Protein AF-0000000076156312 (afdb_homodimer)

Nearest PDB structures (foldseek):
  5fey-assembly1_B  TM=8.841E-01  e=2.469E-04  Homo sapiens
  5fey-assembly1_A  TM=8.646E-01  e=4.472E-04  Homo sapiens
  6rpt-assembly3_C  TM=6.508E-01  e=6.018E-04  Homo sapiens
  4d94-assembly1_A  TM=6.963E-01  e=6.478E-03  Anopheles gambiae
  5fey-assembly1_B  TM=8.844E-01  e=5.678E-04  Homo sapiens

Organism: Mytilus galloprovincialis (NCBI:txid29158)

Sequence (1230 aa):
MTQQTPALSIEKLKRHFLECTICKEQYDDEEKHPRVLPCLHSFCYSCLKRLIEQTKYTCPLCNSDFRTENITPDLFPKDNTRRDLLDFVHAADENTFLACDECNENEKSVARCKDCFKFLGENCLKAHKSMKTFAKHRVFTLRDVTFDVNSISDFRSAGLCSNHEEVLKLYCTGKECQTPICHSCCLTSHMDDQNHVRRNIDEVYSEKKDNLLEKEMKLTDMANELDELSSKVVQTVKYLDENSKEVENEITAIFQIAIEMLQRRRNDLLEEVKGIKKDKEIVLQKQVEEICLLRQSIIDAREFLNQSLASKNQAAFLILSNTIAERFDYLLKTDFNKVPHDDNLIYFRKCNLGAYFQLIVNMLGCIASTTAYGPNTVVNIPRTVKQDEAFDLEITFNDFTNSQISEKIIATFTLFDNKDEVITDCEEKLMIEDGGGKYKTSCSITDGTTSISRIGIKLNGKDFHCIIIDTTVKDGEEDCNNETGTKVADQDMETRFSDQRKQYAVTELKNEDTYPKYEIEENLTGIAQNNSAYKNGKGDISTGHVKGESDSESRKTDTSSDEQATLDSKNEDELSGSGEEKIEKMQNNNQELSMYCKEIHIVFTIPGLIIDRVQMTQQTPALSIEKLKRHFLECTICKEQYDDEEKHPRVLPCLHSFCYSCLKRLIEQTKYTCPLCNSDFRTENITPDLFPKDNTRRDLLDFVHAADENTFLACDECNENEKSVARCKDCFKFLGENCLKAHKSMKTFAKHRVFTLRDVTFDVNSISDFRSAGLCSNHEEVLKLYCTGKECQTPICHSCCLTSHMDDQNHVRRNIDEVYSEKKDNLLEKEMKLTDMANELDELSSKVVQTVKYLDENSKEVENEITAIFQIAIEMLQRRRNDLLEEVKGIKKDKEIVLQKQVEEICLLRQSIIDAREFLNQSLASKNQAAFLILSNTIAERFDYLLKTDFNKVPHDDNLIYFRKCNLGAYFQLIVNMLGCIASTTAYGPNTVVNIPRTVKQDEAFDLEITFNDFTNSQISEKIIATFTLFDNKDEVITDCEEKLMIEDGGGKYKTSCSITDGTTSISRIGIKLNGKDFHCIIIDTTVKDGEEDCNNETGTKVADQDMETRFSDQRKQYAVTELKNEDTYPKYEIEENLTGIAQNNSAYKNGKGDISTGHVKGESDSESRKTDTSSDEQATLDSKNEDELSGSGEEKIEKMQNNNQELSMYCKEIHIVFTIPGLIIDRVQ

Foldseek 3Di:
DPPPQPPPPLVVCCQPQQAFPPPRDGADPPQQFWFAAPVRDTGGQPVVQVCVVVVNQADPPPRDGRDDPPDHSPVTDTDLLSVLVVQLSQLVDPVHFDAWPPDPPRAGFFKAWQPQLTGHHPVRVVCLVPPPVNVVIDMDTSVPDDSDPVCSNSNHDQCADPVPRDRFFKFWPFPPGGGTDHPVCCVPVQVDPPRTDIDGPVVVCVVVVVVVVVVVVVVVVVVVVVVVVVVVVVVVVVVVVVVVVVVVVVVVVVVVVVVVVVVVVVVVVVVVVVVVQVVLCVQQVVLVVVVVVLVVLVVVLVVVLVVLCVVVPPVSSVVCVVVSVVSVVVSVPDDDDPDGPDDDDDDDDQFCDDPNVVVVVVPPDDDDDWQFDAQLKDKWFWQEAEAPDKGKIKIFTAHPVSFGTQDDWWKFKWWAAPVRHTQPQRHRHTWDDDDRRMTMDITHHNDPGFWTFKMWMDINRHTDYMWGWTHTYDYPPDDDDRPTHIDGDPDPPPPPRPPVVPPPPPPPPPPPVPPVPPCPDDDVPPPVPDPPDDDDDDDDPDDDDDDDDDDDDDDDDDDDDPPPDCPDPDDPDDPDDDPPPPVVPVCCPVVVVVVPDPDPPDDGDPPPDDDDPDD/DPPPQPPPPLVVCCQPQAAFPPVRDGADPPQQFWFQAPVRDTGGQPVVQVCVVVVNQADPPPRDGRDDPPDHSPVTDTDLLSVLVVQLSQLVDPVHFDAWPPDPPRAGFFKAWQPQLTGHHPVRVVCLVPPPVNVVIDMDTSVPDDSDPVCSNSNHDQCADPVPRDRFFKFWPFPPGGGTDHPVCCVPVQVDPVRTDIDGPVVVCVVVVVVVVVVVVVVVVVVVVVVVVVVVVVVVVVVVVVVVVVVVVVVVVVVVVVVVVVVVVVVVVVVVVVVVQVVLCVQQVVLVVVVVVLVVLVVVLVVVLVVLCVVVPPVSSVVCVVVSVVSVVVSVPDDDDPDGPDDDDDDDDQFCDDPNVVVVVVPPDDDDDWQFDAVLKDKWFWQEAEAPDKGKIKIFTAHPVSFGTQDDWWKFKWWAAPVRHTQPQRHRHTWDDDDRRMTMDITHHNDPGFWTFKMWMDINRHGDYMWTWTHTYDYPPDDDDRPTDTDGDPDPCPPPRPPVVPPPPPPPPPPPVPPPPPCPDDDVPPPVPDPPDDPDDDDDPDDDDDDDDDDDDDDDDDDDDDDDDCPDDDDPDDPDDDPPPVVVPVCPPVVVVVVPDPDPPDDGDPPPDDDDPDD

pLDDT: mean 74.91, std 28.4, range [14.05, 97.69]

Radius of gyration: 59.77 Å; Cα contacts (8 Å, |Δi|>4): 1826; chains: 2; bounding box: 104×193×133 Å

Secondary structure (DSSP, 8-state):
---------HHHHHHHHSB-TTT-PBP-SSTT-EEE-TTS-EEEHHHHHHHHHTT--B-TTT--B---TT--GGGSPB-THHHHHHHHHHHH-TTS--B-SS-SS-PBP-EEETTT--EE-HHHHHHHHH-GGGTT--EEEGGG---SGGGGGGG----B-TTT--B--EEE--TTT-EEE-HHHHHTTT--TTT--EEEHHHHHHHHHHHHHHHHHHHHHHHHHHHHHHHHHHHHHHHHHHHHHHHHHHHHHHHHHHHHHHHHHHHHHHHHHHHHHHHHHHHHHHHHHHHHHHHHHHHHHHHHHHHHHHT--HHHHHHHHHHHHHHHHHHHH----SS-SS---EEEE-TT-THHHHHHHHTS-EEEE----GGG-EEE--SEEETTS-EEEEEE-B-TTSPBP-S---EEEEEE-TTS-B-GGGSSEE-EE-STTEEEEEE---SS--EEEEEEEEETTEEEEEEEEEEEEE-TTS----------B----------TTTT-S----------------SGGGGTTT-----------------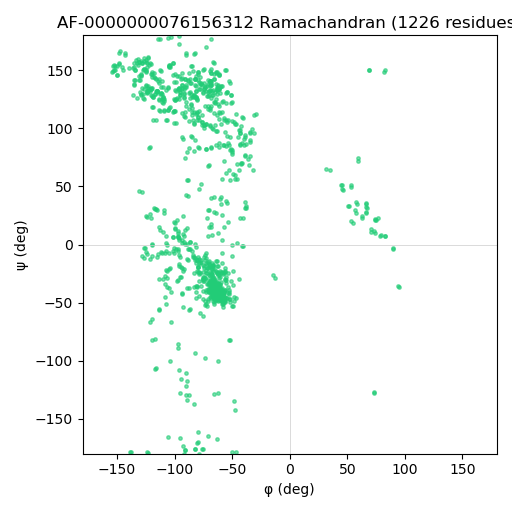--------------------------TTTT---SSHHHHHHHHHHHSGGGS-EEEEEEE-TT-------/---------HHHHHHHHSB-TTT-PBP-SSTT-EEE-TTS-EEEHHHHHHHHHTT--B-TTT--B---TT--GGGSPB-HHHHHHHHHHHHH-TTS--B-SS-SS-PBP-EEETTT--EE-HHHHHHHHH-GGGTT--EEEGGG---SGGGGGGG----B-TTT--B--EEE--TTT-EEE-HHHHHTTT--TTT--EEEHHHHHHHHHHHHHHHHHHHHHHHHHHHHHHHHHHHHHHHHHHHHHHHHHHHHHHHHHHHHHHHHHHHHHHHHHHHHHHHHHHHHHHHHHHHHHHHHHHHHHHHHHHHHHHT--HHHHHHHHHHHHHHHHHHHH----SS-SS---EEEE-TT-THHHHHHHHTS-EEEE----GGG-EEE--SEEETTS-EEEEEE-B-TTSPBP-S---EEEEEE-TTS-B-GGGSSEE-EE-STTEEEEEE---SS--EEEEEEEEETTEEEEEEEEEEEEE-TTS---------------------TTTT-S----------------SGGGGGTT---------------------------------------------TT---SSHHHHHHHHHHHSGGGS-EEEEEEE-TT-------

Solvent-accessible surface area (backbone atoms only — not comparable to full-atom values): 70676 Å² total; per-residue (Å²): 132,77,77,70,70,75,76,64,50,64,65,55,49,40,64,70,64,41,34,20,82,83,82,66,42,66,57,42,93,61,65,29,25,38,24,38,44,69,86,67,51,59,34,21,42,52,59,47,41,52,35,54,74,68,70,45,49,46,42,88,88,77,62,49,74,67,74,54,86,86,70,51,63,80,76,30,45,63,47,52,46,50,53,19,49,48,48,38,50,44,65,67,36,82,88,47,87,47,58,19,70,77,56,89,76,71,39,62,42,50,27,38,30,66,70,80,47,36,38,19,16,71,68,52,45,50,43,43,71,67,37,75,91,29,61,86,52,54,68,48,48,56,88,77,58,71,84,43,70,82,47,28,38,71,36,30,63,74,48,58,29,91,87,72,72,33,57,43,58,27,26,28,67,14,92,87,64,57,41,70,29,21,74,67,41,46,69,54,88,45,50,53,71,86,62,34,39,80,39,57,30,68,59,54,39,54,52,53,49,52,53,47,51,51,53,45,54,54,48,50,52,50,40,51,52,43,50,51,41,41,52,51,38,54,48,40,51,53,46,26,52,54,38,52,52,50,43,47,51,48,51,53,52,54,48,48,52,52,43,48,50,50,51,51,46,49,50,52,53,47,50,50,51,53,51,53,51,51,55,44,47,53,54,40,51,52,49,44,51,52,43,50,53,54,40,47,53,50,50,53,51,50,49,48,52,52,56,42,55,40,28,67,34,56,57,38,36,54,56,42,44,62,50,52,48,52,36,53,51,51,60,72,65,56,83,74,81,84,60,64,58,48,74,41,64,63,41,76,42,73,38,64,41,68,72,58,35,49,58,55,48,71,33,45,40,41,80,46,59,70,60,58,19,59,93,48,46,46,63,44,39,50,36,55,41,47,48,72,34,78,44,65,39,36,39,36,36,7,18,73,85,64,42,60,33,83,65,70,75,50,42,27,34,28,37,20,26,82,82,68,40,75,37,78,71,37,55,67,38,72,48,39,78,63,60,73,31,26,28,37,38,75,48,45,44,76,63,92,62,54,38,38,33,31,40,39,33,26,47,72,86,35,86,67,40,72,45,51,42,79,25,40,40,40,68,76,80,67,87,71,71,83,55,52,84,54,73,78,56,81,73,83,71,78,69,83,64,75,70,70,70,65,68,72,53,78,70,74,72,72,76,71,75,71,64,77,74,73,72,80,57,60,84,71,50,67,73,70,58,71,85,67,68,91,71,77,87,72,84,69,87,67,88,77,85,82,74,82,81,88,81,85,84,76,85,77,83,79,83,81,77,78,74,74,76,72,78,77,82,71,82,78,66,80,80,67,74,82,69,76,62,52,69,61,50,67,56,37,64,71,42,60,70,54,62,19,21,51,57,46,66,45,62,38,42,45,63,80,46,76,35,78,76,77,130,132,77,77,70,70,75,78,62,50,65,66,54,50,41,62,70,64,39,34,20,83,85,82,65,43,66,55,42,93,63,64,30,24,38,26,38,43,68,84,67,50,58,35,21,43,54,58,46,40,49,34,54,73,68,69,44,47,46,40,88,88,76,63,48,74,67,73,54,88,87,72,51,63,80,78,30,45,65,48,51,46,50,55,18,48,46,49,38,50,44,65,68,34,84,87,48,87,46,56,19,70,77,54,90,77,70,38,60,42,49,28,38,29,68,70,81,50,37,38,19,18,72,68,52,44,50,44,42,73,67,36,74,93,28,62,86,50,53,69,46,47,58,89,75,57,71,86,41,70,81,46,29,38,73,38,30,64,75,47,60,31,91,86,71,71,34,58,43,58,28,25,28,66,15,93,86,64,56,41,70,31,20,75,67,41,45,69,56,85,47,50,51,69,86,63,33,39,82,39,57,31,69,60,52,38,54,52,52,48,53,54,48,51,53,52,45,52,54,49,51,51,49,41,50,52,44,50,52,42,44,51,51,40,55,49,40,53,53,47,26,54,52,38,52,51,51,41,46,49,49,51,52,52,55,50,50,53,53,43,50,52,50,51,50,44,48,50,52,54,47,51,51,53,54,51,53,50,52,55,44,47,53,54,39,51,51,50,44,51,52,44,50,53,53,41,48,51,50,52,52,51,50,48,49,50,51,56,42,55,39,27,68,34,55,57,39,35,54,56,43,44,60,51,52,48,51,37,52,51,50,58,72,65,57,82,75,83,85,59,65,56,50,72,42,65,66,40,74,43,75,38,66,41,69,71,58,35,48,58,54,47,72,32,44,39,40,80,44,56,73,60,59,19,59,91,48,46,44,64,44,40,51,37,53,41,45,49,73,35,76,44,64,38,36,38,37,35,8,18,71,85,64,42,59,32,84,67,71,75,52,40,28,35,28,38,20,26,81,82,70,40,76,36,78,69,37,54,69,38,73,47,41,79,64,59,74,32,25,29,37,38,76,47,45,43,76,63,94,63,54,38,38,32,31,40,39,34,26,49,73,85,35,86,65,41,70,46,51,40,79,26,40,39,38,68,76,82,66,86,72,69,82,53,54,83,55,72,76,58,86,69,84,69,76,68,86,65,75,71,69,71,66,68,72,54,80,70,74,72,73,77,72,74,74,64,78,73,74,74,79,56,64,82,71,52,68,70,71,59,68,87,64,72,86,66,74,87,83,84,70,89,72,81,87,81,78,84,86,80,84,79,81,82,80,77,79,72,84,77,85,82,86,83,70,87,70,80,74,77,78,82,77,69,75,85,64,77,83,68,74,61,52,68,58,50,67,53,39,66,70,42,61,70,54,64,23,23,51,56,46,66,45,63,38,42,44,62,79,47,74,36,78,74,75,131

InterPro domains:
  IPR000315 B-box-type zinc finger [SM00336] (95-142)
  IPR000315 B-box-type zinc finger [SM00336] (156-201)
  IPR001841 Zinc finger, RING-type [PF13639] (19-63)
  IPR001841 Zinc finger, RING-type [PS50089] (20-63)
  IPR001841 Zinc finger, RING-type [SM00184] (20-62)
  IPR003649 B-box, C-terminal [SM00502] (208-334)
  IPR013083 Zinc finger, RING/FYVE/PHD-type [G3DSA:3.30.40.10] (8-80)
  IPR017907 Zinc finger, RING-type, conserved site [PS00518] (39-48)
  IPR047153 TRIM45/56/19-like [PTHR25462] (14-510)

Structure (mmCIF, N/CA/C/O backbone):
data_AF-0000000076156312-model_v1
#
loop_
_entity.id
_entity.type
_entity.pdbx_description
1 polymer 'RING-type domain-containing protein'
#
loop_
_atom_site.group_PDB
_atom_site.id
_atom_site.type_symbol
_atom_site.label_atom_id
_atom_site.label_alt_id
_atom_site.label_comp_id
_atom_site.label_asym_id
_atom_site.label_entity_id
_atom_site.label_seq_id
_atom_site.pdbx_PDB_ins_code
_atom_site.Cartn_x
_atom_site.Cartn_y
_atom_site.Cartn_z
_atom_site.occupancy
_atom_site.B_iso_or_equiv
_atom_site.auth_seq_id
_atom_site.auth_comp_id
_atom_site.auth_asym_id
_atom_site.auth_atom_id
_atom_site.pdbx_PDB_model_num
ATOM 1 N N . MET A 1 1 ? 27.734 -66.25 -8.742 1 22.86 1 MET A N 1
ATOM 2 C CA . MET A 1 1 ? 26.625 -65.75 -7.945 1 22.86 1 MET A CA 1
ATOM 3 C C . MET A 1 1 ? 25.281 -66.062 -8.617 1 22.86 1 MET A C 1
ATOM 5 O O . MET A 1 1 ? 25.016 -65.562 -9.711 1 22.86 1 MET A O 1
ATOM 9 N N . THR A 1 2 ? 24.766 -67.312 -8.5 1 25.8 2 THR A N 1
ATOM 10 C CA . THR A 1 2 ? 23.688 -67.938 -9.234 1 25.8 2 THR A CA 1
ATOM 11 C C . THR A 1 2 ? 22.391 -67.125 -9.125 1 25.8 2 THR A C 1
ATOM 13 O O . THR A 1 2 ? 21.969 -66.812 -8.023 1 25.8 2 THR A O 1
ATOM 16 N N . GLN A 1 3 ? 22.25 -66.188 -9.961 1 29.39 3 GLN A N 1
ATOM 17 C CA . GLN A 1 3 ? 21 -65.438 -10.008 1 29.39 3 GLN A CA 1
ATOM 18 C C . GLN A 1 3 ? 19.797 -66.312 -9.688 1 29.39 3 GLN A C 1
ATOM 20 O O . GLN A 1 3 ? 19.516 -67.25 -10.422 1 29.39 3 GLN A O 1
ATOM 25 N N . GLN A 1 4 ? 19.625 -66.625 -8.383 1 33.44 4 GLN A N 1
ATOM 26 C CA . GLN A 1 4 ? 18.516 -67.438 -7.852 1 33.44 4 GLN A CA 1
ATOM 27 C C . GLN A 1 4 ? 17.203 -67 -8.516 1 33.44 4 GLN A C 1
ATOM 29 O O . GLN A 1 4 ? 16.859 -65.812 -8.586 1 33.44 4 GLN A O 1
ATOM 34 N N . THR A 1 5 ? 16.828 -67.688 -9.523 1 39.31 5 THR A N 1
ATOM 35 C CA . THR A 1 5 ? 15.516 -67.562 -10.148 1 39.31 5 THR A CA 1
ATOM 36 C C . THR A 1 5 ? 14.438 -67.25 -9.102 1 39.31 5 THR A C 1
ATOM 38 O O . THR A 1 5 ? 14.359 -67.938 -8.078 1 39.31 5 THR A O 1
ATOM 41 N N . PRO A 1 6 ? 14.031 -66.125 -8.859 1 42.97 6 PRO A N 1
ATOM 42 C CA . PRO A 1 6 ? 13.039 -65.812 -7.828 1 42.97 6 PRO A CA 1
ATOM 43 C C . PRO A 1 6 ? 12.055 -66.938 -7.609 1 42.97 6 PRO A C 1
ATOM 45 O O . PRO A 1 6 ? 11.719 -67.688 -8.555 1 42.97 6 PRO A O 1
ATOM 48 N N . ALA A 1 7 ? 12.07 -67.625 -6.469 1 47.03 7 ALA A N 1
ATOM 49 C CA . ALA A 1 7 ? 11.133 -68.625 -5.949 1 47.03 7 ALA A CA 1
ATOM 50 C C . ALA A 1 7 ? 9.695 -68.312 -6.367 1 47.03 7 ALA A C 1
ATOM 52 O O . ALA A 1 7 ? 9.219 -67.188 -6.148 1 47.03 7 ALA A O 1
ATOM 53 N N . LEU A 1 8 ? 9.297 -68.812 -7.527 1 57.47 8 LEU A N 1
ATOM 54 C CA . LEU A 1 8 ? 7.914 -68.688 -7.977 1 57.47 8 LEU A CA 1
ATOM 55 C C . LEU A 1 8 ? 6.949 -68.938 -6.812 1 57.47 8 LEU A C 1
ATOM 57 O O . LEU A 1 8 ? 6.988 -69.938 -6.145 1 57.47 8 LEU A O 1
ATOM 61 N N . SER A 1 9 ? 6.711 -67.875 -6.164 1 67.06 9 SER A N 1
ATOM 62 C CA . SER A 1 9 ? 5.703 -68.062 -5.117 1 67.06 9 SER A CA 1
ATOM 63 C C . SER A 1 9 ? 4.461 -68.75 -5.656 1 67.06 9 SER A C 1
ATOM 65 O O . SER A 1 9 ? 3.754 -68.188 -6.504 1 67.06 9 SER A O 1
ATOM 67 N N . ILE A 1 10 ? 4.289 -70 -5.328 1 72.81 10 ILE A N 1
ATOM 68 C CA . ILE A 1 10 ? 3.17 -70.875 -5.715 1 72.81 10 ILE A CA 1
ATOM 69 C C . ILE A 1 10 ? 1.852 -70.125 -5.438 1 72.81 10 ILE A C 1
ATOM 71 O O . ILE A 1 10 ? 0.913 -70.25 -6.234 1 72.81 10 ILE A O 1
ATOM 75 N N . GLU A 1 11 ? 1.891 -69.375 -4.395 1 73.56 11 GLU A N 1
ATOM 76 C CA . GLU A 1 11 ? 0.671 -68.625 -4.027 1 73.56 11 GLU A CA 1
ATOM 77 C C . GLU A 1 11 ? 0.36 -67.562 -5.031 1 73.56 11 GLU A C 1
ATOM 79 O O . GLU A 1 11 ? -0.8 -67.312 -5.395 1 73.56 11 GLU A O 1
ATOM 84 N N . LYS A 1 12 ? 1.405 -66.938 -5.457 1 74.62 12 LYS A N 1
ATOM 85 C CA . LYS A 1 12 ? 1.216 -65.875 -6.426 1 74.62 12 LYS A CA 1
ATOM 86 C C . LYS A 1 12 ? 0.738 -66.375 -7.77 1 74.62 12 LYS A C 1
ATOM 88 O O . LYS A 1 12 ? -0.14 -65.812 -8.406 1 74.62 12 LYS A O 1
ATOM 93 N N . LEU A 1 13 ? 1.289 -67.5 -8.125 1 76.88 13 LEU A N 1
ATOM 94 C CA . LEU A 1 13 ? 0.886 -68.125 -9.375 1 76.88 13 LEU A CA 1
ATOM 95 C C . LEU A 1 13 ? -0.579 -68.562 -9.32 1 76.88 13 LEU A C 1
ATOM 97 O O . LEU A 1 13 ? -1.314 -68.375 -10.297 1 76.88 13 LEU A O 1
ATOM 101 N N . LYS A 1 14 ? -0.977 -69.125 -8.164 1 74.12 14 LYS A N 1
ATOM 102 C CA . LYS A 1 14 ? -2.359 -69.5 -7.977 1 74.12 14 LYS A CA 1
ATOM 103 C C . LYS A 1 14 ? -3.326 -68.375 -8.133 1 74.12 14 LYS A C 1
ATOM 105 O O . LYS A 1 14 ? -4.281 -68.438 -8.906 1 74.12 14 LYS A O 1
ATOM 110 N N . ARG A 1 15 ? -2.924 -67.312 -7.492 1 76.5 15 ARG A N 1
ATOM 111 C CA . ARG A 1 15 ? -3.832 -66.188 -7.434 1 76.5 15 ARG A CA 1
ATOM 112 C C . ARG A 1 15 ? -3.875 -65.438 -8.766 1 76.5 15 ARG A C 1
ATOM 114 O O . ARG A 1 15 ? -4.934 -64.938 -9.195 1 76.5 15 ARG A O 1
ATOM 121 N N . HIS A 1 16 ? -2.826 -65.5 -9.484 1 77.69 16 HIS A N 1
ATOM 122 C CA . HIS A 1 16 ? -2.713 -64.625 -10.672 1 77.69 16 HIS A CA 1
ATOM 123 C C . HIS A 1 16 ? -3.158 -65.375 -11.922 1 77.69 16 HIS A C 1
ATOM 125 O O . HIS A 1 16 ? -3.74 -64.75 -12.836 1 77.69 16 HIS A O 1
ATOM 131 N N . PHE A 1 17 ? -2.99 -66.625 -11.836 1 83.56 17 PHE A N 1
ATOM 132 C CA . PHE A 1 17 ? -3.166 -67.312 -13.117 1 83.56 17 PHE A CA 1
ATOM 133 C C . PHE A 1 17 ? -4.164 -68.438 -13 1 83.56 17 PHE A C 1
ATOM 135 O O . PHE A 1 17 ? -4.668 -68.938 -14.008 1 83.56 17 PHE A O 1
ATOM 142 N N . LEU A 1 18 ? -4.551 -68.812 -11.805 1 89.12 18 LEU A N 1
ATOM 143 C CA . LEU A 1 18 ? -5.27 -70.125 -11.727 1 89.12 18 LEU A CA 1
ATOM 144 C C . LEU A 1 18 ? -6.676 -69.875 -11.164 1 89.12 18 LEU A C 1
ATOM 146 O O . LEU A 1 18 ? -7.43 -70.875 -11 1 89.12 18 LEU A O 1
ATOM 150 N N . GLU A 1 19 ? -6.992 -68.75 -10.867 1 90.25 19 GLU A N 1
ATOM 151 C CA . GLU A 1 19 ? -8.328 -68.438 -10.367 1 90.25 19 GLU A CA 1
ATOM 152 C C . GLU A 1 19 ? -9.008 -67.375 -11.242 1 90.25 19 GLU A C 1
ATOM 154 O O . GLU A 1 19 ? -8.352 -66.438 -11.719 1 90.25 19 GLU A O 1
ATOM 159 N N . CYS A 1 20 ? -10.219 -67.562 -11.539 1 92.56 20 CYS A N 1
ATOM 160 C CA . CYS A 1 20 ? -11.016 -66.562 -12.25 1 92.56 20 CYS A CA 1
ATOM 161 C C . CYS A 1 20 ? -11.266 -65.375 -11.375 1 92.56 20 CYS A C 1
ATOM 163 O O . CYS A 1 20 ? -11.727 -65.5 -10.242 1 92.56 20 CYS A O 1
ATOM 165 N N . THR A 1 21 ? -11.062 -64.188 -11.828 1 89.56 21 THR A N 1
ATOM 166 C CA . THR A 1 21 ? -11.133 -62.969 -11.039 1 89.56 21 THR A CA 1
ATOM 167 C C . THR A 1 21 ? -12.578 -62.562 -10.789 1 89.56 21 THR A C 1
ATOM 169 O O . THR A 1 21 ? -12.867 -61.781 -9.898 1 89.56 21 THR A O 1
ATOM 172 N N . ILE A 1 22 ? -13.5 -63.156 -11.562 1 91.75 22 ILE A N 1
ATOM 173 C CA . ILE A 1 22 ? -14.906 -62.812 -11.422 1 91.75 22 ILE A CA 1
ATOM 174 C C . ILE A 1 22 ? -15.555 -63.688 -10.344 1 91.75 22 ILE A C 1
ATOM 176 O O . ILE A 1 22 ? -16.109 -63.156 -9.375 1 91.75 22 ILE A O 1
ATOM 180 N N . CYS A 1 23 ? -15.484 -65 -10.484 1 92.62 23 CYS A N 1
ATOM 181 C CA . CYS A 1 23 ? -16.141 -65.875 -9.539 1 92.62 23 CYS A CA 1
ATOM 182 C C . CYS A 1 23 ? -15.18 -66.312 -8.43 1 92.62 23 CYS A C 1
ATOM 184 O O . CYS A 1 23 ? -15.602 -66.875 -7.406 1 92.62 23 CYS A O 1
ATOM 186 N N . LYS A 1 24 ? -13.945 -66.25 -8.555 1 91.06 24 LYS A N 1
ATOM 187 C CA . LYS A 1 24 ? -12.891 -66.5 -7.59 1 91.06 24 LYS A CA 1
ATOM 188 C C . LYS A 1 24 ? -12.727 -68.062 -7.402 1 91.06 24 LYS A C 1
ATOM 190 O O . LYS A 1 24 ? -12.211 -68.5 -6.375 1 91.06 24 LYS A O 1
ATOM 195 N N . GLU A 1 25 ? -13.141 -68.688 -8.336 1 90.75 25 GLU A N 1
ATOM 196 C CA . GLU A 1 25 ? -12.977 -70.125 -8.297 1 90.75 25 GLU A CA 1
ATOM 197 C C . GLU A 1 25 ? -11.805 -70.562 -9.156 1 90.75 25 GLU A C 1
ATOM 199 O O . GLU A 1 25 ? -11.391 -69.875 -10.078 1 90.75 25 GLU A O 1
ATOM 204 N N . GLN A 1 26 ? -11.305 -71.688 -8.812 1 89.25 26 GLN A N 1
ATOM 205 C CA . GLN A 1 26 ? -10.195 -72.312 -9.578 1 89.25 26 GLN A CA 1
ATOM 206 C C . GLN A 1 26 ? -10.664 -72.75 -10.945 1 89.25 26 GLN A C 1
ATOM 208 O O . GLN A 1 26 ? -11.758 -73.312 -11.07 1 89.25 26 GLN A O 1
ATOM 213 N N . TYR A 1 27 ? -9.836 -72.562 -11.945 1 90.75 27 TYR A N 1
ATOM 214 C CA . TYR A 1 27 ? -10.164 -73 -13.297 1 90.75 27 TYR A CA 1
ATOM 215 C C . TYR A 1 27 ? -10.242 -74.562 -13.344 1 90.75 27 TYR A C 1
ATOM 217 O O . TYR A 1 27 ? -9.594 -75.25 -12.555 1 90.75 27 TYR A O 1
ATOM 225 N N . ASP A 1 28 ? -11.094 -75.062 -14.164 1 86 28 ASP A N 1
ATOM 226 C CA . ASP A 1 28 ? -11.195 -76.5 -14.398 1 86 28 ASP A CA 1
ATOM 227 C C . ASP A 1 28 ? -11.367 -76.812 -15.883 1 86 28 ASP A C 1
ATOM 229 O O . ASP A 1 28 ? -11.234 -75.875 -16.719 1 86 28 ASP A O 1
ATOM 233 N N . ASP A 1 29 ? -11.5 -78.062 -16.234 1 81.81 29 ASP A N 1
ATOM 234 C CA . ASP A 1 29 ? -11.57 -78.438 -17.641 1 81.81 29 ASP A CA 1
ATOM 235 C C . ASP A 1 29 ? -13.023 -78.5 -18.125 1 81.81 29 ASP A C 1
ATOM 237 O O . ASP A 1 29 ? -13.289 -78.875 -19.266 1 81.81 29 ASP A O 1
ATOM 241 N N . GLU A 1 30 ? -13.906 -78.062 -17.344 1 85.75 30 GLU A N 1
ATOM 242 C CA . GLU A 1 30 ? -15.32 -78.188 -17.688 1 85.75 30 GLU A CA 1
ATOM 243 C C . GLU A 1 30 ? -15.945 -76.75 -17.844 1 85.75 30 GLU A C 1
ATOM 245 O O . GLU A 1 30 ? -15.508 -76 -18.656 1 85.75 30 GLU A O 1
ATOM 250 N N . GLU A 1 31 ? -16.734 -76.375 -16.906 1 89.38 31 GLU A N 1
ATOM 251 C CA . GLU A 1 31 ? -17.469 -75.125 -16.984 1 89.38 31 GLU A CA 1
ATOM 252 C C . GLU A 1 31 ? -16.609 -73.938 -16.562 1 89.38 31 GLU A C 1
ATOM 254 O O . GLU A 1 31 ? -16.922 -72.812 -16.875 1 89.38 31 GLU A O 1
ATOM 259 N N . LYS A 1 32 ? -15.539 -74.312 -16.016 1 93.25 32 LYS A N 1
ATOM 260 C CA . LYS A 1 32 ? -14.672 -73.188 -15.555 1 93.25 32 LYS A CA 1
ATOM 261 C C . LYS A 1 32 ? -13.352 -73.188 -16.328 1 93.25 32 LYS A C 1
ATOM 263 O O . LYS A 1 32 ? -12.312 -72.812 -15.773 1 93.25 32 LYS A O 1
ATOM 268 N N . HIS A 1 33 ? -13.391 -73.625 -17.531 1 91.25 33 HIS A N 1
ATOM 269 C CA . HIS A 1 33 ? -12.188 -73.562 -18.359 1 91.25 33 HIS A CA 1
ATOM 270 C C . HIS A 1 33 ? -11.844 -72.125 -18.734 1 91.25 33 HIS A C 1
ATOM 272 O O . HIS A 1 33 ? -12.727 -71.375 -19.156 1 91.25 33 HIS A O 1
ATOM 278 N N . PRO A 1 34 ? -10.641 -71.75 -18.578 1 93.19 34 PRO A N 1
ATOM 279 C CA . PRO A 1 34 ? -10.25 -70.375 -18.844 1 93.19 34 PRO A CA 1
ATOM 280 C C . PRO A 1 34 ? -10.344 -70 -20.328 1 93.19 34 PRO A C 1
ATOM 282 O O . PRO A 1 34 ? -9.883 -70.812 -21.172 1 93.19 34 PRO A O 1
ATOM 285 N N . ARG A 1 35 ? -11 -68.938 -20.625 1 94.06 35 ARG A N 1
ATOM 286 C CA . ARG A 1 35 ? -11.094 -68.375 -21.969 1 94.06 35 ARG A CA 1
ATOM 287 C C . ARG A 1 35 ? -10.352 -67.062 -22.031 1 94.06 35 ARG A C 1
ATOM 289 O O . ARG A 1 35 ? -10.461 -66.25 -21.125 1 94.06 35 ARG A O 1
ATOM 296 N N . VAL A 1 36 ? -9.578 -66.875 -23.094 1 95.19 36 VAL A N 1
ATOM 297 C CA . VAL A 1 36 ? -8.703 -65.688 -23.188 1 95.19 36 VAL A CA 1
ATOM 298 C C . VAL A 1 36 ? -9.344 -64.625 -24.062 1 95.19 36 VAL A C 1
ATOM 300 O O . VAL A 1 36 ? -9.688 -64.875 -25.219 1 95.19 36 VAL A O 1
ATOM 303 N N . LEU A 1 37 ? -9.5 -63.438 -23.531 1 94.06 37 LEU A N 1
ATOM 304 C CA . LEU A 1 37 ? -10.023 -62.312 -24.281 1 94.06 37 LEU A CA 1
ATOM 305 C C . LEU A 1 37 ? -8.93 -61.656 -25.109 1 94.06 37 LEU A C 1
ATOM 307 O O . LEU A 1 37 ? -7.746 -61.938 -24.922 1 94.06 37 LEU A O 1
ATOM 311 N N . PRO A 1 38 ? -9.344 -60.781 -26.125 1 93.31 38 PRO A N 1
ATOM 312 C CA . PRO A 1 38 ? -8.344 -60.094 -26.953 1 93.31 38 PRO A CA 1
ATOM 313 C C . PRO A 1 38 ? -7.367 -59.281 -26.125 1 93.31 38 PRO A C 1
ATOM 315 O O . PRO A 1 38 ? -6.238 -59.031 -26.562 1 93.31 38 PRO A O 1
ATOM 318 N N . CYS A 1 39 ? -7.738 -58.906 -24.938 1 93.5 39 CYS A N 1
ATOM 319 C CA . CYS A 1 39 ? -6.883 -58.125 -24.047 1 93.5 39 CYS A CA 1
ATOM 320 C C . CYS A 1 39 ? -5.945 -59 -23.266 1 93.5 39 CYS A C 1
ATOM 322 O O . CYS A 1 39 ? -5.148 -58.531 -22.453 1 93.5 39 CYS A O 1
ATOM 324 N N . LEU A 1 40 ? -6.074 -60.344 -23.391 1 93.94 40 LEU A N 1
ATOM 325 C CA . LEU A 1 40 ? -5.25 -61.406 -22.828 1 93.94 40 LEU A CA 1
ATOM 326 C C . LEU A 1 40 ? -5.605 -61.656 -21.359 1 93.94 40 LEU A C 1
ATOM 328 O O . LEU A 1 40 ? -4.863 -62.312 -20.641 1 93.94 40 LEU A O 1
ATOM 332 N N . HIS A 1 41 ? -6.68 -61 -20.969 1 91.31 41 HIS A N 1
ATOM 333 C CA . HIS A 1 41 ? -7.219 -61.406 -19.672 1 91.31 41 HIS A CA 1
ATOM 334 C C . HIS A 1 41 ? -8.117 -62.656 -19.812 1 91.31 41 HIS A C 1
ATOM 336 O O . HIS A 1 41 ? -8.812 -62.812 -20.812 1 91.31 41 HIS A O 1
ATOM 342 N N . SER A 1 42 ? -8.008 -63.469 -18.844 1 92.88 42 SER A N 1
ATOM 343 C CA . SER A 1 42 ? -8.711 -64.75 -18.906 1 92.88 42 SER A CA 1
ATOM 344 C C . SER A 1 42 ? -9.805 -64.812 -17.844 1 92.88 42 SER A C 1
ATOM 346 O O . SER A 1 42 ? -9.617 -64.375 -16.719 1 92.88 42 SER A O 1
ATOM 348 N N . PHE A 1 43 ? -10.922 -65.438 -18.266 1 93.38 43 PHE A N 1
ATOM 349 C CA . PHE A 1 43 ? -12.047 -65.688 -17.375 1 93.38 43 PHE A CA 1
ATOM 350 C C . PHE A 1 43 ? -12.617 -67.062 -17.641 1 93.38 43 PHE A C 1
ATOM 352 O O . PHE A 1 43 ? -12.414 -67.625 -18.719 1 93.38 43 PHE A O 1
ATOM 359 N N . CYS A 1 44 ? -13.219 -67.688 -16.609 1 94.44 44 CYS A N 1
ATOM 360 C CA . CYS A 1 44 ? -13.797 -69 -16.828 1 94.44 44 CYS A CA 1
ATOM 361 C C . CYS A 1 44 ? -14.969 -68.938 -17.797 1 94.44 44 CYS A C 1
ATOM 363 O O . CYS A 1 44 ? -15.586 -67.875 -17.953 1 94.44 44 CYS A O 1
ATOM 365 N N . TYR A 1 45 ? -15.266 -70 -18.422 1 94.81 45 TYR A N 1
ATOM 366 C CA . TYR A 1 45 ? -16.297 -70.125 -19.438 1 94.81 45 TYR A CA 1
ATOM 367 C C . TYR A 1 45 ? -17.656 -69.688 -18.906 1 94.81 45 TYR A C 1
ATOM 369 O O . TYR A 1 45 ? -18.359 -68.875 -19.547 1 94.81 45 TYR A O 1
ATOM 377 N N . SER A 1 46 ? -17.969 -70 -17.719 1 95.12 46 SER A N 1
ATOM 378 C CA . SER A 1 46 ? -19.266 -69.688 -17.125 1 95.12 46 SER A CA 1
ATOM 379 C C . SER A 1 46 ? -19.406 -68.188 -16.859 1 95.12 46 SER A C 1
ATOM 381 O O . SER A 1 46 ? -20.453 -67.625 -17.141 1 95.12 46 SER A O 1
ATOM 383 N N . CYS A 1 47 ? -18.406 -67.688 -16.297 1 95 47 CYS A N 1
ATOM 384 C CA . CYS A 1 47 ? -18.422 -66.25 -16 1 95 47 CYS A CA 1
ATOM 385 C C . CYS A 1 47 ? -18.469 -65.375 -17.266 1 95 47 CYS A C 1
ATOM 387 O O . CYS A 1 47 ? -19.172 -64.375 -17.344 1 95 47 CYS A O 1
ATOM 389 N N . LEU A 1 48 ? -17.688 -65.75 -18.281 1 94.31 48 LEU A N 1
ATOM 390 C CA . LEU A 1 48 ? -17.688 -65.062 -19.562 1 94.31 48 LEU A CA 1
ATOM 391 C C . LEU A 1 48 ? -19.047 -65.125 -20.219 1 94.31 48 LEU A C 1
ATOM 393 O O . LEU A 1 48 ? -19.516 -64.188 -20.812 1 94.31 48 LEU A O 1
ATOM 397 N N . LYS A 1 49 ? -19.625 -66.312 -20.094 1 94.25 49 LYS A N 1
ATOM 398 C CA . LYS A 1 49 ? -20.969 -66.438 -20.625 1 94.25 49 LYS A CA 1
ATOM 399 C C . LYS A 1 49 ? -21.969 -65.5 -19.953 1 94.25 49 LYS A C 1
ATOM 401 O O . LYS A 1 49 ? -22.797 -64.938 -20.625 1 94.25 49 LYS A O 1
ATOM 406 N N . ARG A 1 50 ? -21.828 -65.438 -18.719 1 93.88 50 ARG A N 1
ATOM 407 C CA . ARG A 1 50 ? -22.703 -64.562 -17.953 1 93.88 50 ARG A CA 1
ATOM 408 C C . ARG A 1 50 ? -22.5 -63.094 -18.359 1 93.88 50 ARG A C 1
ATOM 410 O O . ARG A 1 50 ? -23.469 -62.344 -18.516 1 93.88 50 ARG A O 1
ATOM 417 N N . LEU A 1 51 ? -21.266 -62.688 -18.516 1 92.56 51 LEU A N 1
ATOM 418 C CA . LEU A 1 51 ? -20.938 -61.312 -18.938 1 92.56 51 LEU A CA 1
ATOM 419 C C . LEU A 1 51 ? -21.578 -61 -20.281 1 92.56 51 LEU A C 1
ATOM 421 O O . LEU A 1 51 ? -22.172 -59.938 -20.453 1 92.56 51 LEU A O 1
ATOM 425 N N . ILE A 1 52 ? -21.469 -61.875 -21.25 1 91.94 52 ILE A N 1
ATOM 426 C CA . ILE A 1 52 ? -21.984 -61.688 -22.609 1 91.94 52 ILE A CA 1
ATOM 427 C C . ILE A 1 52 ? -23.5 -61.656 -22.594 1 91.94 52 ILE A C 1
ATOM 429 O O . ILE A 1 52 ? -24.125 -60.844 -23.266 1 91.94 52 ILE A O 1
ATOM 433 N N . GLU A 1 53 ? -24.062 -62.5 -21.781 1 91.69 53 GLU A N 1
ATOM 434 C CA . GLU A 1 53 ? -25.531 -62.531 -21.672 1 91.69 53 GLU A CA 1
ATOM 435 C C . GLU A 1 53 ? -26.062 -61.25 -21.062 1 91.69 53 GLU A C 1
ATOM 437 O O . GLU A 1 53 ? -27.172 -60.812 -21.391 1 91.69 53 GLU A O 1
ATOM 442 N N . GLN A 1 54 ? -25.312 -60.656 -20.234 1 92.31 54 GLN A N 1
ATOM 443 C CA . GLN A 1 54 ? -25.719 -59.406 -19.609 1 92.31 54 GLN A CA 1
ATOM 444 C C . GLN A 1 54 ? -25.359 -58.188 -20.469 1 92.31 54 GLN A C 1
ATOM 446 O O . GLN A 1 54 ? -25.469 -57.062 -20.031 1 92.31 54 GLN A O 1
ATOM 451 N N . THR A 1 55 ? -24.797 -58.375 -21.641 1 86.56 55 THR A N 1
ATOM 452 C CA . THR A 1 55 ? -24.438 -57.375 -22.625 1 86.56 55 THR A CA 1
ATOM 453 C C . THR A 1 55 ? -23.297 -56.469 -22.125 1 86.56 55 THR A C 1
ATOM 455 O O . THR A 1 55 ? -23.328 -55.25 -22.312 1 86.56 55 THR A O 1
ATOM 458 N N . LYS A 1 56 ? -22.547 -57.125 -21.359 1 85.56 56 LYS A N 1
ATOM 459 C CA . LYS A 1 56 ? -21.328 -56.438 -20.906 1 85.56 56 LYS A CA 1
ATOM 460 C C . LYS A 1 56 ? -20.109 -56.906 -21.719 1 85.56 56 LYS A C 1
ATOM 462 O O . LYS A 1 56 ? -19.516 -57.938 -21.438 1 85.56 56 LYS A O 1
ATOM 467 N N . TYR A 1 57 ? -19.719 -56.031 -22.594 1 90.25 57 TYR A N 1
ATOM 468 C CA . TYR A 1 57 ? -18.672 -56.438 -23.531 1 90.25 57 TYR A CA 1
ATOM 469 C C . TYR A 1 57 ? -17.359 -55.719 -23.203 1 90.25 57 TYR A C 1
ATOM 471 O O . TYR A 1 57 ? -16.562 -55.469 -24.094 1 90.25 57 TYR A O 1
ATOM 479 N N . THR A 1 58 ? -17.219 -55.438 -22.016 1 91.75 58 THR A N 1
ATOM 480 C CA . THR A 1 58 ? -15.977 -54.812 -21.578 1 91.75 58 THR A CA 1
ATOM 481 C C . THR A 1 58 ? -15.289 -55.656 -20.516 1 91.75 58 THR A C 1
ATOM 483 O O . THR A 1 58 ? -15.945 -56.219 -19.625 1 91.75 58 THR A O 1
ATOM 486 N N . CYS A 1 59 ? -13.992 -55.844 -20.734 1 92.38 59 CYS A N 1
ATOM 487 C CA . CYS A 1 59 ? -13.227 -56.625 -19.781 1 92.38 59 CYS A CA 1
ATOM 488 C C . CYS A 1 59 ? -13.242 -55.969 -18.406 1 92.38 59 CYS A C 1
ATOM 490 O O . CYS A 1 59 ? -12.883 -54.812 -18.266 1 92.38 59 CYS A O 1
ATOM 492 N N . PRO A 1 60 ? -13.703 -56.562 -17.469 1 90.5 60 PRO A N 1
ATOM 493 C CA . PRO A 1 60 ? -13.812 -56 -16.125 1 90.5 60 PRO A CA 1
ATOM 494 C C . PRO A 1 60 ? -12.461 -55.562 -15.562 1 90.5 60 PRO A C 1
ATOM 496 O O . PRO A 1 60 ? -12.414 -54.75 -14.633 1 90.5 60 PRO A O 1
ATOM 499 N N . LEU A 1 61 ? -11.336 -56.125 -15.984 1 86.88 61 LEU A N 1
ATOM 500 C CA . LEU A 1 61 ? -10.016 -55.844 -15.422 1 86.88 61 LEU A CA 1
ATOM 501 C C . LEU A 1 61 ? -9.375 -54.656 -16.109 1 86.88 61 LEU A C 1
ATOM 503 O O . LEU A 1 61 ? -8.695 -53.844 -15.461 1 86.88 61 LEU A O 1
ATOM 507 N N . CYS A 1 62 ? -9.578 -54.531 -17.406 1 87.88 62 CYS A N 1
ATOM 508 C CA . CYS A 1 62 ? -8.867 -53.469 -18.125 1 87.88 62 CYS A CA 1
ATOM 509 C C . CYS A 1 62 ? -9.844 -52.562 -18.859 1 87.88 62 CYS A C 1
ATOM 511 O O . CYS A 1 62 ? -9.43 -51.531 -19.453 1 87.88 62 CYS A O 1
ATOM 513 N N . ASN A 1 63 ? -11.109 -52.844 -18.953 1 87.5 63 ASN A N 1
ATOM 514 C CA . ASN A 1 63 ? -12.172 -52.062 -19.562 1 87.5 63 ASN A CA 1
ATOM 515 C C . ASN A 1 63 ? -12.055 -52.031 -21.078 1 87.5 63 ASN A C 1
ATOM 517 O O . ASN A 1 63 ? -12.656 -51.188 -21.734 1 87.5 63 ASN A O 1
ATOM 521 N N . SER A 1 64 ? -11.203 -52.906 -21.656 1 88.31 64 SER A N 1
ATOM 522 C CA . SER A 1 64 ? -11.117 -53.031 -23.109 1 88.31 64 SER A CA 1
ATOM 523 C C . SER A 1 64 ? -12.375 -53.656 -23.688 1 88.31 64 SER A C 1
ATOM 525 O O . SER A 1 64 ? -12.953 -54.562 -23.094 1 88.31 64 SER A O 1
ATOM 527 N N . ASP A 1 65 ? -12.742 -53.156 -24.75 1 90.5 65 ASP A N 1
ATOM 528 C CA . ASP A 1 65 ? -13.93 -53.656 -25.422 1 90.5 65 ASP A CA 1
ATOM 529 C C . ASP A 1 65 ? -13.609 -54.906 -26.234 1 90.5 65 ASP A C 1
ATOM 531 O O . ASP A 1 65 ? -12.594 -54.969 -26.922 1 90.5 65 ASP A O 1
ATOM 535 N N . PHE A 1 66 ? -14.406 -55.969 -26.109 1 87.94 66 PHE A N 1
ATOM 536 C CA . PHE A 1 66 ? -14.219 -57.188 -26.891 1 87.94 66 PHE A CA 1
ATOM 537 C C . PHE A 1 66 ? -15.492 -57.531 -27.641 1 87.94 66 PHE A C 1
ATOM 539 O O . PHE A 1 66 ? -15.68 -58.688 -28.047 1 87.94 66 PHE A O 1
ATOM 546 N N . ARG A 1 67 ? -16.266 -56.562 -27.875 1 83.88 67 ARG A N 1
ATOM 547 C CA . ARG A 1 67 ? -17.531 -56.781 -28.562 1 83.88 67 ARG A CA 1
ATOM 548 C C . ARG A 1 67 ? -17.312 -57.156 -30.016 1 83.88 67 ARG A C 1
ATOM 550 O O . ARG A 1 67 ? -16.531 -56.531 -30.719 1 83.88 67 ARG A O 1
ATOM 557 N N . THR A 1 68 ? -17.719 -58.281 -30.359 1 79.06 68 THR A N 1
ATOM 558 C CA . THR A 1 68 ? -17.719 -58.719 -31.766 1 79.06 68 THR A CA 1
ATOM 559 C C . THR A 1 68 ? -19.125 -59.156 -32.188 1 79.06 68 THR A C 1
ATOM 561 O O . THR A 1 68 ? -20.016 -59.281 -31.344 1 79.06 68 THR A O 1
ATOM 564 N N . GLU A 1 69 ? -19.375 -59.156 -33.438 1 75 69 GLU A N 1
ATOM 565 C CA . GLU A 1 69 ? -20.641 -59.688 -33.938 1 75 69 GLU A CA 1
ATOM 566 C C . GLU A 1 69 ? -20.828 -61.156 -33.531 1 75 69 GLU A C 1
ATOM 568 O O . GLU A 1 69 ? -19.891 -61.938 -33.594 1 75 69 GLU A O 1
ATOM 573 N N . ASN A 1 70 ? -21.969 -61.562 -33.094 1 77.38 70 ASN A N 1
ATOM 574 C CA . ASN A 1 70 ? -22.328 -62.938 -32.688 1 77.38 70 ASN A CA 1
ATOM 575 C C . ASN A 1 70 ? -21.359 -63.5 -31.672 1 77.38 70 ASN A C 1
ATOM 577 O O . ASN A 1 70 ? -20.875 -64.625 -31.828 1 77.38 70 ASN A O 1
ATOM 581 N N . ILE A 1 71 ? -21.188 -62.688 -30.734 1 82.5 71 ILE A N 1
ATOM 582 C CA . ILE A 1 71 ? -20.188 -63.031 -29.719 1 82.5 71 ILE A CA 1
ATOM 583 C C . ILE A 1 71 ? -20.672 -64.188 -28.844 1 82.5 71 ILE A C 1
ATOM 585 O O . ILE A 1 71 ? -21.797 -64.125 -28.344 1 82.5 71 ILE A O 1
ATOM 589 N N . THR A 1 72 ? -19.906 -65.312 -28.875 1 87.62 72 THR A N 1
ATOM 590 C CA . THR A 1 72 ? -20.078 -66.438 -27.953 1 87.62 72 THR A CA 1
ATOM 591 C C . THR A 1 72 ? -18.781 -66.75 -27.203 1 87.62 72 THR A C 1
ATOM 593 O O . THR A 1 72 ? -17.688 -66.438 -27.672 1 87.62 72 THR A O 1
ATOM 596 N N . PRO A 1 73 ? -18.922 -67.312 -26.016 1 90.06 73 PRO A N 1
ATOM 597 C CA . PRO A 1 73 ? -17.719 -67.625 -25.25 1 90.06 73 PRO A CA 1
ATOM 598 C C . PRO A 1 73 ? -16.766 -68.562 -26 1 90.06 73 PRO A C 1
ATOM 600 O O . PRO A 1 73 ? -15.562 -68.562 -25.766 1 90.06 73 PRO A O 1
ATOM 603 N N . ASP A 1 74 ? -17.281 -69.312 -26.922 1 88.81 74 ASP A N 1
ATOM 604 C CA . ASP A 1 74 ? -16.5 -70.312 -27.656 1 88.81 74 ASP A CA 1
ATOM 605 C C . ASP A 1 74 ? -15.586 -69.625 -28.672 1 88.81 74 ASP A C 1
ATOM 607 O O . ASP A 1 74 ? -14.656 -70.312 -29.188 1 88.81 74 ASP A O 1
ATOM 611 N N . LEU A 1 75 ? -15.922 -68.438 -28.953 1 89.06 75 LEU A N 1
ATOM 612 C CA . LEU A 1 75 ? -15.086 -67.688 -29.906 1 89.06 75 LEU A CA 1
ATOM 613 C C . LEU A 1 75 ? -13.719 -67.375 -29.297 1 89.06 75 LEU A C 1
ATOM 615 O O . LEU A 1 75 ? -12.766 -67.125 -30.031 1 89.06 75 LEU A O 1
ATOM 619 N N . PHE A 1 76 ? -13.641 -67.438 -28 1 92.94 76 PHE A N 1
ATOM 620 C CA . PHE A 1 76 ? -12.391 -67.125 -27.297 1 92.94 76 PHE A CA 1
ATOM 621 C C . PHE A 1 76 ? -11.617 -68.438 -27.016 1 92.94 76 PHE A C 1
ATOM 623 O O . PHE A 1 76 ? -12.188 -69.438 -26.531 1 92.94 76 PHE A O 1
ATOM 630 N N . PRO A 1 77 ? -10.375 -68.375 -27.359 1 92.44 77 PRO A N 1
ATOM 631 C CA . PRO A 1 77 ? -9.586 -69.562 -27.266 1 92.44 77 PRO A CA 1
ATOM 632 C C . PRO A 1 77 ? -9.461 -70.125 -25.828 1 92.44 77 PRO A C 1
ATOM 634 O O . PRO A 1 77 ? -9.367 -69.312 -24.891 1 92.44 77 PRO A O 1
ATOM 637 N N . LYS A 1 78 ? -9.406 -71.5 -25.766 1 91 78 LYS A N 1
ATOM 638 C CA . LYS A 1 78 ? -9.172 -72.125 -24.5 1 91 78 LYS A CA 1
ATOM 639 C C . LYS A 1 78 ? -7.703 -72.062 -24.094 1 91 78 LYS A C 1
ATOM 641 O O . LYS A 1 78 ? -6.824 -72.375 -24.922 1 91 78 LYS A O 1
ATOM 646 N N . ASP A 1 79 ? -7.535 -71.688 -22.875 1 91.69 79 ASP A N 1
ATOM 647 C CA . ASP A 1 79 ? -6.16 -71.625 -22.375 1 91.69 79 ASP A CA 1
ATOM 648 C C . ASP A 1 79 ? -5.77 -72.938 -21.703 1 91.69 79 ASP A C 1
ATOM 650 O O . ASP A 1 79 ? -5.883 -73.062 -20.484 1 91.69 79 ASP A O 1
ATOM 654 N N . ASN A 1 80 ? -5.234 -73.812 -22.422 1 88.81 80 ASN A N 1
ATOM 655 C CA . ASN A 1 80 ? -4.84 -75.125 -21.891 1 88.81 80 ASN A CA 1
ATOM 656 C C . ASN A 1 80 ? -3.51 -75.062 -21.156 1 88.81 80 ASN A C 1
ATOM 658 O O . ASN A 1 80 ? -3.141 -76 -20.438 1 88.81 80 ASN A O 1
ATOM 662 N N . THR A 1 81 ? -2.865 -73.938 -21.375 1 89.19 81 THR A N 1
ATOM 663 C CA . THR A 1 81 ? -1.611 -73.812 -20.641 1 89.19 81 THR A CA 1
ATOM 664 C C . THR A 1 81 ? -1.871 -73.625 -19.156 1 89.19 81 THR A C 1
ATOM 666 O O . THR A 1 81 ? -1.04 -74.062 -18.328 1 89.19 81 THR A O 1
ATOM 669 N N . ARG A 1 82 ? -2.939 -73.125 -18.812 1 87.5 82 ARG A N 1
ATOM 670 C CA . ARG A 1 82 ? -3.287 -73 -17.391 1 87.5 82 ARG A CA 1
ATOM 671 C C . ARG A 1 82 ? -3.553 -74.375 -16.75 1 87.5 82 ARG A C 1
ATOM 673 O O . ARG A 1 82 ? -3.322 -74.562 -15.547 1 87.5 82 ARG A O 1
ATOM 680 N N . ARG A 1 83 ? -4.043 -75.25 -17.547 1 84 83 ARG A N 1
ATOM 681 C CA . ARG A 1 83 ? -4.215 -76.562 -17.031 1 84 83 ARG A CA 1
ATOM 682 C C . ARG A 1 83 ? -2.871 -77.188 -16.656 1 84 83 ARG A C 1
ATOM 684 O O . ARG A 1 83 ? -2.76 -77.875 -15.641 1 84 83 ARG A O 1
ATOM 691 N N . ASP A 1 84 ? -1.961 -77 -17.547 1 86.62 84 ASP A N 1
ATOM 692 C CA . ASP A 1 84 ? -0.611 -77.5 -17.266 1 86.62 84 ASP A CA 1
ATOM 693 C C . ASP A 1 84 ? -0.071 -76.875 -15.969 1 86.62 84 ASP A C 1
ATOM 695 O O . ASP A 1 84 ? 0.529 -77.562 -15.148 1 86.62 84 ASP A O 1
ATOM 699 N N . LEU A 1 85 ? -0.334 -75.625 -15.867 1 86.88 85 LEU A N 1
ATOM 700 C CA . LEU A 1 85 ? 0.101 -74.938 -14.672 1 86.88 85 LEU A CA 1
ATOM 701 C C . LEU A 1 85 ? -0.618 -75.438 -13.438 1 86.88 85 LEU A C 1
ATOM 703 O O . LEU A 1 85 ? -0.02 -75.562 -12.359 1 86.88 85 LEU A O 1
ATOM 707 N N . LEU A 1 86 ? -1.821 -75.688 -13.547 1 85.12 86 LEU A N 1
ATOM 708 C CA . LEU A 1 86 ? -2.604 -76.25 -12.453 1 85.12 86 LEU A CA 1
ATOM 709 C C . LEU A 1 86 ? -2.012 -77.562 -11.984 1 85.12 86 LEU A C 1
ATOM 711 O O . LEU A 1 86 ? -1.894 -77.812 -10.781 1 85.12 86 LEU A O 1
ATOM 715 N N . ASP A 1 87 ? -1.653 -78.438 -12.93 1 85.81 87 ASP A N 1
ATOM 716 C CA . ASP A 1 87 ? -1.018 -79.688 -12.602 1 85.81 87 ASP A CA 1
ATOM 717 C C . ASP A 1 87 ? 0.29 -79.5 -11.844 1 85.81 87 ASP A C 1
ATOM 719 O O . ASP A 1 87 ? 0.569 -80.188 -10.867 1 85.81 87 ASP A O 1
ATOM 723 N N . PHE A 1 88 ? 1.023 -78.562 -12.297 1 87.06 88 PHE A N 1
ATOM 724 C CA . PHE A 1 88 ? 2.283 -78.188 -11.656 1 87.06 88 PHE A CA 1
ATOM 725 C C . PHE A 1 88 ? 2.055 -77.75 -10.219 1 87.06 88 PHE A C 1
ATOM 727 O O . PHE A 1 88 ? 2.725 -78.188 -9.305 1 87.06 88 PHE A O 1
ATOM 734 N N . VAL A 1 89 ? 1.075 -76.875 -10.023 1 85.88 89 VAL A N 1
ATOM 735 C CA . VAL A 1 89 ? 0.801 -76.312 -8.719 1 85.88 89 VAL A CA 1
ATOM 736 C C . VAL A 1 89 ? 0.241 -77.375 -7.785 1 85.88 89 VAL A C 1
ATOM 738 O O . VAL A 1 89 ? 0.604 -77.438 -6.605 1 85.88 89 VAL A O 1
ATOM 741 N N . HIS A 1 90 ? -0.603 -78.188 -8.344 1 83.44 90 HIS A N 1
ATOM 742 C CA . HIS A 1 90 ? -1.173 -79.25 -7.543 1 83.44 90 HIS A CA 1
ATOM 743 C C . HIS A 1 90 ? -0.096 -80.25 -7.102 1 83.44 90 HIS A C 1
ATOM 745 O O . HIS A 1 90 ? -0.15 -80.75 -5.988 1 83.44 90 HIS A O 1
ATOM 751 N N . ALA A 1 91 ? 0.781 -80.5 -7.945 1 86.38 91 ALA A N 1
ATOM 752 C CA . ALA A 1 91 ? 1.886 -81.375 -7.625 1 86.38 91 ALA A CA 1
ATOM 753 C C . ALA A 1 91 ? 2.801 -80.75 -6.566 1 86.38 91 ALA A C 1
ATOM 755 O O . ALA A 1 91 ? 3.363 -81.5 -5.734 1 86.38 91 ALA A O 1
ATOM 756 N N . ALA A 1 92 ? 2.934 -79.5 -6.652 1 83.19 92 ALA A N 1
ATOM 757 C CA . ALA A 1 9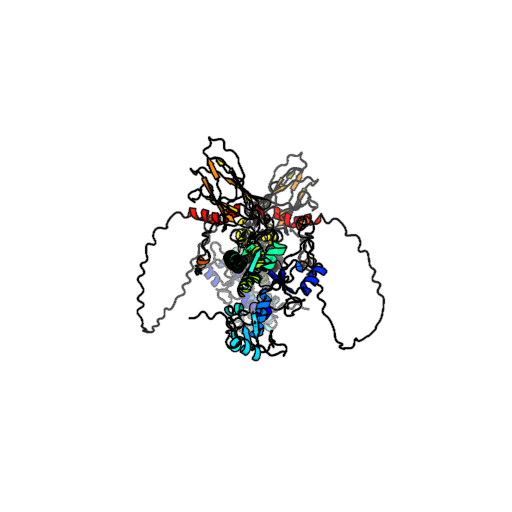2 ? 3.832 -78.75 -5.742 1 83.19 92 ALA A CA 1
ATOM 758 C C . ALA A 1 92 ? 3.193 -78.625 -4.367 1 83.19 92 ALA A C 1
ATOM 760 O O . ALA A 1 92 ? 3.895 -78.5 -3.357 1 83.19 92 ALA A O 1
ATOM 761 N N . ASP A 1 93 ? 1.884 -78.562 -4.352 1 80.19 93 ASP A N 1
ATOM 762 C CA . ASP A 1 93 ? 1.169 -78.375 -3.094 1 80.19 93 ASP A CA 1
ATOM 763 C C . ASP A 1 93 ? 0.981 -79.75 -2.373 1 80.19 93 ASP A C 1
ATOM 765 O O . ASP A 1 93 ? 0.138 -80.562 -2.766 1 80.19 93 ASP A O 1
ATOM 769 N N . GLU A 1 94 ? 1.579 -79.875 -1.301 1 74.69 94 GLU A N 1
ATOM 770 C CA . GLU A 1 94 ? 1.569 -81.125 -0.552 1 74.69 94 GLU A CA 1
ATOM 771 C C . GLU A 1 94 ? 0.196 -81.375 0.059 1 74.69 94 GLU A C 1
ATOM 773 O O . GLU A 1 94 ? -0.156 -82.562 0.327 1 74.69 94 GLU A O 1
ATOM 778 N N . ASN A 1 95 ? -0.522 -80.375 0.17 1 78.62 95 ASN A N 1
ATOM 779 C CA . ASN A 1 95 ? -1.815 -80.5 0.833 1 78.62 95 ASN A CA 1
ATOM 780 C C . ASN A 1 95 ? -2.91 -80.875 -0.149 1 78.62 95 ASN A C 1
ATOM 782 O O . ASN A 1 95 ? -4.02 -81.25 0.26 1 78.62 95 ASN A O 1
ATOM 786 N N . THR A 1 96 ? -2.525 -80.938 -1.438 1 80.56 96 THR A N 1
ATOM 787 C CA . THR A 1 96 ? -3.52 -81.25 -2.451 1 80.56 96 THR A CA 1
ATOM 788 C C . THR A 1 96 ? -3.432 -82.75 -2.822 1 80.56 96 THR A C 1
ATOM 790 O O . THR A 1 96 ? -2.336 -83.312 -2.977 1 80.56 96 THR A O 1
ATOM 793 N N . PHE A 1 97 ? -4.613 -83.375 -2.842 1 83.38 97 PHE A N 1
ATOM 794 C CA . PHE A 1 97 ? -4.68 -84.75 -3.229 1 83.38 97 PHE A CA 1
ATOM 795 C C . PHE A 1 97 ? -4.734 -84.938 -4.746 1 83.38 97 PHE A C 1
ATOM 797 O O . PHE A 1 97 ? -5.703 -84.5 -5.379 1 83.38 97 PHE A O 1
ATOM 804 N N . LEU A 1 98 ? -3.709 -85.375 -5.348 1 85.69 98 LEU A N 1
ATOM 805 C CA . LEU A 1 98 ? -3.662 -85.688 -6.77 1 85.69 98 LEU A CA 1
ATOM 806 C C . LEU A 1 98 ? -3.824 -87.188 -7 1 85.69 98 LEU A C 1
ATOM 808 O O . LEU A 1 98 ? -2.973 -88 -6.59 1 85.69 98 LEU A O 1
ATOM 812 N N . ALA A 1 99 ? -4.914 -87.562 -7.645 1 87.31 99 ALA A N 1
ATOM 813 C CA . ALA A 1 99 ? -5.234 -89 -7.84 1 87.31 99 ALA A CA 1
ATOM 814 C C . ALA A 1 99 ? -4.43 -89.562 -8.992 1 87.31 99 ALA A C 1
ATOM 816 O O . ALA A 1 99 ? -4.145 -88.875 -9.977 1 87.31 99 ALA A O 1
ATOM 817 N N . CYS A 1 100 ? -4.086 -90.812 -8.852 1 90.5 100 CYS A N 1
ATOM 818 C CA . CYS A 1 100 ? -3.424 -91.562 -9.93 1 90.5 100 CYS A CA 1
ATOM 819 C C . CYS A 1 100 ? -4.32 -91.625 -11.156 1 90.5 100 CYS A C 1
ATOM 821 O O . CYS A 1 100 ? -5.52 -91.875 -11.039 1 90.5 100 CYS A O 1
ATOM 823 N N . ASP A 1 101 ? -3.857 -91.312 -12.336 1 86.25 101 ASP A N 1
ATOM 824 C CA . ASP A 1 101 ? -4.629 -91.312 -13.578 1 86.25 101 ASP A CA 1
ATOM 825 C C . ASP A 1 101 ? -4.824 -92.75 -14.109 1 86.25 101 ASP A C 1
ATOM 827 O O . ASP A 1 101 ? -5.691 -93 -14.953 1 86.25 101 ASP A O 1
ATOM 831 N N . GLU A 1 102 ? -4.094 -93.625 -13.578 1 83.94 102 GLU A N 1
ATOM 832 C CA . GLU A 1 102 ? -4.07 -94.938 -14.188 1 83.94 102 GLU A CA 1
ATOM 833 C C . GLU A 1 102 ? -4.82 -96 -13.328 1 83.94 102 GLU A C 1
ATOM 835 O O . GLU A 1 102 ? -5.43 -96.938 -13.852 1 83.94 102 GLU A O 1
ATOM 840 N N . CYS A 1 103 ? -4.723 -95.812 -12.055 1 82.19 103 CYS A N 1
ATOM 841 C CA . CYS A 1 103 ? -5.328 -96.875 -11.227 1 82.19 103 CYS A CA 1
ATOM 842 C C . CYS A 1 103 ? -6.688 -96.438 -10.703 1 82.19 103 CYS A C 1
ATOM 844 O O . CYS A 1 103 ? -6.961 -95.25 -10.602 1 82.19 103 CYS A O 1
ATOM 846 N N . ASN A 1 104 ? -7.742 -97.312 -10.531 1 77.88 104 ASN A N 1
ATOM 847 C CA . ASN A 1 104 ? -9.094 -97.062 -10.055 1 77.88 104 ASN A CA 1
ATOM 848 C C . ASN A 1 104 ? -9.148 -97 -8.531 1 77.88 104 ASN A C 1
ATOM 850 O O . ASN A 1 104 ? -10.211 -96.75 -7.949 1 77.88 104 ASN A O 1
ATOM 854 N N . GLU A 1 105 ? -8.156 -97.188 -7.828 1 75.19 105 GLU A N 1
ATOM 855 C CA . GLU A 1 105 ? -8.172 -97.312 -6.371 1 75.19 105 GLU A CA 1
ATOM 856 C C . GLU A 1 105 ? -8.008 -95.938 -5.734 1 75.19 105 GLU A C 1
ATOM 858 O O . GLU A 1 105 ? -7.969 -95.812 -4.508 1 75.19 105 GLU A O 1
ATOM 863 N N . ASN A 1 106 ? -8.148 -94.812 -6.391 1 79.56 106 ASN A N 1
ATOM 864 C CA . ASN A 1 106 ? -8.047 -93.438 -5.895 1 79.56 106 ASN A CA 1
ATOM 865 C C . ASN A 1 106 ? -6.824 -93.25 -4.996 1 79.56 106 ASN A C 1
ATOM 867 O O . ASN A 1 106 ? -6.941 -92.75 -3.885 1 79.56 106 ASN A O 1
ATOM 871 N N . GLU A 1 107 ? -5.703 -93.688 -5.402 1 85.44 107 GLU A N 1
ATOM 872 C CA . GLU A 1 107 ? -4.445 -93.562 -4.676 1 85.44 107 GLU A CA 1
ATOM 873 C C . GLU A 1 107 ? -3.77 -92.25 -5.004 1 85.44 107 GLU A C 1
ATOM 875 O O . GLU A 1 107 ? -3.916 -91.688 -6.113 1 85.44 107 GLU A O 1
ATOM 880 N N . LYS A 1 108 ? -3.072 -91.75 -3.965 1 88.31 108 LYS A N 1
ATOM 881 C CA . LYS A 1 108 ? -2.34 -90.5 -4.137 1 88.31 108 LYS A CA 1
ATOM 882 C C . LYS A 1 108 ? -1.167 -90.688 -5.098 1 88.31 108 LYS A C 1
ATOM 884 O O . LYS A 1 108 ? -0.456 -91.688 -5.039 1 88.31 108 LYS A O 1
ATOM 889 N N . SER A 1 109 ? -1.009 -89.688 -5.996 1 91.69 109 SER A N 1
ATOM 890 C CA . SER A 1 109 ? 0.066 -89.812 -6.98 1 91.69 109 SER A CA 1
ATOM 891 C C . SER A 1 109 ? 1.418 -89.5 -6.348 1 91.69 109 SER A C 1
ATOM 893 O O . SER A 1 109 ? 1.521 -88.562 -5.496 1 91.69 109 SER A O 1
ATOM 895 N N . VAL A 1 110 ? 2.449 -90.25 -6.66 1 90.38 110 VAL A N 1
ATOM 896 C CA . VAL A 1 110 ? 3.781 -90.062 -6.109 1 90.38 110 VAL A CA 1
ATOM 897 C C . VAL A 1 110 ? 4.773 -89.812 -7.238 1 90.38 110 VAL A C 1
ATOM 899 O O . VAL A 1 110 ? 5.891 -89.312 -6.996 1 90.38 110 VAL A O 1
ATOM 902 N N . ALA A 1 111 ? 4.324 -90.062 -8.461 1 92.31 111 ALA A N 1
ATOM 903 C CA . ALA A 1 111 ? 5.227 -89.875 -9.594 1 92.31 111 ALA A CA 1
ATOM 904 C C . ALA A 1 111 ? 4.465 -89.438 -10.836 1 92.31 111 ALA A C 1
ATOM 906 O O . ALA A 1 111 ? 3.234 -89.375 -10.828 1 92.31 111 ALA A O 1
ATOM 907 N N . ARG A 1 112 ? 5.133 -88.938 -11.867 1 92.12 112 ARG A N 1
ATOM 908 C CA . ARG A 1 112 ? 4.559 -88.562 -13.148 1 92.12 112 ARG A CA 1
ATOM 909 C C . ARG A 1 112 ? 5.395 -89.062 -14.312 1 92.12 112 ARG A C 1
ATOM 911 O O . ARG A 1 112 ? 6.621 -89.125 -14.219 1 92.12 112 ARG A O 1
ATOM 918 N N . CYS A 1 113 ? 4.742 -89.562 -15.289 1 91.62 113 CYS A N 1
ATOM 919 C CA . CYS A 1 113 ? 5.438 -90.062 -16.469 1 91.62 113 CYS A CA 1
ATOM 920 C C . CYS A 1 113 ? 5.547 -89 -17.547 1 91.62 113 CYS A C 1
ATOM 922 O O . CYS A 1 113 ? 4.547 -88.375 -17.922 1 91.62 113 CYS A O 1
ATOM 924 N N . LYS A 1 114 ? 6.664 -88.812 -18.156 1 84.56 114 LYS A N 1
ATOM 925 C CA . LYS A 1 114 ? 6.922 -87.75 -19.156 1 84.56 114 LYS A CA 1
ATOM 926 C C . LYS A 1 114 ? 6.379 -88.125 -20.516 1 84.56 114 LYS A C 1
ATOM 928 O O . LYS A 1 114 ? 6.102 -87.312 -21.359 1 84.56 114 LYS A O 1
ATOM 933 N N . ASP A 1 115 ? 6.254 -89.375 -20.703 1 82.69 115 ASP A N 1
ATOM 934 C CA . ASP A 1 115 ? 5.875 -89.875 -22.031 1 82.69 115 ASP A CA 1
ATOM 935 C C . ASP A 1 115 ? 4.363 -90.062 -22.141 1 82.69 115 ASP A C 1
ATOM 937 O O . ASP A 1 115 ? 3.76 -89.75 -23.156 1 82.69 115 ASP A O 1
ATOM 941 N N . CYS A 1 116 ? 3.721 -90.625 -21.094 1 84.06 116 CYS A N 1
ATOM 942 C CA . CYS A 1 116 ? 2.275 -90.812 -21.172 1 84.06 116 CYS A CA 1
ATOM 943 C C . CYS A 1 116 ? 1.547 -89.625 -20.469 1 84.06 116 CYS A C 1
ATOM 945 O O . CYS A 1 116 ? 0.323 -89.5 -20.562 1 84.06 116 CYS A O 1
ATOM 947 N N . PHE A 1 117 ? 2.23 -88.812 -19.812 1 86.38 117 PHE A N 1
ATOM 948 C CA . PHE A 1 117 ? 1.727 -87.562 -19.203 1 86.38 117 PHE A CA 1
ATOM 949 C C . PHE A 1 117 ? 0.726 -87.875 -18.094 1 86.38 117 PHE A C 1
ATOM 951 O O . PHE A 1 117 ? -0.256 -87.188 -17.922 1 86.38 117 PHE A O 1
ATOM 958 N N . LYS A 1 118 ? 0.929 -88.938 -17.375 1 88 118 LYS A N 1
ATOM 959 C CA . LYS A 1 118 ? -0.015 -89.375 -16.344 1 88 118 LYS A CA 1
ATOM 960 C C . LYS A 1 118 ? 0.63 -89.375 -14.961 1 88 118 LYS A C 1
ATOM 962 O O . LYS A 1 118 ? 1.836 -89.562 -14.828 1 88 118 LYS A O 1
ATOM 967 N N . PHE A 1 119 ? -0.226 -89 -13.984 1 91.69 119 PHE A N 1
ATOM 968 C CA . PHE A 1 119 ? 0.182 -89.125 -12.594 1 91.69 119 PHE A CA 1
ATOM 969 C C . PHE A 1 119 ? 0.062 -90.625 -12.133 1 91.69 119 PHE A C 1
ATOM 971 O O . PHE A 1 119 ? -0.895 -91.312 -12.492 1 91.69 119 PHE A O 1
ATOM 978 N N . LEU A 1 120 ? 1.111 -90.938 -11.398 1 92.44 120 LEU A N 1
ATOM 979 C CA . LEU A 1 120 ? 1.186 -92.312 -11.039 1 92.44 120 LEU A CA 1
ATOM 980 C C . LEU A 1 120 ? 1.256 -92.5 -9.523 1 92.44 120 LEU A C 1
ATOM 982 O O . LEU A 1 120 ? 1.981 -91.75 -8.844 1 92.44 120 LEU A O 1
ATOM 986 N N . GLY A 1 121 ? 0.405 -93.438 -9.078 1 90.94 121 GLY A N 1
ATOM 987 C CA . GLY A 1 121 ? 0.542 -93.812 -7.684 1 90.94 121 GLY A CA 1
ATOM 988 C C . GLY A 1 121 ? 1.699 -94.812 -7.453 1 90.94 121 GLY A C 1
ATOM 989 O O . GLY A 1 121 ? 2.465 -95.062 -8.375 1 90.94 121 GLY A O 1
ATOM 990 N N . GLU A 1 122 ? 1.827 -95.375 -6.262 1 90.5 122 GLU A N 1
ATOM 991 C CA . GLU A 1 122 ? 2.957 -96.25 -5.891 1 90.5 122 GLU A CA 1
ATOM 992 C C . GLU A 1 122 ? 2.984 -97.5 -6.715 1 90.5 122 GLU A C 1
ATOM 994 O O . GLU A 1 122 ? 4.031 -97.875 -7.23 1 90.5 122 GLU A O 1
ATOM 999 N N . ASN A 1 123 ? 1.799 -98.125 -6.887 1 89.88 123 ASN A N 1
ATOM 1000 C CA . ASN A 1 123 ? 1.72 -99.375 -7.637 1 89.88 123 ASN A CA 1
ATOM 1001 C C . ASN A 1 123 ? 1.958 -99.125 -9.125 1 89.88 123 ASN A C 1
ATOM 1003 O O . ASN A 1 123 ? 2.637 -99.938 -9.781 1 89.88 123 ASN A O 1
ATOM 1007 N N . CYS A 1 124 ? 1.393 -98.062 -9.539 1 91.81 124 CYS A N 1
ATOM 1008 C CA . CYS A 1 124 ? 1.521 -97.75 -10.961 1 91.81 124 CYS A CA 1
ATOM 1009 C C . CYS A 1 124 ? 2.941 -97.375 -11.305 1 91.81 124 CYS A C 1
ATOM 1011 O O . CYS A 1 124 ? 3.436 -97.625 -12.398 1 91.81 124 CYS A O 1
ATOM 1013 N N . LEU A 1 125 ? 3.635 -96.75 -10.32 1 92.62 125 LEU A N 1
ATOM 1014 C CA . LEU A 1 125 ? 5.039 -96.438 -10.5 1 92.62 125 LEU A CA 1
ATOM 1015 C C . LEU A 1 125 ? 5.898 -97.688 -10.648 1 92.62 125 LEU A C 1
ATOM 1017 O O . LEU A 1 125 ? 6.746 -97.75 -11.547 1 92.62 125 LEU A O 1
ATOM 1021 N N . LYS A 1 126 ? 5.582 -98.562 -9.906 1 91.19 126 LYS A N 1
ATOM 1022 C CA . LYS A 1 126 ? 6.297 -99.875 -9.977 1 91.19 126 LYS A CA 1
ATOM 1023 C C . LYS A 1 126 ? 6.055 -100.562 -11.32 1 91.19 126 LYS A C 1
ATOM 1025 O O . LYS A 1 126 ? 6.98 -101.125 -11.906 1 91.19 126 LYS A O 1
ATOM 1030 N N . ALA A 1 127 ? 4.855 -100.438 -11.719 1 91.19 127 ALA A N 1
ATOM 1031 C CA . ALA A 1 127 ? 4.496 -101 -13 1 91.19 127 ALA A CA 1
ATOM 1032 C C . ALA A 1 127 ? 5.25 -100.375 -14.148 1 91.19 127 ALA A C 1
ATOM 1034 O O . ALA A 1 127 ? 5.762 -101.062 -15.039 1 91.19 127 ALA A O 1
ATOM 1035 N N . HIS A 1 128 ? 5.367 -99.062 -14.102 1 90.75 128 HIS A N 1
ATOM 1036 C CA . HIS A 1 128 ? 6.031 -98.312 -15.164 1 90.75 128 HIS A CA 1
ATOM 1037 C C . HIS A 1 128 ? 7.531 -98.562 -15.18 1 90.75 128 HIS A C 1
ATOM 1039 O O . HIS A 1 128 ? 8.172 -98.5 -16.234 1 90.75 128 HIS A O 1
ATOM 1045 N N . LYS A 1 129 ? 8.078 -99.062 -14.07 1 89.62 129 LYS A N 1
ATOM 1046 C CA . LYS A 1 129 ? 9.508 -99.312 -13.969 1 89.62 129 LYS A CA 1
ATOM 1047 C C . LYS A 1 129 ? 9.82 -100.75 -14.367 1 89.62 129 LYS A C 1
ATOM 1049 O O . LYS A 1 129 ? 10.906 -101.062 -14.867 1 89.62 129 LYS A O 1
ATOM 1054 N N . SER A 1 130 ? 8.766 -101.625 -14.258 1 89.94 130 SER A N 1
ATOM 1055 C CA . SER A 1 130 ? 9.07 -103.062 -14.367 1 89.94 130 SER A CA 1
ATOM 1056 C C . SER A 1 130 ? 8.523 -103.625 -15.664 1 89.94 130 SER A C 1
ATOM 1058 O O . SER A 1 130 ? 9.094 -104.562 -16.219 1 89.94 130 SER A O 1
ATOM 1060 N N . MET A 1 131 ? 7.5 -103.062 -16.109 1 90.06 131 MET A N 1
ATOM 1061 C CA . MET A 1 131 ? 6.828 -103.688 -17.25 1 90.06 131 MET A CA 1
ATOM 1062 C C . MET A 1 131 ? 7.52 -103.312 -18.562 1 90.06 131 MET A C 1
ATOM 1064 O O . MET A 1 131 ? 7.914 -102.125 -18.734 1 90.06 131 MET A O 1
ATOM 1068 N N . LYS A 1 132 ? 7.605 -104.125 -19.516 1 87.31 132 LYS A N 1
ATOM 1069 C CA . LYS A 1 132 ? 8.273 -103.938 -20.812 1 87.31 132 LYS A CA 1
ATOM 1070 C C . LYS A 1 132 ? 7.527 -102.938 -21.656 1 87.31 132 LYS A C 1
ATOM 1072 O O . LYS A 1 132 ? 8.141 -102.188 -22.406 1 87.31 132 LYS A O 1
ATOM 1077 N N . THR A 1 133 ? 6.289 -102.812 -21.453 1 87.5 133 THR A N 1
ATOM 1078 C CA . THR A 1 133 ? 5.453 -101.938 -22.234 1 87.5 133 THR A CA 1
ATOM 1079 C C . THR A 1 133 ? 5.832 -100.438 -21.953 1 87.5 133 THR A C 1
ATOM 1081 O O . THR A 1 133 ? 5.699 -99.625 -22.812 1 87.5 133 THR A O 1
ATOM 1084 N N . PHE A 1 134 ? 6.387 -100.312 -20.703 1 86.69 134 PHE A N 1
ATOM 1085 C CA . PHE A 1 134 ? 6.684 -98.938 -20.281 1 86.69 134 PHE A CA 1
ATOM 1086 C C . PHE A 1 134 ? 8.188 -98.688 -20.219 1 86.69 134 PHE A C 1
ATOM 1088 O O . PHE A 1 134 ? 8.648 -97.75 -19.641 1 86.69 134 PHE A O 1
ATOM 1095 N N . ALA A 1 135 ? 8.922 -99.562 -20.719 1 86.81 135 ALA A N 1
ATOM 1096 C CA . ALA A 1 135 ? 10.383 -99.562 -20.625 1 86.81 135 ALA A CA 1
ATOM 1097 C C . ALA A 1 135 ? 10.953 -98.25 -21.188 1 86.81 135 ALA A C 1
ATOM 1099 O O . ALA A 1 135 ? 11.977 -97.812 -20.719 1 86.81 135 ALA A O 1
ATOM 1100 N N . LYS A 1 136 ? 10.281 -97.688 -22.109 1 88.31 136 LYS A N 1
ATOM 1101 C CA . LYS A 1 136 ? 10.805 -96.438 -22.734 1 88.31 136 LYS A CA 1
ATOM 1102 C C . LYS A 1 136 ? 10.258 -95.188 -22.062 1 88.31 136 LYS A C 1
ATOM 1104 O O . LYS A 1 136 ? 10.625 -94.062 -22.438 1 88.31 136 LYS A O 1
ATOM 1109 N N . HIS A 1 137 ? 9.422 -95.375 -21.016 1 89.31 137 HIS A N 1
ATOM 1110 C CA . HIS A 1 137 ? 8.812 -94.25 -20.359 1 89.31 137 HIS A CA 1
ATOM 1111 C C . HIS A 1 137 ? 9.734 -93.625 -19.281 1 89.31 137 HIS A C 1
ATOM 1113 O O . HIS A 1 137 ? 10.422 -94.375 -18.594 1 89.31 137 HIS A O 1
ATOM 1119 N N . ARG A 1 138 ? 9.961 -92.312 -19.328 1 82.44 138 ARG A N 1
ATOM 1120 C CA . ARG A 1 138 ? 10.742 -91.625 -18.312 1 82.44 138 ARG A CA 1
ATOM 1121 C C . ARG A 1 138 ? 9.836 -91.125 -17.203 1 82.44 138 ARG A C 1
ATOM 1123 O O . ARG A 1 138 ? 9.023 -90.188 -17.438 1 82.44 138 ARG A O 1
ATOM 1130 N N . VAL A 1 139 ? 10.055 -91.75 -15.984 1 90.94 139 VAL A N 1
ATOM 1131 C CA . VAL A 1 139 ? 9.211 -91.375 -14.852 1 90.94 139 VAL A CA 1
ATOM 1132 C C . VAL A 1 139 ? 10.039 -90.688 -13.797 1 90.94 139 VAL A C 1
ATOM 1134 O O . VAL A 1 139 ? 11.234 -90.938 -13.641 1 90.94 139 VAL A O 1
ATOM 1137 N N . PHE A 1 140 ? 9.453 -89.625 -13.219 1 89.81 140 PHE A N 1
ATOM 1138 C CA . PHE A 1 140 ? 10.117 -88.938 -12.109 1 89.81 140 PHE A CA 1
ATOM 1139 C C . PHE A 1 140 ? 9.195 -88.875 -10.906 1 89.81 140 PHE A C 1
ATOM 1141 O O . PHE A 1 140 ? 7.973 -88.812 -11.055 1 89.81 140 PHE A O 1
ATOM 1148 N N . THR A 1 141 ? 9.789 -88.875 -9.75 1 90.31 141 THR A N 1
ATOM 1149 C CA . THR A 1 141 ? 9.016 -88.75 -8.516 1 90.31 141 THR A CA 1
ATOM 1150 C C . THR A 1 141 ? 8.773 -87.312 -8.141 1 90.31 141 THR A C 1
ATOM 1152 O O . THR A 1 141 ? 9.633 -86.438 -8.367 1 90.31 141 THR A O 1
ATOM 1155 N N . LEU A 1 142 ? 7.637 -87 -7.629 1 88.88 142 LEU A N 1
ATOM 1156 C CA . LEU A 1 142 ? 7.227 -85.688 -7.293 1 88.88 142 LEU A CA 1
ATOM 1157 C C . LEU A 1 142 ? 8.062 -85.125 -6.141 1 88.88 142 LEU A C 1
ATOM 1159 O O . LEU A 1 142 ? 8.258 -83.875 -6.039 1 88.88 142 LEU A O 1
ATOM 1163 N N . ARG A 1 143 ? 8.602 -85.938 -5.246 1 84.69 143 ARG A N 1
ATOM 1164 C CA . ARG A 1 143 ? 9.406 -85.5 -4.105 1 84.69 143 ARG A CA 1
ATOM 1165 C C . ARG A 1 143 ? 10.773 -85 -4.562 1 84.69 143 ARG A C 1
ATOM 1167 O O . ARG A 1 143 ? 11.391 -84.188 -3.883 1 84.69 143 ARG A O 1
ATOM 1174 N N . ASP A 1 144 ? 11.219 -85.312 -5.789 1 83.25 144 ASP A N 1
ATOM 1175 C CA . ASP A 1 144 ? 12.555 -85 -6.266 1 83.25 144 ASP A CA 1
ATOM 1176 C C . ASP A 1 144 ? 12.523 -83.75 -7.176 1 83.25 144 ASP A C 1
ATOM 1178 O O . ASP A 1 144 ? 13.562 -83.312 -7.656 1 83.25 144 ASP A O 1
ATOM 1182 N N . VAL A 1 145 ? 11.398 -83.25 -7.477 1 83.69 145 VAL A N 1
ATOM 1183 C CA . VAL A 1 145 ? 11.273 -82.125 -8.406 1 83.69 145 VAL A CA 1
ATOM 1184 C C . VAL A 1 145 ? 11.43 -80.812 -7.664 1 83.69 145 VAL A C 1
ATOM 1186 O O . VAL A 1 145 ? 10.883 -80.625 -6.57 1 83.69 145 VAL A O 1
ATOM 1189 N N . THR A 1 146 ? 12.414 -80 -8.234 1 82.25 146 THR A N 1
ATOM 1190 C CA . THR A 1 146 ? 12.445 -78.625 -7.777 1 82.25 146 THR A CA 1
ATOM 1191 C C . THR A 1 146 ? 11.391 -77.812 -8.5 1 82.25 146 THR A C 1
ATOM 1193 O O . THR A 1 146 ? 11.477 -77.562 -9.703 1 82.25 146 THR A O 1
ATOM 1196 N N . PHE A 1 147 ? 10.414 -77.375 -7.777 1 80.94 147 PHE A N 1
ATOM 1197 C CA . PHE A 1 147 ? 9.266 -76.688 -8.359 1 80.94 147 PHE A CA 1
ATOM 1198 C C . PHE A 1 147 ? 9.602 -75.25 -8.656 1 80.94 147 PHE A C 1
ATOM 1200 O O . PHE A 1 147 ? 9.312 -74.375 -7.852 1 80.94 147 PHE A O 1
ATOM 1207 N N . ASP A 1 148 ? 10.25 -75.125 -9.898 1 78.38 148 ASP A N 1
ATOM 1208 C CA . ASP A 1 148 ? 10.547 -73.75 -10.43 1 78.38 148 ASP A CA 1
ATOM 1209 C C . ASP A 1 148 ? 9.938 -73.562 -11.82 1 78.38 148 ASP A C 1
ATOM 1211 O O . ASP A 1 148 ? 9.219 -74.438 -12.305 1 78.38 148 ASP A O 1
ATOM 1215 N N . VAL A 1 149 ? 10.117 -72.438 -12.438 1 76.88 149 VAL A N 1
ATOM 1216 C CA . VAL A 1 149 ? 9.492 -72.062 -13.711 1 76.88 149 VAL A CA 1
ATOM 1217 C C . VAL A 1 149 ? 9.938 -73.062 -14.789 1 76.88 149 VAL A C 1
ATOM 1219 O O . VAL A 1 149 ? 9.156 -73.375 -15.688 1 76.88 149 VAL A O 1
ATOM 1222 N N . ASN A 1 150 ? 11.062 -73.625 -14.68 1 78.06 150 ASN A N 1
ATOM 1223 C CA . ASN A 1 150 ? 11.602 -74.5 -15.695 1 78.06 150 ASN A CA 1
ATOM 1224 C C . ASN A 1 150 ? 10.992 -75.875 -15.594 1 78.06 150 ASN A C 1
ATOM 1226 O O . ASN A 1 150 ? 11.039 -76.688 -16.547 1 78.06 150 ASN A O 1
ATOM 1230 N N . SER A 1 151 ? 10.414 -76.188 -14.422 1 84.44 151 SER A N 1
ATOM 1231 C CA . SER A 1 151 ? 9.867 -77.5 -14.211 1 84.44 151 SER A CA 1
ATOM 1232 C C . SER A 1 151 ? 8.406 -77.562 -14.641 1 84.44 151 SER A C 1
ATOM 1234 O O . SER A 1 151 ? 7.805 -78.688 -14.633 1 84.44 151 SER A O 1
ATOM 1236 N N . ILE A 1 152 ? 7.891 -76.5 -15.117 1 83.94 152 ILE A N 1
ATOM 1237 C CA . ILE A 1 152 ? 6.488 -76.438 -15.508 1 83.94 152 ILE A CA 1
ATOM 1238 C C . ILE A 1 152 ? 6.27 -77.375 -16.734 1 83.94 152 ILE A C 1
ATOM 1240 O O . ILE A 1 152 ? 5.246 -78 -16.828 1 83.94 152 ILE A O 1
ATOM 1244 N N . SER A 1 153 ? 7.223 -77.375 -17.562 1 85.06 153 SER A N 1
ATOM 1245 C CA . SER A 1 153 ? 7.125 -78.188 -18.797 1 85.06 153 SER A CA 1
ATOM 1246 C C . SER A 1 153 ? 6.941 -79.688 -18.516 1 85.06 153 SER A C 1
ATOM 1248 O O . SER A 1 153 ? 6.383 -80.375 -19.328 1 85.06 153 SER A O 1
ATOM 1250 N N . ASP A 1 154 ? 7.406 -80.062 -17.328 1 86.06 154 ASP A N 1
ATOM 1251 C CA . ASP A 1 154 ? 7.32 -81.438 -16.953 1 86.06 154 ASP A CA 1
ATOM 1252 C C . ASP A 1 154 ? 5.883 -81.875 -16.625 1 86.06 154 ASP A C 1
ATOM 1254 O O . ASP A 1 154 ? 5.559 -83.062 -16.562 1 86.06 154 ASP A O 1
ATOM 1258 N N . PHE A 1 155 ? 5.113 -81 -16.516 1 86.56 155 PHE A N 1
ATOM 1259 C CA . PHE A 1 155 ? 3.736 -81.25 -16.141 1 86.56 155 PHE A CA 1
ATOM 1260 C C . PHE A 1 155 ? 2.777 -80.938 -17.281 1 86.56 155 PHE A C 1
ATOM 1262 O O . PHE A 1 155 ? 1.571 -80.812 -17.062 1 86.56 155 PHE A O 1
ATOM 1269 N N . ARG A 1 156 ? 3.25 -80.75 -18.469 1 85.88 156 ARG A N 1
ATOM 1270 C CA . ARG A 1 156 ? 2.414 -80.438 -19.609 1 85.88 156 ARG A CA 1
ATOM 1271 C C . ARG A 1 156 ? 1.526 -81.625 -20.016 1 85.88 156 ARG A C 1
ATOM 1273 O O . ARG A 1 156 ? 1.911 -82.75 -19.844 1 85.88 156 ARG A O 1
ATOM 1280 N N . SER A 1 157 ? 0.371 -81.375 -20.516 1 83.5 157 SER A N 1
ATOM 1281 C CA . SER A 1 157 ? -0.55 -82.375 -21 1 83.5 157 SER A CA 1
ATOM 1282 C C . SER A 1 157 ? -0.225 -82.75 -22.438 1 83.5 157 SER A C 1
ATOM 1284 O O . SER A 1 157 ? 0.483 -82.062 -23.141 1 83.5 157 SER A O 1
ATOM 1286 N N . ALA A 1 158 ? -0.556 -83.938 -22.891 1 77.56 158 ALA A N 1
ATOM 1287 C CA . ALA A 1 158 ? -0.222 -84.5 -24.219 1 77.56 158 ALA A CA 1
ATOM 1288 C C . ALA A 1 158 ? -0.89 -83.688 -25.312 1 77.56 158 ALA A C 1
ATOM 1290 O O . ALA A 1 158 ? -0.383 -83.625 -26.438 1 77.56 158 ALA A O 1
ATOM 1291 N N . GLY A 1 159 ? -1.807 -82.875 -25.031 1 80.44 159 GLY A N 1
ATOM 1292 C CA . GLY A 1 159 ? -2.545 -82.188 -26.094 1 80.44 159 GLY A CA 1
ATOM 1293 C C . GLY A 1 159 ? -3.252 -83.125 -27.031 1 80.44 159 GLY A C 1
ATOM 1294 O O . GLY A 1 159 ? -2.84 -83.312 -28.188 1 80.44 159 GLY A O 1
ATOM 1295 N N . LEU A 1 160 ? -4.266 -83.75 -26.656 1 85.56 160 LEU A N 1
ATOM 1296 C CA . LEU A 1 160 ? -4.984 -84.75 -27.438 1 85.56 160 LEU A CA 1
ATOM 1297 C C . LEU A 1 160 ? -6.062 -84.062 -28.297 1 85.56 160 LEU A C 1
ATOM 1299 O O . LEU A 1 160 ? -6.668 -83.062 -27.891 1 85.56 160 LEU A O 1
ATOM 1303 N N . CYS A 1 161 ? -6.109 -84.625 -29.484 1 89.25 161 CYS A N 1
ATOM 1304 C CA . CYS A 1 161 ? -7.152 -84.188 -30.391 1 89.25 161 CYS A CA 1
ATOM 1305 C C . CYS A 1 161 ? -8.539 -84.5 -29.844 1 89.25 161 CYS A C 1
ATOM 1307 O O . CYS A 1 161 ? -8.773 -85.625 -29.391 1 89.25 161 CYS A O 1
ATOM 1309 N N . SER A 1 162 ? -9.453 -83.625 -29.781 1 81.81 162 SER A N 1
ATOM 1310 C CA . SER A 1 162 ? -10.805 -83.812 -29.25 1 81.81 162 SER A CA 1
ATOM 1311 C C . SER A 1 162 ? -11.594 -84.812 -30.078 1 81.81 162 SER A C 1
ATOM 1313 O O . SER A 1 162 ? -12.477 -85.5 -29.562 1 81.81 162 SER A O 1
ATOM 1315 N N . ASN A 1 163 ? -11.203 -85 -31.312 1 86.69 163 ASN A N 1
ATOM 1316 C CA . ASN A 1 163 ? -11.961 -85.875 -32.219 1 86.69 163 ASN A CA 1
ATOM 1317 C C . ASN A 1 163 ? -11.391 -87.25 -32.281 1 86.69 163 ASN A C 1
ATOM 1319 O O . ASN A 1 163 ? -12.125 -88.25 -32.469 1 86.69 163 ASN A O 1
ATOM 1323 N N . HIS A 1 164 ? -10.086 -87.375 -32.094 1 87.75 164 HIS A N 1
ATOM 1324 C CA . HIS A 1 164 ? -9.477 -88.688 -32.375 1 87.75 164 HIS A CA 1
ATOM 1325 C C . HIS A 1 164 ? -8.68 -89.188 -31.203 1 87.75 164 HIS A C 1
ATOM 1327 O O . HIS A 1 164 ? -8.141 -90.312 -31.25 1 87.75 164 HIS A O 1
ATOM 1333 N N . GLU A 1 165 ? -8.578 -88.438 -30.172 1 84.38 165 GLU A N 1
ATOM 1334 C CA . GLU A 1 165 ? -7.844 -88.812 -28.969 1 84.38 165 GLU A CA 1
ATOM 1335 C C . GLU A 1 165 ? -6.391 -89.125 -29.297 1 84.38 165 GLU A C 1
ATOM 1337 O O . GLU A 1 165 ? -5.812 -90.062 -28.719 1 84.38 165 GLU A O 1
ATOM 1342 N N . GLU A 1 166 ? -5.855 -88.562 -30.328 1 87.88 166 GLU A N 1
ATOM 1343 C CA . GLU A 1 166 ? -4.449 -88.688 -30.703 1 87.88 166 GLU A CA 1
ATOM 1344 C C . GLU A 1 166 ? -3.691 -87.375 -30.359 1 87.88 166 GLU A C 1
ATOM 1346 O O . GLU A 1 166 ? -4.293 -86.312 -30.203 1 87.88 166 GLU A O 1
ATOM 1351 N N . VAL A 1 167 ? -2.418 -87.625 -30.172 1 88.19 167 VAL A N 1
ATOM 1352 C CA . VAL A 1 167 ? -1.576 -86.5 -29.828 1 88.19 167 VAL A CA 1
ATOM 1353 C C . VAL A 1 167 ? -1.543 -85.5 -31 1 88.19 167 VAL A C 1
ATOM 1355 O O . VAL A 1 167 ? -1.461 -85.938 -32.156 1 88.19 167 VAL A O 1
ATOM 1358 N N . LEU A 1 168 ? -1.623 -84.188 -30.703 1 92.19 168 LEU A N 1
ATOM 1359 C CA . LEU A 1 168 ? -1.565 -83.188 -31.719 1 92.19 168 LEU A CA 1
ATOM 1360 C C . LEU A 1 168 ? -0.131 -82.938 -32.188 1 92.19 168 LEU A C 1
ATOM 1362 O O . LEU A 1 168 ? 0.65 -82.312 -31.5 1 92.19 168 LEU A O 1
ATOM 1366 N N . LYS A 1 169 ? 0.257 -83.375 -33.375 1 92.12 169 LYS A N 1
ATOM 1367 C CA . LYS A 1 169 ? 1.632 -83.312 -33.844 1 92.12 169 LYS A CA 1
ATOM 1368 C C . LYS A 1 169 ? 1.728 -82.375 -35.062 1 92.12 169 LYS A C 1
ATOM 1370 O O . LYS A 1 169 ? 2.826 -82.062 -35.531 1 92.12 169 LYS A O 1
ATOM 1375 N N . LEU A 1 170 ? 0.609 -82 -35.562 1 95 170 LEU A N 1
ATOM 1376 C CA . LEU A 1 170 ? 0.58 -81.188 -36.719 1 95 170 LEU A CA 1
ATOM 1377 C C . LEU A 1 170 ? -0.203 -79.875 -36.469 1 95 170 LEU A C 1
ATOM 1379 O O . LEU A 1 170 ? -0.883 -79.75 -35.438 1 95 170 LEU A O 1
ATOM 1383 N N . TYR A 1 171 ? 0.029 -78.938 -37.312 1 94.94 171 TYR A N 1
ATOM 1384 C CA . TYR A 1 171 ? -0.683 -77.688 -37.25 1 94.94 171 TYR A CA 1
ATOM 1385 C C . TYR A 1 171 ? -1.131 -77.25 -38.656 1 94.94 171 TYR A C 1
ATOM 1387 O O . TYR A 1 171 ? -0.353 -77.312 -39.625 1 94.94 171 TYR A O 1
ATOM 1395 N N . CYS A 1 172 ? -2.355 -76.938 -38.812 1 94.81 172 CYS A N 1
ATOM 1396 C CA . CYS A 1 172 ? -2.865 -76.438 -40.062 1 94.81 172 CYS A CA 1
ATOM 1397 C C . CYS A 1 172 ? -2.717 -74.938 -40.125 1 94.81 172 CYS A C 1
ATOM 1399 O O . CYS A 1 172 ? -3.361 -74.188 -39.375 1 94.81 172 CYS A O 1
ATOM 1401 N N . THR A 1 173 ? -1.924 -74.438 -41.062 1 92.12 173 THR A N 1
ATOM 1402 C CA . THR A 1 173 ? -1.622 -73 -41.188 1 92.12 173 THR A CA 1
ATOM 1403 C C . THR A 1 173 ? -2.51 -72.312 -42.219 1 92.12 173 THR A C 1
ATOM 1405 O O . THR A 1 173 ? -2.221 -71.188 -42.688 1 92.12 173 THR A O 1
ATOM 1408 N N . GLY A 1 174 ? -3.465 -73.062 -42.625 1 89.38 174 GLY A N 1
ATOM 1409 C CA . GLY A 1 174 ? -4.395 -72.438 -43.562 1 89.38 174 GLY A CA 1
ATOM 1410 C C . GLY A 1 174 ? -4.988 -71.188 -43.031 1 89.38 174 GLY A C 1
ATOM 1411 O O . GLY A 1 174 ? -5.215 -71 -41.844 1 89.38 174 GLY A O 1
ATOM 1412 N N . LYS A 1 175 ? -5.336 -70.25 -43.875 1 85.38 175 LYS A N 1
ATOM 1413 C CA . LYS A 1 175 ? -5.75 -68.875 -43.531 1 85.38 175 LYS A CA 1
ATOM 1414 C C . LYS A 1 175 ? -7 -68.875 -42.656 1 85.38 175 LYS A C 1
ATOM 1416 O O . LYS A 1 175 ? -7.105 -68.062 -41.719 1 85.38 175 LYS A O 1
ATOM 1421 N N . GLU A 1 176 ? -7.875 -69.812 -42.875 1 84.88 176 GLU A N 1
ATOM 1422 C CA . GLU A 1 176 ? -9.141 -69.812 -42.156 1 84.88 176 GLU A CA 1
ATOM 1423 C C . GLU A 1 176 ? -9.172 -70.938 -41.094 1 84.88 176 GLU A C 1
ATOM 1425 O O . GLU A 1 176 ? -10.133 -71 -40.344 1 84.88 176 GLU A O 1
ATOM 1430 N N . CYS A 1 177 ? -8.219 -71.75 -40.844 1 88.75 177 CYS A N 1
ATOM 1431 C CA . CYS A 1 177 ? -8.234 -72.875 -39.906 1 88.75 177 CYS A CA 1
ATOM 1432 C C . CYS A 1 177 ? -7.285 -72.625 -38.75 1 88.75 177 CYS A C 1
ATOM 1434 O O . CYS A 1 177 ? -7.73 -72.375 -37.625 1 88.75 177 CYS A O 1
ATOM 1436 N N . GLN A 1 178 ? -6.012 -72.375 -38.875 1 88.94 178 GLN A N 1
ATOM 1437 C CA . GLN A 1 178 ? -4.965 -72.062 -37.906 1 88.94 178 GLN A CA 1
ATOM 1438 C C . GLN A 1 178 ? -5.203 -72.812 -36.594 1 88.94 178 GLN A C 1
ATOM 1440 O O . GLN A 1 178 ? -5.359 -72.188 -35.531 1 88.94 178 GLN A O 1
ATOM 1445 N N . THR A 1 179 ? -5.148 -74.188 -36.594 1 91.31 179 THR A N 1
ATOM 1446 C CA . THR A 1 179 ? -5.414 -74.938 -35.406 1 91.31 179 THR A CA 1
ATOM 1447 C C . THR A 1 179 ? -4.531 -76.188 -35.375 1 91.31 179 THR A C 1
ATOM 1449 O O . THR A 1 179 ? -4.152 -76.75 -36.438 1 91.31 179 THR A O 1
ATOM 1452 N N . PRO A 1 180 ? -4.215 -76.688 -34.219 1 93.69 180 PRO A N 1
ATOM 1453 C CA . PRO A 1 180 ? -3.5 -77.938 -34.125 1 93.69 180 PRO A CA 1
ATOM 1454 C C . PRO A 1 180 ? -4.359 -79.125 -34.562 1 93.69 180 PRO A C 1
ATOM 1456 O O . PRO A 1 180 ? -5.559 -79.188 -34.281 1 93.69 180 PRO A O 1
ATOM 1459 N N . ILE A 1 181 ? -3.715 -80.062 -35.281 1 93.5 181 ILE A N 1
ATOM 1460 C CA . ILE A 1 181 ? -4.449 -81.188 -35.781 1 93.5 181 ILE A CA 1
ATOM 1461 C C . ILE A 1 181 ? -3.627 -82.5 -35.531 1 93.5 181 ILE A C 1
ATOM 1463 O O . ILE A 1 181 ? -2.41 -82.438 -35.344 1 93.5 181 ILE A O 1
ATOM 1467 N N . CYS A 1 182 ? -4.344 -83.562 -35.406 1 93.12 182 CYS A N 1
ATOM 1468 C CA . CYS A 1 182 ? -3.68 -84.875 -35.281 1 93.12 182 CYS A CA 1
ATOM 1469 C C . CYS A 1 182 ? -3.51 -85.5 -36.625 1 93.12 182 CYS A C 1
ATOM 1471 O O . CYS A 1 182 ? -3.881 -84.938 -37.656 1 93.12 182 CYS A O 1
ATOM 1473 N N . HIS A 1 183 ? -2.93 -86.688 -36.688 1 92.19 183 HIS A N 1
ATOM 1474 C CA . HIS A 1 183 ? -2.678 -87.375 -37.938 1 92.19 183 HIS A CA 1
ATOM 1475 C C . HIS A 1 183 ? -3.982 -87.875 -38.562 1 92.19 183 HIS A C 1
ATOM 1477 O O . HIS A 1 183 ? -4.129 -87.812 -39.812 1 92.19 183 HIS A O 1
ATOM 1483 N N . SER A 1 184 ? -4.91 -88.188 -37.719 1 93.38 184 SER A N 1
ATOM 1484 C CA . SER A 1 184 ? -6.207 -88.625 -38.25 1 93.38 184 SER A CA 1
ATOM 1485 C C . SER A 1 184 ? -6.984 -87.5 -38.844 1 93.38 184 SER A C 1
ATOM 1487 O O . SER A 1 184 ? -7.637 -87.625 -39.875 1 93.38 184 SER A O 1
ATOM 1489 N N . CYS A 1 185 ? -6.918 -86.375 -38.219 1 92.44 185 CYS A N 1
ATOM 1490 C CA . CYS A 1 185 ? -7.559 -85.188 -38.75 1 92.44 185 CYS A CA 1
ATOM 1491 C C . CYS A 1 185 ? -6.996 -84.812 -40.094 1 92.44 185 CYS A C 1
ATOM 1493 O O . CYS A 1 185 ? -7.727 -84.312 -40.969 1 92.44 185 CYS A O 1
ATOM 1495 N N . CYS A 1 186 ? -5.695 -84.938 -40.281 1 90.31 186 CYS A N 1
ATOM 1496 C CA . CYS A 1 186 ? -4.996 -84.625 -41.531 1 90.31 186 CYS A CA 1
ATOM 1497 C C . CYS A 1 186 ? -5.578 -85.375 -42.688 1 90.31 186 CYS A C 1
ATOM 1499 O O . CYS A 1 186 ? -5.676 -84.875 -43.812 1 90.31 186 CYS A O 1
ATOM 1501 N N . LEU A 1 187 ? -6.059 -86.5 -42.312 1 89.19 187 LEU A N 1
ATOM 1502 C CA . LEU A 1 187 ? -6.523 -87.375 -43.375 1 89.19 187 LEU A CA 1
ATOM 1503 C C . LEU A 1 187 ? -8.039 -87.312 -43.531 1 89.19 187 LEU A C 1
ATOM 1505 O O . LEU A 1 187 ? -8.602 -87.875 -44.469 1 89.19 187 LEU A O 1
ATOM 1509 N N . THR A 1 188 ? -8.648 -86.562 -42.688 1 90.69 188 THR A N 1
ATOM 1510 C CA . THR A 1 188 ? -10.102 -86.5 -42.75 1 90.69 188 THR A CA 1
ATOM 1511 C C . THR A 1 188 ? -10.562 -85.062 -43.031 1 90.69 188 THR A C 1
ATOM 1513 O O . THR A 1 188 ? -10.68 -84.688 -44.188 1 90.69 188 THR A O 1
ATOM 1516 N N . SER A 1 189 ? -10.617 -84.312 -42.062 1 88.94 189 SER A N 1
ATOM 1517 C CA . SER A 1 189 ? -11.234 -83 -42.156 1 88.94 189 SER A CA 1
ATOM 1518 C C . SER A 1 189 ? -10.281 -81.938 -42.75 1 88.94 189 SER A C 1
ATOM 1520 O O . SER A 1 189 ? -10.719 -80.875 -43.219 1 88.94 189 SER A O 1
ATOM 1522 N N . HIS A 1 190 ? -9.016 -82.312 -42.812 1 90.56 190 HIS A N 1
ATOM 1523 C CA . HIS A 1 190 ? -8.047 -81.375 -43.281 1 90.56 190 HIS A CA 1
ATOM 1524 C C . HIS A 1 190 ? -7.312 -81.875 -44.531 1 90.56 190 HIS A C 1
ATOM 1526 O O . HIS A 1 190 ? -6.18 -81.438 -44.781 1 90.56 190 HIS A O 1
ATOM 1532 N N . MET A 1 191 ? -7.941 -82.75 -45.188 1 87.31 191 MET A N 1
ATOM 1533 C CA . MET A 1 191 ? -7.309 -83.375 -46.344 1 87.31 191 MET A CA 1
ATOM 1534 C C . MET A 1 191 ? -7.234 -82.438 -47.531 1 87.31 191 MET A C 1
ATOM 1536 O O . MET A 1 191 ? -6.332 -82.562 -48.375 1 87.31 191 MET A O 1
ATOM 1540 N N . ASP A 1 192 ? -8.156 -81.562 -47.594 1 85.81 192 ASP A N 1
ATOM 1541 C CA . ASP A 1 192 ? -8.219 -80.688 -48.75 1 85.81 192 ASP A CA 1
ATOM 1542 C C . ASP A 1 192 ? -7.059 -79.688 -48.719 1 85.81 192 ASP A C 1
ATOM 1544 O O . ASP A 1 192 ? -6.84 -79 -47.75 1 85.81 192 ASP A O 1
ATOM 1548 N N . ASP A 1 193 ? -6.324 -79.625 -49.812 1 81.62 193 ASP A N 1
ATOM 1549 C CA . ASP A 1 193 ? -5.125 -78.812 -49.906 1 81.62 193 ASP A CA 1
ATOM 1550 C C . ASP A 1 193 ? -5.484 -77.312 -50.281 1 81.62 193 ASP A C 1
ATOM 1552 O O . ASP A 1 193 ? -4.625 -76.438 -50.25 1 81.62 193 ASP A O 1
ATOM 1556 N N . GLN A 1 194 ? -6.684 -77.125 -50.594 1 82.69 194 GLN A N 1
ATOM 1557 C CA . GLN A 1 194 ? -7.062 -75.812 -51 1 82.69 194 GLN A CA 1
ATOM 1558 C C . GLN A 1 194 ? -7.16 -74.875 -49.781 1 82.69 194 GLN A C 1
ATOM 1560 O O . GLN A 1 194 ? -6.676 -73.75 -49.812 1 82.69 194 GLN A O 1
ATOM 1565 N N . ASN A 1 195 ? -7.676 -75.375 -48.719 1 87.94 195 ASN A N 1
ATOM 1566 C CA . ASN A 1 195 ? -7.957 -74.5 -47.562 1 87.94 195 ASN A CA 1
ATOM 1567 C C . ASN A 1 195 ? -7.047 -74.812 -46.375 1 87.94 195 ASN A C 1
ATOM 1569 O O . ASN A 1 195 ? -6.977 -74.062 -45.438 1 87.94 195 ASN A O 1
ATOM 1573 N N . HIS A 1 196 ? -6.285 -75.875 -46.531 1 91.94 196 HIS A N 1
ATOM 1574 C CA . HIS A 1 196 ? -5.52 -76.375 -45.375 1 91.94 196 HIS A CA 1
ATOM 1575 C C . HIS A 1 196 ? -4.059 -76.562 -45.75 1 91.94 196 HIS A C 1
ATOM 1577 O O . HIS A 1 196 ? -3.754 -77.125 -46.844 1 91.94 196 HIS A O 1
ATOM 1583 N N . VAL A 1 197 ? -3.209 -76.062 -45 1 93.81 197 VAL A N 1
ATOM 1584 C CA . VAL A 1 197 ? -1.773 -76.25 -45.125 1 93.81 197 VAL A CA 1
ATOM 1585 C C . VAL A 1 197 ? -1.25 -76.938 -43.844 1 93.81 197 VAL A C 1
ATOM 1587 O O . VAL A 1 197 ? -1.16 -76.312 -42.781 1 93.81 197 VAL A O 1
ATOM 1590 N N . ARG A 1 198 ? -0.916 -78.188 -43.969 1 93.88 198 ARG A N 1
ATOM 1591 C CA . ARG A 1 198 ? -0.498 -79 -42.844 1 93.88 198 ARG A CA 1
ATOM 1592 C C . ARG A 1 198 ? 1.011 -78.938 -42.625 1 93.88 198 ARG A C 1
ATOM 1594 O O . ARG A 1 198 ? 1.784 -79.188 -43.562 1 93.88 198 ARG A O 1
ATOM 1601 N N . ARG A 1 199 ? 1.426 -78.5 -41.531 1 94.38 199 ARG A N 1
ATOM 1602 C CA . ARG A 1 199 ? 2.834 -78.375 -41.156 1 94.38 199 ARG A CA 1
ATOM 1603 C C . ARG A 1 199 ? 3.131 -79.062 -39.844 1 94.38 199 ARG A C 1
ATOM 1605 O O . ARG A 1 199 ? 2.215 -79.375 -39.062 1 94.38 199 ARG A O 1
ATOM 1612 N N . ASN A 1 200 ? 4.426 -79.375 -39.688 1 95.06 200 ASN A N 1
ATOM 1613 C CA . ASN A 1 200 ? 4.852 -79.938 -38.375 1 95.06 200 ASN A CA 1
ATOM 1614 C C . ASN A 1 200 ? 4.645 -78.938 -37.25 1 95.06 200 ASN A C 1
ATOM 1616 O O . ASN A 1 200 ? 4.98 -77.75 -37.406 1 95.06 200 ASN A O 1
ATOM 1620 N N . ILE A 1 201 ? 4.109 -79.312 -36.219 1 94.56 201 ILE A N 1
ATOM 1621 C CA . ILE A 1 201 ? 3.734 -78.438 -35.125 1 94.56 201 ILE A CA 1
ATOM 1622 C C . ILE A 1 201 ? 4.988 -77.812 -34.5 1 94.56 201 ILE A C 1
ATOM 1624 O O . ILE A 1 201 ? 4.953 -76.688 -34.031 1 94.56 201 ILE A O 1
ATOM 1628 N N . ASP A 1 202 ? 6.141 -78.5 -34.406 1 94 202 ASP A N 1
ATOM 1629 C CA . ASP A 1 202 ? 7.383 -77.938 -33.844 1 94 202 ASP A CA 1
ATOM 1630 C C . ASP A 1 202 ? 7.906 -76.75 -34.656 1 94 202 ASP A C 1
ATOM 1632 O O . ASP A 1 202 ? 8.422 -75.812 -34.094 1 94 202 ASP A O 1
ATOM 1636 N N . GLU A 1 203 ? 7.77 -76.938 -35.906 1 95.56 203 GLU A N 1
ATOM 1637 C CA . GLU A 1 203 ? 8.234 -75.812 -36.781 1 95.56 203 GLU A CA 1
ATOM 1638 C C . GLU A 1 203 ? 7.387 -74.562 -36.594 1 95.56 203 GLU A C 1
ATOM 1640 O O . GLU A 1 203 ? 7.922 -73.5 -36.469 1 95.56 203 GLU A O 1
ATOM 1645 N N . VAL A 1 204 ? 6.102 -74.812 -36.656 1 95.94 204 VAL A N 1
ATOM 1646 C CA . VAL A 1 204 ? 5.191 -73.688 -36.5 1 95.94 204 VAL A CA 1
ATOM 1647 C C . VAL A 1 204 ? 5.355 -73.062 -35.125 1 95.94 204 VAL A C 1
ATOM 1649 O O . VAL A 1 204 ? 5.34 -71.812 -34.969 1 95.94 204 VAL A O 1
ATOM 1652 N N . TYR A 1 205 ? 5.512 -73.812 -34.156 1 95.75 205 TYR A N 1
ATOM 1653 C CA . TYR A 1 205 ? 5.734 -73.375 -32.781 1 95.75 205 TYR A CA 1
ATOM 1654 C C . TYR A 1 205 ? 6.969 -72.5 -32.688 1 95.75 205 TYR A C 1
ATOM 1656 O O . TYR A 1 205 ? 6.918 -71.375 -32.125 1 95.75 205 TYR A O 1
ATOM 1664 N N . SER A 1 206 ? 8.094 -72.938 -33.219 1 96.12 206 SER A N 1
ATOM 1665 C CA . SER A 1 206 ? 9.336 -72.188 -33.156 1 96.12 206 SER A CA 1
ATOM 1666 C C . SER A 1 206 ? 9.203 -70.812 -33.875 1 96.12 206 SER A C 1
ATOM 1668 O O . SER A 1 206 ? 9.688 -69.812 -33.406 1 96.12 206 SER A O 1
ATOM 1670 N N . GLU A 1 207 ? 8.523 -70.875 -34.969 1 96.19 207 GLU A N 1
ATOM 1671 C CA . GLU A 1 207 ? 8.328 -69.625 -35.75 1 96.19 207 GLU A CA 1
ATOM 1672 C C . GLU A 1 207 ? 7.477 -68.625 -35 1 96.19 207 GLU A C 1
ATOM 1674 O O . GLU A 1 207 ? 7.844 -67.438 -34.875 1 96.19 207 GLU A O 1
ATOM 1679 N N . LYS A 1 208 ? 6.348 -69.062 -34.531 1 96.44 208 LYS A N 1
ATOM 1680 C CA . LYS A 1 208 ? 5.438 -68.188 -33.812 1 96.44 208 LYS A CA 1
ATOM 1681 C C . LYS A 1 208 ? 6.062 -67.688 -32.5 1 96.44 208 LYS A C 1
ATOM 1683 O O . LYS A 1 208 ? 5.898 -66.562 -32.125 1 96.44 208 LYS A O 1
ATOM 1688 N N . LYS A 1 209 ? 6.723 -68.562 -31.875 1 96.19 209 LYS A N 1
ATOM 1689 C CA . LYS A 1 209 ? 7.418 -68.25 -30.656 1 96.19 209 LYS A CA 1
ATOM 1690 C C . LYS A 1 209 ? 8.453 -67.125 -30.906 1 96.19 209 LYS A C 1
ATOM 1692 O O . LYS A 1 209 ? 8.484 -66.125 -30.188 1 96.19 209 LYS A O 1
ATOM 1697 N N . ASP A 1 210 ? 9.32 -67.25 -31.906 1 96.75 210 ASP A N 1
ATOM 1698 C CA . ASP A 1 210 ? 10.367 -66.25 -32.219 1 96.75 210 ASP A CA 1
ATOM 1699 C C . ASP A 1 210 ? 9.758 -64.938 -32.594 1 96.75 210 ASP A C 1
ATOM 1701 O O . ASP A 1 210 ? 10.266 -63.875 -32.156 1 96.75 210 ASP A O 1
ATOM 1705 N N . ASN A 1 211 ? 8.695 -65 -33.344 1 96.94 211 ASN A N 1
ATOM 1706 C CA . ASN A 1 211 ? 8.016 -63.75 -33.75 1 96.94 211 ASN A CA 1
ATOM 1707 C C . ASN A 1 211 ? 7.469 -63.031 -32.531 1 96.94 211 ASN A C 1
ATOM 1709 O O . ASN A 1 211 ? 7.617 -61.812 -32.406 1 96.94 211 ASN A O 1
ATOM 1713 N N . LEU A 1 212 ? 6.883 -63.75 -31.641 1 97.56 212 LEU A N 1
ATOM 1714 C CA . LEU A 1 212 ? 6.285 -63.156 -30.453 1 97.56 212 LEU A CA 1
ATOM 1715 C C . LEU A 1 212 ? 7.367 -62.656 -29.516 1 97.56 212 LEU A C 1
ATOM 1717 O O . LEU A 1 212 ? 7.188 -61.625 -28.859 1 97.56 212 LEU A O 1
ATOM 1721 N N . LEU A 1 213 ? 8.516 -63.344 -29.453 1 96.69 213 LEU A N 1
ATOM 1722 C CA . LEU A 1 213 ? 9.617 -62.906 -28.609 1 96.69 213 LEU A CA 1
ATOM 1723 C C . LEU A 1 213 ? 10.211 -61.594 -29.141 1 96.69 213 LEU A C 1
ATOM 1725 O O . LEU A 1 213 ? 10.641 -60.75 -28.359 1 96.69 213 LEU A O 1
ATOM 1729 N N . GLU A 1 214 ? 10.234 -61.438 -30.453 1 96.94 214 GLU A N 1
ATOM 1730 C CA . GLU A 1 214 ? 10.68 -60.188 -31.047 1 96.94 214 GLU A CA 1
ATOM 1731 C C . GLU A 1 214 ? 9.75 -59.031 -30.672 1 96.94 214 GLU A C 1
ATOM 1733 O O . GLU A 1 214 ? 10.211 -57.969 -30.328 1 96.94 214 GLU A O 1
ATOM 1738 N N . LYS A 1 215 ? 8.461 -59.312 -30.781 1 97.5 215 LYS A N 1
ATOM 1739 C CA . LYS A 1 215 ? 7.477 -58.281 -30.391 1 97.5 215 LYS A CA 1
ATOM 1740 C C . LYS A 1 215 ? 7.578 -57.969 -28.906 1 97.5 215 LYS A C 1
ATOM 1742 O O . LYS A 1 215 ? 7.395 -56.812 -28.516 1 97.5 215 LYS A O 1
ATOM 1747 N N . GLU A 1 216 ? 7.867 -58.969 -28.141 1 96.94 216 GLU A N 1
ATOM 1748 C CA . GLU A 1 216 ? 8.023 -58.781 -26.703 1 96.94 216 GLU A CA 1
ATOM 1749 C C . GLU A 1 216 ? 9.188 -57.844 -26.406 1 96.94 216 GLU A C 1
ATOM 1751 O O . GLU A 1 216 ? 9.109 -57.031 -25.484 1 96.94 216 GLU A O 1
ATOM 1756 N N . MET A 1 217 ? 10.305 -57.969 -27.141 1 96.56 217 MET A N 1
ATOM 1757 C CA . MET A 1 217 ? 11.461 -57.094 -26.969 1 96.56 217 MET A CA 1
ATOM 1758 C C . MET A 1 217 ? 11.109 -55.625 -27.266 1 96.56 217 MET A C 1
ATOM 1760 O O . MET A 1 217 ? 11.508 -54.719 -26.531 1 96.56 217 MET A O 1
ATOM 1764 N N . LYS A 1 218 ? 10.32 -55.438 -28.312 1 96.88 218 LYS A N 1
ATOM 1765 C CA . LYS A 1 218 ? 9.883 -54.094 -28.672 1 96.88 218 LYS A CA 1
ATOM 1766 C C . LYS A 1 218 ? 8.969 -53.5 -27.594 1 96.88 218 LYS A C 1
ATOM 1768 O O . LYS A 1 218 ? 9.062 -52.312 -27.281 1 96.88 218 LYS A O 1
ATOM 1773 N N . LEU A 1 219 ? 8.156 -54.312 -27.062 1 97.5 219 LEU A N 1
ATOM 1774 C CA . LEU A 1 219 ? 7.262 -53.875 -25.984 1 97.5 219 LEU A CA 1
ATOM 1775 C C . LEU A 1 219 ? 8.047 -53.531 -24.719 1 97.5 219 LEU A C 1
ATOM 1777 O O . LEU A 1 219 ? 7.676 -52.625 -23.984 1 97.5 219 LEU A O 1
ATOM 1781 N N . THR A 1 220 ? 9.133 -54.344 -24.484 1 96.25 220 THR A N 1
ATOM 1782 C CA . THR A 1 220 ? 9.992 -54.031 -23.344 1 96.25 220 THR A CA 1
ATOM 1783 C C . THR A 1 220 ? 10.641 -52.656 -23.5 1 96.25 220 THR A C 1
ATOM 1785 O O . THR A 1 220 ? 10.719 -51.906 -22.547 1 96.25 220 THR A O 1
ATOM 1788 N N . ASP A 1 221 ? 11.039 -52.375 -24.703 1 96.38 221 ASP A N 1
ATOM 1789 C CA . ASP A 1 221 ? 11.617 -51.062 -24.984 1 96.38 221 ASP A CA 1
ATOM 1790 C C . ASP A 1 221 ? 10.594 -49.969 -24.797 1 96.38 221 ASP A C 1
ATOM 1792 O O . ASP A 1 221 ? 10.906 -48.906 -24.234 1 96.38 221 ASP A O 1
ATOM 1796 N N . MET A 1 222 ? 9.414 -50.188 -25.25 1 96.25 222 MET A N 1
ATOM 1797 C CA . MET A 1 222 ? 8.336 -49.219 -25.094 1 96.25 222 MET A CA 1
ATOM 1798 C C . MET A 1 222 ? 8.031 -48.969 -23.625 1 96.25 222 MET A C 1
ATOM 1800 O O . MET A 1 222 ? 7.816 -47.844 -23.203 1 96.25 222 MET A O 1
ATOM 1804 N N . ALA A 1 223 ? 8.047 -50.031 -22.844 1 95.56 223 ALA A N 1
ATOM 1805 C CA . ALA A 1 223 ? 7.82 -49.906 -21.406 1 95.56 223 ALA A CA 1
ATOM 1806 C C . ALA A 1 223 ? 8.898 -49.062 -20.75 1 95.56 223 ALA A C 1
ATOM 1808 O O . ALA A 1 223 ? 8.602 -48.25 -19.859 1 95.56 223 ALA A O 1
ATOM 1809 N N . ASN A 1 224 ? 10.109 -49.25 -21.172 1 95.69 224 ASN A N 1
ATOM 1810 C CA . ASN A 1 224 ? 11.211 -48.438 -20.656 1 95.69 224 ASN A CA 1
ATOM 1811 C C . ASN A 1 224 ? 11.047 -46.969 -21.031 1 95.69 224 ASN A C 1
ATOM 1813 O O . ASN A 1 224 ? 11.32 -46.094 -20.219 1 95.69 224 ASN A O 1
ATOM 1817 N N . GLU A 1 225 ? 10.641 -46.719 -22.266 1 95.5 225 GLU A N 1
ATOM 1818 C CA . GLU A 1 225 ? 10.383 -45.344 -22.703 1 95.5 225 GLU A CA 1
ATOM 1819 C C . GLU A 1 225 ? 9.281 -44.688 -21.859 1 95.5 225 GLU A C 1
ATOM 1821 O O . GLU A 1 225 ? 9.375 -43.531 -21.5 1 95.5 225 GLU A O 1
ATOM 1826 N N . LEU A 1 226 ? 8.258 -45.438 -21.609 1 96.62 226 LEU A N 1
ATOM 1827 C CA . LEU A 1 226 ? 7.148 -44.969 -20.797 1 96.62 226 LEU A CA 1
ATOM 1828 C C . LEU A 1 226 ? 7.609 -44.656 -19.375 1 96.62 226 LEU A C 1
ATOM 1830 O O . LEU A 1 226 ? 7.172 -43.656 -18.781 1 96.62 226 LEU A O 1
ATOM 1834 N N . ASP A 1 227 ? 8.531 -45.5 -18.844 1 95.69 227 ASP A N 1
ATOM 1835 C CA . ASP A 1 227 ? 9.086 -45.25 -17.516 1 95.69 227 ASP A CA 1
ATOM 1836 C C . ASP A 1 227 ? 9.883 -43.938 -17.484 1 95.69 227 ASP A C 1
ATOM 1838 O O . ASP A 1 227 ? 9.789 -43.188 -16.531 1 95.69 227 ASP A O 1
ATOM 1842 N N . GLU A 1 228 ? 10.672 -43.781 -18.484 1 95.81 228 GLU A N 1
ATOM 1843 C CA . GLU A 1 228 ? 11.438 -42.531 -18.578 1 95.81 228 GLU A CA 1
ATOM 1844 C C . GLU A 1 228 ? 10.523 -41.312 -18.672 1 95.81 228 GLU A C 1
ATOM 1846 O O . GLU A 1 228 ? 10.766 -40.312 -18.031 1 95.81 228 GLU A O 1
ATOM 1851 N N . LEU A 1 229 ? 9.492 -41.438 -19.516 1 95.88 229 LEU A N 1
ATOM 1852 C CA . LEU A 1 229 ? 8.531 -40.344 -19.656 1 95.88 229 LEU A CA 1
ATOM 1853 C C . LEU A 1 229 ? 7.828 -40.062 -18.328 1 95.88 229 LEU A C 1
ATOM 1855 O O . LEU A 1 229 ? 7.66 -38.906 -17.953 1 95.88 229 LEU A O 1
ATOM 1859 N N . SER A 1 230 ? 7.391 -41.125 -17.641 1 96.5 230 SER A N 1
ATOM 1860 C CA . SER A 1 230 ? 6.754 -40.969 -16.328 1 96.5 230 SER A CA 1
ATOM 1861 C C . SER A 1 230 ? 7.652 -40.188 -15.367 1 96.5 230 SER A C 1
ATOM 1863 O O . SER A 1 230 ? 7.195 -39.312 -14.656 1 96.5 230 SER A O 1
ATOM 1865 N N . SER A 1 231 ? 8.953 -40.562 -15.336 1 96.19 231 SER A N 1
ATOM 1866 C CA . SER A 1 231 ? 9.922 -39.875 -14.477 1 96.19 231 SER A CA 1
ATOM 1867 C C . SER A 1 231 ? 10.047 -38.406 -14.836 1 96.19 231 SER A C 1
ATOM 1869 O O . SER A 1 231 ? 10.125 -37.562 -13.953 1 96.19 231 SER A O 1
ATOM 1871 N N . LYS A 1 232 ? 10.07 -38.125 -16.125 1 96.06 232 LYS A N 1
ATOM 1872 C CA . LYS A 1 232 ? 10.156 -36.75 -16.594 1 96.06 232 LYS A CA 1
ATOM 1873 C C . LYS A 1 232 ? 8.938 -35.938 -16.156 1 96.06 232 LYS A C 1
ATOM 1875 O O . LYS A 1 232 ? 9.055 -34.781 -15.734 1 96.06 232 LYS A O 1
ATOM 1880 N N . VAL A 1 233 ? 7.734 -36.5 -16.281 1 97.06 233 VAL A N 1
ATOM 1881 C CA . VAL A 1 233 ? 6.496 -35.844 -15.914 1 97.06 233 VAL A CA 1
ATOM 1882 C C . VAL A 1 233 ? 6.461 -35.594 -14.406 1 97.06 233 VAL A C 1
ATOM 1884 O O . VAL A 1 233 ? 6.109 -34.5 -13.961 1 97.06 233 VAL A O 1
ATOM 1887 N N . VAL A 1 234 ? 6.883 -36.594 -13.586 1 96.5 234 VAL A N 1
ATOM 1888 C CA . VAL A 1 234 ? 6.91 -36.438 -12.133 1 96.5 234 VAL A CA 1
ATOM 1889 C C . VAL A 1 234 ? 7.898 -35.344 -11.734 1 96.5 234 VAL A C 1
ATOM 1891 O O . VAL A 1 234 ? 7.621 -34.562 -10.836 1 96.5 234 VAL A O 1
ATOM 1894 N N . GLN A 1 235 ? 9.008 -35.344 -12.406 1 95.94 235 GLN A N 1
ATOM 1895 C CA . GLN A 1 235 ? 9.992 -34.281 -12.148 1 95.94 235 GLN A CA 1
ATOM 1896 C C . GLN A 1 235 ? 9.438 -32.906 -12.5 1 95.94 235 GLN A C 1
ATOM 1898 O O . GLN A 1 235 ? 9.688 -31.938 -11.781 1 95.94 235 GLN A O 1
ATOM 1903 N N . THR A 1 236 ? 8.711 -32.781 -13.617 1 96.12 236 THR A N 1
ATOM 1904 C CA . THR A 1 236 ? 8.094 -31.516 -14.016 1 96.12 236 THR A CA 1
ATOM 1905 C C . THR A 1 236 ? 7.113 -31.031 -12.953 1 96.12 236 THR A C 1
ATOM 1907 O O . THR A 1 236 ? 7.035 -29.828 -12.68 1 96.12 236 THR A O 1
ATOM 1910 N N . VAL A 1 237 ? 6.375 -31.953 -12.352 1 96.75 237 VAL A N 1
ATOM 1911 C CA . VAL A 1 237 ? 5.441 -31.609 -11.281 1 96.75 237 VAL A CA 1
ATOM 1912 C C . VAL A 1 237 ? 6.207 -31.062 -10.086 1 96.75 237 VAL A C 1
ATOM 1914 O O . VAL A 1 237 ? 5.785 -30.078 -9.477 1 96.75 237 VAL A O 1
ATOM 1917 N N . LYS A 1 238 ? 7.355 -31.641 -9.75 1 96.19 238 LYS A N 1
ATOM 1918 C CA . LYS A 1 238 ? 8.188 -31.156 -8.656 1 96.19 238 LYS A CA 1
ATOM 1919 C C . LYS A 1 238 ? 8.727 -29.766 -8.945 1 96.19 238 LYS A C 1
ATOM 1921 O O . LYS A 1 238 ? 8.695 -28.891 -8.078 1 96.19 238 LYS A O 1
ATOM 1926 N N . TYR A 1 239 ? 9.18 -29.562 -10.156 1 95.81 239 TYR A N 1
ATOM 1927 C CA . TYR A 1 239 ? 9.688 -28.25 -10.555 1 95.81 239 TYR A CA 1
ATOM 1928 C C . TYR A 1 239 ? 8.578 -27.203 -10.547 1 95.81 239 TYR A C 1
ATOM 1930 O O . TYR A 1 239 ? 8.812 -26.031 -10.242 1 95.81 239 TYR A O 1
ATOM 1938 N N . LEU A 1 240 ? 7.383 -27.625 -10.969 1 96.75 240 LEU A N 1
ATOM 1939 C CA . LEU A 1 240 ? 6.227 -26.734 -10.938 1 96.75 240 LEU A CA 1
ATOM 1940 C C . LEU A 1 240 ? 5.945 -26.25 -9.523 1 96.75 240 LEU A C 1
ATOM 1942 O O . LEU A 1 240 ? 5.676 -25.062 -9.312 1 96.75 240 LEU A O 1
ATOM 1946 N N . ASP A 1 241 ? 6.059 -27.109 -8.531 1 96.88 241 ASP A N 1
ATOM 1947 C CA . ASP A 1 241 ? 5.867 -26.75 -7.133 1 96.88 241 ASP A CA 1
ATOM 1948 C C . ASP A 1 241 ? 6.914 -25.75 -6.672 1 96.88 241 ASP A C 1
ATOM 1950 O O . ASP A 1 241 ? 6.586 -24.75 -6.016 1 96.88 241 ASP A O 1
ATOM 1954 N N . GLU A 1 242 ? 8.133 -25.953 -7.008 1 96.44 242 GLU A N 1
ATOM 1955 C CA . GLU A 1 242 ? 9.219 -25.047 -6.645 1 96.44 242 GLU A CA 1
ATOM 1956 C C . GLU A 1 242 ? 9.055 -23.688 -7.312 1 96.44 242 GLU A C 1
ATOM 1958 O O . GLU A 1 242 ? 9.227 -22.656 -6.672 1 96.44 242 GLU A O 1
ATOM 1963 N N . ASN A 1 243 ? 8.758 -23.75 -8.594 1 96.19 243 ASN A N 1
ATOM 1964 C CA . ASN A 1 243 ? 8.539 -22.516 -9.336 1 96.19 243 ASN A CA 1
ATOM 1965 C C . ASN A 1 243 ? 7.398 -21.688 -8.75 1 96.19 243 ASN A C 1
ATOM 1967 O O . ASN A 1 243 ? 7.52 -20.484 -8.578 1 96.19 243 ASN A O 1
ATOM 1971 N N . SER A 1 244 ? 6.27 -22.359 -8.469 1 97.06 244 SER A N 1
ATOM 1972 C CA . SER A 1 244 ? 5.109 -21.688 -7.898 1 97.06 244 SER A CA 1
ATOM 1973 C C . SER A 1 244 ? 5.461 -21 -6.578 1 97.06 244 SER A C 1
ATOM 1975 O O . SER A 1 244 ? 5.066 -19.859 -6.34 1 97.06 244 SER A O 1
ATOM 1977 N N . LYS A 1 245 ? 6.23 -21.641 -5.707 1 97 245 LYS A N 1
ATOM 1978 C CA . LYS A 1 245 ? 6.645 -21.078 -4.426 1 97 245 LYS A CA 1
ATOM 1979 C C . LYS A 1 245 ? 7.547 -19.859 -4.625 1 97 245 LYS A C 1
ATOM 1981 O O . LYS A 1 245 ? 7.43 -18.859 -3.908 1 97 245 LYS A O 1
ATOM 1986 N N . GLU A 1 246 ? 8.422 -19.984 -5.551 1 96.5 246 GLU A N 1
ATOM 1987 C CA . GLU A 1 246 ? 9.312 -18.875 -5.859 1 96.5 246 GLU A CA 1
ATOM 1988 C C . GLU A 1 246 ? 8.523 -17.656 -6.332 1 96.5 246 GLU A C 1
ATOM 1990 O O . GLU A 1 246 ? 8.805 -16.531 -5.91 1 96.5 246 GLU A O 1
ATOM 1995 N N . VAL A 1 247 ? 7.598 -17.906 -7.23 1 96.69 247 VAL A N 1
ATOM 1996 C CA . VAL A 1 247 ? 6.777 -16.828 -7.766 1 96.69 247 VAL A CA 1
ATOM 1997 C C . VAL A 1 247 ? 5.941 -16.203 -6.648 1 96.69 247 VAL A C 1
ATOM 1999 O O . VAL A 1 247 ? 5.824 -14.984 -6.559 1 96.69 247 VAL A O 1
ATOM 2002 N N . GLU A 1 248 ? 5.34 -17.016 -5.766 1 97.62 248 GLU A N 1
ATOM 2003 C CA . GLU A 1 248 ? 4.57 -16.531 -4.625 1 97.62 248 GLU A CA 1
ATOM 2004 C C . GLU A 1 248 ? 5.43 -15.648 -3.717 1 97.62 248 GLU A C 1
ATOM 2006 O O . GLU A 1 248 ? 4.984 -14.594 -3.26 1 97.62 248 GLU A O 1
ATOM 2011 N N . ASN A 1 249 ? 6.621 -16.109 -3.455 1 97.5 249 ASN A N 1
ATOM 2012 C CA . ASN A 1 249 ? 7.551 -15.328 -2.639 1 97.5 249 ASN A CA 1
ATOM 2013 C C . ASN A 1 249 ? 7.906 -14 -3.297 1 97.5 249 ASN A C 1
ATOM 2015 O O . ASN A 1 249 ? 8.008 -12.977 -2.621 1 97.5 249 ASN A O 1
ATOM 2019 N N . GLU A 1 250 ? 8.117 -14.07 -4.574 1 96.31 250 GLU A N 1
ATOM 2020 C CA . GLU A 1 250 ? 8.438 -12.859 -5.324 1 96.31 250 GLU A CA 1
ATOM 2021 C C . GLU A 1 250 ? 7.297 -11.852 -5.254 1 96.31 250 GLU A C 1
ATOM 2023 O O . GLU A 1 250 ? 7.527 -10.664 -5.004 1 96.31 250 GLU A O 1
ATOM 2028 N N . ILE A 1 251 ? 6.07 -12.32 -5.48 1 96.81 251 ILE A N 1
ATOM 2029 C CA . ILE A 1 251 ? 4.887 -11.469 -5.426 1 96.81 251 ILE A CA 1
ATOM 2030 C C . ILE A 1 251 ? 4.785 -10.82 -4.047 1 96.81 251 ILE A C 1
ATOM 2032 O O . ILE A 1 251 ? 4.617 -9.602 -3.939 1 96.81 251 ILE A O 1
ATOM 2036 N N . THR A 1 252 ? 4.945 -11.594 -2.986 1 97.38 252 THR A N 1
ATOM 2037 C CA . THR A 1 252 ? 4.82 -11.109 -1.615 1 97.38 252 THR A CA 1
ATOM 2038 C C . THR A 1 252 ? 5.883 -10.062 -1.313 1 97.38 252 THR A C 1
ATOM 2040 O O . THR A 1 252 ? 5.586 -9.016 -0.721 1 97.38 252 THR A O 1
ATOM 2043 N N . ALA A 1 253 ? 7.105 -10.312 -1.727 1 96.25 253 ALA A N 1
ATOM 2044 C CA . ALA A 1 253 ? 8.211 -9.398 -1.471 1 96.25 253 ALA A CA 1
ATOM 2045 C C . ALA A 1 253 ? 7.992 -8.07 -2.189 1 96.25 253 ALA A C 1
ATOM 2047 O O . ALA A 1 253 ? 8.18 -7 -1.601 1 96.25 253 ALA A O 1
ATOM 2048 N N . ILE A 1 254 ? 7.641 -8.125 -3.449 1 96.25 254 ILE A N 1
ATOM 2049 C CA . ILE A 1 254 ? 7.492 -6.922 -4.258 1 96.25 254 ILE A CA 1
ATOM 2050 C C . ILE A 1 254 ? 6.332 -6.082 -3.729 1 96.25 254 ILE A C 1
ATOM 2052 O O . ILE A 1 254 ? 6.43 -4.855 -3.652 1 96.25 254 ILE A O 1
ATOM 2056 N N . PHE A 1 255 ? 5.215 -6.723 -3.314 1 96.69 255 PHE A N 1
ATOM 2057 C CA . PHE A 1 255 ? 4.066 -5.98 -2.811 1 96.69 255 PHE A CA 1
ATOM 2058 C C . PHE A 1 255 ? 4.344 -5.438 -1.413 1 96.69 255 PHE A C 1
ATOM 2060 O O . PHE A 1 255 ? 3.787 -4.41 -1.019 1 96.69 255 PHE A O 1
ATOM 2067 N N . GLN A 1 256 ? 5.219 -6.133 -0.665 1 96.69 256 GLN A N 1
ATOM 2068 C CA . GLN A 1 256 ? 5.652 -5.566 0.609 1 96.69 256 GLN A CA 1
ATOM 2069 C C . GLN A 1 256 ? 6.422 -4.266 0.401 1 96.69 256 GLN A C 1
ATOM 2071 O O . GLN A 1 256 ? 6.25 -3.309 1.159 1 96.69 256 GLN A O 1
ATOM 2076 N N . ILE A 1 257 ? 7.277 -4.242 -0.58 1 96.06 257 ILE A N 1
ATOM 2077 C CA . ILE A 1 257 ? 8.008 -3.025 -0.922 1 96.06 257 ILE A CA 1
ATOM 2078 C C . ILE A 1 257 ? 7.02 -1.926 -1.309 1 96.06 257 ILE A C 1
ATOM 2080 O O . ILE A 1 257 ? 7.184 -0.771 -0.91 1 96.06 257 ILE A O 1
ATOM 2084 N N . ALA A 1 258 ? 5.996 -2.279 -2.117 1 95.19 258 ALA A N 1
ATOM 2085 C CA . ALA A 1 258 ? 4.969 -1.32 -2.514 1 95.19 258 ALA A CA 1
ATOM 2086 C C . ALA A 1 258 ? 4.238 -0.764 -1.295 1 95.19 258 ALA A C 1
ATOM 2088 O O . ALA A 1 258 ? 3.955 0.434 -1.228 1 95.19 258 ALA A O 1
ATOM 2089 N N . ILE A 1 259 ? 3.957 -1.609 -0.298 1 96.94 259 ILE A N 1
ATOM 2090 C CA . ILE A 1 259 ? 3.289 -1.194 0.93 1 96.94 259 ILE A CA 1
ATOM 2091 C C . ILE A 1 259 ? 4.184 -0.227 1.702 1 96.94 259 ILE A C 1
ATOM 2093 O O . ILE A 1 259 ? 3.709 0.789 2.219 1 96.94 259 ILE A O 1
ATOM 2097 N N . GLU A 1 260 ? 5.414 -0.451 1.732 1 96.25 260 GLU A N 1
ATOM 2098 C CA . GLU A 1 260 ? 6.363 0.426 2.412 1 96.25 260 GLU A CA 1
ATOM 2099 C C . GLU A 1 260 ? 6.438 1.792 1.734 1 96.25 260 GLU A C 1
ATOM 2101 O O . GLU A 1 260 ? 6.629 2.811 2.4 1 96.25 260 GLU A O 1
ATOM 2106 N N . MET A 1 261 ? 6.398 1.774 0.393 1 95.75 261 MET A N 1
ATOM 2107 C CA . MET A 1 261 ? 6.367 3.039 -0.335 1 95.75 261 MET A CA 1
ATOM 2108 C C . MET A 1 261 ? 5.172 3.885 0.095 1 95.75 261 MET A C 1
ATOM 2110 O O . MET A 1 261 ? 5.305 5.094 0.296 1 95.75 261 MET A O 1
ATOM 2114 N N . LEU A 1 262 ? 4.012 3.234 0.286 1 96.69 262 LEU A N 1
ATOM 2115 C CA . LEU A 1 262 ? 2.805 3.93 0.724 1 96.69 262 LEU A CA 1
ATOM 2116 C C . LEU A 1 262 ? 2.965 4.449 2.148 1 96.69 262 LEU A C 1
ATOM 2118 O O . LEU A 1 262 ? 2.551 5.57 2.457 1 96.69 262 LEU A O 1
ATOM 2122 N N . GLN A 1 263 ? 3.572 3.664 2.951 1 97.12 263 GLN A N 1
ATOM 2123 C CA . GLN A 1 263 ? 3.799 4.066 4.336 1 97.12 263 GLN A CA 1
ATOM 2124 C C . GLN A 1 263 ? 4.75 5.258 4.414 1 97.12 263 GLN A C 1
ATOM 2126 O O . GLN A 1 263 ? 4.547 6.168 5.215 1 97.12 263 GLN A O 1
ATOM 2131 N N . ARG A 1 264 ? 5.773 5.254 3.641 1 97.06 264 ARG A N 1
ATOM 2132 C CA . ARG A 1 264 ? 6.699 6.383 3.598 1 97.06 264 ARG A CA 1
ATOM 2133 C C . ARG A 1 264 ? 5.992 7.652 3.143 1 97.06 264 ARG A C 1
ATOM 2135 O O . ARG A 1 264 ? 6.199 8.727 3.713 1 97.06 264 ARG A O 1
ATOM 2142 N N . ARG A 1 265 ? 5.172 7.508 2.109 1 96.44 265 ARG A N 1
ATOM 2143 C CA . ARG A 1 265 ? 4.406 8.648 1.624 1 96.44 265 ARG A CA 1
ATOM 2144 C C . ARG A 1 265 ? 3.482 9.188 2.711 1 96.44 265 ARG A C 1
ATOM 2146 O O . ARG A 1 265 ? 3.402 10.406 2.918 1 96.44 265 ARG A O 1
ATOM 2153 N N . ARG A 1 266 ? 2.77 8.289 3.373 1 97.25 266 ARG A N 1
ATOM 2154 C CA . ARG A 1 266 ? 1.919 8.664 4.5 1 97.25 266 ARG A CA 1
ATOM 2155 C C . ARG A 1 266 ? 2.701 9.461 5.535 1 97.25 266 ARG A C 1
ATOM 2157 O O . ARG A 1 266 ? 2.248 10.516 5.98 1 97.25 266 ARG A O 1
ATOM 2164 N N . ASN A 1 267 ? 3.895 8.992 5.898 1 97.5 267 ASN A N 1
ATOM 2165 C CA . ASN A 1 267 ? 4.727 9.641 6.906 1 97.5 267 ASN A CA 1
ATOM 2166 C C . ASN A 1 267 ? 5.203 11.016 6.438 1 97.5 267 ASN A C 1
ATOM 2168 O O . ASN A 1 267 ? 5.305 11.945 7.238 1 97.5 267 ASN A O 1
ATOM 2172 N N . ASP A 1 268 ? 5.559 11.094 5.164 1 97.06 268 ASP A N 1
ATOM 2173 C CA . ASP A 1 268 ? 5.957 12.375 4.598 1 97.06 268 ASP A CA 1
ATOM 2174 C C . ASP A 1 268 ? 4.844 13.414 4.758 1 97.06 268 ASP A C 1
ATOM 2176 O O . ASP A 1 268 ? 5.105 14.555 5.145 1 97.06 268 ASP A O 1
ATOM 2180 N N . LEU A 1 269 ? 3.619 13.016 4.426 1 96.69 269 LEU A N 1
ATOM 2181 C CA . LEU A 1 269 ? 2.477 13.914 4.531 1 96.69 269 LEU A CA 1
ATOM 2182 C C . LEU A 1 269 ? 2.223 14.305 5.984 1 96.69 269 LEU A C 1
ATOM 2184 O O . LEU A 1 269 ? 1.933 15.469 6.281 1 96.69 269 LEU A O 1
ATOM 2188 N N . LEU A 1 270 ? 2.363 13.32 6.895 1 97.5 270 LEU A N 1
ATOM 2189 C CA . LEU A 1 270 ? 2.18 13.594 8.312 1 97.5 270 LEU A CA 1
ATOM 2190 C C . LEU A 1 270 ? 3.223 14.594 8.812 1 97.5 270 LEU A C 1
ATOM 2192 O O . LEU A 1 270 ? 2.902 15.492 9.594 1 97.5 270 LEU A O 1
ATOM 2196 N N . GLU A 1 271 ? 4.441 14.445 8.344 1 97.44 271 GLU A N 1
ATOM 2197 C CA . GLU A 1 271 ? 5.504 15.367 8.719 1 97.44 271 GLU A CA 1
ATOM 2198 C C . GLU A 1 271 ? 5.238 16.766 8.172 1 97.44 271 GLU A C 1
ATOM 2200 O O . GLU A 1 271 ? 5.543 17.766 8.828 1 97.44 271 GLU A O 1
ATOM 2205 N N . GLU A 1 272 ? 4.734 16.812 6.973 1 95.94 272 GLU A N 1
ATOM 2206 C CA . GLU A 1 272 ? 4.375 18.109 6.383 1 95.94 272 GLU A CA 1
ATOM 2207 C C . GLU A 1 272 ? 3.297 18.812 7.203 1 95.94 272 GLU A C 1
ATOM 2209 O O . GLU A 1 272 ? 3.371 20.016 7.426 1 95.94 272 GLU A O 1
ATOM 2214 N N . VAL A 1 273 ? 2.277 18.062 7.691 1 97.19 273 VAL A N 1
ATOM 2215 C CA . VAL A 1 273 ? 1.214 18.625 8.523 1 97.19 273 VAL A CA 1
ATOM 2216 C C . VAL A 1 273 ? 1.807 19.172 9.82 1 97.19 273 VAL A C 1
ATOM 2218 O O . VAL A 1 273 ? 1.482 20.297 10.219 1 97.19 273 VAL A O 1
ATOM 2221 N N . LYS A 1 274 ? 2.699 18.438 10.469 1 97.12 274 LYS A N 1
ATOM 2222 C CA . LYS A 1 274 ? 3.344 18.875 11.703 1 97.12 274 LYS A CA 1
ATOM 2223 C C . LYS A 1 274 ? 4.164 20.141 11.477 1 97.12 274 LYS A C 1
ATOM 2225 O O . LYS A 1 274 ? 4.176 21.031 12.312 1 97.12 274 LYS A O 1
ATOM 2230 N N . GLY A 1 275 ? 4.875 20.172 10.336 1 96.56 275 GLY A N 1
ATOM 2231 C CA . GLY A 1 275 ? 5.672 21.344 10 1 96.56 275 GLY A CA 1
ATOM 2232 C C . GLY A 1 275 ? 4.836 22.594 9.805 1 96.56 275 GLY A C 1
ATOM 2233 O O . GLY A 1 275 ? 5.16 23.656 10.344 1 96.56 275 GLY A O 1
ATOM 2234 N N . ILE A 1 276 ? 3.744 22.5 9.07 1 96.38 276 ILE A N 1
ATOM 2235 C CA . ILE A 1 276 ? 2.852 23.625 8.82 1 96.38 276 ILE A CA 1
ATOM 2236 C C . ILE A 1 276 ? 2.225 24.094 10.133 1 96.38 276 ILE A C 1
ATOM 2238 O O . ILE A 1 276 ? 2.135 25.297 10.391 1 96.38 276 ILE A O 1
ATOM 2242 N N . LYS A 1 277 ? 1.772 23.125 10.953 1 97.38 277 LYS A N 1
ATOM 2243 C CA . LYS A 1 277 ? 1.206 23.453 12.258 1 97.38 277 LYS A CA 1
ATOM 2244 C C . LYS A 1 277 ? 2.191 24.25 13.094 1 97.38 277 LYS A C 1
ATOM 2246 O O . LYS A 1 277 ? 1.827 25.281 13.68 1 97.38 277 LYS A O 1
ATOM 2251 N N . LYS A 1 278 ? 3.416 23.781 13.172 1 97.69 278 LYS A N 1
ATOM 2252 C CA . LYS A 1 278 ? 4.453 24.438 13.953 1 97.69 278 LYS A CA 1
ATOM 2253 C C . LYS A 1 278 ? 4.676 25.875 13.461 1 97.69 278 LYS A C 1
ATOM 2255 O O . LYS A 1 278 ? 4.789 26.797 14.273 1 97.69 278 LYS A O 1
ATOM 2260 N N . ASP A 1 279 ? 4.773 26.078 12.188 1 96.38 279 ASP A N 1
ATOM 2261 C CA . ASP A 1 279 ? 4.98 27.406 11.609 1 96.38 279 ASP A CA 1
ATOM 2262 C C . ASP A 1 279 ? 3.84 28.344 11.977 1 96.38 279 ASP A C 1
ATOM 2264 O O . ASP A 1 279 ? 4.078 29.484 12.383 1 96.38 279 ASP A O 1
ATOM 2268 N N . LYS A 1 280 ? 2.611 27.906 11.859 1 96.81 280 LYS A N 1
ATOM 2269 C CA . LYS A 1 280 ? 1.448 28.719 12.195 1 96.81 280 LYS A CA 1
ATOM 2270 C C . LYS A 1 280 ? 1.415 29.047 13.688 1 96.81 280 LYS A C 1
ATOM 2272 O O . LYS A 1 280 ? 1.077 30.172 14.078 1 96.81 280 LYS A O 1
ATOM 2277 N N . GLU A 1 281 ? 1.78 28.047 14.5 1 96.94 281 GLU A N 1
ATOM 2278 C CA . GLU A 1 281 ? 1.814 28.234 15.945 1 96.94 281 GLU A CA 1
ATOM 2279 C C . GLU A 1 281 ? 2.82 29.312 16.328 1 96.94 281 GLU A C 1
ATOM 2281 O O . GLU A 1 281 ? 2.557 30.125 17.219 1 96.94 281 GLU A O 1
ATOM 2286 N N . ILE A 1 282 ? 3.963 29.297 15.672 1 97.44 282 ILE A N 1
ATOM 2287 C CA . ILE A 1 282 ? 5.008 30.266 15.961 1 97.44 282 ILE A CA 1
ATOM 2288 C C . ILE A 1 282 ? 4.492 31.672 15.664 1 97.44 282 ILE A C 1
ATOM 2290 O O . ILE A 1 282 ? 4.676 32.594 16.469 1 97.44 282 ILE A O 1
ATOM 2294 N N . VAL A 1 283 ? 3.814 31.859 14.555 1 97.25 283 VAL A N 1
ATOM 2295 C CA . VAL A 1 283 ? 3.289 33.156 14.141 1 97.25 283 VAL A CA 1
ATOM 2296 C C . VAL A 1 283 ? 2.23 33.625 15.141 1 97.25 283 VAL A C 1
ATOM 2298 O O . VAL A 1 283 ? 2.26 34.781 15.594 1 97.25 283 VAL A O 1
ATOM 2301 N N . LEU A 1 284 ? 1.318 32.781 15.523 1 97.44 284 LEU A N 1
ATOM 2302 C CA . LEU A 1 284 ? 0.224 33.094 16.422 1 97.44 284 LEU A CA 1
ATOM 2303 C C . LEU A 1 284 ? 0.743 33.375 17.828 1 97.44 284 LEU A C 1
ATOM 2305 O O . LEU A 1 284 ? 0.3 34.312 18.5 1 97.44 284 LEU A O 1
ATOM 2309 N N . GLN A 1 285 ? 1.738 32.562 18.266 1 96.69 285 GLN A N 1
ATOM 2310 C CA . GLN A 1 285 ? 2.322 32.781 19.578 1 96.69 285 GLN A CA 1
ATOM 2311 C C . GLN A 1 285 ? 3.062 34.094 19.672 1 96.69 285 GLN A C 1
ATOM 2313 O O . GLN A 1 285 ? 3.018 34.781 20.688 1 96.69 285 GLN A O 1
ATOM 2318 N N . LYS A 1 286 ? 3.748 34.438 18.625 1 97.19 286 LYS A N 1
ATOM 2319 C CA . LYS A 1 286 ? 4.418 35.719 18.578 1 97.19 286 LYS A CA 1
ATOM 2320 C C . LYS A 1 286 ? 3.416 36.875 18.688 1 97.19 286 LYS A C 1
ATOM 2322 O O . LYS A 1 286 ? 3.691 37.875 19.328 1 97.19 286 LYS A O 1
ATOM 2327 N N . GLN A 1 287 ? 2.266 36.75 18.047 1 96.81 287 GLN A N 1
ATOM 2328 C CA . GLN A 1 287 ? 1.224 37.75 18.125 1 96.81 287 GLN A CA 1
ATOM 2329 C C . GLN A 1 287 ? 0.719 37.906 19.562 1 96.81 287 GLN A C 1
ATOM 2331 O O . GLN A 1 287 ? 0.5 39.031 20.031 1 96.81 287 GLN A O 1
ATOM 2336 N N . VAL A 1 288 ? 0.518 36.75 20.297 1 97 288 VAL A N 1
ATOM 2337 C CA . VAL A 1 288 ? 0.065 36.781 21.672 1 97 288 VAL A CA 1
ATOM 2338 C C . VAL A 1 288 ? 1.082 37.531 22.531 1 97 288 VAL A C 1
ATOM 2340 O O . VAL A 1 288 ? 0.708 38.344 23.375 1 97 288 VAL A O 1
ATOM 2343 N N . GLU A 1 289 ? 2.361 37.312 22.281 1 95.69 289 GLU A N 1
ATOM 2344 C CA . GLU A 1 289 ? 3.416 37.969 23.031 1 95.69 289 GLU A CA 1
ATOM 2345 C C . GLU A 1 289 ? 3.389 39.469 22.781 1 95.69 289 GLU A C 1
ATOM 2347 O O . GLU A 1 289 ? 3.533 40.281 23.719 1 95.69 289 GLU A O 1
ATOM 2352 N N . GLU A 1 290 ? 3.215 39.844 21.562 1 94.94 290 GLU A N 1
ATOM 2353 C CA . GLU A 1 290 ? 3.137 41.25 21.203 1 94.94 290 GLU A CA 1
ATOM 2354 C C . GLU A 1 290 ? 1.943 41.938 21.875 1 94.94 290 GLU A C 1
ATOM 2356 O O . GLU A 1 290 ? 2.055 43.062 22.375 1 94.94 290 GLU A O 1
ATOM 2361 N N . ILE A 1 291 ? 0.814 41.25 21.891 1 96.5 291 ILE A N 1
ATOM 2362 C CA . ILE A 1 291 ? -0.403 41.75 22.516 1 96.5 291 ILE A CA 1
ATOM 2363 C C . ILE A 1 291 ? -0.178 41.938 24.016 1 96.5 291 ILE A C 1
ATOM 2365 O O . ILE A 1 291 ? -0.545 42.969 24.578 1 96.5 291 ILE A O 1
ATOM 2369 N N . CYS A 1 292 ? 0.473 40.938 24.625 1 95.12 292 CYS A N 1
ATOM 2370 C CA . CYS A 1 292 ? 0.719 41 26.062 1 95.12 292 CYS A CA 1
ATOM 2371 C C . CYS A 1 292 ? 1.647 42.125 26.422 1 95.12 292 CYS A C 1
ATOM 2373 O O . CYS A 1 292 ? 1.429 42.844 27.422 1 95.12 292 CYS A O 1
ATOM 2375 N N . LEU A 1 293 ? 2.672 42.375 25.609 1 93.56 293 LEU A N 1
ATOM 2376 C CA . LEU A 1 293 ? 3.609 43.469 25.859 1 93.56 293 LEU A CA 1
ATOM 2377 C C . LEU A 1 293 ? 2.91 44.812 25.766 1 93.56 293 LEU A C 1
ATOM 2379 O O . LEU A 1 293 ? 3.1 45.688 26.625 1 93.56 293 LEU A O 1
ATOM 2383 N N . LEU A 1 294 ? 2.082 45 24.719 1 95.31 294 LEU A N 1
ATOM 2384 C CA . LEU A 1 294 ? 1.361 46.25 24.547 1 95.31 294 LEU A CA 1
ATOM 2385 C C . LEU A 1 294 ? 0.356 46.469 25.672 1 95.31 294 LEU A C 1
ATOM 2387 O O . LEU A 1 294 ? 0.242 47.562 26.219 1 95.31 294 LEU A O 1
ATOM 2391 N N . ARG A 1 295 ? -0.346 45.438 26.031 1 95 295 ARG A N 1
ATOM 2392 C CA . ARG A 1 295 ? -1.32 45.5 27.109 1 95 295 ARG A CA 1
ATOM 2393 C C . ARG A 1 295 ? -0.649 45.875 28.422 1 95 295 ARG A C 1
ATOM 2395 O O . ARG A 1 295 ? -1.173 46.719 29.172 1 95 295 ARG A O 1
ATOM 2402 N N . GLN A 1 296 ? 0.492 45.281 28.656 1 92.69 296 GLN A N 1
ATOM 2403 C CA . GLN A 1 296 ? 1.219 45.562 29.891 1 92.69 296 GLN A CA 1
ATOM 2404 C C . GLN A 1 296 ? 1.694 47 29.906 1 92.69 296 GLN A C 1
ATOM 2406 O O . GLN A 1 296 ? 1.659 47.656 30.953 1 92.69 296 GLN A O 1
ATOM 2411 N N . SER A 1 297 ? 2.135 47.5 28.781 1 94.38 297 SER A N 1
ATOM 2412 C CA . SER A 1 297 ? 2.551 48.875 28.688 1 94.38 297 SER A CA 1
ATOM 2413 C C . SER A 1 297 ? 1.403 49.812 29.031 1 94.38 297 SER A C 1
ATOM 2415 O O . SER A 1 297 ? 1.604 50.844 29.703 1 94.38 297 SER A O 1
ATOM 2417 N N . ILE A 1 298 ? 0.252 49.531 28.578 1 95.94 298 ILE A N 1
ATOM 2418 C CA . ILE A 1 298 ? -0.933 50.344 28.844 1 95.94 298 ILE A CA 1
ATOM 2419 C C . ILE A 1 298 ? -1.27 50.281 30.328 1 95.94 298 ILE A C 1
ATOM 2421 O O . ILE A 1 298 ? -1.524 51.312 30.953 1 95.94 298 ILE A O 1
ATOM 2425 N N . ILE A 1 299 ? -1.245 49.094 30.938 1 93.81 299 ILE A N 1
ATOM 2426 C CA . ILE A 1 299 ? -1.569 48.938 32.344 1 93.81 299 ILE A CA 1
ATOM 2427 C C . ILE A 1 299 ? -0.583 49.719 33.188 1 93.81 299 ILE A C 1
ATOM 2429 O O . ILE A 1 299 ? -0.984 50.406 34.125 1 93.81 299 ILE A O 1
ATOM 2433 N N . ASP A 1 300 ? 0.695 49.594 32.812 1 92.12 300 ASP A N 1
ATOM 2434 C CA . ASP A 1 300 ? 1.728 50.281 33.562 1 92.12 300 ASP A CA 1
ATOM 2435 C C . ASP A 1 300 ? 1.495 51.812 33.5 1 92.12 300 ASP A C 1
ATOM 2437 O O . ASP A 1 300 ? 1.634 52.5 34.5 1 92.12 300 ASP A O 1
ATOM 2441 N N . ALA A 1 301 ? 1.178 52.312 32.344 1 95.5 301 ALA A N 1
ATOM 2442 C CA . ALA A 1 301 ? 0.941 53.719 32.156 1 95.5 301 ALA A CA 1
ATOM 2443 C C . ALA A 1 301 ? -0.259 54.188 33 1 95.5 301 ALA A C 1
ATOM 2445 O O . ALA A 1 301 ? -0.212 55.219 33.656 1 95.5 301 ALA A O 1
ATOM 2446 N N . ARG A 1 302 ? -1.296 53.469 32.969 1 95.19 302 AR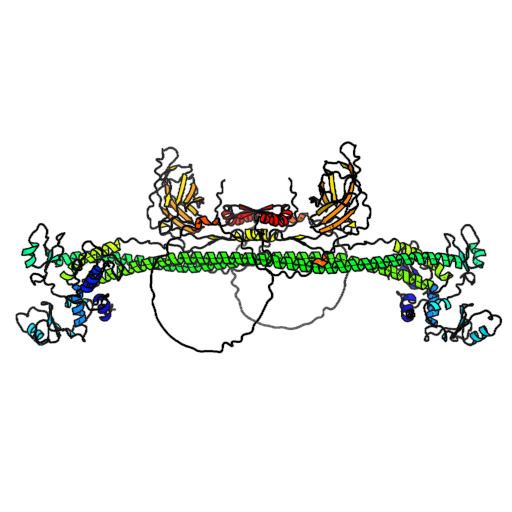G A N 1
ATOM 2447 C CA . ARG A 1 302 ? -2.494 53.781 33.719 1 95.19 302 ARG A CA 1
ATOM 2448 C C . ARG A 1 302 ? -2.199 53.781 35.219 1 95.19 302 ARG A C 1
ATOM 2450 O O . ARG A 1 302 ? -2.658 54.656 35.969 1 95.19 302 ARG A O 1
ATOM 2457 N N . GLU A 1 303 ? -1.47 52.781 35.656 1 90.94 303 GLU A N 1
ATOM 2458 C CA . GLU A 1 303 ? -1.097 52.688 37.062 1 90.94 303 GLU A CA 1
ATOM 2459 C C . GLU A 1 303 ? -0.253 53.906 37.5 1 90.94 303 GLU A C 1
ATOM 2461 O O . GLU A 1 303 ? -0.387 54.406 38.625 1 90.94 303 GLU A O 1
ATOM 2466 N N . PHE A 1 304 ? 0.628 54.25 36.625 1 92.94 304 PHE A N 1
ATOM 2467 C CA . PHE A 1 304 ? 1.455 55.406 36.906 1 92.94 304 PHE A CA 1
ATOM 2468 C C . PHE A 1 304 ? 0.591 56.625 37.125 1 92.94 304 PHE A C 1
ATOM 2470 O O . PHE A 1 304 ? 0.8 57.406 38.062 1 92.94 304 PHE A O 1
ATOM 2477 N N . LEU A 1 305 ? -0.327 56.906 36.25 1 95.12 305 LEU A N 1
ATOM 2478 C CA . LEU A 1 305 ? -1.23 58.031 36.375 1 95.12 305 LEU A CA 1
ATOM 2479 C C . LEU A 1 305 ? -2.006 57.969 37.688 1 95.12 305 LEU A C 1
ATOM 2481 O O . LEU A 1 305 ? -2.088 58.969 38.438 1 95.12 305 LEU A O 1
ATOM 2485 N N . ASN A 1 306 ? -2.557 56.812 37.969 1 90.5 306 ASN A N 1
ATOM 2486 C CA . ASN A 1 306 ? -3.354 56.656 39.188 1 90.5 306 ASN A CA 1
ATOM 2487 C C . ASN A 1 306 ? -2.531 56.906 40.438 1 90.5 306 ASN A C 1
ATOM 2489 O O . ASN A 1 306 ? -3.018 57.562 41.406 1 90.5 306 ASN A O 1
ATOM 2493 N N . GLN A 1 307 ? -1.359 56.438 40.375 1 86.81 307 GLN A N 1
ATOM 2494 C CA . GLN A 1 307 ? -0.474 56.656 41.5 1 86.81 307 GLN A CA 1
ATOM 2495 C C . GLN A 1 307 ? -0.16 58.156 41.656 1 86.81 307 GLN A C 1
ATOM 2497 O O . GLN A 1 307 ? -0.108 58.688 42.75 1 86.81 307 GLN A O 1
ATOM 2502 N N . SER A 1 308 ? 0.095 58.844 40.531 1 90.62 308 SER A N 1
ATOM 2503 C CA . SER A 1 308 ? 0.424 60.25 40.562 1 90.62 308 SER A CA 1
ATOM 2504 C C . SER A 1 308 ? -0.751 61.094 41.062 1 90.62 308 SER A C 1
ATOM 2506 O O . SER A 1 308 ? -0.557 62.125 41.688 1 90.62 308 SER A O 1
ATOM 2508 N N . LEU A 1 309 ? -1.905 60.656 40.781 1 91.38 309 LEU A N 1
ATOM 2509 C CA . LEU A 1 309 ? -3.1 61.375 41.188 1 91.38 309 LEU A CA 1
ATOM 2510 C C . LEU A 1 309 ? -3.459 61.094 42.656 1 91.38 309 LEU A C 1
ATOM 2512 O O . LEU A 1 309 ? -4.168 61.875 43.281 1 91.38 309 LEU A O 1
ATOM 2516 N N . ALA A 1 310 ? -2.998 60 43.156 1 86.06 310 ALA A N 1
ATOM 2517 C CA . ALA A 1 310 ? -3.344 59.562 44.531 1 86.06 310 ALA A CA 1
ATOM 2518 C C . ALA A 1 310 ? -2.859 60.594 45.562 1 86.06 310 ALA A C 1
ATOM 2520 O O . ALA A 1 310 ? -3.523 60.812 46.562 1 86.06 310 ALA A O 1
ATOM 2521 N N . SER A 1 311 ? -1.682 61.219 45.344 1 84.06 311 SER A N 1
ATOM 2522 C CA . SER A 1 311 ? -1.106 62.156 46.281 1 84.06 311 SER A CA 1
ATOM 2523 C C . SER A 1 311 ? -1.861 63.469 46.281 1 84.06 311 SER A C 1
ATOM 2525 O O . SER A 1 311 ? -1.773 64.25 47.25 1 84.06 311 SER A O 1
ATOM 2527 N N . LYS A 1 312 ? -2.613 63.875 45.281 1 87.38 312 LYS A N 1
ATOM 2528 C CA . LYS A 1 312 ? -3.326 65.125 45.094 1 87.38 312 LYS A CA 1
ATOM 2529 C C . LYS A 1 312 ? -2.381 66.312 45.219 1 87.38 312 LYS A C 1
ATOM 2531 O O . LYS A 1 312 ? -2.785 67.375 45.656 1 87.38 312 LYS A O 1
ATOM 2536 N N . ASN A 1 313 ? -1.151 66.062 45.094 1 89.81 313 ASN A N 1
ATOM 2537 C CA . ASN A 1 313 ? -0.147 67.062 45 1 89.81 313 ASN A CA 1
ATOM 2538 C C . ASN A 1 313 ? -0.143 67.75 43.625 1 89.81 313 ASN A C 1
ATOM 2540 O O . ASN A 1 313 ? 0.473 67.25 42.688 1 89.81 313 ASN A O 1
ATOM 2544 N N . GLN A 1 314 ? -0.734 68.938 43.562 1 92.19 314 GLN A N 1
ATOM 2545 C CA . GLN A 1 314 ? -0.989 69.562 42.281 1 92.19 314 GLN A CA 1
ATOM 2546 C C . GLN A 1 314 ? 0.316 69.938 41.594 1 92.19 314 GLN A C 1
ATOM 2548 O O . GLN A 1 314 ? 0.479 69.688 40.375 1 92.19 314 GLN A O 1
ATOM 2553 N N . ALA A 1 315 ? 1.224 70.5 42.375 1 91.5 315 ALA A N 1
ATOM 2554 C CA . ALA A 1 315 ? 2.49 70.938 41.812 1 91.5 315 ALA A CA 1
ATOM 2555 C C . ALA A 1 315 ? 3.293 69.75 41.281 1 91.5 315 ALA A C 1
ATOM 2557 O O . ALA A 1 315 ? 3.814 69.812 40.188 1 91.5 315 ALA A O 1
ATOM 2558 N N . ALA A 1 316 ? 3.322 68.688 42.031 1 91.62 316 ALA A N 1
ATOM 2559 C CA . ALA A 1 316 ? 4.074 67.5 41.688 1 91.62 316 ALA A CA 1
ATOM 2560 C C . ALA A 1 316 ? 3.475 66.812 40.438 1 91.62 316 ALA A C 1
ATOM 2562 O O . ALA A 1 316 ? 4.203 66.375 39.562 1 91.62 316 ALA A O 1
ATOM 2563 N N . PHE A 1 317 ? 2.191 66.688 40.406 1 94.44 317 PHE A N 1
ATOM 2564 C CA . PHE A 1 317 ? 1.482 66.062 39.281 1 94.44 317 PHE A CA 1
ATOM 2565 C C . PHE A 1 317 ? 1.709 66.875 38 1 94.44 317 PHE A C 1
ATOM 2567 O O . PHE A 1 317 ? 1.945 66.25 36.938 1 94.44 317 PHE A O 1
ATOM 2574 N N . LEU A 1 318 ? 1.633 68.188 38.125 1 94.81 318 LEU A N 1
ATOM 2575 C CA . LEU A 1 318 ? 1.701 69.062 36.938 1 94.81 318 LEU A CA 1
ATOM 2576 C C . LEU A 1 318 ? 3.086 69 36.312 1 94.81 318 LEU A C 1
ATOM 2578 O O . LEU A 1 318 ? 3.225 69.125 35.094 1 94.81 318 LEU A O 1
ATOM 2582 N N . ILE A 1 319 ? 4.082 68.688 37.062 1 92.44 319 ILE A N 1
ATOM 2583 C CA . ILE A 1 319 ? 5.434 68.5 36.562 1 92.44 319 ILE A CA 1
ATOM 2584 C C . ILE A 1 319 ? 5.488 67.25 35.688 1 92.44 319 ILE A C 1
ATOM 2586 O O . ILE A 1 319 ? 6.207 67.25 34.656 1 92.44 319 ILE A O 1
ATOM 2590 N N . LEU A 1 320 ? 4.672 66.25 36 1 94.94 320 LEU A N 1
ATOM 2591 C CA . LEU A 1 320 ? 4.688 65 35.312 1 94.94 320 LEU A CA 1
ATOM 2592 C C . LEU A 1 320 ? 3.629 64.938 34.219 1 94.94 320 LEU A C 1
ATOM 2594 O O . LEU A 1 320 ? 3.656 64.062 33.344 1 94.94 320 LEU A O 1
ATOM 2598 N N . SER A 1 321 ? 2.648 65.812 34.25 1 95.19 321 SER A N 1
ATOM 2599 C CA . SER A 1 321 ? 1.435 65.75 33.438 1 95.19 321 SER A CA 1
ATOM 2600 C C . SER A 1 321 ? 1.761 65.688 31.969 1 95.19 321 SER A C 1
ATOM 2602 O O . SER A 1 321 ? 1.14 64.875 31.234 1 95.19 321 SER A O 1
ATOM 2604 N N . ASN A 1 322 ? 2.77 66.438 31.516 1 94.12 322 ASN A N 1
ATOM 2605 C CA . ASN A 1 322 ? 3.113 66.438 30.109 1 94.12 322 ASN A CA 1
ATOM 2606 C C . ASN A 1 322 ? 3.727 65.125 29.672 1 94.12 322 ASN A C 1
ATOM 2608 O O . ASN A 1 322 ? 3.434 64.625 28.594 1 94.12 322 ASN A O 1
ATOM 2612 N N . THR A 1 323 ? 4.57 64.562 30.484 1 94.81 323 THR A N 1
ATOM 2613 C CA . THR A 1 323 ? 5.195 63.312 30.188 1 94.81 323 THR A CA 1
ATOM 2614 C C . THR A 1 323 ? 4.148 62.188 30.125 1 94.81 323 THR A C 1
ATOM 2616 O O . THR A 1 323 ? 4.195 61.344 29.219 1 94.81 323 THR A O 1
ATOM 2619 N N . ILE A 1 324 ? 3.207 62.219 31.047 1 97.12 324 ILE A N 1
ATOM 2620 C CA . ILE A 1 324 ? 2.131 61.219 31.062 1 97.12 324 ILE A CA 1
ATOM 2621 C C . ILE A 1 324 ? 1.279 61.375 29.812 1 97.12 324 ILE A C 1
ATOM 2623 O O . ILE A 1 324 ? 0.971 60.375 29.141 1 97.12 324 ILE A O 1
ATOM 2627 N N . ALA A 1 325 ? 0.929 62.594 29.5 1 96.62 325 ALA A N 1
ATOM 2628 C CA . ALA A 1 325 ? 0.103 62.844 28.328 1 96.62 325 ALA A CA 1
ATOM 2629 C C . ALA A 1 325 ? 0.783 62.344 27.062 1 96.62 325 ALA A C 1
ATOM 2631 O O . ALA A 1 325 ? 0.135 61.75 26.188 1 96.62 325 ALA A O 1
ATOM 2632 N N . GLU A 1 326 ? 2.08 62.562 26.906 1 95.62 326 GLU A N 1
ATOM 2633 C CA . GLU A 1 326 ? 2.828 62.156 25.734 1 95.62 326 GLU A CA 1
ATOM 2634 C C . GLU A 1 326 ? 2.848 60.625 25.609 1 95.62 326 GLU A C 1
ATOM 2636 O O . GLU A 1 326 ? 2.699 60.094 24.516 1 95.62 326 GLU A O 1
ATOM 2641 N N . ARG A 1 327 ? 3.043 60 26.688 1 96.69 327 ARG A N 1
ATOM 2642 C CA . ARG A 1 327 ? 3.045 58.531 26.672 1 96.69 327 ARG A CA 1
ATOM 2643 C C . ARG A 1 327 ? 1.675 58 26.297 1 96.69 327 ARG A C 1
ATOM 2645 O O . ARG A 1 327 ? 1.574 57.031 25.516 1 96.69 327 ARG A O 1
ATOM 2652 N N . PHE A 1 328 ? 0.611 58.562 26.906 1 97.69 328 PHE A N 1
ATOM 2653 C CA . PHE A 1 328 ? -0.75 58.125 26.609 1 97.69 328 PHE A CA 1
ATOM 2654 C C . PHE A 1 328 ? -1.051 58.312 25.125 1 97.69 328 PHE A C 1
ATOM 2656 O O . PHE A 1 328 ? -1.629 57.438 24.484 1 97.69 328 PHE A O 1
ATOM 2663 N N . ASP A 1 329 ? -0.588 59.438 24.562 1 96.94 329 ASP A N 1
ATOM 2664 C CA . ASP A 1 329 ? -0.795 59.688 23.141 1 96.94 329 ASP A CA 1
ATOM 2665 C C . ASP A 1 329 ? -0.052 58.688 22.281 1 96.94 329 ASP A C 1
ATOM 2667 O O . ASP A 1 329 ? -0.581 58.219 21.281 1 96.94 329 ASP A O 1
ATOM 2671 N N . TYR A 1 330 ? 1.131 58.406 22.703 1 95.94 330 TYR A N 1
ATOM 2672 C CA . TYR A 1 330 ? 1.93 57.406 21.984 1 95.94 330 TYR A CA 1
ATOM 2673 C C . TYR A 1 330 ? 1.233 56.062 21.953 1 95.94 330 TYR A C 1
ATOM 2675 O O . TYR A 1 330 ? 1.13 55.438 20.891 1 95.94 330 TYR A O 1
ATOM 2683 N N . LEU A 1 331 ? 0.764 55.625 23.094 1 96.44 331 LEU A N 1
ATOM 2684 C CA . LEU A 1 331 ? 0.109 54.344 23.219 1 96.44 331 LEU A CA 1
ATOM 2685 C C . LEU A 1 331 ? -1.184 54.312 22.406 1 96.44 331 LEU A C 1
ATOM 2687 O O . LEU A 1 331 ? -1.486 53.312 21.75 1 96.44 331 LEU A O 1
ATOM 2691 N N . LEU A 1 332 ? -1.947 55.406 22.422 1 96.19 332 LEU A N 1
ATOM 2692 C CA . LEU A 1 332 ? -3.219 55.5 21.703 1 96.19 332 LEU A CA 1
ATOM 2693 C C . LEU A 1 332 ? -3 55.5 20.203 1 96.19 332 LEU A C 1
ATOM 2695 O O . LEU A 1 332 ? -3.867 55.031 19.453 1 96.19 332 LEU A O 1
ATOM 2699 N N . LYS A 1 333 ? -1.754 55.938 19.734 1 94.69 333 LYS A N 1
ATOM 2700 C CA . LYS A 1 333 ? -1.445 56 18.312 1 94.69 333 LYS A CA 1
ATOM 2701 C C . LYS A 1 333 ? -0.861 54.688 17.812 1 94.69 333 LYS A C 1
ATOM 2703 O O . LYS A 1 333 ? -0.82 54.438 16.609 1 94.69 333 LYS A O 1
ATOM 2708 N N . THR A 1 334 ? -0.52 53.875 18.719 1 93 334 THR A N 1
ATOM 2709 C CA . THR A 1 334 ? 0.06 52.594 18.344 1 93 334 THR A CA 1
ATOM 2710 C C . THR A 1 334 ? -0.997 51.688 17.719 1 93 334 THR A C 1
ATOM 2712 O O . THR A 1 334 ? -1.998 51.375 18.359 1 93 334 THR A O 1
ATOM 2715 N N . ASP A 1 335 ? -0.774 51.344 16.406 1 88.94 335 ASP A N 1
ATOM 2716 C CA . ASP A 1 335 ? -1.698 50.469 15.695 1 88.94 335 ASP A CA 1
ATOM 2717 C C . ASP A 1 335 ? -1.354 49 15.938 1 88.94 335 ASP A C 1
ATOM 2719 O O . ASP A 1 335 ? -0.195 48.656 16.172 1 88.94 335 ASP A O 1
ATOM 2723 N N . PHE A 1 336 ? -2.393 48.219 16.125 1 90 336 PHE A N 1
ATOM 2724 C CA . PHE A 1 336 ? -2.225 46.781 16.219 1 90 336 PHE A CA 1
ATOM 2725 C C . PHE A 1 336 ? -3.266 46.062 15.367 1 90 336 PHE A C 1
ATOM 2727 O O . PHE A 1 336 ? -4.328 46.625 15.078 1 90 336 PHE A O 1
ATOM 2734 N N . ASN A 1 337 ? -2.861 44.844 14.867 1 91.06 337 ASN A N 1
ATOM 2735 C CA . ASN A 1 337 ? -3.783 44.031 14.07 1 91.06 337 ASN A CA 1
ATOM 2736 C C . ASN A 1 337 ? -4.938 43.5 14.914 1 91.06 337 ASN A C 1
ATOM 2738 O O . ASN A 1 337 ? -4.727 43.031 16.031 1 91.06 337 ASN A O 1
ATOM 2742 N N . LYS A 1 338 ? -6.152 43.562 14.359 1 91.5 338 LYS A N 1
ATOM 2743 C CA . LYS A 1 338 ? -7.344 43.188 15.125 1 91.5 338 LYS A CA 1
ATOM 2744 C C . LYS A 1 338 ? -7.754 41.75 14.836 1 91.5 338 LYS A C 1
ATOM 2746 O O . LYS A 1 338 ? -8.742 41.25 15.391 1 91.5 338 LYS A O 1
ATOM 2751 N N . VAL A 1 339 ? -7.059 41.125 13.93 1 93.31 339 VAL A N 1
ATOM 2752 C CA . VAL A 1 339 ? -7.359 39.719 13.562 1 93.31 339 VAL A CA 1
ATOM 2753 C C . VAL A 1 339 ? -6.102 38.875 13.719 1 93.31 339 VAL A C 1
ATOM 2755 O O . VAL A 1 339 ? -4.984 39.375 13.609 1 93.31 339 VAL A O 1
ATOM 2758 N N . PRO A 1 340 ? -6.34 37.594 14.07 1 95.75 340 PRO A N 1
ATOM 2759 C CA . PRO A 1 340 ? -5.172 36.719 14.164 1 95.75 340 PRO A CA 1
ATOM 2760 C C . PRO A 1 340 ? -4.305 36.75 12.914 1 95.75 340 PRO A C 1
ATOM 2762 O O . PRO A 1 340 ? -4.828 36.812 11.797 1 95.75 340 PRO A O 1
ATOM 2765 N N . HIS A 1 341 ? -2.984 36.75 13.094 1 96.12 341 HIS A N 1
ATOM 2766 C CA . HIS A 1 341 ? -2.02 36.875 12.008 1 96.12 341 HIS A CA 1
ATOM 2767 C C . HIS A 1 341 ? -2.057 35.656 11.086 1 96.12 341 HIS A C 1
ATOM 2769 O O . HIS A 1 341 ? -1.553 35.719 9.961 1 96.12 341 HIS A O 1
ATOM 2775 N N . ASP A 1 342 ? -2.539 34.531 11.594 1 94.56 342 ASP A N 1
ATOM 2776 C CA . ASP A 1 342 ? -2.686 33.312 10.805 1 94.56 342 ASP A CA 1
ATOM 2777 C C . ASP A 1 342 ? -3.957 32.562 11.195 1 94.56 342 ASP A C 1
ATOM 2779 O O . ASP A 1 342 ? -4.621 32.906 12.172 1 94.56 342 ASP A O 1
ATOM 2783 N N . ASP A 1 343 ? -4.418 31.609 10.336 1 90.75 343 ASP A N 1
ATOM 2784 C CA . ASP A 1 343 ? -5.637 30.844 10.602 1 90.75 343 ASP A CA 1
ATOM 2785 C C . ASP A 1 343 ? -5.316 29.438 11.086 1 90.75 343 ASP A C 1
ATOM 2787 O O . ASP A 1 343 ? -4.152 29.109 11.328 1 90.75 343 ASP A O 1
ATOM 2791 N N . ASN A 1 344 ? -6.422 28.625 11.406 1 90.31 344 ASN A N 1
ATOM 2792 C CA . ASN A 1 344 ? -6.273 27.281 11.938 1 90.31 344 ASN A CA 1
ATOM 2793 C C . ASN A 1 344 ? -6.469 26.234 10.859 1 90.31 344 ASN A C 1
ATOM 2795 O O . ASN A 1 344 ? -6.641 25.047 11.156 1 90.31 344 ASN A O 1
ATOM 2799 N N . LEU A 1 345 ? -6.359 26.594 9.609 1 90.62 345 LEU A N 1
ATOM 2800 C CA . LEU A 1 345 ? -6.859 25.672 8.586 1 90.62 345 LEU A CA 1
ATOM 2801 C C . LEU A 1 345 ? -5.711 24.969 7.883 1 90.62 345 LEU A C 1
ATOM 2803 O O . LEU A 1 345 ? -4.855 25.609 7.273 1 90.62 345 LEU A O 1
ATOM 2807 N N . ILE A 1 346 ? -5.617 23.719 7.965 1 94.06 346 ILE A N 1
ATOM 2808 C CA . ILE A 1 346 ? -4.812 22.75 7.219 1 94.06 346 ILE A CA 1
ATOM 2809 C C . ILE A 1 346 ? -5.719 21.75 6.527 1 94.06 346 ILE A C 1
ATOM 2811 O O . ILE A 1 346 ? -6.672 21.25 7.129 1 94.06 346 ILE A O 1
ATOM 2815 N N . TYR A 1 347 ? -5.441 21.453 5.188 1 90.25 347 TYR A N 1
ATOM 2816 C CA . TYR A 1 347 ? -6.305 20.578 4.406 1 90.25 347 TYR A CA 1
ATOM 2817 C C . TYR A 1 347 ? -5.512 19.422 3.807 1 90.25 347 TYR A C 1
ATOM 2819 O O . TYR A 1 347 ? -4.363 19.594 3.4 1 90.25 347 TYR A O 1
ATOM 2827 N N . PHE A 1 348 ? -6.227 18.344 3.975 1 93.62 348 PHE A N 1
ATOM 2828 C CA . PHE A 1 348 ? -5.727 17.203 3.225 1 93.62 348 PHE A CA 1
ATOM 2829 C C . PHE A 1 348 ? -6.531 17 1.947 1 93.62 348 PHE A C 1
ATOM 2831 O O . PHE A 1 348 ? -7.734 16.734 2.002 1 93.62 348 PHE A O 1
ATOM 2838 N N . ARG A 1 349 ? -5.848 17.172 0.795 1 86.25 349 ARG A N 1
ATOM 2839 C CA . ARG A 1 349 ? -6.48 16.891 -0.49 1 86.25 349 ARG A CA 1
ATOM 2840 C C . ARG A 1 349 ? -6.227 15.445 -0.923 1 86.25 349 ARG A C 1
ATOM 2842 O O . ARG A 1 349 ? -5.078 15.031 -1.066 1 86.25 349 ARG A O 1
ATOM 2849 N N . LYS A 1 350 ? -7.289 14.75 -1.202 1 87.62 350 LYS A N 1
ATOM 2850 C CA . LYS A 1 350 ? -7.227 13.328 -1.51 1 87.62 350 LYS A CA 1
ATOM 2851 C C . LYS A 1 350 ? -7 13.094 -3 1 87.62 350 LYS A C 1
ATOM 2853 O O . LYS A 1 350 ? -7.707 12.305 -3.627 1 87.62 350 LYS A O 1
ATOM 2858 N N . CYS A 1 351 ? -5.922 13.703 -3.486 1 79.56 351 CYS A N 1
ATOM 2859 C CA . CYS A 1 351 ? -5.617 13.562 -4.906 1 79.56 351 CYS A CA 1
ATOM 2860 C C . CYS A 1 351 ? -5.082 12.164 -5.207 1 79.56 351 CYS A C 1
ATOM 2862 O O . CYS A 1 351 ? -4.246 11.641 -4.469 1 79.56 351 CYS A O 1
ATOM 2864 N N . ASN A 1 352 ? -5.586 11.5 -6.348 1 81.44 352 ASN A N 1
ATOM 2865 C CA . ASN A 1 352 ? -5.105 10.227 -6.887 1 81.44 352 ASN A CA 1
ATOM 2866 C C . ASN A 1 352 ? -5.305 9.086 -5.895 1 81.44 352 ASN A C 1
ATOM 2868 O O . ASN A 1 352 ? -4.504 8.148 -5.852 1 81.44 352 ASN A O 1
ATOM 2872 N N . LEU A 1 353 ? -6.219 9.242 -4.992 1 88.88 353 LEU A N 1
ATOM 2873 C CA . LEU A 1 353 ? -6.555 8.227 -4.004 1 88.88 353 LEU A CA 1
ATOM 2874 C C . LEU A 1 353 ? -7.957 7.684 -4.234 1 88.88 353 LEU A C 1
ATOM 2876 O O . LEU A 1 353 ? -8.602 8.008 -5.238 1 88.88 353 LEU A O 1
ATOM 2880 N N . GLY A 1 354 ? -8.414 6.715 -3.469 1 85.88 354 GLY A N 1
ATOM 2881 C CA . GLY A 1 354 ? -9.75 6.16 -3.59 1 85.88 354 GLY A CA 1
ATOM 2882 C C . GLY A 1 354 ? -9.93 5.289 -4.82 1 85.88 354 GLY A C 1
ATOM 2883 O O . GLY A 1 354 ? -9.141 4.371 -5.055 1 85.88 354 GLY A O 1
ATOM 2884 N N . ALA A 1 355 ? -11.016 5.645 -5.613 1 79.44 355 ALA A N 1
ATOM 2885 C CA . ALA A 1 355 ? -11.367 4.84 -6.781 1 79.44 355 ALA A CA 1
ATOM 2886 C C . ALA A 1 355 ? -10.258 4.887 -7.832 1 79.44 355 ALA A C 1
ATOM 2888 O O . ALA A 1 355 ? -9.977 3.883 -8.492 1 79.44 355 ALA A O 1
ATOM 2889 N N . TYR A 1 356 ? -9.695 6.035 -7.91 1 79.75 356 TYR A N 1
ATOM 2890 C CA . TYR A 1 356 ? -8.602 6.199 -8.859 1 79.75 356 TYR A CA 1
ATOM 2891 C C . TYR A 1 356 ? -7.43 5.293 -8.508 1 79.75 356 TYR A C 1
ATOM 2893 O O . TYR A 1 356 ? -6.875 4.613 -9.375 1 79.75 356 TYR A O 1
ATOM 2901 N N . PHE A 1 357 ? -7.148 5.281 -7.34 1 90.38 357 PHE A N 1
ATOM 2902 C CA . PHE A 1 357 ? -6.043 4.445 -6.891 1 90.38 357 PHE A CA 1
ATOM 2903 C C . PHE A 1 357 ? -6.375 2.969 -7.062 1 90.38 357 PHE A C 1
ATOM 2905 O O . PHE A 1 357 ? -5.5 2.16 -7.379 1 90.38 357 PHE A O 1
ATOM 2912 N N . GLN A 1 358 ? -7.586 2.592 -6.898 1 89.12 358 GLN A N 1
ATOM 2913 C CA . GLN A 1 358 ? -8.016 1.213 -7.109 1 89.12 358 GLN A CA 1
ATOM 2914 C C . GLN A 1 358 ? -7.758 0.771 -8.547 1 89.12 358 GLN A C 1
ATOM 2916 O O . GLN A 1 358 ? -7.34 -0.364 -8.789 1 89.12 358 GLN A O 1
ATOM 2921 N N . LEU A 1 359 ? -8.055 1.675 -9.445 1 83 359 LEU A N 1
ATOM 2922 C CA . LEU A 1 359 ? -7.82 1.359 -10.852 1 83 359 LEU A CA 1
ATOM 2923 C C . LEU A 1 359 ? -6.344 1.07 -11.102 1 83 359 LEU A C 1
ATOM 2925 O O . LEU A 1 359 ? -6.008 0.14 -11.836 1 83 359 LEU A O 1
ATOM 2929 N N . ILE A 1 360 ? -5.508 1.807 -10.523 1 84.12 360 ILE A N 1
ATOM 2930 C CA . ILE A 1 360 ? -4.066 1.632 -10.68 1 84.12 360 ILE A CA 1
ATOM 2931 C C . ILE A 1 360 ? -3.639 0.305 -10.055 1 84.12 360 ILE A C 1
ATOM 2933 O O . ILE A 1 360 ? -2.877 -0.453 -10.656 1 84.12 360 ILE A O 1
ATOM 2937 N N . VAL A 1 361 ? -4.219 0.033 -8.852 1 91.56 361 VAL A N 1
ATOM 2938 C CA . VAL A 1 361 ? -3.855 -1.165 -8.102 1 91.56 361 VAL A CA 1
ATOM 2939 C C . VAL A 1 361 ? -4.242 -2.41 -8.898 1 91.56 361 VAL A C 1
ATOM 2941 O O . VAL A 1 361 ? -3.516 -3.406 -8.898 1 91.56 361 VAL A O 1
ATOM 2944 N N . ASN A 1 362 ? -5.336 -2.326 -9.641 1 87.69 362 ASN A N 1
ATOM 2945 C CA . ASN A 1 362 ? -5.809 -3.455 -10.438 1 87.69 362 ASN A CA 1
ATOM 2946 C C . ASN A 1 362 ? -4.844 -3.785 -11.57 1 87.69 362 ASN A C 1
ATOM 2948 O O . ASN A 1 362 ? -4.879 -4.887 -12.125 1 87.69 362 ASN A O 1
ATOM 2952 N N . MET A 1 363 ? -4.039 -2.857 -11.867 1 86.25 363 MET A N 1
ATOM 2953 C CA . MET A 1 363 ? -3.143 -3.033 -13.008 1 86.25 363 MET A CA 1
ATOM 2954 C C . MET A 1 363 ? -1.737 -3.402 -12.547 1 86.25 363 MET A C 1
ATOM 2956 O O . MET A 1 363 ? -0.821 -3.521 -13.359 1 86.25 363 MET A O 1
ATOM 2960 N N . LEU A 1 364 ? -1.624 -3.627 -11.25 1 90.69 364 LEU A N 1
ATOM 2961 C CA . LEU A 1 364 ? -0.296 -3.93 -10.727 1 90.69 364 LEU A CA 1
ATOM 2962 C C . LEU A 1 364 ? 0.009 -5.418 -10.844 1 90.69 364 LEU A C 1
ATOM 2964 O O . LEU A 1 364 ? -0.675 -6.246 -10.234 1 90.69 364 LEU A O 1
ATOM 2968 N N . GLY A 1 365 ? 1.053 -5.672 -11.562 1 88.75 365 GLY A N 1
ATOM 2969 C CA . GLY A 1 365 ? 1.522 -7.047 -11.664 1 88.75 365 GLY A CA 1
ATOM 2970 C C . GLY A 1 365 ? 0.579 -7.941 -12.445 1 88.75 365 GLY A C 1
ATOM 2971 O O . GLY A 1 365 ? -0.628 -7.695 -12.484 1 88.75 365 GLY A O 1
ATOM 2972 N N . CYS A 1 366 ? 1.073 -8.984 -13.133 1 88.25 366 CYS A N 1
ATOM 2973 C CA . CYS A 1 366 ? 0.268 -9.984 -13.82 1 88.25 366 CYS A CA 1
ATOM 2974 C C . CYS A 1 366 ? 0.978 -11.328 -13.852 1 88.25 366 CYS A C 1
ATOM 2976 O O . CYS A 1 366 ? 2.203 -11.398 -13.734 1 88.25 366 CYS A O 1
ATOM 2978 N N . ILE A 1 367 ? 0.187 -12.359 -13.773 1 92.75 367 ILE A N 1
ATOM 2979 C CA . ILE A 1 367 ? 0.721 -13.719 -13.836 1 92.75 367 ILE A CA 1
ATOM 2980 C C . ILE A 1 367 ? 0.639 -14.234 -15.266 1 92.75 367 ILE A C 1
ATOM 2982 O O . ILE A 1 367 ? -0.383 -14.07 -15.938 1 92.75 367 ILE A O 1
ATOM 2986 N N . ALA A 1 368 ? 1.791 -14.758 -15.812 1 87.88 368 ALA A N 1
ATOM 2987 C CA . ALA A 1 368 ? 1.84 -15.312 -17.172 1 87.88 368 ALA A CA 1
ATOM 2988 C C . ALA A 1 368 ? 2.178 -16.797 -17.125 1 87.88 368 ALA A C 1
ATOM 2990 O O . ALA A 1 368 ? 2.992 -17.234 -16.312 1 87.88 368 ALA A O 1
ATOM 2991 N N . SER A 1 369 ? 1.433 -17.562 -17.766 1 91.81 369 SER A N 1
ATOM 2992 C CA . SER A 1 369 ? 1.669 -18.984 -17.984 1 91.81 369 SER A CA 1
ATOM 2993 C C . SER A 1 369 ? 1.116 -19.438 -19.328 1 91.81 369 SER A C 1
ATOM 2995 O O . SER A 1 369 ? 0.343 -18.719 -19.969 1 91.81 369 SER A O 1
ATOM 2997 N N . THR A 1 370 ? 1.648 -20.516 -19.906 1 91.06 370 THR A N 1
ATOM 2998 C CA . THR A 1 370 ? 1.16 -20.984 -21.203 1 91.06 370 THR A CA 1
ATOM 2999 C C . THR A 1 370 ? 0.862 -22.484 -21.156 1 91.06 370 THR A C 1
ATOM 3001 O O . THR A 1 370 ? 1.512 -23.219 -20.406 1 91.06 370 THR A O 1
ATOM 3004 N N . THR A 1 371 ? -0.224 -22.891 -21.828 1 92.75 371 THR A N 1
ATOM 3005 C CA . THR A 1 371 ? -0.573 -24.297 -21.984 1 92.75 371 THR A CA 1
ATOM 3006 C C . THR A 1 371 ? -0.144 -24.812 -23.359 1 92.75 371 THR A C 1
ATOM 3008 O O . THR A 1 371 ? -0.521 -25.922 -23.75 1 92.75 371 THR A O 1
ATOM 3011 N N . ALA A 1 372 ? 0.696 -24 -24 1 93.19 372 ALA A N 1
ATOM 3012 C CA . ALA A 1 372 ? 1.152 -24.375 -25.344 1 93.19 372 ALA A CA 1
ATOM 3013 C C . ALA A 1 372 ? 1.961 -25.672 -25.297 1 93.19 372 ALA A C 1
ATOM 3015 O O . ALA A 1 372 ? 2.762 -25.875 -24.391 1 93.19 372 ALA A O 1
ATOM 3016 N N . TYR A 1 373 ? 1.672 -26.562 -26.219 1 94.56 373 TYR A N 1
ATOM 3017 C CA . TYR A 1 373 ? 2.34 -27.844 -26.359 1 94.56 373 TYR A CA 1
ATOM 3018 C C . TYR A 1 373 ? 3.219 -27.875 -27.609 1 94.56 373 TYR A C 1
ATOM 3020 O O . TYR A 1 373 ? 2.729 -27.703 -28.719 1 94.56 373 TYR A O 1
ATOM 3028 N N . GLY A 1 374 ? 4.512 -28 -27.469 1 91.88 374 GLY A N 1
ATOM 3029 C CA . GLY A 1 374 ? 5.512 -27.906 -28.531 1 91.88 374 GLY A CA 1
ATOM 3030 C C . GLY A 1 374 ? 5.188 -28.75 -29.734 1 91.88 374 GLY A C 1
ATOM 3031 O O . GLY A 1 374 ? 5.043 -28.234 -30.844 1 91.88 374 GLY A O 1
ATOM 3032 N N . PRO A 1 375 ? 4.93 -30.016 -29.547 1 92.62 375 PRO A N 1
ATOM 3033 C CA . PRO A 1 375 ? 4.691 -30.938 -30.656 1 92.62 375 PRO A CA 1
ATOM 3034 C C . PRO A 1 375 ? 3.447 -30.562 -31.469 1 92.62 375 PRO A C 1
ATOM 3036 O O . PRO A 1 375 ? 3.336 -30.922 -32.656 1 92.62 375 PRO A O 1
ATOM 3039 N N . ASN A 1 376 ? 2.494 -29.844 -30.844 1 93.38 376 ASN A N 1
ATOM 3040 C CA . ASN A 1 376 ? 1.267 -29.453 -31.531 1 93.38 376 ASN A CA 1
ATOM 3041 C C . ASN A 1 376 ? 1.355 -28.047 -32.094 1 93.38 376 ASN A C 1
ATOM 3043 O O . ASN A 1 376 ? 0.348 -27.469 -32.5 1 93.38 376 ASN A O 1
ATOM 3047 N N . THR A 1 377 ? 2.525 -27.422 -32 1 93.25 377 THR A N 1
ATOM 3048 C CA . THR A 1 377 ? 2.734 -26.078 -32.531 1 93.25 377 THR A CA 1
ATOM 3049 C C . THR A 1 377 ? 2.859 -26.125 -34.062 1 93.25 377 THR A C 1
ATOM 3051 O O . THR A 1 377 ? 3.594 -26.953 -34.594 1 93.25 377 THR A O 1
ATOM 3054 N N . VAL A 1 378 ? 2.094 -25.234 -34.719 1 93.5 378 VAL A N 1
ATOM 3055 C CA . VAL A 1 378 ? 2.072 -25.219 -36.188 1 93.5 378 VAL A CA 1
ATOM 3056 C C . VAL A 1 378 ? 2.688 -23.922 -36.688 1 93.5 378 VAL A C 1
ATOM 3058 O O . VAL A 1 378 ? 2.295 -22.828 -36.281 1 93.5 378 VAL A O 1
ATOM 3061 N N . VAL A 1 379 ? 3.682 -24.062 -37.531 1 93.25 379 VAL A N 1
ATOM 3062 C CA . VAL A 1 379 ? 4.336 -22.906 -38.125 1 93.25 379 VAL A CA 1
ATOM 3063 C C . VAL A 1 379 ? 4.004 -22.844 -39.625 1 93.25 379 VAL A C 1
ATOM 3065 O O . VAL A 1 379 ? 4.145 -23.828 -40.344 1 93.25 379 VAL A O 1
ATOM 3068 N N . ASN A 1 380 ? 3.479 -21.703 -40 1 91.19 380 ASN A N 1
ATOM 3069 C CA . ASN A 1 380 ? 3.205 -21.438 -41.406 1 91.19 380 ASN A CA 1
ATOM 3070 C C . ASN A 1 380 ? 4.195 -20.438 -42 1 91.19 380 ASN A C 1
ATOM 3072 O O . ASN A 1 380 ? 4.191 -19.266 -41.625 1 91.19 380 ASN A O 1
ATOM 3076 N N . ILE A 1 381 ? 5.094 -20.891 -42.812 1 90.5 381 ILE A N 1
ATOM 3077 C CA . ILE A 1 381 ? 6.102 -20.078 -43.5 1 90.5 381 ILE A CA 1
ATOM 3078 C C . ILE A 1 381 ? 6.184 -20.5 -44.969 1 90.5 381 ILE A C 1
ATOM 3080 O O . ILE A 1 381 ? 6.012 -21.672 -45.281 1 90.5 381 ILE A O 1
ATOM 3084 N N . PRO A 1 382 ? 6.359 -19.5 -45.844 1 86.5 382 PRO A N 1
ATOM 3085 C CA . PRO A 1 382 ? 6.473 -19.844 -47.25 1 86.5 382 PRO A CA 1
ATOM 3086 C C . PRO A 1 382 ? 7.684 -20.734 -47.531 1 86.5 382 PRO A C 1
ATOM 3088 O O . PRO A 1 382 ? 8.727 -20.578 -46.906 1 86.5 382 PRO A O 1
ATOM 3091 N N . ARG A 1 383 ? 7.562 -21.656 -48.531 1 88.31 383 ARG A N 1
ATOM 3092 C CA . ARG A 1 383 ? 8.641 -22.562 -48.906 1 88.31 383 ARG A CA 1
ATOM 3093 C C . ARG A 1 383 ? 9.781 -21.797 -49.594 1 88.31 383 ARG A C 1
ATOM 3095 O O . ARG A 1 383 ? 10.945 -22.203 -49.5 1 88.31 383 ARG A O 1
ATOM 3102 N N . THR A 1 384 ? 9.328 -20.812 -50.281 1 89.44 384 THR A N 1
ATOM 3103 C CA . THR A 1 384 ? 10.312 -19.969 -50.938 1 89.44 384 THR A CA 1
ATOM 3104 C C . THR A 1 384 ? 10.102 -18.5 -50.562 1 89.44 384 THR A C 1
ATOM 3106 O O . THR A 1 384 ? 8.984 -18 -50.625 1 89.44 384 THR A O 1
ATOM 3109 N N . VAL A 1 385 ? 11.18 -17.938 -50.062 1 89.12 385 VAL A N 1
ATOM 3110 C CA . VAL A 1 385 ? 11.117 -16.516 -49.719 1 89.12 385 VAL A CA 1
ATOM 3111 C C . VAL A 1 385 ? 12.117 -15.734 -50.562 1 89.12 385 VAL A C 1
ATOM 3113 O O . VAL A 1 385 ? 13.156 -16.266 -50.969 1 89.12 385 VAL A O 1
ATOM 3116 N N . LYS A 1 386 ? 11.734 -14.484 -50.875 1 88.62 386 LYS A N 1
ATOM 3117 C CA . LYS A 1 386 ? 12.602 -13.625 -51.688 1 88.62 386 LYS A CA 1
ATOM 3118 C C . LYS A 1 386 ? 13.484 -12.75 -50.812 1 88.62 386 LYS A C 1
ATOM 3120 O O . LYS A 1 386 ? 13.023 -12.219 -49.781 1 88.62 386 LYS A O 1
ATOM 3125 N N . GLN A 1 387 ? 14.719 -12.727 -51.312 1 87.69 387 GLN A N 1
ATOM 3126 C CA . GLN A 1 387 ? 15.641 -11.859 -50.594 1 87.69 387 GLN A CA 1
ATOM 3127 C C . GLN A 1 387 ? 15.188 -10.398 -50.656 1 87.69 387 GLN A C 1
ATOM 3129 O O . GLN A 1 387 ? 14.703 -9.945 -51.719 1 87.69 387 GLN A O 1
ATOM 3134 N N . ASP A 1 388 ? 15.242 -9.688 -49.562 1 85.94 388 ASP A N 1
ATOM 3135 C CA . ASP A 1 388 ? 14.969 -8.258 -49.438 1 85.94 388 ASP A CA 1
ATOM 3136 C C . ASP A 1 388 ? 13.469 -7.977 -49.531 1 85.94 388 ASP A C 1
ATOM 3138 O O . ASP A 1 388 ? 13.062 -6.832 -49.75 1 85.94 388 ASP A O 1
ATOM 3142 N N . GLU A 1 389 ? 12.719 -9.016 -49.5 1 87.44 389 GLU A N 1
ATOM 3143 C CA . GLU A 1 389 ? 11.266 -8.844 -49.469 1 87.44 389 GLU A CA 1
ATOM 3144 C C . GLU A 1 389 ? 10.672 -9.383 -48.188 1 87.44 389 GLU A C 1
ATOM 3146 O O . GLU A 1 389 ? 11.117 -10.406 -47.656 1 87.44 389 GLU A O 1
ATOM 3151 N N . ALA A 1 390 ? 9.695 -8.609 -47.781 1 89.81 390 ALA A N 1
ATOM 3152 C CA . ALA A 1 390 ? 9.039 -9.031 -46.562 1 89.81 390 ALA A CA 1
ATOM 3153 C C . ALA A 1 390 ? 8.156 -10.258 -46.781 1 89.81 390 ALA A C 1
ATOM 3155 O O . ALA A 1 390 ? 7.488 -10.352 -47.812 1 89.81 390 ALA A O 1
ATOM 3156 N N . PHE A 1 391 ? 8.273 -11.234 -45.938 1 89.5 391 PHE A N 1
ATOM 3157 C CA . PHE A 1 391 ? 7.395 -12.391 -45.969 1 89.5 391 PHE A CA 1
ATOM 3158 C C . PHE A 1 391 ? 6.707 -12.578 -44.625 1 89.5 391 PHE A C 1
ATOM 3160 O O . PHE A 1 391 ? 7.215 -12.125 -43.594 1 89.5 391 PHE A O 1
ATOM 3167 N N . ASP A 1 392 ? 5.531 -13.273 -44.688 1 90.25 392 ASP A N 1
ATOM 3168 C CA . ASP A 1 392 ? 4.738 -13.445 -43.469 1 90.25 392 ASP A CA 1
ATOM 3169 C C . ASP A 1 392 ? 5.039 -14.789 -42.812 1 90.25 392 ASP A C 1
ATOM 3171 O O . ASP A 1 392 ? 5.246 -15.789 -43.5 1 90.25 392 ASP A O 1
ATOM 3175 N N . LEU A 1 393 ? 5.207 -14.711 -41.562 1 92.06 393 LEU A N 1
ATOM 3176 C CA . LEU A 1 393 ? 5.355 -15.891 -40.719 1 92.06 393 LEU A CA 1
ATOM 3177 C C . LEU A 1 393 ? 4.238 -15.961 -39.688 1 92.06 393 LEU A C 1
ATOM 3179 O O . LEU A 1 393 ? 3.947 -14.977 -39 1 92.06 393 LEU A O 1
ATOM 3183 N N . GLU A 1 394 ? 3.533 -17.156 -39.656 1 93.31 394 GLU A N 1
ATOM 3184 C CA . GLU A 1 394 ? 2.441 -17.359 -38.719 1 93.31 394 GLU A CA 1
ATOM 3185 C C . GLU A 1 394 ? 2.682 -18.594 -37.875 1 93.31 394 GLU A C 1
ATOM 3187 O O . GLU A 1 394 ? 3.039 -19.656 -38.375 1 93.31 394 GLU A O 1
ATOM 3192 N N . ILE A 1 395 ? 2.547 -18.422 -36.594 1 94.38 395 ILE A N 1
ATOM 3193 C CA . ILE A 1 395 ? 2.67 -19.547 -35.656 1 94.38 395 ILE A CA 1
ATOM 3194 C C . ILE A 1 395 ? 1.367 -19.719 -34.875 1 94.38 395 ILE A C 1
ATOM 3196 O O . ILE A 1 395 ? 0.815 -18.75 -34.375 1 94.38 395 ILE A O 1
ATOM 3200 N N . THR A 1 396 ? 0.857 -20.906 -34.875 1 94.12 396 THR A N 1
ATOM 3201 C CA . THR A 1 396 ? -0.328 -21.234 -34.094 1 94.12 396 THR A CA 1
ATOM 3202 C C . THR A 1 396 ? 0.033 -22.156 -32.938 1 94.12 396 THR A C 1
ATOM 3204 O O . THR A 1 396 ? 0.579 -23.25 -33.125 1 94.12 396 THR A O 1
ATOM 3207 N N . PHE A 1 397 ? -0.278 -21.672 -31.766 1 94.06 397 PHE A N 1
ATOM 3208 C CA . PHE A 1 397 ? 0.005 -22.453 -30.562 1 94.06 397 PHE A CA 1
ATOM 3209 C C . PHE A 1 397 ? -1.229 -23.234 -30.125 1 94.06 397 PHE A C 1
ATOM 3211 O O . PHE A 1 397 ? -2.305 -22.656 -29.953 1 94.06 397 PHE A O 1
ATOM 3218 N N . ASN A 1 398 ? -1.021 -24.562 -29.984 1 94.12 398 ASN A N 1
ATOM 3219 C CA . ASN A 1 398 ? -2.068 -25.453 -29.5 1 94.12 398 ASN A CA 1
ATOM 3220 C C . ASN A 1 398 ? -1.649 -26.188 -28.234 1 94.12 398 ASN A C 1
ATOM 3222 O O . ASN A 1 398 ? -0.457 -26.312 -27.953 1 94.12 398 ASN A O 1
ATOM 3226 N N . ASP A 1 399 ? -2.678 -26.609 -27.469 1 93.38 399 ASP A N 1
ATOM 3227 C CA . ASP A 1 399 ? -2.387 -27.422 -26.297 1 93.38 399 ASP A CA 1
ATOM 3228 C C . ASP A 1 399 ? -2.188 -28.891 -26.688 1 93.38 399 ASP A C 1
ATOM 3230 O O . ASP A 1 399 ? -2.109 -29.219 -27.875 1 93.38 399 ASP A O 1
ATOM 3234 N N . PHE A 1 400 ? -1.995 -29.766 -25.625 1 94.12 400 PHE A N 1
ATOM 3235 C CA . PHE A 1 400 ? -1.677 -31.172 -25.922 1 94.12 400 PHE A CA 1
ATOM 3236 C C . PHE A 1 400 ? -2.859 -31.875 -26.578 1 94.12 400 PHE A C 1
ATOM 3238 O O . PHE A 1 400 ? -2.695 -32.906 -27.203 1 94.12 400 PHE A O 1
ATOM 3245 N N . THR A 1 401 ? -4.137 -31.297 -26.516 1 93.56 401 THR A N 1
ATOM 3246 C CA . THR A 1 401 ? -5.32 -31.859 -27.156 1 93.56 401 THR A CA 1
ATOM 3247 C C . THR A 1 401 ? -5.52 -31.25 -28.531 1 93.56 401 THR A C 1
ATOM 3249 O O . THR A 1 401 ? -6.551 -31.469 -29.172 1 93.56 401 THR A O 1
ATOM 3252 N N . ASN A 1 402 ? -4.629 -30.391 -29.016 1 92.75 402 ASN A N 1
ATOM 3253 C CA . ASN A 1 402 ? -4.648 -29.719 -30.312 1 92.75 402 ASN A CA 1
ATOM 3254 C C . ASN A 1 402 ? -5.695 -28.609 -30.359 1 92.75 402 ASN A C 1
ATOM 3256 O O . ASN A 1 402 ? -6.188 -28.25 -31.422 1 92.75 402 ASN A O 1
ATOM 3260 N N . SER A 1 403 ? -6.016 -28.188 -29.188 1 93.31 403 SER A N 1
ATOM 3261 C CA . SER A 1 403 ? -6.871 -27.016 -29.094 1 93.31 403 SER A CA 1
ATOM 3262 C C . SER A 1 403 ? -6.043 -25.734 -29.016 1 93.31 403 SER A C 1
ATOM 3264 O O . SER A 1 403 ? -5.012 -25.688 -28.344 1 93.31 403 SER A O 1
ATOM 3266 N N . GLN A 1 404 ? -6.543 -24.719 -29.656 1 91.94 404 GLN A N 1
ATOM 3267 C CA . GLN A 1 404 ? -5.824 -23.453 -29.625 1 91.94 404 GLN A CA 1
ATOM 3268 C C . GLN A 1 404 ? -5.801 -22.859 -28.219 1 91.94 404 GLN A C 1
ATOM 3270 O O . GLN A 1 404 ? -6.797 -22.922 -27.5 1 91.94 404 GLN A O 1
ATOM 3275 N N . ILE A 1 405 ? -4.688 -22.281 -27.922 1 91.12 405 ILE A N 1
ATOM 3276 C CA . ILE A 1 405 ? -4.555 -21.734 -26.578 1 91.12 405 ILE A CA 1
ATOM 3277 C C . ILE A 1 405 ? -5.359 -20.438 -26.484 1 91.12 405 ILE A C 1
ATOM 3279 O O . ILE A 1 405 ? -5.551 -19.734 -27.469 1 91.12 405 ILE A O 1
ATOM 3283 N N . SER A 1 406 ? -5.867 -20.141 -25.25 1 84.88 406 SER A N 1
ATOM 3284 C CA . SER A 1 406 ? -6.691 -18.953 -25.047 1 84.88 406 SER A CA 1
ATOM 3285 C C . SER A 1 406 ? -5.902 -17.844 -24.344 1 84.88 406 SER A C 1
ATOM 3287 O O . SER A 1 406 ? -6.262 -16.672 -24.438 1 84.88 406 SER A O 1
ATOM 3289 N N . GLU A 1 407 ? -4.859 -18.266 -23.703 1 84.12 407 GLU A N 1
ATOM 3290 C CA . GLU A 1 407 ? -4.102 -17.266 -22.953 1 84.12 407 GLU A CA 1
ATOM 3291 C C . GLU A 1 407 ? -3.191 -16.453 -23.859 1 84.12 407 GLU A C 1
ATOM 3293 O O . GLU A 1 407 ? -2.764 -16.953 -24.922 1 84.12 407 GLU A O 1
ATOM 3298 N N . LYS A 1 408 ? -2.986 -15.25 -23.516 1 80.62 408 LYS A N 1
ATOM 3299 C CA . LYS A 1 408 ? -2.084 -14.383 -24.266 1 80.62 408 LYS A CA 1
ATOM 3300 C C . LYS A 1 408 ? -0.644 -14.539 -23.781 1 80.62 408 LYS A C 1
ATOM 3302 O O . LYS A 1 408 ? -0.387 -14.562 -22.578 1 80.62 408 LYS A O 1
ATOM 3307 N N . ILE A 1 409 ? 0.207 -14.727 -24.797 1 84.19 409 ILE A N 1
ATOM 3308 C CA . ILE A 1 409 ? 1.605 -14.969 -24.453 1 84.19 409 ILE A CA 1
ATOM 3309 C C . ILE A 1 409 ? 2.504 -14.055 -25.281 1 84.19 409 ILE A C 1
ATOM 3311 O O . ILE A 1 409 ? 2.068 -13.5 -26.297 1 84.19 409 ILE A O 1
ATOM 3315 N N . ILE A 1 410 ? 3.693 -13.844 -24.75 1 85.38 410 ILE A N 1
ATOM 3316 C CA . ILE A 1 410 ? 4.734 -13.148 -25.5 1 85.38 410 ILE A CA 1
ATOM 3317 C C . ILE A 1 410 ? 5.582 -14.164 -26.266 1 85.38 410 ILE A C 1
ATOM 3319 O O . ILE A 1 410 ? 6.316 -14.953 -25.656 1 85.38 410 ILE A O 1
ATOM 3323 N N . ALA A 1 411 ? 5.398 -14.109 -27.547 1 91 411 ALA A N 1
ATOM 3324 C CA . ALA A 1 411 ? 6.105 -15.078 -28.375 1 91 411 ALA A CA 1
ATOM 3325 C C . ALA A 1 411 ? 7.172 -14.398 -29.234 1 91 411 ALA A C 1
ATOM 3327 O O . ALA A 1 411 ? 6.922 -13.344 -29.828 1 91 411 ALA A O 1
ATOM 3328 N N . THR A 1 412 ? 8.398 -14.961 -29.203 1 91.38 412 THR A N 1
ATOM 3329 C CA . THR A 1 412 ? 9.484 -14.531 -30.078 1 91.38 412 THR A CA 1
ATOM 3330 C C . THR A 1 412 ? 10.07 -15.711 -30.844 1 91.38 412 THR A C 1
ATOM 3332 O O . THR A 1 412 ? 9.93 -16.859 -30.406 1 91.38 412 THR A O 1
ATOM 3335 N N . PHE A 1 413 ? 10.594 -15.438 -32.031 1 92.88 413 PHE A N 1
ATOM 3336 C CA . PHE A 1 413 ? 11.203 -16.516 -32.781 1 92.88 413 PHE A CA 1
ATOM 3337 C C . PHE A 1 413 ? 12.562 -16.094 -33.312 1 92.88 413 PHE A C 1
ATOM 3339 O O . PHE A 1 413 ? 12.867 -14.906 -33.406 1 92.88 413 PHE A O 1
ATOM 3346 N N . THR A 1 414 ? 13.398 -17.062 -33.562 1 93.81 414 THR A N 1
ATOM 3347 C CA . THR A 1 414 ? 14.703 -16.922 -34.188 1 93.81 414 THR A CA 1
ATOM 3348 C C . THR A 1 414 ? 14.852 -17.906 -35.344 1 93.81 414 THR A C 1
ATOM 3350 O O . THR A 1 414 ? 14.516 -19.094 -35.219 1 93.81 414 THR A O 1
ATOM 3353 N N . LEU A 1 415 ? 15.25 -17.422 -36.5 1 93.5 415 LEU A N 1
ATOM 3354 C CA . LEU A 1 415 ? 15.492 -18.297 -37.656 1 93.5 415 LEU A CA 1
ATOM 3355 C C . LEU A 1 415 ? 16.969 -18.688 -37.719 1 93.5 415 LEU A C 1
ATOM 3357 O O . LEU A 1 415 ? 17.844 -17.859 -37.438 1 93.5 415 LEU A O 1
ATOM 3361 N N . PHE A 1 416 ? 17.125 -19.938 -38.125 1 92.5 416 PHE A N 1
ATOM 3362 C CA . PHE A 1 416 ? 18.469 -20.484 -38.281 1 92.5 416 PHE A CA 1
ATOM 3363 C C . PHE A 1 416 ? 18.703 -20.938 -39.719 1 92.5 416 PHE A C 1
ATOM 3365 O O . PHE A 1 416 ? 17.797 -21.422 -40.375 1 92.5 416 PHE A O 1
ATOM 3372 N N . ASP A 1 417 ? 19.953 -20.797 -40.156 1 90.19 417 ASP A N 1
ATOM 3373 C CA . ASP A 1 417 ? 20.297 -21.219 -41.531 1 90.19 417 ASP A CA 1
ATOM 3374 C C . ASP A 1 417 ? 20.766 -22.672 -41.531 1 90.19 417 ASP A C 1
ATOM 3376 O O . ASP A 1 417 ? 20.594 -23.406 -40.562 1 90.19 417 ASP A O 1
ATOM 3380 N N . ASN A 1 418 ? 21.188 -23.203 -42.75 1 87.06 418 ASN A N 1
ATOM 3381 C CA . ASN A 1 418 ? 21.578 -24.594 -42.938 1 87.06 418 ASN A CA 1
ATOM 3382 C C . ASN A 1 418 ? 22.797 -24.969 -42.094 1 87.06 418 ASN A C 1
ATOM 3384 O O . ASN A 1 418 ? 23.031 -26.141 -41.812 1 87.06 418 ASN A O 1
ATOM 3388 N N . LYS A 1 419 ? 23.5 -23.938 -41.656 1 87.12 419 LYS A N 1
ATOM 3389 C CA . LYS A 1 419 ? 24.656 -24.156 -40.812 1 87.12 419 LYS A CA 1
ATOM 3390 C C . LYS A 1 419 ? 24.297 -24 -39.344 1 87.12 419 LYS A C 1
ATOM 3392 O O . LYS A 1 419 ? 25.172 -23.969 -38.469 1 87.12 419 LYS A O 1
ATOM 3397 N N . ASP A 1 420 ? 23.078 -23.844 -39.062 1 87.44 420 ASP A N 1
ATOM 3398 C CA . ASP A 1 420 ? 22.547 -23.672 -37.719 1 87.44 420 ASP A CA 1
ATOM 3399 C C . ASP A 1 420 ? 23.031 -22.344 -37.094 1 87.44 420 ASP A C 1
ATOM 3401 O O . ASP A 1 420 ? 23.25 -22.266 -35.906 1 87.44 420 ASP A O 1
ATOM 3405 N N . GLU A 1 421 ? 23.281 -21.453 -37.969 1 89.94 421 GLU A N 1
ATOM 3406 C CA . GLU A 1 421 ? 23.625 -20.109 -37.5 1 89.94 421 GLU A CA 1
ATOM 3407 C C . GLU A 1 421 ? 22.406 -19.203 -37.531 1 89.94 421 GLU A C 1
ATOM 3409 O O . GLU A 1 421 ? 21.5 -19.359 -38.344 1 89.94 421 GLU A O 1
ATOM 3414 N N . VAL A 1 422 ? 22.406 -18.328 -36.531 1 92.19 422 VAL A N 1
ATOM 3415 C CA . VAL A 1 422 ? 21.297 -17.406 -36.406 1 92.19 422 VAL A CA 1
ATOM 3416 C C . VAL A 1 422 ? 21.266 -16.422 -37.562 1 92.19 422 VAL A C 1
ATOM 3418 O O . VAL A 1 422 ? 22.297 -15.875 -37.938 1 92.19 422 VAL A O 1
ATOM 3421 N N . ILE A 1 423 ? 20.094 -16.266 -38.125 1 91.12 423 ILE A N 1
ATOM 3422 C CA . ILE A 1 423 ? 19.906 -15.227 -39.156 1 91.12 423 ILE A CA 1
ATOM 3423 C C . ILE A 1 423 ? 19.703 -13.875 -38.469 1 91.12 423 ILE A C 1
ATOM 3425 O O . ILE A 1 423 ? 18.703 -13.648 -37.781 1 91.12 423 ILE A O 1
ATOM 3429 N N . THR A 1 424 ? 20.547 -13.031 -38.625 1 86.62 424 THR A N 1
ATOM 3430 C CA . THR A 1 424 ? 20.656 -11.789 -37.875 1 86.62 424 THR A CA 1
ATOM 3431 C C . THR A 1 424 ? 19.391 -10.953 -38.031 1 86.62 424 THR A C 1
ATOM 3433 O O . THR A 1 424 ? 18.938 -10.305 -37.094 1 86.62 424 THR A O 1
ATOM 3436 N N . ASP A 1 425 ? 18.797 -10.961 -39.219 1 85.31 425 ASP A N 1
ATOM 3437 C CA . ASP A 1 425 ? 17.609 -10.133 -39.469 1 85.31 425 ASP A CA 1
ATOM 3438 C C . ASP A 1 425 ? 16.375 -10.695 -38.781 1 85.31 425 ASP A C 1
ATOM 3440 O O . ASP A 1 425 ? 15.375 -9.992 -38.625 1 85.31 425 ASP A O 1
ATOM 3444 N N . CYS A 1 426 ? 16.531 -11.898 -38.344 1 88.94 426 CYS A N 1
ATOM 3445 C CA . CYS A 1 426 ? 15.383 -12.57 -37.75 1 88.94 426 CYS A CA 1
ATOM 3446 C C . CYS A 1 426 ? 15.742 -13.188 -36.406 1 88.94 426 CYS A C 1
ATOM 3448 O O . CYS A 1 426 ? 15.438 -14.359 -36.156 1 88.94 426 CYS A O 1
ATOM 3450 N N . GLU A 1 427 ? 16.406 -12.406 -35.625 1 89 427 GLU A N 1
ATOM 3451 C CA . GLU A 1 427 ? 16.781 -12.867 -34.281 1 89 427 GLU A CA 1
ATOM 3452 C C . GLU A 1 427 ? 15.82 -12.328 -33.25 1 89 427 GLU A C 1
ATOM 3454 O O . GLU A 1 427 ? 15.664 -11.117 -33.094 1 89 427 GLU A O 1
ATOM 3459 N N . GLU A 1 428 ? 15.266 -13.281 -32.5 1 89.94 428 GLU A N 1
ATOM 3460 C CA . GLU A 1 428 ? 14.375 -12.969 -31.375 1 89.94 428 GLU A CA 1
ATOM 3461 C C . GLU A 1 428 ? 13.367 -11.898 -31.766 1 89.94 428 GLU A C 1
ATOM 3463 O O . GLU A 1 428 ? 13.234 -10.883 -31.078 1 89.94 428 GLU A O 1
ATOM 3468 N N . LYS A 1 429 ? 12.742 -12.141 -32.844 1 90.88 429 LYS A N 1
ATOM 3469 C CA . LYS A 1 429 ? 11.734 -11.203 -33.312 1 90.88 429 LYS A CA 1
ATOM 3470 C C . LYS A 1 429 ? 10.406 -11.414 -32.625 1 90.88 429 LYS A C 1
ATOM 3472 O O . LYS A 1 429 ? 9.969 -12.555 -32.438 1 90.88 429 LYS A O 1
ATOM 3477 N N . LEU A 1 430 ? 9.836 -10.336 -32.281 1 89.75 430 LEU A N 1
ATOM 3478 C CA . LEU A 1 430 ? 8.562 -10.391 -31.547 1 89.75 430 LEU A CA 1
ATOM 3479 C C . LEU A 1 430 ? 7.41 -10.656 -32.531 1 89.75 430 LEU A C 1
ATOM 3481 O O . LEU A 1 430 ? 7.363 -10.086 -33.594 1 89.75 430 LEU A O 1
ATOM 3485 N N . MET A 1 431 ? 6.531 -11.469 -32 1 91.5 431 MET A N 1
ATOM 3486 C CA . MET A 1 431 ? 5.359 -11.789 -32.812 1 91.5 431 MET A CA 1
ATOM 3487 C C . MET A 1 431 ? 4.125 -11.062 -32.312 1 91.5 431 MET A C 1
ATOM 3489 O O . MET A 1 431 ? 4.031 -10.766 -31.109 1 91.5 431 MET A O 1
ATOM 3493 N N . ILE A 1 432 ? 3.199 -10.844 -33.219 1 88.06 432 ILE A N 1
ATOM 3494 C CA . ILE A 1 432 ? 1.979 -10.125 -32.875 1 88.06 432 ILE A CA 1
ATOM 3495 C C . ILE A 1 432 ? 0.81 -11.102 -32.781 1 88.06 432 ILE A C 1
ATOM 3497 O O . ILE A 1 432 ? 0.615 -11.922 -33.688 1 88.06 432 ILE A O 1
ATOM 3501 N N . GLU A 1 433 ? 0.084 -10.93 -31.766 1 86.44 433 GLU A N 1
ATOM 3502 C CA . GLU A 1 433 ? -1.064 -11.805 -31.562 1 86.44 433 GLU A CA 1
ATOM 3503 C C . GLU A 1 433 ? -2.166 -11.516 -32.594 1 86.44 433 GLU A C 1
ATOM 3505 O O . GLU A 1 433 ? -2.516 -10.359 -32.812 1 86.44 433 GLU A O 1
ATOM 3510 N N . ASP A 1 434 ? -2.594 -12.508 -33.219 1 83 434 ASP A N 1
ATOM 3511 C CA . ASP A 1 434 ? -3.666 -12.391 -34.219 1 83 434 ASP A CA 1
ATOM 3512 C C . ASP A 1 434 ? -4.887 -13.211 -33.781 1 83 434 ASP A C 1
ATOM 3514 O O . ASP A 1 434 ? -5.5 -13.883 -34.625 1 83 434 ASP A O 1
ATOM 3518 N N . GLY A 1 435 ? -5.227 -13.406 -32.594 1 79.62 435 GLY A N 1
ATOM 3519 C CA . GLY A 1 435 ? -6.395 -14.078 -32.062 1 79.62 435 GLY A CA 1
ATOM 3520 C C . GLY A 1 435 ? -6.254 -15.586 -32.031 1 79.62 435 GLY A C 1
ATOM 3521 O O . GLY A 1 435 ? -5.621 -16.172 -32.906 1 79.62 435 GLY A O 1
ATOM 3522 N N . GLY A 1 436 ? -6.883 -16.219 -31.062 1 79.69 436 GLY A N 1
ATOM 3523 C CA . GLY A 1 436 ? -7.047 -17.672 -30.969 1 79.69 436 GLY A CA 1
ATOM 3524 C C . GLY A 1 436 ? -5.73 -18.422 -30.938 1 79.69 436 GLY A C 1
ATOM 3525 O O . GLY A 1 436 ? -5.578 -19.438 -31.609 1 79.69 436 GLY A O 1
ATOM 3526 N N . GLY A 1 437 ? -4.715 -17.859 -30.312 1 87.19 437 GLY A N 1
ATOM 3527 C CA . GLY A 1 437 ? -3.445 -18.562 -30.203 1 87.19 437 GLY A CA 1
ATOM 3528 C C . GLY A 1 437 ? -2.57 -18.406 -31.438 1 87.19 437 GLY A C 1
ATOM 3529 O O . GLY A 1 437 ? -1.543 -19.078 -31.562 1 87.19 437 GLY A O 1
ATOM 3530 N N . LYS A 1 438 ? -3.035 -17.547 -32.312 1 91.88 438 LYS A N 1
ATOM 3531 C CA . LYS A 1 438 ? -2.279 -17.297 -33.531 1 91.88 438 LYS A CA 1
ATOM 3532 C C . LYS A 1 438 ? -1.41 -16.047 -33.406 1 91.88 438 LYS A C 1
ATOM 3534 O O . LYS A 1 438 ? -1.841 -15.039 -32.812 1 91.88 438 LYS A O 1
ATOM 3539 N N . TYR A 1 439 ? -0.233 -16.219 -33.812 1 92.19 439 TYR A N 1
ATOM 3540 C CA . TYR A 1 439 ? 0.723 -15.109 -33.812 1 92.19 439 TYR A CA 1
ATOM 3541 C C . TYR A 1 439 ? 1.364 -14.906 -35.156 1 92.19 439 TYR A C 1
ATOM 3543 O O . TYR A 1 439 ? 1.707 -15.875 -35.844 1 92.19 439 TYR A O 1
ATOM 3551 N N . LYS A 1 440 ? 1.408 -13.602 -35.562 1 92.44 440 LYS A N 1
ATOM 3552 C CA . LYS A 1 440 ? 1.9 -13.289 -36.906 1 92.44 440 LYS A CA 1
ATOM 3553 C C . LYS A 1 440 ? 2.971 -12.203 -36.844 1 92.44 440 LYS A C 1
ATOM 3555 O O . LYS A 1 440 ? 3.014 -11.406 -35.906 1 92.44 440 LYS A O 1
ATOM 3560 N N . THR A 1 441 ? 3.912 -12.367 -37.75 1 90.56 441 THR A N 1
ATOM 3561 C CA . THR A 1 441 ? 4.906 -11.32 -37.906 1 90.56 441 THR A CA 1
ATOM 3562 C C . THR A 1 441 ? 5.43 -11.297 -39.344 1 90.56 441 THR A C 1
ATOM 3564 O O . THR A 1 441 ? 5.203 -12.234 -40.125 1 90.56 441 THR A O 1
ATOM 3567 N N . SER A 1 442 ? 5.879 -10.094 -39.719 1 89.31 442 SER A N 1
ATOM 3568 C CA . SER A 1 442 ? 6.508 -9.938 -41.031 1 89.31 442 SER A CA 1
ATOM 3569 C C . SER A 1 442 ? 8.008 -9.68 -40.875 1 89.31 442 SER A C 1
ATOM 3571 O O . SER A 1 442 ? 8.43 -8.875 -40.062 1 89.31 442 SER A O 1
ATOM 3573 N N . CYS A 1 443 ? 8.797 -10.562 -41.625 1 87.19 443 CYS A N 1
ATOM 3574 C CA . CYS A 1 443 ? 10.242 -10.367 -41.531 1 87.19 443 CYS A CA 1
ATOM 3575 C C . CYS A 1 443 ? 10.859 -10.398 -42.938 1 87.19 443 CYS A C 1
ATOM 3577 O O . CYS A 1 443 ? 10.195 -10.742 -43.906 1 87.19 443 CYS A O 1
ATOM 3579 N N . SER A 1 444 ? 12.008 -9.828 -43 1 89.06 444 SER A N 1
ATOM 3580 C CA . SER A 1 444 ? 12.781 -9.812 -44.219 1 89.06 444 SER A CA 1
ATOM 3581 C C . SER A 1 444 ? 14.211 -10.289 -44 1 89.06 444 SER A C 1
ATOM 3583 O O . SER A 1 444 ? 14.742 -10.156 -42.875 1 89.06 444 SER A O 1
ATOM 3585 N N . ILE A 1 445 ? 14.734 -10.961 -45.031 1 88.94 445 ILE A N 1
ATOM 3586 C CA . ILE A 1 445 ? 16.109 -11.438 -44.938 1 88.94 445 ILE A CA 1
ATOM 3587 C C . ILE A 1 445 ? 16.969 -10.688 -45.969 1 88.94 445 ILE A C 1
ATOM 3589 O O . ILE A 1 445 ? 16.703 -10.742 -47.188 1 88.94 445 ILE A O 1
ATOM 3593 N N . THR A 1 446 ? 17.891 -9.938 -45.406 1 82.44 446 THR A N 1
ATOM 3594 C CA . THR A 1 446 ? 18.734 -9.141 -46.281 1 82.44 446 THR A CA 1
ATOM 3595 C C . THR A 1 446 ? 20.141 -9.742 -46.344 1 82.44 446 THR A C 1
ATOM 3597 O O . THR A 1 446 ? 20.969 -9.32 -47.156 1 82.44 446 THR A O 1
ATOM 3600 N N . ASP A 1 447 ? 20.328 -10.719 -45.562 1 76.62 447 ASP A N 1
ATOM 3601 C CA . ASP A 1 447 ? 21.688 -11.25 -45.562 1 76.62 447 ASP A CA 1
ATOM 3602 C C . ASP A 1 447 ? 21.859 -12.336 -46.594 1 76.62 447 ASP A C 1
ATOM 3604 O O . ASP A 1 447 ? 20.922 -12.664 -47.344 1 76.62 447 ASP A O 1
ATOM 3608 N N . GLY A 1 448 ? 22.984 -12.766 -47 1 77.31 448 GLY A N 1
ATOM 3609 C CA . GLY A 1 448 ? 23.328 -13.758 -48 1 77.31 448 GLY A CA 1
ATOM 3610 C C . GLY A 1 448 ? 22.891 -15.164 -47.625 1 77.31 448 GLY A C 1
ATOM 3611 O O . GLY A 1 448 ? 23.406 -16.141 -48.156 1 77.31 448 GLY A O 1
ATOM 3612 N N . THR A 1 449 ? 21.844 -15.219 -46.844 1 85.19 449 THR A N 1
ATOM 3613 C CA . THR A 1 449 ? 21.344 -16.531 -46.438 1 85.19 449 THR A CA 1
ATOM 3614 C C . THR A 1 449 ? 20.578 -17.188 -47.594 1 85.19 449 THR A C 1
ATOM 3616 O O . THR A 1 449 ? 19.766 -16.547 -48.25 1 85.19 449 THR A O 1
ATOM 3619 N N . THR A 1 450 ? 20.844 -18.531 -47.781 1 87.12 450 THR A N 1
ATOM 3620 C CA . THR A 1 450 ? 20.266 -19.219 -48.938 1 87.12 450 THR A CA 1
ATOM 3621 C C . THR A 1 450 ? 19.141 -20.125 -48.5 1 87.12 450 THR A C 1
ATOM 3623 O O . THR A 1 450 ? 18.328 -20.547 -49.344 1 87.12 450 THR A O 1
ATOM 3626 N N . SER A 1 451 ? 19.156 -20.516 -47.25 1 90.31 451 SER A N 1
ATOM 3627 C CA . SER A 1 451 ? 18.078 -21.406 -46.812 1 90.31 451 SER A CA 1
ATOM 3628 C C . SER A 1 451 ? 17.812 -21.234 -45.312 1 90.31 451 SER A C 1
ATOM 3630 O O . SER A 1 451 ? 18.688 -20.781 -44.562 1 90.31 451 SER A O 1
ATOM 3632 N N . ILE A 1 452 ? 16.594 -21.547 -44.906 1 90.44 452 ILE A N 1
ATOM 3633 C CA . ILE A 1 452 ? 16.188 -21.594 -43.5 1 90.44 452 ILE A CA 1
ATOM 3634 C C . ILE A 1 452 ? 15.953 -23.031 -43.062 1 90.44 452 ILE A C 1
ATOM 3636 O O . ILE A 1 452 ? 15.117 -23.734 -43.656 1 90.44 452 ILE A O 1
ATOM 3640 N N . SER A 1 453 ? 16.672 -23.422 -42 1 89.81 453 SER A N 1
ATOM 3641 C CA . SER A 1 453 ? 16.625 -24.828 -41.656 1 89.81 453 SER A CA 1
ATOM 3642 C C . SER A 1 453 ? 15.789 -25.047 -40.406 1 89.81 453 SER A C 1
ATOM 3644 O O . SER A 1 453 ? 15.266 -26.156 -40.188 1 89.81 453 SER A O 1
ATOM 3646 N N . ARG A 1 454 ? 15.789 -23.984 -39.562 1 92.94 454 ARG A N 1
ATOM 3647 C CA . ARG A 1 454 ? 15.102 -24.188 -38.312 1 92.94 454 ARG A CA 1
ATOM 3648 C C . ARG A 1 454 ? 14.555 -22.859 -37.75 1 92.94 454 ARG A C 1
ATOM 3650 O O . ARG A 1 454 ? 15.078 -21.797 -38.094 1 92.94 454 ARG A O 1
ATOM 3657 N N . ILE A 1 455 ? 13.461 -22.984 -37.031 1 93.25 455 ILE A N 1
ATOM 3658 C CA . ILE A 1 455 ? 12.875 -21.859 -36.312 1 93.25 455 ILE A CA 1
ATOM 3659 C C . ILE A 1 455 ? 12.867 -22.156 -34.812 1 93.25 455 ILE A C 1
ATOM 3661 O O . ILE A 1 455 ? 12.359 -23.203 -34.375 1 93.25 455 ILE A O 1
ATOM 3665 N N . GLY A 1 456 ? 13.578 -21.312 -34.062 1 93.31 456 GLY A N 1
ATOM 3666 C CA . GLY A 1 456 ? 13.523 -21.375 -32.594 1 93.31 456 GLY A CA 1
ATOM 3667 C C . GLY A 1 456 ? 12.469 -20.469 -32 1 93.31 456 GLY A C 1
ATOM 3668 O O . GLY A 1 456 ? 12.406 -19.281 -32.344 1 93.31 456 GLY A O 1
ATOM 3669 N N . ILE A 1 457 ? 11.633 -21.016 -31.109 1 93.94 457 ILE A N 1
ATOM 3670 C CA . ILE A 1 457 ? 10.531 -20.25 -30.531 1 93.94 457 ILE A CA 1
ATOM 3671 C C . ILE A 1 457 ? 10.758 -20.078 -29.031 1 93.94 457 ILE A C 1
ATOM 3673 O O . ILE A 1 457 ? 11.141 -21.031 -28.344 1 93.94 457 ILE A O 1
ATOM 3677 N N . LYS A 1 458 ? 10.609 -18.859 -28.578 1 91.69 458 LYS A N 1
ATOM 3678 C CA . LYS A 1 458 ? 10.625 -18.531 -27.156 1 91.69 458 LYS A CA 1
ATOM 3679 C C . LYS A 1 458 ? 9.273 -18 -26.703 1 91.69 458 LYS A C 1
ATOM 3681 O O . LYS A 1 458 ? 8.641 -17.219 -27.406 1 91.69 458 LYS A O 1
ATOM 3686 N N . LEU A 1 459 ? 8.789 -18.547 -25.578 1 89.69 459 LEU A N 1
ATOM 3687 C CA . LEU A 1 459 ? 7.559 -18.031 -24.969 1 89.69 459 LEU A CA 1
ATOM 3688 C C . LEU A 1 459 ? 7.852 -17.375 -23.625 1 89.69 459 LEU A C 1
ATOM 3690 O O . LEU A 1 459 ? 8.5 -17.969 -22.766 1 89.69 459 LEU A O 1
ATOM 3694 N N . ASN A 1 460 ? 7.344 -16.188 -23.516 1 82.88 460 ASN A N 1
ATOM 3695 C CA . ASN A 1 460 ? 7.535 -15.406 -22.297 1 82.88 460 ASN A CA 1
ATOM 3696 C C . ASN A 1 460 ? 9.008 -15.336 -21.906 1 82.88 460 ASN A C 1
ATOM 3698 O O . ASN A 1 460 ? 9.352 -15.516 -20.734 1 82.88 460 ASN A O 1
ATOM 3702 N N . GLY A 1 461 ? 9.867 -15.32 -22.922 1 81.44 461 GLY A N 1
ATOM 3703 C CA . GLY A 1 461 ? 11.297 -15.109 -22.719 1 81.44 461 GLY A CA 1
ATOM 3704 C C . GLY A 1 461 ? 12.055 -16.406 -22.5 1 81.44 461 GLY A C 1
ATOM 3705 O O . GLY A 1 461 ? 13.281 -16.391 -22.328 1 81.44 461 GLY A O 1
ATOM 3706 N N . LYS A 1 462 ? 11.422 -17.516 -22.453 1 86.31 462 LYS A N 1
ATOM 3707 C CA . LYS A 1 462 ? 12.078 -18.797 -22.234 1 86.31 462 LYS A CA 1
ATOM 3708 C C . LYS A 1 462 ? 11.992 -19.672 -23.469 1 86.31 462 LYS A C 1
ATOM 3710 O O . LYS A 1 462 ? 11.023 -19.594 -24.234 1 86.31 462 LYS A O 1
ATOM 3715 N N . ASP A 1 463 ? 13.016 -20.5 -23.594 1 89.75 463 ASP A N 1
ATOM 3716 C CA . ASP A 1 463 ? 13.031 -21.422 -24.734 1 89.75 463 ASP A CA 1
ATOM 3717 C C . ASP A 1 463 ? 11.836 -22.375 -24.672 1 89.75 463 ASP A C 1
ATOM 3719 O O . ASP A 1 463 ? 11.516 -22.906 -23.609 1 89.75 463 ASP A O 1
ATOM 3723 N N . PHE A 1 464 ? 11.141 -22.562 -25.828 1 91.75 464 PHE A N 1
ATOM 3724 C CA . PHE A 1 464 ? 9.914 -23.359 -25.859 1 91.75 464 PHE A CA 1
ATOM 3725 C C . PHE A 1 464 ? 10.062 -24.547 -26.797 1 91.75 464 PHE A C 1
ATOM 3727 O O . PHE A 1 464 ? 9.961 -25.703 -26.359 1 91.75 464 PHE A O 1
ATOM 3734 N N . HIS A 1 465 ? 10.227 -24.25 -28.031 1 91.75 465 HIS A N 1
ATOM 3735 C CA . HIS A 1 465 ? 10.227 -25.328 -29.016 1 91.75 465 HIS A CA 1
ATOM 3736 C C . HIS A 1 465 ? 11.016 -24.938 -30.266 1 91.75 465 HIS A C 1
ATOM 3738 O O . HIS A 1 465 ? 11.164 -23.75 -30.562 1 91.75 465 HIS A O 1
ATOM 3744 N N . CYS A 1 466 ? 11.602 -25.891 -30.875 1 92.81 466 CYS A N 1
ATOM 3745 C CA . CYS A 1 466 ? 12.312 -25.719 -32.156 1 92.81 466 CYS A CA 1
ATOM 3746 C C . CYS A 1 466 ? 11.703 -26.578 -33.25 1 92.81 466 CYS A C 1
ATOM 3748 O O . CYS A 1 466 ? 11.375 -27.75 -33 1 92.81 466 CYS A O 1
ATOM 3750 N N . ILE A 1 467 ? 11.516 -26.016 -34.375 1 91.19 467 ILE A N 1
ATOM 3751 C CA . ILE A 1 467 ? 10.898 -26.734 -35.5 1 91.19 467 ILE A CA 1
ATOM 3752 C C . ILE A 1 467 ? 11.82 -26.688 -36.719 1 91.19 467 ILE A C 1
ATOM 3754 O O . ILE A 1 467 ? 12.367 -25.625 -37.062 1 91.19 467 ILE A O 1
ATOM 3758 N N . ILE A 1 468 ? 12.008 -27.812 -37.281 1 91.12 468 ILE A N 1
ATOM 3759 C CA . ILE A 1 468 ? 12.82 -27.906 -38.5 1 91.12 468 ILE A CA 1
ATOM 3760 C C . ILE A 1 468 ? 11.969 -27.531 -39.688 1 91.12 468 ILE A C 1
ATOM 3762 O O . ILE A 1 468 ? 10.859 -28.031 -39.875 1 91.12 468 ILE A O 1
ATOM 3766 N N . ILE A 1 469 ? 12.445 -26.625 -40.438 1 87.38 469 ILE A N 1
ATOM 3767 C CA . ILE A 1 469 ? 11.742 -26.188 -41.625 1 87.38 469 ILE A CA 1
ATOM 3768 C C . ILE A 1 469 ? 12.688 -26.234 -42.812 1 87.38 469 ILE A C 1
ATOM 3770 O O . ILE A 1 469 ? 13.906 -26.328 -42.656 1 87.38 469 ILE A O 1
ATOM 3774 N N . ASP A 1 470 ? 12.047 -26.344 -43.938 1 87 470 ASP A N 1
ATOM 3775 C CA . ASP A 1 470 ? 12.805 -26.359 -45.188 1 87 470 ASP A CA 1
ATOM 3776 C C . ASP A 1 470 ? 12.344 -25.234 -46.125 1 87 470 ASP A C 1
ATOM 3778 O O . ASP A 1 470 ? 11.492 -25.438 -47 1 87 470 ASP A O 1
ATOM 3782 N N . THR A 1 471 ? 12.867 -24.078 -45.906 1 89.25 471 THR A N 1
ATOM 3783 C CA . THR A 1 471 ? 12.531 -22.906 -46.688 1 89.25 471 THR A CA 1
ATOM 3784 C C . THR A 1 471 ? 13.75 -22.406 -47.469 1 89.25 471 THR A C 1
ATOM 3786 O O . THR A 1 471 ? 14.836 -22.266 -46.906 1 89.25 471 THR A O 1
ATOM 3789 N N . THR A 1 472 ? 13.562 -22.141 -48.75 1 90.94 472 THR A N 1
ATOM 3790 C CA . THR A 1 472 ? 14.641 -21.641 -49.594 1 90.94 472 THR A CA 1
ATOM 3791 C C . THR A 1 472 ? 14.523 -20.141 -49.781 1 90.94 472 THR A C 1
ATOM 3793 O O . THR A 1 472 ? 13.414 -19.609 -49.938 1 90.94 472 THR A O 1
ATOM 3796 N N . VAL A 1 473 ? 15.68 -19.5 -49.75 1 90.19 473 VAL A N 1
ATOM 3797 C CA . VAL A 1 473 ? 15.727 -18.047 -50 1 90.19 473 VAL A CA 1
ATOM 3798 C C . VAL A 1 473 ? 16.297 -17.766 -51.375 1 90.19 473 VAL A C 1
ATOM 3800 O O . VAL A 1 473 ? 17.438 -18.156 -51.688 1 90.19 473 VAL A O 1
ATOM 3803 N N . LYS A 1 474 ? 15.461 -17.188 -52.219 1 87.06 474 LYS A N 1
ATOM 3804 C CA . LYS A 1 474 ? 15.891 -16.922 -53.594 1 87.06 474 LYS A CA 1
ATOM 3805 C C . LYS A 1 474 ? 16.203 -15.438 -53.781 1 87.06 474 LYS A C 1
ATOM 3807 O O . LYS A 1 474 ? 15.609 -14.578 -53.125 1 87.06 474 LYS A O 1
ATOM 3812 N N . ASP A 1 475 ? 17.125 -15.227 -54.781 1 76.38 475 ASP A N 1
ATOM 3813 C CA . ASP A 1 475 ? 17.453 -13.859 -55.156 1 76.38 475 ASP A CA 1
ATOM 3814 C C . ASP A 1 475 ? 16.391 -13.289 -56.094 1 76.38 475 ASP A C 1
ATOM 3816 O O . ASP A 1 475 ? 15.703 -14.031 -56.812 1 76.38 475 ASP A O 1
ATOM 3820 N N . GLY A 1 476 ? 15.648 -12.164 -55.969 1 62.41 476 GLY A N 1
ATOM 3821 C CA . GLY A 1 476 ? 14.594 -11.422 -56.625 1 62.41 476 GLY A CA 1
ATOM 3822 C C . GLY A 1 476 ? 14.336 -11.875 -58.062 1 62.41 476 GLY A C 1
ATOM 3823 O O . GLY A 1 476 ? 13.383 -11.43 -58.719 1 62.41 476 GLY A O 1
ATOM 3824 N N . GLU A 1 477 ? 15.172 -12.445 -58.875 1 54.88 477 GLU A N 1
ATOM 3825 C CA . GLU A 1 477 ? 14.812 -12.547 -60.281 1 54.88 477 GLU A CA 1
ATOM 3826 C C . GLU A 1 477 ? 13.875 -13.719 -60.531 1 54.88 477 GLU A C 1
ATOM 3828 O O . GLU A 1 477 ? 13.266 -13.828 -61.594 1 54.88 477 GLU A O 1
ATOM 3833 N N . GLU A 1 478 ? 13.984 -14.883 -59.875 1 52.59 478 GLU A N 1
ATOM 3834 C CA . GLU A 1 478 ? 13.258 -16.047 -60.375 1 52.59 478 GLU A CA 1
ATOM 3835 C C . GLU A 1 478 ? 11.867 -16.141 -59.75 1 52.59 478 GLU A C 1
ATOM 3837 O O . GLU A 1 478 ? 11.656 -15.68 -58.625 1 52.59 478 GLU A O 1
ATOM 3842 N N . ASP A 1 479 ? 10.773 -16.422 -60.531 1 47.31 479 ASP A N 1
ATOM 3843 C CA . ASP A 1 479 ? 9.344 -16.547 -60.281 1 47.31 479 ASP A CA 1
ATOM 3844 C C . ASP A 1 479 ? 9.055 -17.531 -59.156 1 47.31 479 ASP A C 1
ATOM 3846 O O . ASP A 1 479 ? 9.484 -18.688 -59.219 1 47.31 479 ASP A O 1
ATOM 3850 N N . CYS A 1 480 ? 9.039 -17.172 -58 1 45.62 480 CYS A N 1
ATOM 3851 C CA . CYS A 1 480 ? 8.82 -17.969 -56.812 1 45.62 480 CYS A CA 1
ATOM 3852 C C . CYS A 1 480 ? 7.422 -18.578 -56.781 1 45.62 480 CYS A C 1
ATOM 3854 O O . CYS A 1 480 ? 6.434 -17.875 -57 1 45.62 480 CYS A O 1
ATOM 3856 N N . ASN A 1 481 ? 7.215 -19.781 -57.156 1 40.84 481 ASN A N 1
ATOM 3857 C CA . ASN A 1 481 ? 5.953 -20.484 -56.969 1 40.84 481 ASN A CA 1
ATOM 3858 C C . ASN A 1 481 ? 5.562 -20.516 -55.469 1 40.84 481 ASN A C 1
ATOM 3860 O O . ASN A 1 481 ? 6.406 -20.766 -54.625 1 40.84 481 ASN A O 1
ATOM 3864 N N . ASN A 1 482 ? 4.629 -19.812 -55.031 1 40.31 482 ASN A N 1
ATOM 3865 C CA . ASN A 1 482 ? 4.023 -19.594 -53.719 1 40.31 482 ASN A CA 1
ATOM 3866 C C . ASN A 1 482 ? 3.584 -20.906 -53.094 1 40.31 482 ASN A C 1
ATOM 3868 O O . ASN A 1 482 ? 2.408 -21.266 -53.156 1 40.31 482 ASN A O 1
ATOM 3872 N N . GLU A 1 483 ? 4.215 -22.031 -53.219 1 42.97 483 GLU A N 1
ATOM 3873 C CA . GLU A 1 483 ? 3.604 -23.172 -52.5 1 42.97 483 GLU A CA 1
ATOM 3874 C C . GLU A 1 483 ? 3.723 -23.016 -51 1 42.97 483 GLU A C 1
ATOM 3876 O O . GLU A 1 483 ? 4.816 -22.812 -50.469 1 42.97 483 GLU A O 1
ATOM 3881 N N . THR A 1 484 ? 2.781 -22.641 -50.25 1 41.91 484 THR A N 1
ATOM 3882 C CA . THR A 1 484 ? 2.643 -22.25 -48.844 1 41.91 484 THR A CA 1
ATOM 3883 C C . THR A 1 484 ? 2.977 -23.422 -47.938 1 41.91 484 THR A C 1
ATOM 3885 O O . THR A 1 484 ? 3.199 -23.234 -46.75 1 41.91 484 THR A O 1
ATOM 3888 N N . GLY A 1 485 ? 2.654 -24.828 -48.188 1 42.91 485 GLY A N 1
ATOM 3889 C CA . GLY A 1 485 ? 2.314 -25.719 -47.094 1 42.91 485 GLY A CA 1
ATOM 3890 C C . GLY A 1 485 ? 3.531 -26.328 -46.438 1 42.91 485 GLY A C 1
ATOM 3891 O O . GLY A 1 485 ? 4.348 -26.984 -47.094 1 42.91 485 GLY A O 1
ATOM 3892 N N . THR A 1 486 ? 4.121 -25.828 -45.406 1 43.16 486 THR A N 1
ATOM 3893 C CA . THR A 1 486 ? 5.316 -26.328 -44.75 1 43.16 486 THR A CA 1
ATOM 3894 C C . THR A 1 486 ? 4.988 -27.547 -43.906 1 43.16 486 THR A C 1
ATOM 3896 O O . THR A 1 486 ? 4.035 -27.531 -43.125 1 43.16 486 THR A O 1
ATOM 3899 N N . LYS A 1 487 ? 5.395 -28.75 -44.406 1 41.16 487 LYS A N 1
ATOM 3900 C CA . LYS A 1 487 ? 5.328 -30 -43.656 1 41.16 487 LYS A CA 1
ATOM 3901 C C . LYS A 1 487 ? 6.227 -29.938 -42.438 1 41.16 487 LYS A C 1
ATOM 3903 O O . LYS A 1 487 ? 7.391 -29.531 -42.531 1 41.16 487 LYS A O 1
ATOM 3908 N N . VAL A 1 488 ? 5.734 -29.906 -41.25 1 39.25 488 VAL A N 1
ATOM 3909 C CA . VAL A 1 488 ? 6.344 -30.016 -39.938 1 39.25 488 VAL A CA 1
ATOM 3910 C C . VAL A 1 488 ? 7.094 -31.344 -39.812 1 39.25 488 VAL A C 1
ATOM 3912 O O . VAL A 1 488 ? 6.504 -32.406 -39.969 1 39.25 488 VAL A O 1
ATOM 3915 N N . ALA A 1 489 ? 8.359 -31.5 -40.219 1 35.28 489 ALA A N 1
ATOM 3916 C CA . ALA A 1 489 ? 9.109 -32.719 -39.938 1 35.28 489 ALA A CA 1
ATOM 3917 C C . ALA A 1 489 ? 9.336 -32.906 -38.438 1 35.28 489 ALA A C 1
ATOM 3919 O O . ALA A 1 489 ? 9.609 -31.922 -37.719 1 35.28 489 ALA A O 1
ATOM 3920 N N . ASP A 1 490 ? 8.93 -34 -37.812 1 34.38 490 ASP A N 1
ATOM 3921 C CA . ASP A 1 490 ? 8.93 -34.5 -36.438 1 34.38 490 ASP A CA 1
ATOM 3922 C C . ASP A 1 490 ? 10.352 -34.594 -35.906 1 34.38 490 ASP A C 1
ATOM 3924 O O . ASP A 1 490 ? 10.562 -35.125 -34.812 1 34.38 490 ASP A O 1
ATOM 3928 N N . GLN A 1 491 ? 11.375 -33.812 -36.156 1 33 491 GLN A N 1
ATOM 3929 C CA . GLN A 1 491 ? 12.633 -34.281 -35.594 1 33 491 GLN A CA 1
ATOM 3930 C C . GLN A 1 491 ? 12.664 -34.125 -34.062 1 33 491 GLN A C 1
ATOM 3932 O O . GLN A 1 491 ? 12.031 -33.219 -33.531 1 33 491 GLN A O 1
ATOM 3937 N N . ASP A 1 492 ? 13.156 -35.156 -33.344 1 31.92 492 ASP A N 1
ATOM 3938 C CA . ASP A 1 492 ? 13.539 -35.281 -31.938 1 31.92 492 ASP A CA 1
ATOM 3939 C C . ASP A 1 492 ? 14.5 -34.156 -31.531 1 31.92 492 ASP A C 1
ATOM 3941 O O . ASP A 1 492 ? 15.656 -34.156 -31.953 1 31.92 492 ASP A O 1
ATOM 3945 N N . MET A 1 493 ? 14.266 -32.969 -31.656 1 32.47 493 MET A N 1
ATOM 3946 C CA . MET A 1 493 ? 15.258 -31.984 -31.234 1 32.47 493 MET A CA 1
ATOM 3947 C C . MET A 1 493 ? 15.656 -32.219 -29.781 1 32.47 49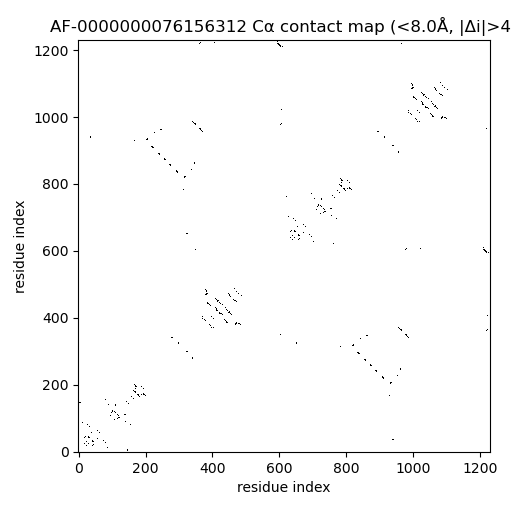3 MET A C 1
ATOM 3949 O O . MET A 1 493 ? 14.805 -32.188 -28.891 1 32.47 493 MET A O 1
ATOM 3953 N N . GLU A 1 494 ? 16.703 -32.969 -29.484 1 30.36 494 GLU A N 1
ATOM 3954 C CA . GLU A 1 494 ? 17.422 -32.812 -28.219 1 30.36 494 GLU A CA 1
ATOM 3955 C C . GLU A 1 494 ? 17.641 -31.344 -27.906 1 30.36 494 GLU A C 1
ATOM 3957 O O . GLU A 1 494 ? 18.453 -30.672 -28.562 1 30.36 494 GLU A O 1
ATOM 3962 N N . THR A 1 495 ? 16.75 -30.562 -27.688 1 30.12 495 THR A N 1
ATOM 3963 C CA . THR A 1 495 ? 17 -29.219 -27.156 1 30.12 495 THR A CA 1
ATOM 3964 C C . THR A 1 495 ? 18.125 -29.25 -26.125 1 30.12 495 THR A C 1
ATOM 3966 O O . THR A 1 495 ? 18.078 -30.031 -25.172 1 30.12 495 THR A O 1
ATOM 3969 N N . ARG A 1 496 ? 19.391 -29.156 -26.422 1 27.73 496 ARG A N 1
ATOM 3970 C CA . ARG A 1 496 ? 20.422 -28.766 -25.469 1 27.73 496 ARG A CA 1
ATOM 3971 C C . ARG A 1 496 ? 19.922 -27.656 -24.547 1 27.73 496 ARG A C 1
ATOM 3973 O O . ARG A 1 496 ? 20.156 -26.484 -24.797 1 27.73 496 ARG A O 1
ATOM 3980 N N . PHE A 1 497 ? 18.781 -27.641 -24.172 1 28.47 497 PHE A N 1
ATOM 3981 C CA . PHE A 1 497 ? 18.281 -26.734 -23.156 1 28.47 497 PHE A CA 1
ATOM 3982 C C . PHE A 1 497 ? 19.141 -26.781 -21.906 1 28.47 497 PHE A C 1
ATOM 3984 O O . PHE A 1 497 ? 19.406 -27.859 -21.359 1 28.47 497 PHE A O 1
ATOM 3991 N N . SER A 1 498 ? 20.156 -25.906 -21.766 1 26.94 498 SER A N 1
ATOM 3992 C CA . SER A 1 498 ? 20.922 -25.656 -20.562 1 26.94 498 SER A CA 1
ATOM 3993 C C . SER A 1 498 ? 20.078 -25.859 -19.312 1 26.94 498 SER A C 1
ATOM 3995 O O . SER A 1 498 ? 18.906 -25.453 -19.281 1 26.94 498 SER A O 1
ATOM 3997 N N . ASP A 1 499 ? 20.125 -26.938 -18.734 1 25.98 499 ASP A N 1
ATOM 3998 C CA . ASP A 1 499 ? 19.672 -27.172 -17.375 1 25.98 499 ASP A CA 1
ATOM 3999 C C . ASP A 1 499 ? 19.875 -25.938 -16.5 1 25.98 499 ASP A C 1
ATOM 4001 O O . ASP A 1 499 ? 21 -25.656 -16.062 1 25.98 499 ASP A O 1
ATOM 4005 N N . GLN A 1 500 ? 19.297 -24.922 -16.703 1 26.31 500 GLN A N 1
ATOM 4006 C CA . GLN A 1 500 ? 19.359 -23.75 -15.828 1 26.31 500 GLN A CA 1
ATOM 4007 C C . GLN A 1 500 ? 19.188 -24.141 -14.359 1 26.31 500 GLN A C 1
ATOM 4009 O O . GLN A 1 500 ? 19.109 -23.281 -13.484 1 26.31 500 GLN A O 1
ATOM 4014 N N . ARG A 1 501 ? 19.047 -25.344 -14 1 29.91 501 ARG A N 1
ATOM 4015 C CA . ARG A 1 501 ? 19.078 -25.656 -12.578 1 29.91 501 ARG A CA 1
ATOM 4016 C C . ARG A 1 501 ? 20.438 -25.297 -11.984 1 29.91 501 ARG A C 1
ATOM 4018 O O . ARG A 1 501 ? 20.594 -25.219 -10.758 1 29.91 501 ARG A O 1
ATOM 4025 N N . LYS A 1 502 ? 21.594 -25.391 -12.625 1 28.58 502 LYS A N 1
ATOM 4026 C CA . LYS A 1 502 ? 22.797 -25.281 -11.797 1 28.58 502 LYS A CA 1
ATOM 4027 C C . LYS A 1 502 ? 22.922 -23.875 -11.227 1 28.58 502 LYS A C 1
ATOM 4029 O O . LYS A 1 502 ? 23.641 -23.656 -10.25 1 28.58 502 LYS A O 1
ATOM 4034 N N . GLN A 1 503 ? 22.562 -22.891 -11.922 1 25.89 503 GLN A N 1
ATOM 4035 C CA . GLN A 1 503 ? 23 -21.594 -11.414 1 25.89 503 GLN A CA 1
ATOM 4036 C C . GLN A 1 503 ? 22.203 -21.203 -10.172 1 25.89 503 GLN A C 1
ATOM 4038 O O . GLN A 1 503 ? 22.422 -20.125 -9.625 1 25.89 503 GLN A O 1
ATOM 4043 N N . TYR A 1 504 ? 21.219 -21.938 -9.844 1 23.84 504 TYR A N 1
ATOM 4044 C CA . TYR A 1 504 ? 20.703 -21.422 -8.578 1 23.84 504 TYR A CA 1
ATOM 4045 C C . TYR A 1 504 ? 21.703 -21.656 -7.449 1 23.84 504 TYR A C 1
ATOM 4047 O O . TYR A 1 504 ? 21.469 -22.516 -6.582 1 23.84 504 TYR A O 1
ATOM 4055 N N . ALA A 1 505 ? 22.922 -21.969 -7.789 1 22.58 505 ALA A N 1
ATOM 4056 C CA . ALA A 1 505 ? 23.734 -21.797 -6.59 1 22.58 505 ALA A CA 1
ATOM 4057 C C . ALA A 1 505 ? 23.5 -20.422 -5.957 1 22.58 505 ALA A C 1
ATOM 4059 O O . ALA A 1 505 ? 23.344 -19.422 -6.664 1 22.58 505 ALA A O 1
ATOM 4060 N N . VAL A 1 506 ? 23.219 -20.422 -4.719 1 22.17 506 VAL A N 1
ATOM 4061 C CA . VAL A 1 506 ? 22.938 -19.375 -3.748 1 22.17 506 VAL A CA 1
ATOM 4062 C C . VAL A 1 506 ? 23.984 -18.266 -3.861 1 22.17 506 VAL A C 1
ATOM 4064 O O . VAL A 1 506 ? 25.172 -18.484 -3.566 1 22.17 506 VAL A O 1
ATOM 4067 N N . THR A 1 507 ? 24.234 -17.625 -4.969 1 22.3 507 THR A N 1
ATOM 4068 C CA . THR A 1 507 ? 25.047 -16.438 -4.688 1 22.3 507 THR A CA 1
ATOM 4069 C C . THR A 1 507 ? 24.484 -15.672 -3.496 1 22.3 507 THR A C 1
ATOM 4071 O O . THR A 1 507 ? 23.281 -15.398 -3.438 1 22.3 507 THR A O 1
ATOM 4074 N N . GLU A 1 508 ? 25.141 -15.82 -2.379 1 22.31 508 GLU A N 1
ATOM 4075 C CA . GLU A 1 508 ? 25.047 -14.953 -1.211 1 22.31 508 GLU A CA 1
ATOM 4076 C C . GLU A 1 508 ? 24.938 -13.484 -1.624 1 22.31 508 GLU A C 1
ATOM 4078 O O . GLU A 1 508 ? 25.844 -12.945 -2.266 1 22.31 508 GLU A O 1
ATOM 4083 N N . LEU A 1 509 ? 23.812 -13.172 -2.033 1 22.12 509 LEU A N 1
ATOM 4084 C CA . LEU A 1 509 ? 23.562 -11.742 -2.217 1 22.12 509 LEU A CA 1
ATOM 4085 C C . LEU A 1 509 ? 24.156 -10.938 -1.074 1 22.12 509 LEU A C 1
ATOM 4087 O O . LEU A 1 509 ? 23.75 -11.078 0.079 1 22.12 509 LEU A O 1
ATOM 4091 N N . LYS A 1 510 ? 25.531 -10.883 -1.058 1 22.56 510 LYS A N 1
ATOM 4092 C CA . LYS A 1 510 ? 26 -9.773 -0.245 1 22.56 510 LYS A CA 1
ATOM 4093 C C . LYS A 1 510 ? 25.188 -8.508 -0.508 1 22.56 510 LYS A C 1
ATOM 4095 O O . LYS A 1 510 ? 25.078 -8.062 -1.652 1 22.56 510 LYS A O 1
ATOM 4100 N N . ASN A 1 511 ? 24.172 -8.242 0.321 1 22.06 511 ASN A N 1
ATOM 4101 C CA . ASN A 1 511 ? 23.391 -7.031 0.561 1 22.06 511 ASN A CA 1
ATOM 4102 C C . ASN A 1 511 ? 24.266 -5.781 0.496 1 22.06 511 ASN A C 1
ATOM 4104 O O . ASN A 1 511 ? 24.828 -5.359 1.509 1 22.06 511 ASN A O 1
ATOM 4108 N N . GLU A 1 512 ? 25.297 -5.824 -0.377 1 22.55 512 GLU A N 1
ATOM 4109 C CA . GLU A 1 512 ? 25.875 -4.484 -0.288 1 22.55 512 GLU A CA 1
ATOM 4110 C C . GLU A 1 512 ? 24.812 -3.412 -0.516 1 22.55 512 GLU A C 1
ATOM 4112 O O . GLU A 1 512 ? 24.062 -3.469 -1.491 1 22.55 512 GLU A O 1
ATOM 4117 N N . ASP A 1 513 ? 24.391 -2.713 0.511 1 22.36 513 ASP A N 1
ATOM 4118 C CA . ASP A 1 513 ? 23.578 -1.562 0.89 1 22.36 513 ASP A CA 1
ATOM 4119 C C . ASP A 1 513 ? 23.797 -0.401 -0.081 1 22.36 513 ASP A C 1
ATOM 4121 O O . ASP A 1 513 ? 23.422 0.739 0.221 1 22.36 513 ASP A O 1
ATOM 4125 N N . THR A 1 514 ? 24.656 -0.648 -1.019 1 21.22 514 THR A N 1
ATOM 4126 C CA . THR A 1 514 ? 24.969 0.649 -1.608 1 21.22 514 THR A CA 1
ATOM 4127 C C . THR A 1 514 ? 23.781 1.173 -2.42 1 21.22 514 THR A C 1
ATOM 4129 O O . THR A 1 514 ? 23.469 0.637 -3.484 1 21.22 514 THR A O 1
ATOM 4132 N N . TYR A 1 515 ? 22.719 1.503 -1.747 1 20.56 515 TYR A N 1
ATOM 4133 C CA . TYR A 1 515 ? 21.641 2.258 -2.369 1 20.56 515 TYR A CA 1
ATOM 4134 C C . TYR A 1 515 ? 22.188 3.387 -3.232 1 20.56 515 TYR A C 1
ATOM 4136 O O . TYR A 1 515 ? 23.016 4.191 -2.771 1 20.56 515 TYR A O 1
ATOM 4144 N N . PRO A 1 516 ? 22.484 3.018 -4.453 1 21.33 516 PRO A N 1
ATOM 4145 C CA . PRO A 1 516 ? 23.016 4.184 -5.172 1 21.33 516 PRO A CA 1
ATOM 4146 C C . PRO A 1 516 ? 22.203 5.449 -4.91 1 21.33 516 PRO A C 1
ATOM 4148 O O . PRO A 1 516 ? 20.969 5.414 -4.945 1 21.33 516 PRO A O 1
ATOM 4151 N N . LYS A 1 517 ? 22.641 6.246 -4.062 1 22.31 517 LYS A N 1
ATOM 4152 C CA . LYS A 1 517 ? 22.219 7.605 -3.754 1 22.31 517 LYS A CA 1
ATOM 4153 C C . LYS A 1 517 ? 21.953 8.398 -5.031 1 22.31 517 LYS A C 1
ATOM 4155 O O . LYS A 1 517 ? 22.875 8.664 -5.805 1 22.31 517 LYS A O 1
ATOM 4160 N N . TYR A 1 518 ? 20.891 8.039 -5.742 1 20.06 518 TYR A N 1
ATOM 4161 C CA . TYR A 1 518 ? 20.484 8.922 -6.828 1 20.06 518 TYR A CA 1
ATOM 4162 C C . TYR A 1 518 ? 20.625 10.383 -6.426 1 20.06 518 TYR A C 1
ATOM 4164 O O . TYR A 1 518 ? 20.125 10.805 -5.379 1 20.06 518 TYR A O 1
ATOM 4172 N N . GLU A 1 519 ? 21.734 10.883 -6.703 1 21.47 519 GLU A N 1
ATOM 4173 C CA . GLU A 1 519 ? 21.984 12.32 -6.598 1 21.47 519 GLU A CA 1
ATOM 4174 C C . GLU A 1 519 ? 20.891 13.117 -7.297 1 21.47 519 GLU A C 1
ATOM 4176 O O . GLU A 1 519 ? 20.812 13.125 -8.523 1 21.47 519 GLU A O 1
ATOM 4181 N N . ILE A 1 520 ? 19.734 13.008 -6.906 1 22.12 520 ILE A N 1
ATOM 4182 C CA . ILE A 1 520 ? 18.734 14.023 -7.199 1 22.12 520 ILE A CA 1
ATOM 4183 C C . ILE A 1 520 ? 19.344 15.414 -7.055 1 22.12 520 ILE A C 1
ATOM 4185 O O . ILE A 1 520 ? 19.031 16.141 -6.109 1 22.12 520 ILE A O 1
ATOM 4189 N N . GLU A 1 521 ? 20.703 15.461 -7.176 1 21.25 521 GLU A N 1
ATOM 4190 C CA . GLU A 1 521 ? 21.25 16.781 -6.867 1 21.25 521 GLU A CA 1
ATOM 4191 C C . GLU A 1 521 ? 20.531 17.875 -7.66 1 21.25 521 GLU A C 1
ATOM 4193 O O . GLU A 1 521 ? 20.094 18.875 -7.098 1 21.25 521 GLU A O 1
ATOM 4198 N N . GLU A 1 522 ? 20.953 18.047 -8.898 1 22.14 522 GLU A N 1
ATOM 4199 C CA . GLU A 1 522 ? 21.328 19.406 -9.273 1 22.14 522 GLU A CA 1
ATOM 4200 C C . GLU A 1 522 ? 20.094 20.266 -9.547 1 22.14 522 GLU A C 1
ATOM 4202 O O . GLU A 1 522 ? 20.031 21.438 -9.172 1 22.14 522 GLU A O 1
ATOM 4207 N N . ASN A 1 523 ? 19.234 19.766 -10.594 1 22.95 523 ASN A N 1
ATOM 4208 C CA . ASN A 1 523 ? 18.641 20.906 -11.289 1 22.95 523 ASN A CA 1
ATOM 4209 C C . ASN A 1 523 ? 17.609 21.625 -10.406 1 22.95 523 ASN A C 1
ATOM 4211 O O . ASN A 1 523 ? 16.875 22.484 -10.891 1 22.95 523 ASN A O 1
ATOM 4215 N N . LEU A 1 524 ? 17.25 20.906 -9.352 1 20.59 524 LEU A N 1
ATOM 4216 C CA . LEU A 1 524 ? 16.406 21.75 -8.531 1 20.59 524 LEU A CA 1
ATOM 4217 C C . LEU A 1 524 ? 17.141 23 -8.094 1 20.59 524 LEU A C 1
ATOM 4219 O O . LEU A 1 524 ? 16.688 23.734 -7.203 1 20.59 524 LEU A O 1
ATOM 4223 N N . THR A 1 525 ? 18.375 23.125 -8.609 1 22.45 525 THR A N 1
ATOM 4224 C CA . THR A 1 525 ? 19.156 24.203 -8 1 22.45 525 THR A CA 1
ATOM 4225 C C . THR A 1 525 ? 18.375 25.516 -8.07 1 22.45 525 THR A C 1
ATOM 4227 O O . THR A 1 525 ? 18.672 26.453 -7.312 1 22.45 525 THR A O 1
ATOM 4230 N N . GLY A 1 526 ? 17.688 25.641 -9.18 1 20.98 526 GLY A N 1
ATOM 4231 C CA . GLY A 1 526 ? 17.594 27.078 -9.398 1 20.98 526 GLY A CA 1
ATOM 4232 C C . GLY A 1 526 ? 16.875 27.812 -8.273 1 20.98 526 GLY A C 1
ATOM 4233 O O . GLY A 1 526 ? 17.047 29.016 -8.109 1 20.98 526 GLY A O 1
ATOM 4234 N N . ILE A 1 527 ? 15.844 27.172 -7.805 1 18.98 527 ILE A N 1
ATOM 4235 C CA . ILE A 1 527 ? 15.055 28.219 -7.18 1 18.98 527 ILE A CA 1
ATOM 4236 C C . ILE A 1 527 ? 15.664 28.578 -5.824 1 18.98 527 ILE A C 1
ATOM 4238 O O . ILE A 1 527 ? 15.32 29.625 -5.242 1 18.98 527 ILE A O 1
ATOM 4242 N N . ALA A 1 528 ? 16.422 27.547 -5.238 1 21.06 528 ALA A N 1
ATOM 4243 C CA . ALA A 1 528 ? 16.594 27.953 -3.846 1 21.06 528 ALA A CA 1
ATOM 4244 C C . ALA A 1 528 ? 17.531 29.141 -3.732 1 21.06 528 ALA A C 1
ATOM 4246 O O . ALA A 1 528 ? 18.719 28.984 -3.408 1 21.06 528 ALA A O 1
ATOM 4247 N N . GLN A 1 529 ? 17.844 29.875 -4.812 1 18.77 529 GLN A N 1
ATOM 4248 C CA . GLN A 1 529 ? 18.922 30.828 -4.559 1 18.77 529 GLN A CA 1
ATOM 4249 C C . GLN A 1 529 ? 18.688 31.594 -3.258 1 18.77 529 GLN A C 1
ATOM 4251 O O . GLN A 1 529 ? 19.656 31.938 -2.562 1 18.77 529 GLN A O 1
ATOM 4256 N N . ASN A 1 530 ? 17.578 32.094 -2.98 1 16.86 530 ASN A N 1
ATOM 4257 C CA . ASN A 1 530 ? 17.797 33.438 -2.469 1 16.86 530 ASN A CA 1
ATOM 4258 C C . ASN A 1 530 ? 18.25 33.438 -1.013 1 16.86 530 ASN A C 1
ATOM 4260 O O . ASN A 1 530 ? 18.734 34.438 -0.493 1 16.86 530 ASN A O 1
ATOM 4264 N N . ASN A 1 531 ? 17.781 32.406 -0.165 1 16.56 531 ASN A N 1
ATOM 4265 C CA . ASN A 1 531 ? 17.766 33.031 1.146 1 16.56 531 ASN A CA 1
ATOM 4266 C C . ASN A 1 531 ? 19.172 33.094 1.76 1 16.56 531 ASN A C 1
ATOM 4268 O O . ASN A 1 531 ? 19.625 32.094 2.342 1 16.56 531 ASN A O 1
ATOM 4272 N N . SER A 1 532 ? 20.25 33.531 1.07 1 17.73 532 SER A N 1
ATOM 4273 C CA . SER A 1 532 ? 21.609 33.625 1.596 1 17.73 532 SER A CA 1
ATOM 4274 C C . SER A 1 532 ? 21.625 34.375 2.938 1 17.73 532 SER A C 1
ATOM 4276 O O . SER A 1 532 ? 22.672 34.469 3.576 1 17.73 532 SER A O 1
ATOM 4278 N N . ALA A 1 533 ? 20.625 35.031 3.488 1 16.75 533 ALA A N 1
ATOM 4279 C CA . ALA A 1 533 ? 21.203 36.188 4.188 1 16.75 533 ALA A CA 1
ATOM 4280 C C . ALA A 1 533 ? 21.922 35.75 5.465 1 16.75 533 ALA A C 1
ATOM 4282 O O . ALA A 1 533 ? 22.984 36.281 5.805 1 16.75 533 ALA A O 1
ATOM 4283 N N . TYR A 1 534 ? 21.312 34.969 6.414 1 15.65 534 TYR A N 1
ATOM 4284 C CA . TYR A 1 534 ? 21.609 35.5 7.738 1 15.65 534 TYR A CA 1
ATOM 4285 C C . TYR A 1 534 ? 22.953 35.031 8.25 1 15.65 534 TYR A C 1
ATOM 4287 O O . TYR A 1 534 ? 23.141 33.812 8.516 1 15.65 534 TYR A O 1
ATOM 4295 N N . LYS A 1 535 ? 24.109 35.625 7.859 1 15.87 535 LYS A N 1
ATOM 4296 C CA . LYS A 1 535 ? 25.516 35.469 8.227 1 15.87 535 LYS A CA 1
ATOM 4297 C C . LYS A 1 535 ? 25.688 35.469 9.742 1 15.87 535 LYS A C 1
ATOM 4299 O O . LYS A 1 535 ? 26.547 34.781 10.273 1 15.87 535 LYS A O 1
ATOM 4304 N N . ASN A 1 536 ? 25.141 36.375 10.555 1 15.07 536 ASN A N 1
ATOM 4305 C CA . ASN A 1 536 ? 26.172 37.062 11.328 1 15.07 536 ASN A CA 1
ATOM 4306 C C . ASN A 1 536 ? 26.734 36.156 12.422 1 15.07 536 ASN A C 1
ATOM 4308 O O . ASN A 1 536 ? 27.953 35.969 12.531 1 15.07 536 ASN A O 1
ATOM 4312 N N . GLY A 1 537 ? 26.266 36.25 13.703 1 15.3 537 GLY A N 1
ATOM 4313 C CA . GLY A 1 537 ? 27.047 36.719 14.82 1 15.3 537 GLY A CA 1
ATOM 4314 C C . GLY A 1 537 ? 27.766 35.625 15.57 1 15.3 537 GLY A C 1
ATOM 4315 O O . GLY A 1 537 ? 27.312 34.469 15.555 1 15.3 537 GLY A O 1
ATOM 4316 N N . LYS A 1 538 ? 29.031 35.75 15.906 1 16.23 538 LYS A N 1
ATOM 4317 C CA . LYS A 1 538 ? 30.266 35.219 16.438 1 16.23 538 LYS A CA 1
ATOM 4318 C C . LYS A 1 538 ? 30.078 34.719 17.859 1 16.23 538 LYS A C 1
ATOM 4320 O O . LYS A 1 538 ? 30.891 33.938 18.359 1 16.23 538 LYS A O 1
ATOM 4325 N N . GLY A 1 539 ? 29.047 35 18.688 1 15.59 539 GLY A N 1
ATOM 4326 C CA . GLY A 1 539 ? 29.672 35.25 19.984 1 15.59 539 GLY A CA 1
ATOM 4327 C C . GLY A 1 539 ? 30.375 34.031 20.562 1 15.59 539 GLY A C 1
ATOM 4328 O O . GLY A 1 539 ? 30.109 32.906 20.156 1 15.59 539 GLY A O 1
ATOM 4329 N N . ASP A 1 540 ? 31.438 34.219 21.312 1 15.97 540 ASP A N 1
ATOM 4330 C CA . ASP A 1 540 ? 32.688 33.781 21.938 1 15.97 540 ASP A CA 1
ATOM 4331 C C . ASP A 1 540 ? 32.438 32.75 23.047 1 15.97 540 ASP A C 1
ATOM 4333 O O . ASP A 1 540 ? 33.344 32.375 23.766 1 15.97 540 ASP A O 1
ATOM 4337 N N . ILE A 1 541 ? 31.344 31.922 22.938 1 16.28 541 ILE A N 1
ATOM 4338 C CA . ILE A 1 541 ? 31.281 31.438 24.312 1 16.28 541 ILE A CA 1
ATOM 4339 C C . ILE A 1 541 ? 32.5 30.594 24.625 1 16.28 541 ILE A C 1
ATOM 4341 O O . ILE A 1 541 ? 32.844 29.656 23.906 1 16.28 541 ILE A O 1
ATOM 4345 N N . SER A 1 542 ? 33.438 31.031 25.547 1 14.93 542 SER A N 1
ATOM 4346 C CA . SER A 1 542 ? 34.781 30.797 26.078 1 14.93 542 SER A CA 1
ATOM 4347 C C . SER A 1 542 ? 34.844 29.469 26.812 1 14.93 542 SER A C 1
ATOM 4349 O O . SER A 1 542 ? 35.938 28.922 27 1 14.93 542 SER A O 1
ATOM 4351 N N . THR A 1 543 ? 33.75 28.797 27.25 1 15.83 543 THR A N 1
ATOM 4352 C CA . THR A 1 543 ? 34.188 28.375 28.578 1 15.83 543 THR A CA 1
ATOM 4353 C C . THR A 1 543 ? 35.312 27.328 28.469 1 15.83 543 THR A C 1
ATOM 4355 O O . THR A 1 543 ? 35.406 26.625 27.469 1 15.83 543 THR A O 1
ATOM 4358 N N . GLY A 1 544 ? 36.219 27.203 29.391 1 14.37 544 GLY A N 1
ATOM 4359 C CA . GLY A 1 544 ? 37.594 26.953 29.797 1 14.37 544 GLY A CA 1
ATOM 4360 C C . GLY A 1 544 ? 37.938 25.469 29.859 1 14.37 544 GLY A C 1
ATOM 4361 O O . GLY A 1 544 ? 38.781 24.984 29.078 1 14.37 544 GLY A O 1
ATOM 4362 N N . HIS A 1 545 ? 37.812 24.812 31.016 1 14.68 545 HIS A N 1
ATOM 4363 C CA . HIS A 1 545 ? 39.062 24.359 31.656 1 14.68 545 HIS A CA 1
ATOM 4364 C C . HIS A 1 545 ? 39.438 22.969 31.188 1 14.68 545 HIS A C 1
ATOM 4366 O O . HIS A 1 545 ? 38.656 22.297 30.516 1 14.68 545 HIS A O 1
ATOM 4372 N N . VAL A 1 546 ? 39.562 22.031 32.156 1 14.91 546 VAL A N 1
ATOM 4373 C CA . VAL A 1 546 ? 40.781 21.484 32.719 1 14.91 546 VAL A CA 1
ATOM 4374 C C . VAL A 1 546 ? 40.969 20.047 32.219 1 14.91 546 VAL A C 1
ATOM 4376 O O . VAL A 1 546 ? 40 19.281 32.125 1 14.91 546 VAL A O 1
ATOM 4379 N N . LYS A 1 547 ? 42.094 19.688 31.781 1 15.4 547 LYS A N 1
ATOM 4380 C CA . LYS A 1 547 ? 42.938 18.719 31.062 1 15.4 547 LYS A CA 1
ATOM 4381 C C . LYS A 1 547 ? 43.125 17.453 31.875 1 15.4 547 LYS A C 1
ATOM 4383 O O . LYS A 1 547 ? 43.75 16.5 31.422 1 15.4 547 LYS A O 1
ATOM 4388 N N . GLY A 1 548 ? 42.531 17.172 32.969 1 14.26 548 GLY A N 1
ATOM 4389 C CA . GLY A 1 548 ? 43.625 16.453 33.625 1 14.26 548 GLY A CA 1
ATOM 4390 C C . GLY A 1 548 ? 44.031 15.18 32.906 1 14.26 548 GLY A C 1
ATOM 4391 O O . GLY A 1 548 ? 43.312 14.727 32 1 14.26 548 GLY A O 1
ATOM 4392 N N . GLU A 1 549 ? 44.844 14.25 33.469 1 14.83 549 GLU A N 1
ATOM 4393 C CA . GLU A 1 549 ? 46.156 13.57 33.406 1 14.83 549 GLU A CA 1
ATOM 4394 C C . GLU A 1 549 ? 46 12.125 32.938 1 14.83 549 GLU A C 1
ATOM 4396 O O . GLU A 1 549 ? 46.781 11.648 32.094 1 14.83 549 GLU A O 1
ATOM 4401 N N . SER A 1 550 ? 45 11.289 33.469 1 14.74 550 SER A N 1
ATOM 4402 C CA . SER A 1 550 ? 45.75 10.211 34.125 1 14.74 550 SER A CA 1
ATOM 4403 C C . SER A 1 550 ? 46.25 9.18 33.125 1 14.74 550 SER A C 1
ATOM 4405 O O . SER A 1 550 ? 45.719 9.102 32 1 14.74 550 SER A O 1
ATOM 4407 N N . ASP A 1 551 ? 47 8.047 33.531 1 14.8 551 ASP A N 1
ATOM 4408 C CA . ASP A 1 551 ? 48.219 7.266 33.469 1 14.8 551 ASP A CA 1
ATOM 4409 C C . ASP A 1 551 ? 48.031 5.984 32.688 1 14.8 551 ASP A C 1
ATOM 4411 O O . ASP A 1 551 ? 48.906 5.594 31.906 1 14.8 551 ASP A O 1
ATOM 4415 N N . SER A 1 552 ? 47 5.125 32.969 1 14.5 552 SER A N 1
ATOM 4416 C CA . SER A 1 552 ? 47.562 3.844 33.375 1 14.5 552 SER A CA 1
ATOM 4417 C C . SER A 1 552 ? 48 3.01 32.156 1 14.5 552 SER A C 1
ATOM 4419 O O . SER A 1 552 ? 47.562 3.289 31.031 1 14.5 552 SER A O 1
ATOM 4421 N N . GLU A 1 553 ? 48.156 1.644 32.406 1 14.96 553 GLU A N 1
ATOM 4422 C CA . GLU A 1 553 ? 49.125 0.562 32.344 1 14.96 553 GLU A CA 1
ATOM 4423 C C . GLU A 1 553 ? 49 -0.23 31.047 1 14.96 553 GLU A C 1
ATOM 4425 O O . GLU A 1 553 ? 48 -0.152 30.359 1 14.96 553 GLU A O 1
ATOM 4430 N N . SER A 1 554 ? 49.625 -1.383 30.984 1 14.91 554 SER A N 1
ATOM 4431 C CA . SER A 1 554 ? 50.719 -2.08 30.297 1 14.91 554 SER A CA 1
ATOM 4432 C C . SER A 1 554 ? 50.156 -3.123 29.328 1 14.91 554 SER A C 1
ATOM 4434 O O . SER A 1 554 ? 50.906 -3.715 28.547 1 14.91 554 SER A O 1
ATOM 4436 N N . ARG A 1 555 ? 48.844 -3.43 29.281 1 14.89 555 ARG A N 1
ATOM 4437 C CA . ARG A 1 555 ? 48.781 -4.883 29.156 1 14.89 555 ARG A CA 1
ATOM 4438 C C . ARG A 1 555 ? 49.281 -5.328 27.781 1 14.89 555 ARG A C 1
ATOM 4440 O O . ARG A 1 555 ? 49.031 -4.664 26.781 1 14.89 555 ARG A O 1
ATOM 4447 N N . LYS A 1 556 ? 49.875 -6.543 27.766 1 15.46 556 LYS A N 1
ATOM 4448 C CA . LYS A 1 556 ? 50.938 -7.312 27.109 1 15.46 556 LYS A CA 1
ATOM 4449 C C . LYS A 1 556 ? 50.469 -7.867 25.781 1 15.46 556 LYS A C 1
ATOM 4451 O O . LYS A 1 556 ? 51.188 -7.867 24.797 1 15.46 556 LYS A O 1
ATOM 4456 N N . THR A 1 557 ? 49.188 -8.367 25.75 1 15.7 557 THR A N 1
ATOM 4457 C CA . THR A 1 557 ? 49.406 -9.758 25.359 1 15.7 557 THR A CA 1
ATOM 4458 C C . THR A 1 557 ? 49.719 -9.859 23.875 1 15.7 557 THR A C 1
ATOM 4460 O O . THR A 1 557 ? 49.375 -8.953 23.109 1 15.7 557 THR A O 1
ATOM 4463 N N . ASP A 1 558 ? 49.844 -11.023 23.406 1 14.96 558 ASP A N 1
ATOM 4464 C CA . ASP A 1 558 ? 50.75 -11.883 22.688 1 14.96 558 ASP A CA 1
ATOM 4465 C C . ASP A 1 558 ? 50.438 -11.914 21.203 1 14.96 558 ASP A C 1
ATOM 4467 O O . ASP A 1 558 ? 51.344 -11.688 20.359 1 14.96 558 ASP A O 1
ATOM 4471 N N . THR A 1 559 ? 49.531 -12.773 20.828 1 16.45 559 THR A N 1
ATOM 4472 C CA . THR A 1 559 ? 50.062 -13.914 20.094 1 16.45 559 THR A CA 1
ATOM 4473 C C . THR A 1 559 ? 50.094 -13.609 18.594 1 16.45 559 THR A C 1
ATOM 4475 O O . THR A 1 559 ? 49.562 -12.602 18.141 1 16.45 559 THR A O 1
ATOM 4478 N N . SER A 1 560 ? 49.625 -14.539 17.812 1 16.78 560 SER A N 1
ATOM 4479 C CA . SER A 1 560 ? 50.25 -15.383 16.797 1 16.78 560 SER A CA 1
ATOM 4480 C C . SER A 1 560 ? 50.062 -14.812 15.398 1 16.78 560 SER A C 1
ATOM 4482 O O . SER A 1 560 ? 49.156 -13.969 15.188 1 16.78 560 SER A O 1
ATOM 4484 N N . SER A 1 561 ? 50.688 -15.391 14.477 1 17.05 561 SER A N 1
ATOM 4485 C CA . SER A 1 561 ? 51.5 -15.25 13.281 1 17.05 561 SER A CA 1
ATOM 4486 C C . SER A 1 561 ? 50.656 -15.195 12.023 1 17.05 561 SER A C 1
ATOM 4488 O O . SER A 1 561 ? 51.125 -15.508 10.93 1 17.05 561 SER A O 1
ATOM 4490 N N . ASP A 1 562 ? 49.531 -14.43 12.102 1 17 562 ASP A N 1
ATOM 4491 C CA . ASP A 1 562 ? 48.594 -14.688 11.016 1 17 562 ASP A CA 1
ATOM 4492 C C . ASP A 1 562 ? 49.188 -14.312 9.664 1 17 562 ASP A C 1
ATOM 4494 O O . ASP A 1 562 ? 49.562 -13.156 9.438 1 17 562 ASP A O 1
ATOM 4498 N N . GLU A 1 563 ? 49.938 -15.227 9.062 1 17.95 563 GLU A N 1
ATOM 4499 C CA . GLU A 1 563 ? 50.688 -15.031 7.836 1 17.95 563 GLU A CA 1
ATOM 4500 C C . GLU A 1 563 ? 49.781 -14.578 6.691 1 17.95 563 GLU A C 1
ATOM 4502 O O . GLU A 1 563 ? 48.906 -15.328 6.262 1 17.95 563 GLU A O 1
ATOM 4507 N N . GLN A 1 564 ? 49.375 -13.375 6.816 1 16.94 564 GLN A N 1
ATOM 4508 C CA . GLN A 1 564 ? 48.406 -12.797 5.875 1 16.94 564 GLN A CA 1
ATOM 4509 C C . GLN A 1 564 ? 48.969 -12.828 4.449 1 16.94 564 GLN A C 1
ATOM 4511 O O . GLN A 1 564 ? 50.062 -12.359 4.195 1 16.94 564 GLN A O 1
ATOM 4516 N N . ALA A 1 565 ? 48.406 -13.836 3.705 1 18.12 565 ALA A N 1
ATOM 4517 C CA . ALA A 1 565 ? 48.562 -14.211 2.305 1 18.12 565 ALA A CA 1
ATOM 4518 C C . ALA A 1 565 ? 48.469 -12.992 1.394 1 18.12 565 ALA A C 1
ATOM 4520 O O . ALA A 1 565 ? 47.625 -12.117 1.62 1 18.12 565 ALA A O 1
ATOM 4521 N N . THR A 1 566 ? 49.469 -12.617 0.789 1 17.2 566 THR A N 1
ATOM 4522 C CA . THR A 1 566 ? 49.938 -11.484 0.002 1 17.2 566 THR A CA 1
ATOM 4523 C C . THR A 1 566 ? 49.031 -11.266 -1.214 1 17.2 566 THR A C 1
ATOM 4525 O O . THR A 1 566 ? 49.344 -10.438 -2.076 1 17.2 566 THR A O 1
ATOM 4528 N N . LEU A 1 567 ? 47.688 -11.742 -1.062 1 17.08 567 LEU A N 1
ATOM 4529 C CA . LEU A 1 567 ? 47.125 -11.836 -2.412 1 17.08 567 LEU A CA 1
ATOM 4530 C C . LEU A 1 567 ? 47.156 -10.477 -3.102 1 17.08 567 LEU A C 1
ATOM 4532 O O . LEU A 1 567 ? 46.75 -9.477 -2.52 1 17.08 567 LEU A O 1
ATOM 4536 N N . ASP A 1 568 ? 47.906 -10.352 -4.105 1 16.8 568 ASP A N 1
ATOM 4537 C CA . ASP A 1 568 ? 48.344 -9.297 -5.016 1 16.8 568 ASP A CA 1
ATOM 4538 C C . ASP A 1 568 ? 47.156 -8.602 -5.672 1 16.8 568 ASP A C 1
ATOM 4540 O O . ASP A 1 568 ? 46.219 -9.258 -6.141 1 16.8 568 ASP A O 1
ATOM 4544 N N . SER A 1 569 ? 46.875 -7.309 -5.227 1 18.11 569 SER A N 1
ATOM 4545 C CA . SER A 1 569 ? 45.875 -6.285 -5.488 1 18.11 569 SER A CA 1
ATOM 4546 C C . SER A 1 569 ? 45.875 -5.883 -6.961 1 18.11 569 SER A C 1
ATOM 4548 O O . SER A 1 569 ? 46.75 -5.18 -7.426 1 18.11 569 SER A O 1
ATOM 4550 N N . LYS A 1 570 ? 45.688 -6.875 -7.898 1 17.36 570 LYS A N 1
ATOM 4551 C CA . LYS A 1 570 ? 45.812 -6.438 -9.289 1 17.36 570 LYS A CA 1
ATOM 4552 C C . LYS A 1 570 ? 45.031 -5.145 -9.523 1 17.36 570 LYS A C 1
ATOM 4554 O O . LYS A 1 570 ? 44.125 -4.812 -8.758 1 17.36 570 LYS A O 1
ATOM 4559 N N . ASN A 1 571 ? 45.062 -4.684 -10.758 1 17 571 ASN A N 1
ATOM 4560 C CA . ASN A 1 571 ? 45.125 -3.428 -11.492 1 17 571 ASN A CA 1
ATOM 4561 C C . ASN A 1 571 ? 43.719 -2.803 -11.617 1 17 571 ASN A C 1
ATOM 4563 O O . ASN A 1 571 ? 42.781 -3.439 -12.102 1 17 571 ASN A O 1
ATOM 4567 N N . GLU A 1 572 ? 43.344 -1.961 -10.609 1 18.78 572 GLU A N 1
ATOM 4568 C CA . GLU A 1 572 ? 42.125 -1.152 -10.453 1 18.78 572 GLU A CA 1
ATOM 4569 C C . GLU A 1 572 ? 41.906 -0.272 -11.68 1 18.78 572 GLU A C 1
ATOM 4571 O O . GLU A 1 572 ? 41.156 0.709 -11.617 1 18.78 572 GLU A O 1
ATOM 4576 N N . ASP A 1 573 ? 42.594 -0.732 -12.766 1 16.92 573 ASP A N 1
ATOM 4577 C CA . ASP A 1 573 ? 42.688 0.454 -13.609 1 16.92 573 ASP A CA 1
ATOM 4578 C C . ASP A 1 573 ? 41.344 1.166 -13.742 1 16.92 573 ASP A C 1
ATOM 4580 O O . ASP A 1 573 ? 40.312 0.631 -13.336 1 16.92 573 ASP A O 1
ATOM 4584 N N . GLU A 1 574 ? 41.125 1.686 -15 1 17.98 574 GLU A N 1
ATOM 4585 C CA . GLU A 1 574 ? 40.781 2.971 -15.609 1 17.98 574 GLU A CA 1
ATOM 4586 C C . GLU A 1 574 ? 39.281 3.131 -15.789 1 17.98 574 GLU A C 1
ATOM 4588 O O . GLU A 1 574 ? 38.781 3.014 -16.906 1 17.98 574 GLU A O 1
ATOM 4593 N N . LEU A 1 575 ? 38.469 2.457 -15.023 1 19.98 575 LEU A N 1
ATOM 4594 C CA . LEU A 1 575 ? 37.125 2.434 -15.531 1 19.98 575 LEU A CA 1
ATOM 4595 C C . LEU A 1 575 ? 36.5 3.828 -15.508 1 19.98 575 LEU A C 1
ATOM 4597 O O . LEU A 1 575 ? 35.719 4.152 -14.602 1 19.98 575 LEU A O 1
ATOM 4601 N N . SER A 1 576 ? 37.344 4.824 -15.891 1 18.11 576 SER A N 1
ATOM 4602 C CA . SER A 1 576 ? 36.875 6.191 -15.688 1 18.11 576 SER A CA 1
ATOM 4603 C C . SER A 1 576 ? 35.5 6.406 -16.297 1 18.11 576 SER A C 1
ATOM 4605 O O . SER A 1 576 ? 34.688 7.176 -15.781 1 18.11 576 SER A O 1
ATOM 4607 N N . GLY A 1 577 ? 35.438 5.941 -17.609 1 18.12 577 GLY A N 1
ATOM 4608 C CA . GLY A 1 577 ? 34.844 6.922 -18.5 1 18.12 577 GLY A CA 1
ATOM 4609 C C . GLY A 1 577 ? 33.375 7.188 -18.203 1 18.12 577 GLY A C 1
ATOM 4610 O O . GLY A 1 577 ? 32.875 6.793 -17.156 1 18.12 577 GLY A O 1
ATOM 4611 N N . SER A 1 578 ? 32.5 7.086 -19.375 1 20.34 578 SER A N 1
ATOM 4612 C CA . SER A 1 578 ? 31.438 7.832 -20.016 1 20.34 578 SER A CA 1
ATOM 4613 C C . SER A 1 578 ? 30.078 7.422 -19.453 1 20.34 578 SER A C 1
ATOM 4615 O O . SER A 1 578 ? 29.641 6.277 -19.625 1 20.34 578 SER A O 1
ATOM 4617 N N . GLY A 1 579 ? 29.766 7.941 -18.344 1 20.64 579 GLY A N 1
ATOM 4618 C CA . GLY A 1 579 ? 28.688 7.684 -17.391 1 20.64 579 GLY A CA 1
ATOM 4619 C C . GLY A 1 579 ? 27.312 7.762 -18 1 20.64 579 GLY A C 1
ATOM 4620 O O . GLY A 1 579 ? 26.312 7.504 -17.328 1 20.64 579 GLY A O 1
ATOM 4621 N N . GLU A 1 580 ? 27.312 8.68 -18.969 1 24.61 580 GLU A N 1
ATOM 4622 C CA . GLU A 1 580 ? 26.031 9.18 -19.438 1 24.61 580 GLU A CA 1
ATOM 4623 C C . GLU A 1 580 ? 25.188 8.062 -20.062 1 24.61 580 GLU A C 1
ATOM 4625 O O . GLU A 1 580 ? 23.969 8.164 -20.109 1 24.61 580 GLU A O 1
ATOM 4630 N N . GLU A 1 581 ? 25.938 7.113 -20.703 1 23.11 581 GLU A N 1
ATOM 4631 C CA . GLU A 1 581 ? 25.281 6.215 -21.656 1 23.11 581 GLU A CA 1
ATOM 4632 C C . GLU A 1 581 ? 24.469 5.141 -20.938 1 23.11 581 GLU A C 1
ATOM 4634 O O . GLU A 1 581 ? 23.516 4.594 -21.5 1 23.11 581 GLU A O 1
ATOM 4639 N N . LYS A 1 582 ? 24.844 4.875 -19.734 1 24.55 582 LYS A N 1
ATOM 4640 C CA . LYS A 1 582 ? 24.359 3.588 -19.25 1 24.55 582 LYS A CA 1
ATOM 4641 C C . LYS A 1 582 ? 22.922 3.701 -18.719 1 24.55 582 LYS A C 1
ATOM 4643 O O . LYS A 1 582 ? 22.266 2.689 -18.453 1 24.55 582 LYS A O 1
ATOM 4648 N N . ILE A 1 583 ? 22.734 4.902 -18.078 1 25.53 583 ILE A N 1
ATOM 4649 C CA . ILE A 1 583 ? 21.391 4.973 -17.5 1 25.53 583 ILE A CA 1
ATOM 4650 C C . ILE A 1 583 ? 20.344 4.746 -18.594 1 25.53 583 ILE A C 1
ATOM 4652 O O . ILE A 1 583 ? 19.188 4.441 -18.281 1 25.53 583 ILE A O 1
ATOM 4656 N N . GLU A 1 584 ? 20.719 5.02 -19.906 1 25.53 584 GLU A N 1
ATOM 4657 C CA . GLU A 1 584 ? 19.844 4.781 -21.047 1 25.53 584 GLU A CA 1
ATOM 4658 C C . GLU A 1 584 ? 19.547 3.295 -21.219 1 25.53 584 GLU A C 1
ATOM 4660 O O . GLU A 1 584 ? 18.438 2.916 -21.594 1 25.53 584 GLU A O 1
ATOM 4665 N N . LYS A 1 585 ? 20.531 2.453 -20.906 1 25.61 585 LYS A N 1
ATOM 4666 C CA . LYS A 1 585 ? 20.406 1.057 -21.312 1 25.61 585 LYS A CA 1
ATOM 4667 C C . LYS A 1 585 ? 19.531 0.276 -20.344 1 25.61 585 LYS A C 1
ATOM 4669 O O . LYS A 1 585 ? 18.891 -0.697 -20.719 1 25.61 585 LYS A O 1
ATOM 4674 N N . MET A 1 586 ? 19.781 0.472 -18.969 1 24.88 586 MET A N 1
ATOM 4675 C CA . MET A 1 586 ? 19.047 -0.408 -18.062 1 24.88 586 MET A CA 1
ATOM 4676 C C . MET A 1 586 ? 17.547 -0.096 -18.125 1 24.88 586 MET A C 1
ATOM 4678 O O . MET A 1 586 ? 16.734 -0.886 -17.656 1 24.88 586 MET A O 1
ATOM 4682 N N . GLN A 1 587 ? 17.078 1.251 -18.312 1 27.48 587 GLN A N 1
ATOM 4683 C CA . GLN A 1 587 ? 15.719 1.636 -18.672 1 27.48 587 GLN A CA 1
ATOM 4684 C C . GLN A 1 587 ? 15.219 0.832 -19.859 1 27.48 587 GLN A C 1
ATOM 4686 O O . GLN A 1 587 ? 14.023 0.813 -20.141 1 27.48 587 GLN A O 1
ATOM 4691 N N . ASN A 1 588 ? 16.109 0.288 -20.672 1 25.19 588 ASN A N 1
ATOM 4692 C CA . ASN A 1 588 ? 15.844 -0.406 -21.922 1 25.19 588 ASN A CA 1
ATOM 4693 C C . ASN A 1 588 ? 15.281 -1.803 -21.688 1 25.19 588 ASN A C 1
ATOM 4695 O O . ASN A 1 588 ? 14.477 -2.295 -22.484 1 25.19 588 ASN A O 1
ATOM 4699 N N . ASN A 1 589 ? 15.93 -2.557 -20.766 1 26.44 589 ASN A N 1
ATOM 4700 C CA . ASN A 1 589 ? 15.484 -3.945 -20.781 1 26.44 589 ASN A CA 1
ATOM 4701 C C . ASN A 1 589 ? 14.086 -4.09 -20.188 1 26.44 589 ASN A C 1
ATOM 4703 O O . ASN A 1 589 ? 13.305 -4.945 -20.625 1 26.44 589 ASN A O 1
ATOM 4707 N N . ASN A 1 590 ? 13.805 -3.533 -18.938 1 28.16 590 ASN A N 1
ATOM 4708 C CA . ASN A 1 590 ? 12.422 -3.555 -18.453 1 28.16 590 ASN A CA 1
ATOM 4709 C C . ASN A 1 590 ? 11.523 -2.662 -19.297 1 28.16 590 ASN A C 1
ATOM 4711 O O . ASN A 1 590 ? 10.305 -2.639 -19.109 1 28.16 590 ASN A O 1
ATOM 4715 N N . GLN A 1 591 ? 12.016 -1.56 -19.922 1 29 591 GLN A N 1
ATOM 4716 C CA . GLN A 1 591 ? 11.43 -0.656 -20.906 1 29 591 GLN A CA 1
ATOM 4717 C C . GLN A 1 591 ? 11.047 -1.402 -22.188 1 29 591 GLN A C 1
ATOM 4719 O O . GLN A 1 591 ? 10.195 -0.944 -22.953 1 29 591 GLN A O 1
ATOM 4724 N N . GLU A 1 592 ? 11.906 -2.309 -22.625 1 29.77 592 GLU A N 1
ATOM 4725 C CA . GLU A 1 592 ? 11.602 -2.945 -23.906 1 29.77 592 GLU A CA 1
ATOM 4726 C C . GLU A 1 592 ? 10.328 -3.773 -23.812 1 29.77 592 GLU A C 1
ATOM 4728 O O . GLU A 1 592 ? 9.594 -3.9 -24.797 1 29.77 592 GLU A O 1
ATOM 4733 N N . LEU A 1 593 ? 10.164 -4.5 -22.75 1 29.41 593 LEU A N 1
ATOM 4734 C CA . LEU A 1 593 ? 8.938 -5.277 -22.656 1 29.41 593 LEU A CA 1
ATOM 4735 C C . LEU A 1 593 ? 7.746 -4.379 -22.344 1 29.41 593 LEU A C 1
ATOM 4737 O O . LEU A 1 593 ? 6.598 -4.82 -22.406 1 29.41 593 LEU A O 1
ATOM 4741 N N . SER A 1 594 ? 7.941 -3.285 -21.609 1 31.89 594 SER A N 1
ATOM 4742 C CA . SER A 1 594 ? 6.914 -2.332 -21.203 1 31.89 594 SER A CA 1
ATOM 4743 C C . SER A 1 594 ? 6.258 -1.673 -22.422 1 31.89 594 SER A C 1
ATOM 4745 O O . SER A 1 594 ? 5.41 -0.794 -22.266 1 31.89 594 SER A O 1
ATOM 4747 N N . MET A 1 595 ? 6.863 -1.574 -23.484 1 30.48 595 MET A N 1
ATOM 4748 C CA . MET A 1 595 ? 6.406 -0.867 -24.672 1 30.48 595 MET A CA 1
ATOM 4749 C C . MET A 1 595 ? 5.012 -1.331 -25.078 1 30.48 595 MET A C 1
ATOM 4751 O O . MET A 1 595 ? 4.34 -0.676 -25.875 1 30.48 595 MET A O 1
ATOM 4755 N N . TYR A 1 596 ? 4.801 -2.695 -24.969 1 29.88 596 TYR A N 1
ATOM 4756 C CA . TYR A 1 596 ? 3.686 -3.219 -25.75 1 29.88 596 TYR A CA 1
ATOM 4757 C C . TYR A 1 596 ? 2.357 -2.947 -25.047 1 29.88 596 TYR A C 1
ATOM 4759 O O . TYR A 1 596 ? 1.317 -3.469 -25.453 1 29.88 596 TYR A O 1
ATOM 4767 N N . CYS A 1 597 ? 2.402 -2.543 -23.812 1 32.28 597 CYS A N 1
ATOM 4768 C CA . CYS A 1 597 ? 1.11 -2.521 -23.125 1 32.28 597 CYS A CA 1
ATOM 4769 C C . CYS A 1 597 ? 0.339 -1.252 -23.469 1 32.28 597 CYS A C 1
ATOM 4771 O O . CYS A 1 597 ? 0.934 -0.187 -23.641 1 32.28 597 CYS A O 1
ATOM 4773 N N . LYS A 1 598 ? -0.959 -1.448 -23.953 1 34.94 598 LYS A N 1
ATOM 4774 C CA . LYS A 1 598 ? -1.878 -0.328 -24.141 1 34.94 598 LYS A CA 1
ATOM 4775 C C . LYS A 1 598 ? -1.79 0.654 -22.969 1 34.94 598 LYS A C 1
ATOM 4777 O O . LYS A 1 598 ? -1.68 0.245 -21.812 1 34.94 598 LYS A O 1
ATOM 4782 N N . GLU A 1 599 ? -1.242 1.743 -23.328 1 36.94 599 GLU A N 1
ATOM 4783 C CA . GLU A 1 599 ? -1.03 2.832 -22.375 1 36.94 599 GLU A CA 1
ATOM 4784 C C . GLU A 1 599 ? -2.357 3.443 -21.938 1 36.94 599 GLU A C 1
ATOM 4786 O O . GLU A 1 599 ? -3.232 3.705 -22.766 1 36.94 599 GLU A O 1
ATOM 4791 N N . ILE A 1 600 ? -2.996 2.814 -20.969 1 38.88 600 ILE A N 1
ATOM 4792 C CA . ILE A 1 600 ? -4.051 3.637 -20.391 1 38.88 600 ILE A CA 1
ATOM 4793 C C . ILE A 1 600 ? -3.445 4.906 -19.797 1 38.88 600 ILE A C 1
ATOM 4795 O O . ILE A 1 600 ? -2.418 4.855 -19.109 1 38.88 600 ILE A O 1
ATOM 4799 N N . HIS A 1 601 ? -3.814 5.957 -20.438 1 41.22 601 HIS A N 1
ATOM 4800 C CA . HIS A 1 601 ? -3.404 7.266 -19.953 1 41.22 601 HIS A CA 1
ATOM 4801 C C . HIS A 1 601 ? -4.168 7.645 -18.688 1 41.22 601 HIS A C 1
ATOM 4803 O O . HIS A 1 601 ? -5.402 7.695 -18.688 1 41.22 601 HIS A O 1
ATOM 4809 N N . ILE A 1 602 ? -3.611 7.094 -17.672 1 43.06 602 ILE A N 1
ATOM 4810 C CA . ILE A 1 602 ? -4.242 7.594 -16.453 1 43.06 602 ILE A CA 1
ATOM 4811 C C . ILE A 1 602 ? -3.688 8.977 -16.109 1 43.06 602 ILE A C 1
ATOM 4813 O O . ILE A 1 602 ? -2.471 9.156 -16.047 1 43.06 602 ILE A O 1
ATOM 4817 N N . VAL A 1 603 ? -4.473 9.961 -16.25 1 43.44 603 VAL A N 1
ATOM 4818 C CA . VAL A 1 603 ? -4.129 11.352 -15.969 1 43.44 603 VAL A CA 1
ATOM 4819 C C . VAL A 1 603 ? -4.051 11.562 -14.461 1 43.44 603 VAL A C 1
ATOM 4821 O O . VAL A 1 603 ? -4.98 11.211 -13.727 1 43.44 603 VAL A O 1
ATOM 4824 N N . PHE A 1 604 ? -2.777 11.625 -14.023 1 44.81 604 PHE A N 1
ATOM 4825 C CA . PHE A 1 604 ? -2.578 11.93 -12.617 1 44.81 604 PHE A CA 1
ATOM 4826 C C . PHE A 1 604 ? -2.637 13.43 -12.375 1 44.81 604 PHE A C 1
ATOM 4828 O O . PHE A 1 604 ? -2.258 14.219 -13.242 1 44.81 604 PHE A O 1
ATOM 4835 N N . THR A 1 605 ? -3.439 13.844 -11.422 1 42.53 605 THR A N 1
ATOM 4836 C CA . THR A 1 605 ? -3.447 15.242 -10.992 1 42.53 605 THR A CA 1
ATOM 4837 C C . THR A 1 605 ? -2.213 15.547 -10.148 1 42.53 605 THR A C 1
ATOM 4839 O O . THR A 1 605 ? -1.897 14.82 -9.203 1 42.53 605 THR A O 1
ATOM 4842 N N . ILE A 1 606 ? -1.162 16.25 -10.766 1 39.75 606 ILE A N 1
ATOM 4843 C CA . ILE A 1 606 ? -0.02 16.688 -9.969 1 39.75 606 ILE A CA 1
ATOM 4844 C C . ILE A 1 606 ? -0.508 17.438 -8.734 1 39.75 606 ILE A C 1
ATOM 4846 O O . ILE A 1 606 ? -1.237 18.422 -8.859 1 39.75 606 ILE A O 1
ATOM 4850 N N . PRO A 1 607 ? -0.128 16.938 -7.586 1 39.41 607 PRO A N 1
ATOM 4851 C CA . PRO A 1 607 ? -0.494 17.703 -6.395 1 39.41 607 PRO A CA 1
ATOM 4852 C C . PRO A 1 607 ? -0.012 19.156 -6.453 1 39.41 607 PRO A C 1
ATOM 4854 O O . PRO A 1 607 ? 1.125 19.422 -6.855 1 39.41 607 PRO A O 1
ATOM 4857 N N . GLY A 1 608 ? -0.815 20.25 -6.172 1 40.06 608 GLY A N 1
ATOM 4858 C CA . GLY A 1 608 ? -0.521 21.672 -6.078 1 40.06 608 GLY A CA 1
ATOM 4859 C C . GLY A 1 608 ? -0.774 22.406 -7.375 1 40.06 608 GLY A C 1
ATOM 4860 O O . GLY A 1 608 ? -0.772 23.641 -7.395 1 40.06 608 GLY A O 1
ATOM 4861 N N . LEU A 1 609 ? -0.528 21.828 -8.516 1 36.16 609 LEU A N 1
ATOM 4862 C CA . LEU A 1 609 ? -0.643 22.625 -9.727 1 36.16 609 LEU A CA 1
ATOM 4863 C C . LEU A 1 609 ? -2.09 22.688 -10.203 1 36.16 609 LEU A C 1
ATOM 4865 O O . LEU A 1 609 ? -2.76 21.656 -10.305 1 36.16 609 LEU A O 1
ATOM 4869 N N . ILE A 1 610 ? -2.717 23.812 -9.969 1 33.34 610 ILE A N 1
ATOM 4870 C CA . ILE A 1 610 ? -4.051 24.188 -10.414 1 33.34 610 ILE A CA 1
ATOM 4871 C C . ILE A 1 610 ? -4.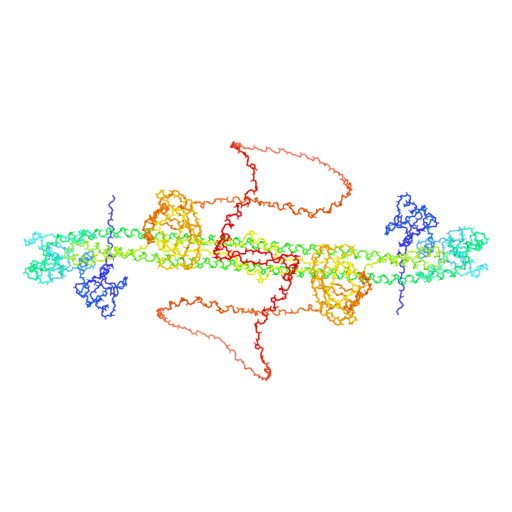059 24.344 -11.938 1 33.34 610 ILE A C 1
ATOM 4873 O O . ILE A 1 610 ? -3.225 25.047 -12.5 1 33.34 610 ILE A O 1
ATOM 4877 N N . ILE A 1 611 ? -4.512 23.422 -12.727 1 32.75 611 ILE A N 1
ATOM 4878 C CA . ILE A 1 611 ? -4.539 23.406 -14.18 1 32.75 611 ILE A CA 1
ATOM 4879 C C . ILE A 1 611 ? -5.465 24.5 -14.695 1 32.75 611 ILE A C 1
ATOM 4881 O O . ILE A 1 611 ? -6.543 24.719 -14.141 1 32.75 611 ILE A O 1
ATOM 4885 N N . ASP A 1 612 ? -4.934 25.406 -15.523 1 27.8 612 ASP A N 1
ATOM 4886 C CA . ASP A 1 612 ? -5.574 26.328 -16.453 1 27.8 612 ASP A CA 1
ATOM 4887 C C . ASP A 1 612 ? -6.559 25.594 -17.359 1 27.8 612 ASP A C 1
ATOM 4889 O O . ASP A 1 612 ? -6.176 24.656 -18.062 1 27.8 612 ASP A O 1
ATOM 4893 N N . ARG A 1 613 ? -7.734 25.297 -17.031 1 28.67 613 ARG A N 1
ATOM 4894 C CA . ARG A 1 613 ? -8.625 24.875 -18.109 1 28.67 613 ARG A CA 1
ATOM 4895 C C . ARG A 1 613 ? -8.594 25.875 -19.266 1 28.67 613 ARG A C 1
ATOM 4897 O O . ARG A 1 613 ? -8.93 27.047 -19.094 1 28.67 613 ARG A O 1
ATOM 4904 N N . VAL A 1 614 ? -7.641 25.844 -20.141 1 22.97 614 VAL A N 1
ATOM 4905 C CA . VAL A 1 614 ? -8.125 26.516 -21.344 1 22.97 614 VAL A CA 1
ATOM 4906 C C . VAL A 1 614 ? -9.383 25.812 -21.859 1 22.97 614 VAL A C 1
ATOM 4908 O O . VAL A 1 614 ? -9.422 24.594 -21.969 1 22.97 614 VAL A O 1
ATOM 4911 N N . GLN A 1 615 ? -10.594 26.516 -22.016 1 22.39 615 GLN A N 1
ATOM 4912 C CA . GLN A 1 615 ? -11.641 26.219 -22.984 1 22.39 615 GLN A CA 1
ATOM 4913 C C . GLN A 1 615 ? -11.047 25.797 -24.328 1 22.39 615 GLN A C 1
ATOM 4915 O O . GLN A 1 615 ? -10.133 26.438 -24.844 1 22.39 615 GLN A O 1
ATOM 4920 N N . MET B 1 1 ? -22.609 45.625 50.281 1 21.89 1 MET B N 1
ATOM 4921 C CA . MET B 1 1 ? -21.344 44.906 50.25 1 21.89 1 MET B CA 1
ATOM 4922 C C . MET B 1 1 ? -20.188 45.812 49.875 1 21.89 1 MET B C 1
ATOM 4924 O O . MET B 1 1 ? -20.156 46.406 48.812 1 21.89 1 MET B O 1
ATOM 4928 N N . THR B 1 2 ? -19.641 46.594 50.844 1 25.12 2 THR B N 1
ATOM 4929 C CA . THR B 1 2 ? -18.672 47.688 50.75 1 25.12 2 THR B CA 1
ATOM 4930 C C . THR B 1 2 ? -17.422 47.219 50.031 1 25.12 2 THR B C 1
ATOM 4932 O O . THR B 1 2 ? -16.844 46.188 50.344 1 25.12 2 THR B O 1
ATOM 4935 N N . GLN B 1 3 ? -17.484 47.281 48.75 1 28.89 3 GLN B N 1
ATOM 4936 C CA . GLN B 1 3 ? -16.328 46.938 47.938 1 28.89 3 GLN B CA 1
ATOM 4937 C C . GLN B 1 3 ? -15.031 47.375 48.594 1 28.89 3 GLN B C 1
ATOM 4939 O O . GLN B 1 3 ? -14.82 48.562 48.812 1 28.89 3 GLN B O 1
ATOM 4944 N N . GLN B 1 4 ? -14.609 46.656 49.656 1 33.06 4 GLN B N 1
ATOM 4945 C CA . GLN B 1 4 ? -13.367 46.844 50.406 1 33.06 4 GLN B CA 1
ATOM 4946 C C . GLN B 1 4 ? -12.219 47.188 49.469 1 33.06 4 GLN B C 1
ATOM 4948 O O . GLN B 1 4 ? -11.992 46.5 48.469 1 33.06 4 GLN B O 1
ATOM 4953 N N . THR B 1 5 ? -11.961 48.406 49.281 1 39.22 5 THR B N 1
ATOM 4954 C CA . THR B 1 5 ? -10.797 48.906 48.562 1 39.22 5 THR B CA 1
ATOM 4955 C C . THR B 1 5 ? -9.586 48.031 48.781 1 39.22 5 THR B C 1
ATOM 4957 O O . THR B 1 5 ? -9.266 47.688 49.906 1 39.22 5 THR B O 1
ATOM 4960 N N . PRO B 1 6 ? -9.227 47.125 48 1 42.69 6 PRO B N 1
ATOM 4961 C CA . PRO B 1 6 ? -8.102 46.25 48.25 1 42.69 6 PRO B CA 1
ATOM 4962 C C . PRO B 1 6 ? -7 46.875 49.094 1 42.69 6 PRO B C 1
ATOM 4964 O O . PRO B 1 6 ? -6.75 48.094 48.969 1 42.69 6 PRO B O 1
ATOM 4967 N N . ALA B 1 7 ? -6.738 46.438 50.344 1 46.97 7 ALA B N 1
ATOM 4968 C CA . ALA B 1 7 ? -5.645 46.75 51.25 1 46.97 7 ALA B CA 1
ATOM 4969 C C . ALA B 1 7 ? -4.336 46.969 50.5 1 46.97 7 ALA B C 1
ATOM 4971 O O . ALA B 1 7 ? -3.932 46.125 49.688 1 46.97 7 ALA B O 1
ATOM 4972 N N . LEU B 1 8 ? -4.09 48.188 50.125 1 57.53 8 LEU B N 1
ATOM 4973 C CA . LEU B 1 8 ? -2.811 48.562 49.531 1 57.53 8 LEU B CA 1
ATOM 4974 C C . LEU B 1 8 ? -1.655 47.875 50.219 1 57.53 8 LEU B C 1
ATOM 4976 O O . LEU B 1 8 ? -1.499 48 51.438 1 57.53 8 LEU B O 1
ATOM 4980 N N . SER B 1 9 ? -1.397 46.75 49.781 1 67.12 9 SER B N 1
ATOM 4981 C CA . SER B 1 9 ? -0.218 46.125 50.375 1 67.12 9 SER B CA 1
ATOM 4982 C C . SER B 1 9 ? 0.971 47.094 50.375 1 67.12 9 SER B C 1
ATOM 4984 O O . SER B 1 9 ? 1.48 47.438 49.312 1 67.12 9 SER B O 1
ATOM 4986 N N . ILE B 1 10 ? 1.294 47.625 51.531 1 72.94 10 ILE B N 1
ATOM 4987 C CA . ILE B 1 10 ? 2.398 48.562 51.75 1 72.94 10 ILE B CA 1
ATOM 4988 C C . ILE B 1 10 ? 3.68 48 51.156 1 72.94 10 ILE B C 1
ATOM 4990 O O . ILE B 1 10 ? 4.473 48.719 50.562 1 72.94 10 ILE B O 1
ATOM 4994 N N . GLU B 1 11 ? 3.76 46.688 51.188 1 73.44 11 GLU B N 1
ATOM 4995 C CA . GLU B 1 11 ? 4.961 46.031 50.625 1 73.44 11 GLU B CA 1
ATOM 4996 C C . GLU B 1 11 ? 5 46.125 49.125 1 73.44 11 GLU B C 1
ATOM 4998 O O . GLU B 1 11 ? 6.059 46.375 48.531 1 73.44 11 GLU B O 1
ATOM 5003 N N . LYS B 1 12 ? 3.855 46 48.594 1 74.69 12 LYS B N 1
ATOM 5004 C CA . LYS B 1 12 ? 3.785 46.094 47.125 1 74.69 12 LYS B CA 1
ATOM 5005 C C . LYS B 1 12 ? 4.07 47.5 46.625 1 74.69 12 LYS B C 1
ATOM 5007 O O . LYS B 1 12 ? 4.773 47.688 45.625 1 74.69 12 LYS B O 1
ATOM 5012 N N . LEU B 1 13 ? 3.562 48.406 47.344 1 76.75 13 LEU B N 1
ATOM 5013 C CA . LEU B 1 13 ? 3.799 49.812 47 1 76.75 13 LEU B CA 1
ATOM 5014 C C . LEU B 1 13 ? 5.281 50.156 47.094 1 76.75 13 LEU B C 1
ATOM 5016 O O . LEU B 1 13 ? 5.82 50.844 46.25 1 76.75 13 LEU B O 1
ATOM 5020 N N . LYS B 1 14 ? 5.914 49.625 48.156 1 74.19 14 LYS B N 1
ATOM 5021 C CA . LYS B 1 14 ? 7.34 49.875 48.344 1 74.19 14 LYS B CA 1
ATOM 5022 C C . LYS B 1 14 ? 8.164 49.312 47.188 1 74.19 14 LYS B C 1
ATOM 5024 O O . LYS B 1 14 ? 8.977 50.031 46.594 1 74.19 14 LYS B O 1
ATOM 5029 N N . ARG B 1 15 ? 7.789 48.156 46.844 1 76.06 15 ARG B N 1
ATOM 5030 C CA . ARG B 1 15 ? 8.586 47.438 45.844 1 76.06 15 ARG B CA 1
ATOM 5031 C C . ARG B 1 15 ? 8.336 48 44.469 1 76.06 15 ARG B C 1
ATOM 5033 O O . ARG B 1 15 ? 9.266 48.125 43.656 1 76.06 15 ARG B O 1
ATOM 5040 N N . HIS B 1 16 ? 7.188 48.5 44.25 1 77.5 16 HIS B N 1
ATOM 5041 C CA . HIS B 1 16 ? 6.797 48.875 42.875 1 77.5 16 HIS B CA 1
ATOM 5042 C C . HIS B 1 16 ? 7.086 50.344 42.594 1 77.5 16 HIS B C 1
ATOM 5044 O O . HIS B 1 16 ? 7.426 50.719 41.469 1 77.5 16 HIS B O 1
ATOM 5050 N N . PHE B 1 17 ? 7.051 51.062 43.688 1 83.25 17 PHE B N 1
ATOM 5051 C CA . PHE B 1 17 ? 7.066 52.5 43.375 1 83.25 17 PHE B CA 1
ATOM 5052 C C . PHE B 1 17 ? 8.164 53.219 44.156 1 83.25 17 PHE B C 1
ATOM 5054 O O . PHE B 1 17 ? 8.539 54.344 43.812 1 83.25 17 PHE B O 1
ATOM 5061 N N . LEU B 1 18 ? 8.773 52.562 45.094 1 89.06 18 LEU B N 1
ATOM 5062 C CA . LEU B 1 18 ? 9.602 53.344 46 1 89.06 18 LEU B CA 1
ATOM 5063 C C . LEU B 1 18 ? 11.055 52.875 45.938 1 89.06 18 LEU B C 1
ATOM 5065 O O . LEU B 1 18 ? 11.914 53.438 46.656 1 89.06 18 LEU B O 1
ATOM 5069 N N . GLU B 1 19 ? 11.312 51.969 45.188 1 90.31 19 GLU B N 1
ATOM 5070 C CA . GLU B 1 19 ? 12.68 51.469 45 1 90.31 19 GLU B CA 1
ATOM 5071 C C . GLU B 1 19 ? 13.109 51.531 43.531 1 90.31 19 GLU B C 1
ATOM 5073 O O . GLU B 1 19 ? 12.312 51.281 42.625 1 90.31 19 GLU B O 1
ATOM 5078 N N . CYS B 1 20 ? 14.273 52 43.312 1 92.75 20 CYS B N 1
ATOM 5079 C CA . CYS B 1 20 ? 14.844 51.969 41.969 1 92.75 20 CYS B CA 1
ATOM 5080 C C . CYS B 1 20 ? 15.133 50.531 41.5 1 92.75 20 CYS B C 1
ATOM 5082 O O . CYS B 1 20 ? 15.766 49.781 42.25 1 92.75 20 CYS B O 1
ATOM 5084 N N . THR B 1 21 ? 14.766 50.156 40.375 1 89.56 21 THR B N 1
ATOM 5085 C CA . THR B 1 21 ? 14.867 48.781 39.906 1 89.56 21 THR B CA 1
ATOM 5086 C C . THR B 1 21 ? 16.297 48.469 39.5 1 89.56 21 THR B C 1
ATOM 5088 O O . THR B 1 21 ? 16.656 47.281 39.406 1 89.56 21 THR B O 1
ATOM 5091 N N . ILE B 1 22 ? 17.109 49.5 39.312 1 91.81 22 ILE B N 1
ATOM 5092 C CA . ILE B 1 22 ? 18.5 49.281 38.875 1 91.81 22 ILE B CA 1
ATOM 5093 C C . ILE B 1 22 ? 19.391 49.031 40.094 1 91.81 22 ILE B C 1
ATOM 5095 O O . ILE B 1 22 ? 20.047 48 40.219 1 91.81 22 ILE B O 1
ATOM 5099 N N . CYS B 1 23 ? 19.391 49.969 41.062 1 92.75 23 CYS B N 1
ATOM 5100 C CA . CYS B 1 23 ? 20.281 49.875 42.219 1 92.75 23 CYS B CA 1
ATOM 5101 C C . CYS B 1 23 ? 19.547 49.188 43.375 1 92.75 23 CYS B C 1
ATOM 5103 O O . CYS B 1 23 ? 20.188 48.75 44.344 1 92.75 23 CYS B O 1
ATOM 5105 N N . LYS B 1 24 ? 18.312 49.125 43.438 1 91 24 LYS B N 1
ATOM 5106 C CA . LYS B 1 24 ? 17.469 48.469 44.438 1 91 24 LYS B CA 1
ATOM 5107 C C . LYS B 1 24 ? 17.469 49.281 45.75 1 91 24 LYS B C 1
ATOM 5109 O O . LYS B 1 24 ? 17.172 48.719 46.812 1 91 24 LYS B O 1
ATOM 5114 N N . GLU B 1 25 ? 17.781 50.406 45.594 1 90.88 25 GLU B N 1
ATOM 5115 C CA . GLU B 1 25 ? 17.75 51.281 46.781 1 90.88 25 GLU B CA 1
ATOM 5116 C C . GLU B 1 25 ? 16.484 52.156 46.781 1 90.88 25 GLU B C 1
ATOM 5118 O O . GLU B 1 25 ? 15.867 52.375 45.75 1 90.88 25 GLU B O 1
ATOM 5123 N N . GLN B 1 26 ? 16.141 52.562 47.969 1 89.38 26 GLN B N 1
ATOM 5124 C CA . GLN B 1 26 ? 14.977 53.438 48.125 1 89.38 26 GLN B CA 1
ATOM 5125 C C . GLN B 1 26 ? 15.25 54.844 47.594 1 89.38 26 GLN B C 1
ATOM 5127 O O . GLN B 1 26 ? 16.344 55.375 47.781 1 89.38 26 GLN B O 1
ATOM 5132 N N . TYR B 1 27 ? 14.25 55.438 46.969 1 90.81 27 TYR B N 1
ATOM 5133 C CA . TYR B 1 27 ? 14.383 56.781 46.469 1 90.81 27 TYR B CA 1
ATOM 5134 C C . TYR B 1 27 ? 14.586 57.781 47.594 1 90.81 27 TYR B C 1
ATOM 5136 O O . TYR B 1 27 ? 14.156 57.531 48.719 1 90.81 27 TYR B O 1
ATOM 5144 N N . ASP B 1 28 ? 15.32 58.781 47.312 1 85.75 28 ASP B N 1
ATOM 5145 C CA . ASP B 1 28 ? 15.508 59.875 48.281 1 85.75 28 ASP B CA 1
ATOM 5146 C C . ASP B 1 28 ? 15.461 61.25 47.562 1 85.75 28 ASP B C 1
ATOM 5148 O O . ASP B 1 28 ? 15.102 61.312 46.406 1 85.75 28 ASP B O 1
ATOM 5152 N N . ASP B 1 29 ? 15.641 62.312 48.312 1 81.81 29 ASP B N 1
ATOM 5153 C CA . ASP B 1 29 ? 15.508 63.656 47.75 1 81.81 29 ASP B CA 1
ATOM 5154 C C . ASP B 1 29 ? 16.859 64.188 47.25 1 81.81 29 ASP B C 1
ATOM 5156 O O . ASP B 1 29 ? 16.969 65.312 46.812 1 81.81 29 ASP B O 1
ATOM 5160 N N . GLU B 1 30 ? 17.812 63.375 47.25 1 85.88 30 GLU B N 1
ATOM 5161 C CA . GLU B 1 30 ? 19.156 63.812 46.844 1 85.88 30 GLU B CA 1
ATOM 5162 C C . GLU B 1 30 ? 19.625 63.094 45.594 1 85.88 30 GLU B C 1
ATOM 5164 O O . GLU B 1 30 ? 18.984 63.219 44.531 1 85.88 30 GLU B O 1
ATOM 5169 N N . GLU B 1 31 ? 20.516 62.188 45.719 1 89.44 31 GLU B N 1
ATOM 5170 C CA . GLU B 1 31 ? 21.109 61.531 44.562 1 89.44 31 GLU B CA 1
ATOM 5171 C C . GLU B 1 31 ? 20.234 60.375 44.062 1 89.44 31 GLU B C 1
ATOM 5173 O O . GLU B 1 31 ? 20.391 59.938 42.906 1 89.44 31 GLU B O 1
ATOM 5178 N N . LYS B 1 32 ? 19.328 60.094 44.844 1 93.5 32 LYS B N 1
ATOM 5179 C CA . LYS B 1 32 ? 18.453 58.969 44.438 1 93.5 32 LYS B CA 1
ATOM 5180 C C . LYS B 1 32 ? 17.031 59.469 44.188 1 93.5 32 LYS B C 1
ATOM 5182 O O . LYS B 1 32 ? 16.062 58.719 44.438 1 93.5 32 LYS B O 1
ATOM 5187 N N . HIS B 1 33 ? 16.906 60.688 43.781 1 91.25 33 HIS B N 1
ATOM 5188 C CA . HIS B 1 33 ? 15.57 61.188 43.438 1 91.25 33 HIS B CA 1
ATOM 5189 C C . HIS B 1 33 ? 15.047 60.562 42.156 1 91.25 33 HIS B C 1
ATOM 5191 O O . HIS B 1 33 ? 15.773 60.469 41.156 1 91.25 33 HIS B O 1
ATOM 5197 N N . PRO B 1 34 ? 13.852 60.094 42.188 1 93.19 34 PRO B N 1
ATOM 5198 C CA . PRO B 1 34 ? 13.305 59.406 41 1 93.19 34 PRO B CA 1
ATOM 5199 C C . PRO B 1 34 ? 13.117 60.344 39.812 1 93.19 34 PRO B C 1
ATOM 5201 O O . PRO B 1 34 ? 12.594 61.438 39.969 1 93.19 34 PRO B O 1
ATOM 5204 N N . ARG B 1 35 ? 13.617 60 38.688 1 94.19 35 ARG B N 1
ATOM 5205 C CA . ARG B 1 35 ? 13.438 60.656 37.406 1 94.19 35 ARG B CA 1
ATOM 5206 C C . ARG B 1 35 ? 12.586 59.812 36.469 1 94.19 35 ARG B C 1
ATOM 5208 O O . ARG B 1 35 ? 12.773 58.594 36.375 1 94.19 35 ARG B O 1
ATOM 5215 N N . VAL B 1 36 ? 11.625 60.469 35.781 1 95.25 36 VAL B N 1
ATOM 5216 C CA . VAL B 1 36 ? 10.656 59.719 34.969 1 95.25 36 VAL B CA 1
ATOM 5217 C C . VAL B 1 36 ? 11.055 59.781 33.5 1 95.25 36 VAL B C 1
ATOM 5219 O O . VAL B 1 36 ? 11.211 60.875 32.938 1 95.25 36 VAL B O 1
ATOM 5222 N N . LEU B 1 37 ? 11.188 58.656 32.906 1 94.19 37 LEU B N 1
ATOM 5223 C CA . LEU B 1 37 ? 11.484 58.562 31.484 1 94.19 37 LEU B CA 1
ATOM 5224 C C . LEU B 1 37 ? 10.211 58.688 30.656 1 94.19 37 LEU B C 1
ATOM 5226 O O . LEU B 1 37 ? 9.102 58.625 31.188 1 94.19 37 LEU B O 1
ATOM 5230 N N . PRO B 1 38 ? 10.375 58.969 29.297 1 93.5 38 PRO B N 1
ATOM 5231 C CA . PRO B 1 38 ? 9.195 59.094 28.438 1 93.5 38 PRO B CA 1
ATOM 5232 C C . PRO B 1 38 ? 8.305 57.875 28.453 1 93.5 38 PRO B C 1
ATOM 5234 O O . PRO B 1 38 ? 7.102 57.969 28.203 1 93.5 38 PRO B O 1
ATOM 5237 N N . CYS B 1 39 ? 8.828 56.75 28.844 1 93.69 39 CYS B N 1
ATOM 5238 C CA . CYS B 1 39 ? 8.07 55.5 28.922 1 93.69 39 CYS B CA 1
ATOM 5239 C C . CYS B 1 39 ? 7.355 55.375 30.266 1 93.69 39 CYS B C 1
ATOM 5241 O O . CYS B 1 39 ? 6.664 54.375 30.516 1 93.69 39 CYS B O 1
ATOM 5243 N N . LEU B 1 40 ? 7.574 56.344 31.188 1 94 40 LEU B N 1
ATOM 5244 C CA . LEU B 1 40 ? 6.949 56.5 32.5 1 94 40 LEU B CA 1
ATOM 5245 C C . LEU B 1 40 ? 7.566 55.562 33.531 1 94 40 LEU B C 1
ATOM 5247 O O . LEU B 1 40 ? 7.02 55.375 34.625 1 94 40 LEU B O 1
ATOM 5251 N N . HIS B 1 41 ? 8.648 54.906 33.094 1 91.44 41 HIS B N 1
ATOM 5252 C CA . HIS B 1 41 ? 9.43 54.219 34.094 1 91.44 41 HIS B CA 1
ATOM 5253 C C . HIS B 1 41 ? 10.391 55.156 34.812 1 91.44 41 HIS B C 1
ATOM 5255 O O . HIS B 1 41 ? 10.914 56.094 34.188 1 91.44 41 HIS B O 1
ATOM 5261 N N . SER B 1 42 ? 10.516 54.906 36.062 1 92.94 42 SER B N 1
ATOM 5262 C CA . SER B 1 42 ? 11.305 55.844 36.875 1 92.94 42 SER B CA 1
ATOM 5263 C C . SER B 1 42 ? 12.57 55.156 37.406 1 92.94 42 SER B C 1
ATOM 5265 O O . SER B 1 42 ? 12.539 53.969 37.781 1 92.94 42 SER B O 1
ATOM 5267 N N . PHE B 1 43 ? 13.641 55.906 37.406 1 93.5 43 PHE B N 1
ATOM 5268 C CA . PHE B 1 43 ? 14.914 55.5 37.969 1 93.5 43 PHE B CA 1
ATOM 5269 C C . PHE B 1 43 ? 15.555 56.625 38.781 1 93.5 43 PHE B C 1
ATOM 5271 O O . PHE B 1 43 ? 15.211 57.781 38.625 1 93.5 43 PHE B O 1
ATOM 5278 N N . CYS B 1 44 ? 16.375 56.25 39.781 1 94.44 44 CYS B N 1
ATOM 5279 C CA . CYS B 1 44 ? 17.016 57.281 40.562 1 94.44 44 CYS B CA 1
ATOM 5280 C C . CYS B 1 44 ? 18 58.062 39.719 1 94.44 44 CYS B C 1
ATOM 5282 O O . CYS B 1 44 ? 18.5 57.562 38.719 1 94.44 44 CYS B O 1
ATOM 5284 N N . TYR B 1 45 ? 18.281 59.25 40.125 1 94.88 45 TYR B N 1
ATOM 5285 C CA . TYR B 1 45 ? 19.125 60.188 39.406 1 94.88 45 TYR B CA 1
ATOM 5286 C C . TYR B 1 45 ? 20.516 59.594 39.156 1 94.88 45 TYR B C 1
ATOM 5288 O O . TYR B 1 45 ? 21.031 59.656 38.031 1 94.88 45 TYR B O 1
ATOM 5296 N N . SER B 1 46 ? 21.062 58.906 40.094 1 95.25 46 SER B N 1
ATOM 5297 C CA . SER B 1 46 ? 22.406 58.344 40 1 95.25 46 SER B CA 1
ATOM 5298 C C . SER B 1 46 ? 22.453 57.219 38.969 1 95.25 46 SER B C 1
ATOM 5300 O O . SER B 1 46 ? 23.391 57.125 38.156 1 95.25 46 SER B O 1
ATOM 5302 N N . CYS B 1 47 ? 21.5 56.375 39.031 1 95.06 47 CYS B N 1
ATOM 5303 C CA . CYS B 1 47 ? 21.453 55.25 38.125 1 95.06 47 CYS B CA 1
ATOM 5304 C C . CYS B 1 47 ? 21.219 55.719 36.688 1 95.06 47 CYS B C 1
ATOM 5306 O O . CYS B 1 47 ? 21.797 55.156 35.75 1 95.06 47 CYS B O 1
ATOM 5308 N N . LEU B 1 48 ? 20.312 56.656 36.5 1 94.44 48 LEU B N 1
ATOM 5309 C CA . LEU B 1 48 ? 20.031 57.188 35.188 1 94.44 48 LEU B CA 1
ATOM 5310 C C . LEU B 1 48 ? 21.281 57.875 34.594 1 94.44 48 LEU B C 1
ATOM 5312 O O . LEU B 1 48 ? 21.547 57.75 33.406 1 94.44 48 LEU B O 1
ATOM 5316 N N . LYS B 1 49 ? 21.953 58.531 35.469 1 94.31 49 LYS B N 1
ATOM 5317 C CA . LYS B 1 49 ? 23.203 59.188 35.062 1 94.31 49 LYS B CA 1
ATOM 5318 C C . LYS B 1 49 ? 24.219 58.125 34.562 1 94.31 49 LYS B C 1
ATOM 5320 O O . LYS B 1 49 ? 24.859 58.344 33.531 1 94.31 49 LYS B O 1
ATOM 5325 N N . ARG B 1 50 ? 24.281 57.125 35.281 1 94 50 ARG B N 1
ATOM 5326 C CA . ARG B 1 50 ? 25.188 56.031 34.906 1 94 50 ARG B CA 1
ATOM 5327 C C . ARG B 1 50 ? 24.797 55.406 33.562 1 94 50 ARG B C 1
ATOM 5329 O O . ARG B 1 50 ? 25.656 55.125 32.719 1 94 50 ARG B O 1
ATOM 5336 N N . LEU B 1 51 ? 23.531 55.188 33.375 1 92.56 51 LEU B N 1
ATOM 5337 C CA . LEU B 1 51 ? 23.016 54.625 32.125 1 92.56 51 LEU B CA 1
ATOM 5338 C C . LEU B 1 51 ? 23.391 55.5 30.938 1 92.56 51 LEU B C 1
ATOM 5340 O O . LEU B 1 51 ? 23.844 55 29.891 1 92.56 51 LEU B O 1
ATOM 5344 N N . ILE B 1 52 ? 23.203 56.812 31.047 1 92 52 ILE B N 1
ATOM 5345 C CA . ILE B 1 52 ? 23.453 57.781 29.984 1 92 52 ILE B CA 1
ATOM 5346 C C . ILE B 1 52 ? 24.953 57.875 29.703 1 92 52 ILE B C 1
ATOM 5348 O O . ILE B 1 52 ? 25.375 57.938 28.547 1 92 52 ILE B O 1
ATOM 5352 N N . GLU B 1 53 ? 25.719 57.812 30.734 1 91.75 53 GLU B N 1
ATOM 5353 C CA . GLU B 1 53 ? 27.156 57.875 30.594 1 91.75 53 GLU B CA 1
ATOM 5354 C C . GLU B 1 53 ? 27.688 56.625 29.859 1 91.75 53 GLU B C 1
ATOM 5356 O O . GLU B 1 53 ? 28.672 56.688 29.141 1 91.75 53 GLU B O 1
ATOM 5361 N N . GLN B 1 54 ? 27.031 55.562 30.047 1 92.44 54 GLN B N 1
ATOM 5362 C CA . GLN B 1 54 ? 27.422 54.312 29.391 1 92.44 54 GLN B CA 1
ATOM 5363 C C . GLN B 1 54 ? 26.812 54.188 28 1 92.44 54 GLN B C 1
ATOM 5365 O O . GLN B 1 54 ? 26.891 53.156 27.359 1 92.44 54 GLN B O 1
ATOM 5370 N N . THR B 1 55 ? 26.078 55.156 27.516 1 86.81 55 THR B N 1
ATOM 5371 C CA . THR B 1 55 ? 25.469 55.281 26.203 1 86.81 55 THR B CA 1
ATOM 5372 C C . THR B 1 55 ? 24.375 54.219 26.016 1 86.81 55 THR B C 1
ATOM 5374 O O . THR B 1 55 ? 24.25 53.625 24.953 1 86.81 55 THR B O 1
ATOM 5377 N N . LYS B 1 56 ? 23.812 53.969 27.109 1 86 56 LYS B N 1
ATOM 5378 C CA . LYS B 1 56 ? 22.641 53.125 27.078 1 86 56 LYS B CA 1
ATOM 5379 C C . LYS B 1 56 ? 21.359 53.938 27.125 1 86 56 LYS B C 1
ATOM 5381 O O . LYS B 1 56 ? 20.906 54.312 28.219 1 86 56 LYS B O 1
ATOM 5386 N N . TYR B 1 57 ? 20.734 54.031 26 1 90.5 57 TYR B N 1
ATOM 5387 C CA . TYR B 1 57 ? 19.594 54.938 25.922 1 90.5 57 TYR B CA 1
ATOM 5388 C C . TYR B 1 57 ? 18.281 54.156 25.812 1 90.5 57 TYR B C 1
ATOM 5390 O O . TYR B 1 57 ? 17.328 54.625 25.203 1 90.5 57 TYR B O 1
ATOM 5398 N N . THR B 1 58 ? 18.328 53.031 26.328 1 91.94 58 THR B N 1
ATOM 5399 C CA . THR B 1 58 ? 17.125 52.219 26.328 1 91.94 58 THR B CA 1
ATOM 5400 C C . THR B 1 58 ? 16.703 51.875 27.75 1 91.94 58 THR B C 1
ATOM 5402 O O . THR B 1 58 ? 17.547 51.594 28.594 1 91.94 58 THR B O 1
ATOM 5405 N N . CYS B 1 59 ? 15.398 52.031 27.969 1 92.56 59 CYS B N 1
ATOM 5406 C CA . CYS B 1 59 ? 14.875 51.719 29.297 1 92.56 59 CYS B CA 1
ATOM 5407 C C . CYS B 1 59 ? 15.078 50.25 29.625 1 92.56 59 CYS B C 1
ATOM 5409 O O . CYS B 1 59 ? 14.648 49.375 28.859 1 92.56 59 CYS B O 1
ATOM 5411 N N . PRO B 1 60 ? 15.727 49.969 30.594 1 90.69 60 PRO B N 1
ATOM 5412 C CA . PRO B 1 60 ? 16.016 48.562 30.953 1 90.69 60 PRO B CA 1
ATOM 5413 C C . PRO B 1 60 ? 14.742 47.75 31.203 1 90.69 60 PRO B C 1
ATOM 5415 O O . PRO B 1 60 ? 14.773 46.531 31.125 1 90.69 60 PRO B O 1
ATOM 5418 N N . LEU B 1 61 ? 13.609 48.344 31.547 1 87 61 LEU B N 1
ATOM 5419 C CA . LEU B 1 61 ? 12.391 47.625 31.906 1 87 61 LEU B CA 1
ATOM 5420 C C . LEU B 1 61 ? 11.539 47.344 30.672 1 87 61 LEU B C 1
ATOM 5422 O O . LEU B 1 61 ? 10.883 46.312 30.578 1 87 61 LEU B O 1
ATOM 5426 N N . CYS B 1 62 ? 11.516 48.312 29.75 1 88.06 62 CYS B N 1
ATOM 5427 C CA . CYS B 1 62 ? 10.602 48.125 28.625 1 88.06 62 CYS B CA 1
ATOM 5428 C C . CYS B 1 62 ? 11.352 48.219 27.297 1 88.06 62 CYS B C 1
ATOM 5430 O O . CYS B 1 62 ? 10.766 48 26.234 1 88.06 62 CYS B O 1
ATOM 5432 N N . ASN B 1 63 ? 12.625 48.562 27.25 1 87.62 63 ASN B N 1
ATOM 5433 C CA . ASN B 1 63 ? 13.484 48.625 26.078 1 87.62 63 ASN B CA 1
ATOM 5434 C C . ASN B 1 63 ? 13.117 49.781 25.156 1 87.62 63 ASN B C 1
ATOM 5436 O O . ASN B 1 63 ? 13.523 49.781 23.984 1 87.62 63 ASN B O 1
ATOM 5440 N N . SER B 1 64 ? 12.258 50.688 25.625 1 88.56 64 SER B N 1
ATOM 5441 C CA . SER B 1 64 ? 11.938 51.875 24.844 1 88.56 64 SER B CA 1
ATOM 5442 C C . SER B 1 64 ? 13.133 52.844 24.75 1 88.56 64 SER B C 1
ATOM 5444 O O . SER B 1 64 ? 13.867 53 25.734 1 88.56 64 SER B O 1
ATOM 5446 N N . ASP B 1 65 ? 13.266 53.375 23.672 1 90.75 65 ASP B N 1
ATOM 5447 C CA . ASP B 1 65 ? 14.367 54.312 23.438 1 90.75 65 ASP B CA 1
ATOM 5448 C C . ASP B 1 65 ? 14.023 55.719 23.984 1 90.75 65 ASP B C 1
ATOM 5450 O O . ASP B 1 65 ? 12.914 56.188 23.781 1 90.75 65 ASP B O 1
ATOM 5454 N N . PHE B 1 66 ? 14.914 56.344 24.734 1 88.44 66 PHE B N 1
ATOM 5455 C CA . PHE B 1 66 ? 14.711 57.688 25.234 1 88.44 66 PHE B CA 1
ATOM 5456 C C . PHE B 1 66 ? 15.859 58.594 24.812 1 88.44 66 PHE B C 1
ATOM 5458 O O . PHE B 1 66 ? 16.078 59.656 25.438 1 88.44 66 PHE B O 1
ATOM 5465 N N . ARG B 1 67 ? 16.5 58.219 23.781 1 83.75 67 ARG B N 1
ATOM 5466 C CA . ARG B 1 67 ? 17.641 58.969 23.312 1 83.75 67 ARG B CA 1
ATOM 5467 C C . ARG B 1 67 ? 17.203 60.344 22.766 1 83.75 67 ARG B C 1
ATOM 5469 O O . ARG B 1 67 ? 16.266 60.406 21.969 1 83.75 67 ARG B O 1
ATOM 5476 N N . THR B 1 68 ? 17.672 61.344 23.328 1 78.94 68 THR B N 1
ATOM 5477 C CA . THR B 1 68 ? 17.484 62.688 22.797 1 78.94 68 THR B CA 1
ATOM 5478 C C . THR B 1 68 ? 18.828 63.375 22.641 1 78.94 68 THR B C 1
ATOM 5480 O O . THR B 1 68 ? 19.859 62.906 23.125 1 78.94 68 THR B O 1
ATOM 5483 N N . GLU B 1 69 ? 18.844 64.375 21.844 1 75.19 69 GLU B N 1
ATOM 5484 C CA . GLU B 1 69 ? 20.062 65.188 21.734 1 75.19 69 GLU B CA 1
ATOM 5485 C C . GLU B 1 69 ? 20.438 65.812 23.078 1 75.19 69 GLU B C 1
ATOM 5487 O O . GLU B 1 69 ? 19.578 66.312 23.812 1 75.19 69 GLU B O 1
ATOM 5492 N N . ASN B 1 70 ? 21.656 65.812 23.484 1 77 70 ASN B N 1
ATOM 5493 C CA . ASN B 1 70 ? 22.203 66.375 24.703 1 77 70 ASN B CA 1
ATOM 5494 C C . ASN B 1 70 ? 21.469 65.875 25.938 1 77 70 ASN B C 1
ATOM 5496 O O . ASN B 1 70 ? 21.062 66.688 26.781 1 77 70 ASN B O 1
ATOM 5500 N N . ILE B 1 71 ? 21.406 64.625 25.922 1 82.44 71 ILE B N 1
ATOM 5501 C CA . ILE B 1 71 ? 20.609 64 26.953 1 82.44 71 ILE B CA 1
ATOM 5502 C C . ILE B 1 71 ? 21.328 64.062 28.297 1 82.44 71 ILE B C 1
ATOM 5504 O O . ILE B 1 71 ? 22.516 63.75 28.391 1 82.44 71 ILE B O 1
ATOM 5508 N N . THR B 1 72 ? 20.688 64.75 29.312 1 87.38 72 THR B N 1
ATOM 5509 C CA . THR B 1 72 ? 21.094 64.75 30.703 1 87.38 72 THR B CA 1
ATOM 5510 C C . THR B 1 72 ? 19.969 64.25 31.609 1 87.38 72 THR B C 1
ATOM 5512 O O . THR B 1 72 ? 18.797 64.375 31.25 1 87.38 72 THR B O 1
ATOM 5515 N N . PRO B 1 73 ? 20.359 63.719 32.75 1 89.88 73 PRO B N 1
ATOM 5516 C CA . PRO B 1 73 ? 19.328 63.219 33.656 1 89.88 73 PRO B CA 1
ATOM 5517 C C . PRO B 1 73 ? 18.359 64.312 34.094 1 89.88 73 PRO B C 1
ATOM 5519 O O . PRO B 1 73 ? 17.203 64.062 34.406 1 89.88 73 PRO B O 1
ATOM 5522 N N . ASP B 1 74 ? 18.766 65.562 34.031 1 88.75 74 ASP B N 1
ATOM 5523 C CA . ASP B 1 74 ? 17.969 66.688 34.5 1 88.75 74 ASP B CA 1
ATOM 5524 C C . ASP B 1 74 ? 16.828 67 33.5 1 88.75 74 ASP B C 1
ATOM 5526 O O . ASP B 1 74 ? 15.891 67.688 33.844 1 88.75 74 ASP B O 1
ATOM 5530 N N . LEU B 1 75 ? 17 66.5 32.344 1 89.06 75 LEU B N 1
ATOM 5531 C CA . LEU B 1 75 ? 15.961 66.688 31.328 1 89.06 75 LEU B CA 1
ATOM 5532 C C . LEU B 1 75 ? 14.695 65.938 31.703 1 89.06 75 LEU B C 1
ATOM 5534 O O . LEU B 1 75 ? 13.609 66.25 31.234 1 89.06 75 LEU B O 1
ATOM 5538 N N . PHE B 1 76 ? 14.852 64.938 32.562 1 92.94 76 PHE B N 1
ATOM 5539 C CA . PHE B 1 76 ? 13.719 64.125 32.969 1 92.94 76 PHE B CA 1
ATOM 5540 C C . PHE B 1 76 ? 13.109 64.625 34.281 1 92.94 76 PHE B C 1
ATOM 5542 O O . PHE B 1 76 ? 13.836 64.938 35.219 1 92.94 76 PHE B O 1
ATOM 5549 N N . PRO B 1 77 ? 11.828 64.75 34.219 1 92.44 77 PRO B N 1
ATOM 5550 C CA . PRO B 1 77 ? 11.172 65.375 35.344 1 92.44 77 PRO B CA 1
ATOM 5551 C C . PRO B 1 77 ? 11.344 64.625 36.656 1 92.44 77 PRO B C 1
ATOM 5553 O O . PRO B 1 77 ? 11.328 63.375 36.625 1 92.44 77 PRO B O 1
ATOM 5556 N N . LYS B 1 78 ? 11.43 65.438 37.75 1 91.25 78 LYS B N 1
ATOM 5557 C CA . LYS B 1 78 ? 11.484 64.812 39.094 1 91.25 78 LYS B CA 1
ATOM 5558 C C . LYS B 1 78 ? 10.094 64.375 39.531 1 91.25 78 LYS B C 1
ATOM 5560 O O . LYS B 1 78 ? 9.125 65.125 39.406 1 91.25 78 LYS B O 1
ATOM 5565 N N . ASP B 1 79 ? 10.102 63.156 40.031 1 91.81 79 ASP B N 1
ATOM 5566 C CA . ASP B 1 79 ? 8.82 62.656 40.531 1 91.81 79 ASP B CA 1
ATOM 5567 C C . ASP B 1 79 ? 8.664 62.906 42 1 91.81 79 ASP B C 1
ATOM 5569 O O . ASP B 1 79 ? 8.984 62.062 42.844 1 91.81 79 ASP B O 1
ATOM 5573 N N . ASN B 1 80 ? 8.094 63.969 42.344 1 89 80 ASN B N 1
ATOM 5574 C CA . ASN B 1 80 ? 7.902 64.375 43.719 1 89 80 ASN B CA 1
ATOM 5575 C C . ASN B 1 80 ? 6.715 63.625 44.344 1 89 80 ASN B C 1
ATOM 5577 O O . ASN B 1 80 ? 6.562 63.594 45.594 1 89 80 ASN B O 1
ATOM 5581 N N . THR B 1 81 ? 5.945 63.062 43.5 1 89.31 81 THR B N 1
ATOM 5582 C CA . THR B 1 81 ? 4.828 62.312 44.031 1 89.31 81 THR B CA 1
ATOM 5583 C C . THR B 1 81 ? 5.324 61.062 44.781 1 89.31 81 THR B C 1
ATOM 5585 O O . THR B 1 81 ? 4.688 60.625 45.719 1 89.31 81 THR B O 1
ATOM 5588 N N . ARG B 1 82 ? 6.391 60.562 44.406 1 87.5 82 ARG B N 1
ATOM 5589 C CA . ARG B 1 82 ? 6.961 59.406 45.094 1 87.5 82 ARG B CA 1
ATOM 5590 C C . ARG B 1 82 ? 7.449 59.781 46.5 1 87.5 82 ARG B C 1
ATOM 5592 O O . ARG B 1 82 ? 7.43 58.969 47.406 1 87.5 82 ARG B O 1
ATOM 5599 N N . ARG B 1 83 ? 7.879 60.969 46.594 1 83.94 83 ARG B N 1
ATOM 5600 C CA . ARG B 1 83 ? 8.25 61.469 47.906 1 83.94 83 ARG B CA 1
ATOM 5601 C C . ARG B 1 83 ? 7.051 61.469 48.844 1 83.94 83 ARG B C 1
ATOM 5603 O O . ARG B 1 83 ? 7.176 61.094 50.031 1 83.94 83 ARG B O 1
ATOM 5610 N N . ASP B 1 84 ? 5.977 61.938 48.312 1 86.75 84 ASP B N 1
ATOM 5611 C CA . ASP B 1 84 ? 4.742 61.938 49.094 1 86.75 84 ASP B CA 1
ATOM 5612 C C . ASP B 1 84 ? 4.371 60.5 49.5 1 86.75 84 ASP B C 1
ATOM 5614 O O . ASP B 1 84 ? 3.965 60.25 50.656 1 86.75 84 ASP B O 1
ATOM 5618 N N . LEU B 1 85 ? 4.555 59.656 48.562 1 87.12 85 LEU B N 1
ATOM 5619 C CA . LEU B 1 85 ? 4.262 58.25 48.844 1 87.12 85 LEU B CA 1
ATOM 5620 C C . LEU B 1 85 ? 5.223 57.688 49.875 1 87.12 85 LEU B C 1
ATOM 5622 O O . LEU B 1 85 ? 4.828 56.844 50.688 1 87.12 85 LEU B O 1
ATOM 5626 N N . LEU B 1 86 ? 6.395 58.031 49.781 1 85.12 86 LEU B N 1
ATOM 5627 C CA . LEU B 1 86 ? 7.395 57.594 50.75 1 85.12 86 LEU B CA 1
ATOM 5628 C C . LEU B 1 86 ? 7.012 58.031 52.156 1 85.12 86 LEU B C 1
ATOM 5630 O O . LEU B 1 86 ? 7.137 57.25 53.125 1 85.12 86 LEU B O 1
ATOM 5634 N N . ASP B 1 87 ? 6.594 59.25 52.312 1 85.88 87 ASP B N 1
ATOM 5635 C CA . ASP B 1 87 ? 6.137 59.75 53.594 1 85.88 87 ASP B CA 1
ATOM 5636 C C . ASP B 1 87 ? 4.957 58.938 54.125 1 85.88 87 ASP B C 1
ATOM 5638 O O . ASP B 1 87 ? 4.898 58.625 55.312 1 85.88 87 ASP B O 1
ATOM 5642 N N . PHE B 1 88 ? 4.074 58.625 53.25 1 87.06 88 PHE B N 1
ATOM 5643 C CA . PHE B 1 88 ? 2.912 57.812 53.562 1 87.06 88 PHE B CA 1
ATOM 5644 C C . PHE B 1 88 ? 3.338 56.438 54.062 1 87.06 88 PHE B C 1
ATOM 5646 O O . PHE B 1 88 ? 2.873 55.969 55.094 1 87.06 88 PHE B O 1
ATOM 5653 N N . VAL B 1 89 ? 4.262 55.812 53.344 1 85.81 89 VAL B N 1
ATOM 5654 C CA . VAL B 1 89 ? 4.699 54.469 53.656 1 85.81 89 VAL B CA 1
ATOM 5655 C C . VAL B 1 89 ? 5.496 54.469 54.969 1 85.81 89 VAL B C 1
ATOM 5657 O O . VAL B 1 89 ? 5.352 53.562 55.781 1 85.81 89 VAL B O 1
ATOM 5660 N N . HIS B 1 90 ? 6.305 55.469 55.094 1 83.44 90 HIS B N 1
ATOM 5661 C CA . HIS B 1 90 ? 7.094 55.594 56.344 1 83.44 90 HIS B CA 1
ATOM 5662 C C . HIS B 1 90 ? 6.195 55.781 57.562 1 83.44 90 HIS B C 1
ATOM 5664 O O . HIS B 1 90 ? 6.488 55.281 58.625 1 83.44 90 HIS B O 1
ATOM 5670 N N . ALA B 1 91 ? 5.215 56.5 57.344 1 86.31 91 ALA B N 1
ATOM 5671 C CA . ALA B 1 91 ? 4.262 56.75 58.438 1 86.31 91 ALA B CA 1
ATOM 5672 C C . ALA B 1 91 ? 3.484 55.469 58.781 1 86.31 91 ALA B C 1
ATOM 5674 O O . ALA B 1 91 ? 3.123 55.25 59.938 1 86.31 91 ALA B O 1
ATOM 5675 N N . ALA B 1 92 ? 3.236 54.719 57.75 1 83.31 92 ALA B N 1
ATOM 5676 C CA . ALA B 1 92 ? 2.441 53.5 57.938 1 83.31 92 ALA B CA 1
ATOM 5677 C C . ALA B 1 92 ? 3.281 52.375 58.531 1 83.31 92 ALA B C 1
ATOM 5679 O O . ALA B 1 92 ? 2.754 51.5 59.188 1 83.31 92 ALA B O 1
ATOM 5680 N N . ASP B 1 93 ? 4.555 52.469 58.281 1 80.38 93 ASP B N 1
ATOM 5681 C CA . ASP B 1 93 ? 5.449 51.438 58.781 1 80.38 93 ASP B CA 1
ATOM 5682 C C . ASP B 1 93 ? 5.863 51.719 60.219 1 80.38 93 ASP B C 1
ATOM 5684 O O . ASP B 1 93 ? 6.691 52.594 60.469 1 80.38 93 ASP B O 1
ATOM 5688 N N . GLU B 1 94 ? 5.484 50.938 61.094 1 74.94 94 GLU B N 1
ATOM 5689 C CA . GLU B 1 94 ? 5.73 51.156 62.5 1 74.94 94 GLU B CA 1
ATOM 5690 C C . GLU B 1 94 ? 7.203 50.938 62.844 1 74.94 94 GLU B C 1
ATOM 5692 O O . GLU B 1 94 ? 7.695 51.469 63.844 1 74.94 94 GLU B O 1
ATOM 5697 N N . ASN B 1 95 ? 7.82 50.25 62 1 78.81 95 ASN B N 1
ATOM 5698 C CA . ASN B 1 95 ? 9.211 49.906 62.281 1 78.81 95 ASN B CA 1
ATOM 5699 C C . ASN B 1 95 ? 10.156 51 61.781 1 78.81 95 ASN B C 1
ATOM 5701 O O . ASN B 1 95 ? 11.344 51 62.125 1 78.81 95 ASN B O 1
ATOM 5705 N N . THR B 1 96 ? 9.57 52 61.125 1 80.56 96 THR B N 1
ATOM 5706 C CA . THR B 1 96 ? 10.406 53.062 60.594 1 80.56 96 THR B CA 1
ATOM 5707 C C . THR B 1 96 ? 10.383 54.281 61.531 1 80.56 96 THR B C 1
ATOM 5709 O O . THR B 1 96 ? 9.328 54.656 62.031 1 80.56 96 THR B O 1
ATOM 5712 N N . PHE B 1 97 ? 11.594 54.781 61.781 1 83.38 97 PHE B N 1
ATOM 5713 C CA . PHE B 1 97 ? 11.719 55.969 62.625 1 83.38 97 PHE B CA 1
ATOM 5714 C C . PHE B 1 97 ? 11.539 57.219 61.781 1 83.38 97 PHE B C 1
ATOM 5716 O O . PHE B 1 97 ? 12.336 57.531 60.906 1 83.38 97 PHE B O 1
ATOM 5723 N N . LEU B 1 98 ? 10.477 57.938 61.969 1 85.69 98 LEU B N 1
ATOM 5724 C CA . LEU B 1 98 ? 10.227 59.25 61.375 1 85.69 98 LEU B CA 1
ATOM 5725 C C . LEU B 1 98 ? 10.477 60.375 62.344 1 85.69 98 LEU B C 1
ATOM 5727 O O . LEU B 1 98 ? 9.781 60.469 63.375 1 85.69 98 LEU B O 1
ATOM 5731 N N . ALA B 1 99 ? 11.469 61.156 62.031 1 87.31 99 ALA B N 1
ATOM 5732 C CA . ALA B 1 99 ? 11.875 62.25 62.938 1 87.31 99 ALA B CA 1
ATOM 5733 C C . ALA B 1 99 ? 10.945 63.438 62.844 1 87.31 99 ALA B C 1
ATOM 5735 O O . ALA B 1 99 ? 10.445 63.75 61.75 1 87.31 99 ALA B O 1
ATOM 5736 N N . CYS B 1 100 ? 10.727 64.062 63.938 1 90.69 100 CYS B N 1
ATOM 5737 C CA . CYS B 1 100 ? 9.961 65.312 63.938 1 90.69 100 CYS B CA 1
ATOM 5738 C C . CYS B 1 100 ? 10.648 66.375 63.125 1 90.69 100 CYS B C 1
ATOM 5740 O O . CYS B 1 100 ? 11.867 66.562 63.188 1 90.69 100 CYS B O 1
ATOM 5742 N N . ASP B 1 101 ? 9.977 67.125 62.25 1 86.44 101 ASP B N 1
ATOM 5743 C CA . ASP B 1 101 ? 10.531 68.125 61.344 1 86.44 101 ASP B CA 1
ATOM 5744 C C . ASP B 1 101 ? 10.766 69.438 62.094 1 86.44 101 ASP B C 1
ATOM 5746 O O . ASP B 1 101 ? 11.5 70.312 61.625 1 86.44 101 ASP B O 1
ATOM 5750 N N . GLU B 1 102 ? 10.219 69.5 63.219 1 84.06 102 GLU B N 1
ATOM 5751 C CA . GLU B 1 102 ? 10.211 70.812 63.906 1 84.06 102 GLU B CA 1
ATOM 5752 C C . GLU B 1 102 ? 11.18 70.875 65.062 1 84.06 102 GLU B C 1
ATOM 5754 O O . GLU B 1 102 ? 11.703 71.938 65.438 1 84.06 102 GLU B O 1
ATOM 5759 N N . CYS B 1 103 ? 11.281 69.75 65.75 1 82.44 103 CYS B N 1
ATOM 5760 C CA . CYS B 1 103 ? 12.094 69.812 66.938 1 82.44 103 CYS B CA 1
ATOM 5761 C C . CYS B 1 103 ? 13.484 69.25 66.688 1 82.44 103 CYS B C 1
ATOM 5763 O O . CYS B 1 103 ? 13.672 68.438 65.812 1 82.44 103 CYS B O 1
ATOM 5765 N N . ASN B 1 104 ? 14.578 69.75 67.312 1 78.06 104 ASN B N 1
ATOM 5766 C CA . ASN B 1 104 ? 15.969 69.312 67.188 1 78.06 104 ASN B CA 1
ATOM 5767 C C . ASN B 1 104 ? 16.281 68.125 68.062 1 78.06 104 ASN B C 1
ATOM 5769 O O . ASN B 1 104 ? 17.391 67.625 68 1 78.06 104 ASN B O 1
ATOM 5773 N N . GLU B 1 105 ? 15.469 67.625 68.75 1 75.12 105 GLU B N 1
ATOM 5774 C CA . GLU B 1 105 ? 15.734 66.562 69.75 1 75.12 105 GLU B CA 1
ATOM 5775 C C . GLU B 1 105 ? 15.555 65.188 69.062 1 75.12 105 GLU B C 1
ATOM 5777 O O . GLU B 1 105 ? 15.711 64.188 69.75 1 75.12 105 GLU B O 1
ATOM 5782 N N . ASN B 1 106 ? 15.453 65 67.812 1 79.75 106 ASN B N 1
ATOM 5783 C CA . ASN B 1 106 ? 15.312 63.781 67.062 1 79.75 106 ASN B CA 1
ATOM 5784 C C . ASN B 1 106 ? 14.25 62.875 67.688 1 79.75 106 ASN B C 1
ATOM 5786 O O . ASN B 1 106 ? 14.5 61.719 68 1 79.75 106 ASN B O 1
ATOM 5790 N N . GLU B 1 107 ? 13.156 63.406 68 1 85.44 107 GLU B N 1
ATOM 5791 C CA . GLU B 1 107 ? 12.031 62.656 68.562 1 85.44 107 GLU B CA 1
ATOM 5792 C C . GLU B 1 107 ? 11.195 62 67.438 1 85.44 107 GLU B C 1
ATOM 5794 O O . GLU B 1 107 ? 11.102 62.562 66.375 1 85.44 107 GLU B O 1
ATOM 5799 N N . LYS B 1 108 ? 10.641 60.844 67.875 1 88.31 108 LYS B N 1
ATOM 5800 C CA . LYS B 1 108 ? 9.781 60.156 66.938 1 88.31 108 LYS B CA 1
ATOM 5801 C C . LYS B 1 108 ? 8.484 60.906 66.688 1 88.31 108 LYS B C 1
ATOM 5803 O O . LYS B 1 108 ? 7.895 61.469 67.562 1 88.31 108 LYS B O 1
ATOM 5808 N N . SER B 1 109 ? 8.102 60.969 65.375 1 91.69 109 SER B N 1
ATOM 5809 C CA . SER B 1 109 ? 6.887 61.688 65 1 91.69 109 SER B CA 1
ATOM 5810 C C . SER B 1 109 ? 5.637 60.906 65.375 1 91.69 109 SER B C 1
ATOM 5812 O O . SER B 1 109 ? 5.598 59.688 65.25 1 91.69 109 SER B O 1
ATOM 5814 N N . VAL B 1 110 ? 4.641 61.594 66 1 90.44 110 VAL B N 1
ATOM 5815 C CA . VAL B 1 110 ? 3.406 60.906 66.375 1 90.44 110 VAL B CA 1
ATOM 5816 C C . VAL B 1 110 ? 2.221 61.531 65.688 1 90.44 110 VAL B C 1
ATOM 5818 O O . VAL B 1 110 ? 1.125 60.969 65.625 1 90.44 110 VAL B O 1
ATOM 5821 N N . ALA B 1 111 ? 2.482 62.688 65.062 1 92.5 111 ALA B N 1
ATOM 5822 C CA . ALA B 1 111 ? 1.393 63.375 64.375 1 92.5 111 ALA B CA 1
ATOM 5823 C C . ALA B 1 111 ? 1.897 64.125 63.125 1 92.5 111 ALA B C 1
ATOM 5825 O O . ALA B 1 111 ? 3.105 64.188 62.875 1 92.5 111 ALA B O 1
ATOM 5826 N N . ARG B 1 112 ? 1.03 64.562 62.25 1 92.25 112 ARG B N 1
ATOM 5827 C CA . ARG B 1 112 ? 1.348 65.375 61.062 1 92.25 112 ARG B CA 1
ATOM 5828 C C . ARG B 1 112 ? 0.379 66.5 60.906 1 92.25 112 ARG B C 1
ATOM 5830 O O . ARG B 1 112 ? -0.806 66.375 61.219 1 92.25 112 ARG B O 1
ATOM 5837 N N . CYS B 1 113 ? 0.887 67.625 60.562 1 91.69 113 CYS B N 1
ATOM 5838 C CA . CYS B 1 113 ? 0.055 68.812 60.375 1 91.69 113 CYS B CA 1
ATOM 5839 C C . CYS B 1 113 ? -0.332 68.938 58.906 1 91.69 113 CYS B C 1
ATOM 5841 O O . CYS B 1 113 ? 0.53 68.938 58 1 91.69 113 CYS B O 1
ATOM 5843 N N . LYS B 1 114 ? -1.546 69.188 58.562 1 84.62 114 LYS B N 1
ATOM 5844 C CA . LYS B 1 114 ? -2.061 69.312 57.188 1 84.62 114 LYS B CA 1
ATOM 5845 C C . LYS B 1 114 ? -1.723 70.688 56.562 1 84.62 114 LYS B C 1
ATOM 5847 O O . LYS B 1 114 ? -1.675 70.812 55.344 1 84.62 114 LYS B O 1
ATOM 5852 N N . ASP B 1 115 ? -1.518 71.625 57.406 1 82.75 115 ASP B N 1
ATOM 5853 C CA . ASP B 1 115 ? -1.323 72.938 56.906 1 82.75 115 ASP B CA 1
ATOM 5854 C C . ASP B 1 115 ? 0.161 73.25 56.719 1 82.75 115 ASP B C 1
ATOM 5856 O O . ASP B 1 115 ? 0.549 73.938 55.75 1 82.75 115 ASP B O 1
ATOM 5860 N N . CYS B 1 116 ? 1.012 72.875 57.625 1 84.06 116 CYS B N 1
ATOM 5861 C CA . CYS B 1 116 ? 2.438 73.125 57.5 1 84.06 116 CYS B CA 1
ATOM 5862 C C . CYS B 1 116 ? 3.166 71.938 56.906 1 84.06 116 CYS B C 1
ATOM 5864 O O . CYS B 1 116 ? 4.336 72 56.531 1 84.06 116 CYS B O 1
ATOM 5866 N N . PHE B 1 117 ? 2.535 70.812 56.781 1 86.44 117 PHE B N 1
ATOM 5867 C CA . PHE B 1 117 ? 3.025 69.625 56.094 1 86.44 117 PHE B CA 1
ATOM 5868 C C . PHE B 1 117 ? 4.223 69.062 56.844 1 86.44 117 PHE B C 1
ATOM 5870 O O . PHE B 1 117 ? 5.152 68.5 56.25 1 86.44 117 PHE B O 1
ATOM 5877 N N . LYS B 1 118 ? 4.234 69.125 58.188 1 88.06 118 LYS B N 1
ATOM 5878 C CA . LYS B 1 118 ? 5.371 68.688 58.969 1 88.06 118 LYS B CA 1
ATOM 5879 C C . LYS B 1 118 ? 4.965 67.562 59.906 1 88.06 118 LYS B C 1
ATOM 5881 O O . LYS B 1 118 ? 3.82 67.5 60.375 1 88.06 118 LYS B O 1
ATOM 5886 N N . PHE B 1 119 ? 5.938 66.625 60.062 1 91.69 119 PHE B N 1
ATOM 5887 C CA . PHE B 1 119 ? 5.785 65.625 61.094 1 91.69 119 PHE B CA 1
ATOM 5888 C C . PHE B 1 119 ? 6.105 66.188 62.469 1 91.69 119 PHE B C 1
ATOM 5890 O O . PHE B 1 119 ? 7.035 67 62.625 1 91.69 119 PHE B O 1
ATOM 5897 N N . LEU B 1 120 ? 5.227 65.75 63.375 1 92.56 120 LEU B N 1
ATOM 5898 C CA . LEU B 1 120 ? 5.336 66.375 64.688 1 92.56 120 LEU B CA 1
ATOM 5899 C C . LEU B 1 120 ? 5.531 65.312 65.75 1 92.56 120 LEU B C 1
ATOM 5901 O O . LEU B 1 120 ? 4.863 64.25 65.75 1 92.56 120 LEU B O 1
ATOM 5905 N N . GLY B 1 121 ? 6.516 65.625 66.562 1 90.94 121 GLY B N 1
ATOM 5906 C CA . GLY B 1 121 ? 6.648 64.75 67.75 1 90.94 121 GLY B CA 1
ATOM 5907 C C . GLY B 1 121 ? 5.633 65.125 68.875 1 90.94 121 GLY B C 1
ATOM 5908 O O . GLY B 1 121 ? 4.742 65.938 68.625 1 90.94 121 GLY B O 1
ATOM 5909 N N . GLU B 1 122 ? 5.77 64.562 70.062 1 90.56 122 GLU B N 1
ATOM 5910 C CA . GLU B 1 122 ? 4.793 64.688 71.125 1 90.56 122 GLU B CA 1
ATOM 5911 C C . GLU B 1 122 ? 4.742 66.125 71.625 1 90.56 122 GLU B C 1
ATOM 5913 O O . GLU B 1 122 ? 3.662 66.688 71.875 1 90.56 122 GLU B O 1
ATOM 5918 N N . ASN B 1 123 ? 5.934 66.75 71.812 1 89.88 123 ASN B N 1
ATOM 5919 C CA . ASN B 1 123 ? 6 68.125 72.25 1 89.88 123 ASN B CA 1
ATOM 5920 C C . ASN B 1 123 ? 5.5 69.125 71.25 1 89.88 123 ASN B C 1
ATOM 5922 O O . ASN B 1 123 ? 4.816 70.062 71.562 1 89.88 123 ASN B O 1
ATOM 5926 N N . CYS B 1 124 ? 5.883 68.812 70.062 1 91.94 124 CYS B N 1
ATOM 5927 C CA . CYS B 1 124 ? 5.496 69.688 69 1 91.94 124 CYS B CA 1
ATOM 5928 C C . CYS B 1 124 ? 4.008 69.562 68.688 1 91.94 124 CYS B C 1
ATOM 5930 O O . CYS B 1 124 ? 3.367 70.562 68.312 1 91.94 124 CYS B O 1
ATOM 5932 N N . LEU B 1 125 ? 3.447 68.438 69 1 92.69 125 LEU B N 1
ATOM 5933 C CA . LEU B 1 125 ? 2.006 68.25 68.875 1 92.69 125 LEU B CA 1
ATOM 5934 C C . LEU B 1 125 ? 1.247 69.062 69.875 1 92.69 125 LEU B C 1
ATOM 5936 O O . LEU B 1 125 ? 0.267 69.75 69.5 1 92.69 125 LEU B O 1
ATOM 5940 N N . LYS B 1 126 ? 1.774 69.125 70.938 1 91.25 126 LYS B N 1
ATOM 5941 C CA . LYS B 1 126 ? 1.173 69.875 72 1 91.25 126 LYS B CA 1
ATOM 5942 C C . LYS B 1 126 ? 1.248 71.375 71.688 1 91.25 126 LYS B C 1
ATOM 5944 O O . LYS B 1 126 ? 0.301 72.125 71.938 1 91.25 126 LYS B O 1
ATOM 5949 N N . ALA B 1 127 ? 2.346 71.688 71.125 1 91.12 127 ALA B N 1
ATOM 5950 C CA . ALA B 1 127 ? 2.539 73.125 70.75 1 91.12 127 ALA B CA 1
ATOM 5951 C C . ALA B 1 127 ? 1.549 73.5 69.688 1 91.12 127 ALA B C 1
ATOM 5953 O O . ALA B 1 127 ? 0.978 74.625 69.75 1 91.12 127 ALA B O 1
ATOM 5954 N N . HIS B 1 128 ? 1.307 72.625 68.688 1 91.12 128 HIS B N 1
ATOM 5955 C CA . HIS B 1 128 ? 0.41 72.938 67.625 1 91.12 128 HIS B CA 1
ATOM 5956 C C . HIS B 1 128 ? -1.04 73 68.062 1 91.12 128 HIS B C 1
ATOM 5958 O O . HIS B 1 128 ? -1.847 73.75 67.5 1 91.12 128 HIS B O 1
ATOM 5964 N N . LYS B 1 129 ? -1.336 72.438 69.188 1 89.56 129 LYS B N 1
ATOM 5965 C CA . LYS B 1 129 ? -2.699 72.438 69.75 1 89.56 129 LYS B CA 1
ATOM 5966 C C . LYS B 1 129 ? -2.939 73.625 70.688 1 89.56 129 LYS B C 1
ATOM 5968 O O . LYS B 1 129 ? -4.074 74.062 70.812 1 89.56 129 LYS B O 1
ATOM 5973 N N . SER B 1 130 ? -1.812 74.188 71.188 1 90 130 SER B N 1
ATOM 5974 C CA . SER B 1 130 ? -2.006 75.125 72.312 1 90 130 SER B CA 1
ATOM 5975 C C . SER B 1 130 ? -1.622 76.5 71.875 1 90 130 SER B C 1
ATOM 5977 O O . SER B 1 130 ? -2.205 77.5 72.312 1 90 130 SER B O 1
ATOM 5979 N N . MET B 1 131 ? -0.74 76.562 71 1 90 131 MET B N 1
ATOM 5980 C CA . MET B 1 131 ? -0.216 77.938 70.625 1 90 131 MET B CA 1
ATOM 5981 C C . MET B 1 131 ? -1.142 78.625 69.625 1 90 131 MET B C 1
ATOM 5983 O O . MET B 1 131 ? -1.668 78 68.688 1 90 131 MET B O 1
ATOM 5987 N N . LYS B 1 132 ? -1.312 79.875 69.75 1 87.38 132 LYS B N 1
ATOM 5988 C CA . LYS B 1 132 ? -2.197 80.688 68.938 1 87.38 132 LYS B CA 1
ATOM 5989 C C . LYS B 1 132 ? -1.697 80.75 67.438 1 87.38 132 LYS B C 1
ATOM 5991 O O . LYS B 1 132 ? -2.494 80.875 66.562 1 87.38 132 LYS B O 1
ATOM 5996 N N . THR B 1 133 ? -0.466 80.688 67.312 1 87.31 133 THR B N 1
ATOM 5997 C CA . THR B 1 133 ? 0.142 80.75 66 1 87.31 133 THR B CA 1
ATOM 5998 C C . THR B 1 133 ? -0.311 79.562 65.125 1 87.31 133 THR B C 1
ATOM 6000 O O . THR B 1 133 ? -0.397 79.688 63.875 1 87.31 133 THR B O 1
ATOM 6003 N N . PHE B 1 134 ? -0.662 78.5 65.875 1 86.69 134 PHE B N 1
ATOM 6004 C CA . PHE B 1 134 ? -1.007 77.25 65.125 1 86.69 134 PHE B CA 1
ATOM 6005 C C . PHE B 1 134 ? -2.498 77 65.188 1 86.69 134 PHE B C 1
ATOM 6007 O O . PHE B 1 134 ? -2.945 75.875 64.875 1 86.69 134 PHE B O 1
ATOM 6014 N N . ALA B 1 135 ? -3.199 77.875 65.688 1 86.5 135 ALA B N 1
ATOM 6015 C CA . ALA B 1 135 ? -4.617 77.688 66 1 86.5 135 ALA B CA 1
ATOM 6016 C C . ALA B 1 135 ? -5.391 77.25 64.75 1 86.5 135 ALA B C 1
ATOM 6018 O O . ALA B 1 135 ? -6.367 76.5 64.875 1 86.5 135 ALA B O 1
ATOM 6019 N N . LYS B 1 136 ? -4.934 77.625 63.625 1 88.12 136 LYS B N 1
ATOM 6020 C CA . LYS B 1 136 ? -5.66 77.312 62.406 1 88.12 136 LYS B CA 1
ATOM 6021 C C . LYS B 1 136 ? -5.125 76.062 61.75 1 88.12 136 LYS B C 1
ATOM 6023 O O . LYS B 1 136 ? -5.664 75.562 60.719 1 88.12 136 LYS B O 1
ATOM 6028 N N . HIS B 1 137 ? -4.141 75.375 62.375 1 89.44 137 HIS B N 1
ATOM 6029 C CA . HIS B 1 137 ? -3.537 74.188 61.781 1 89.44 137 HIS B CA 1
ATOM 6030 C C . HIS B 1 137 ? -4.316 72.938 62.156 1 89.44 137 HIS B C 1
ATOM 6032 O O . HIS B 1 137 ? -4.809 72.812 63.281 1 89.44 137 HIS B O 1
ATOM 6038 N N . ARG B 1 138 ? -4.648 72.125 61.156 1 82 138 ARG B N 1
ATOM 6039 C CA . ARG B 1 138 ? -5.309 70.875 61.375 1 82 138 ARG B CA 1
ATOM 6040 C C . ARG B 1 138 ? -4.289 69.75 61.469 1 82 138 ARG B C 1
ATOM 6042 O O . ARG B 1 138 ? -3.594 69.438 60.5 1 82 138 ARG B O 1
ATOM 6049 N N . VAL B 1 139 ? -4.246 69.188 62.781 1 91 139 VAL B N 1
ATOM 6050 C CA . VAL B 1 139 ? -3.264 68.125 63.031 1 91 139 VAL B CA 1
ATOM 6051 C C . VAL B 1 139 ? -3.973 66.75 63.25 1 91 139 VAL B C 1
ATOM 6053 O O . VAL B 1 139 ? -5.098 66.75 63.75 1 91 139 VAL B O 1
ATOM 6056 N N . PHE B 1 140 ? -3.395 65.75 62.719 1 89.88 140 PHE B N 1
ATOM 6057 C CA . PHE B 1 140 ? -3.926 64.375 62.969 1 89.88 140 PHE B CA 1
ATOM 6058 C C . PHE B 1 140 ? -2.828 63.469 63.469 1 89.88 140 PHE B C 1
ATOM 6060 O O . PHE B 1 140 ? -1.658 63.625 63.125 1 89.88 140 PHE B O 1
ATOM 6067 N N . THR B 1 141 ? -3.213 62.531 64.25 1 90.31 141 THR B N 1
ATOM 6068 C CA . THR B 1 141 ? -2.264 61.562 64.812 1 90.31 141 THR B CA 1
ATOM 6069 C C . THR B 1 141 ? -2.09 60.375 63.875 1 90.31 141 THR B C 1
ATOM 6071 O O . THR B 1 141 ? -3.045 59.938 63.25 1 90.31 141 THR B O 1
ATOM 6074 N N . LEU B 1 142 ? -0.908 59.906 63.781 1 88.94 142 LEU B N 1
ATOM 6075 C CA . LEU B 1 142 ? -0.567 58.812 62.875 1 88.94 142 LEU B CA 1
ATOM 6076 C C . LEU B 1 142 ? -1.244 57.531 63.281 1 88.94 142 LEU B C 1
ATOM 6078 O O . LEU B 1 142 ? -1.52 56.656 62.438 1 88.94 142 LEU B O 1
ATOM 6082 N N . ARG B 1 143 ? -1.537 57.312 64.562 1 84.56 143 ARG B N 1
ATOM 6083 C CA . ARG B 1 143 ? -2.178 56.094 65.062 1 84.56 143 ARG B CA 1
ATOM 6084 C C . ARG B 1 143 ? -3.639 56.031 64.625 1 84.56 143 ARG B C 1
ATOM 6086 O O . ARG B 1 143 ? -4.207 54.938 64.5 1 84.56 143 ARG B O 1
ATOM 6093 N N . ASP B 1 144 ? -4.246 57.125 64.188 1 83.31 144 ASP B N 1
ATOM 6094 C CA . ASP B 1 144 ? -5.668 57.188 63.875 1 83.31 144 ASP B CA 1
ATOM 6095 C C . ASP B 1 144 ? -5.895 57.094 62.375 1 83.31 144 ASP B C 1
ATOM 6097 O O . ASP B 1 144 ? -7.039 57.062 61.906 1 83.31 144 ASP B O 1
ATOM 6101 N N . VAL B 1 145 ? -4.91 57.125 61.625 1 83.88 145 VAL B N 1
ATOM 6102 C CA . VAL B 1 145 ? -5.039 57.156 60.188 1 83.88 145 VAL B CA 1
ATOM 6103 C C . VAL B 1 145 ? -5.188 55.719 59.625 1 83.88 145 VAL B C 1
ATOM 6105 O O . VAL B 1 145 ? -4.496 54.812 60.094 1 83.88 145 VAL B O 1
ATOM 6108 N N . THR B 1 146 ? -6.316 55.594 58.812 1 82.25 146 THR B N 1
ATOM 6109 C CA . THR B 1 146 ? -6.395 54.344 58.031 1 82.25 146 THR B CA 1
ATOM 6110 C C . THR B 1 146 ? -5.547 54.469 56.781 1 82.25 146 THR B C 1
ATOM 6112 O O . THR B 1 146 ? -5.855 55.25 55.875 1 82.25 146 THR B O 1
ATOM 6115 N N . PHE B 1 147 ? -4.512 53.719 56.75 1 80.62 147 PHE B N 1
ATOM 6116 C CA . PHE B 1 147 ? -3.541 53.812 55.656 1 80.62 147 PHE B CA 1
ATOM 6117 C C . PHE B 1 147 ? -4.047 53.094 54.406 1 80.62 147 PHE B C 1
ATOM 6119 O O . PHE B 1 147 ? -3.697 51.938 54.156 1 80.62 147 PHE B O 1
ATOM 6126 N N . ASP B 1 148 ? -4.906 53.906 53.656 1 78.25 148 ASP B N 1
ATOM 6127 C CA . ASP B 1 148 ? -5.398 53.469 52.344 1 78.25 148 ASP B CA 1
ATOM 6128 C C . ASP B 1 148 ? -5.047 54.469 51.25 1 78.25 148 ASP B C 1
ATOM 6130 O O . ASP B 1 148 ? -4.336 55.438 51.5 1 78.25 148 ASP B O 1
ATOM 6134 N N . VAL B 1 149 ? -5.449 54.188 50 1 76.75 149 VAL B N 1
ATOM 6135 C CA . VAL B 1 149 ? -5.074 55 48.844 1 76.75 149 VAL B CA 1
ATOM 6136 C C . VAL B 1 149 ? -5.602 56.438 49.031 1 76.75 149 VAL B C 1
ATOM 6138 O O . VAL B 1 149 ? -4.965 57.406 48.594 1 76.75 149 VAL B O 1
ATOM 6141 N N . ASN B 1 150 ? -6.633 56.625 49.719 1 78.12 150 ASN B N 1
ATOM 6142 C CA . ASN B 1 150 ? -7.254 57.906 49.875 1 78.12 150 ASN B CA 1
ATOM 6143 C C . ASN B 1 150 ? -6.516 58.75 50.906 1 78.12 150 ASN B C 1
ATOM 6145 O O . ASN B 1 150 ? -6.66 60 50.938 1 78.12 150 ASN B O 1
ATOM 6149 N N . SER B 1 151 ? -5.723 58.094 51.75 1 84.38 151 SER B N 1
ATOM 6150 C CA . SER B 1 151 ? -5.031 58.812 52.812 1 84.38 151 SER B CA 1
ATOM 6151 C C . SER B 1 151 ? -3.664 59.281 52.344 1 84.38 151 SER B C 1
ATOM 6153 O O . SER B 1 151 ? -2.986 60.031 53.094 1 84.38 151 SER B O 1
ATOM 6155 N N . ILE B 1 152 ? -3.336 59 51.125 1 83.88 152 ILE B N 1
ATOM 6156 C CA . ILE B 1 152 ? -2.025 59.406 50.625 1 83.88 152 ILE B CA 1
ATOM 6157 C C . ILE B 1 152 ? -1.938 60.906 50.531 1 83.88 152 ILE B C 1
ATOM 6159 O O . ILE B 1 152 ? -0.887 61.5 50.781 1 83.88 152 ILE B O 1
ATOM 6163 N N . SER B 1 153 ? -3.014 61.531 50.219 1 85.12 153 SER B N 1
ATOM 6164 C CA . SER B 1 153 ? -3.057 63 50.031 1 85.12 153 SER B CA 1
ATOM 6165 C C . SER B 1 153 ? -2.701 63.719 51.344 1 85.12 153 SER B C 1
ATOM 6167 O O . SER B 1 153 ? -2.225 64.875 51.312 1 85.12 153 SER B O 1
ATOM 6169 N N . ASP B 1 154 ? -2.912 63 52.438 1 86.19 154 ASP B N 1
ATOM 6170 C CA . ASP B 1 154 ? -2.639 63.625 53.75 1 86.19 154 ASP B CA 1
ATOM 6171 C C . ASP B 1 154 ? -1.136 63.719 54 1 86.19 154 ASP B C 1
ATOM 6173 O O . ASP B 1 154 ? -0.701 64.438 54.906 1 86.19 154 ASP B O 1
ATOM 6177 N N . PHE B 1 155 ? -0.443 63.125 53.25 1 86.69 155 PHE B N 1
ATOM 6178 C CA . PHE B 1 155 ? 1 63.125 53.469 1 86.69 155 PHE B CA 1
ATOM 6179 C C . PHE B 1 155 ? 1.719 63.875 52.344 1 86.69 155 PHE B C 1
ATOM 6181 O O . PHE B 1 155 ? 2.928 63.688 52.156 1 86.69 155 PHE B O 1
ATOM 6188 N N . ARG B 1 156 ? 1.043 64.625 51.562 1 85.94 156 ARG B N 1
ATOM 6189 C CA . ARG B 1 156 ? 1.64 65.375 50.469 1 85.94 156 ARG B CA 1
ATOM 6190 C C . ARG B 1 156 ? 2.547 66.5 50.969 1 85.94 156 ARG B C 1
ATOM 6192 O O . ARG B 1 156 ? 2.303 67.062 52.031 1 85.94 156 ARG B O 1
ATOM 6199 N N . SER B 1 157 ? 3.572 66.812 50.25 1 83.62 157 SER B N 1
ATOM 6200 C CA . SER B 1 157 ? 4.484 67.875 50.594 1 83.62 157 SER B CA 1
ATOM 6201 C C . SER B 1 157 ? 3.957 69.25 50.062 1 83.62 157 SER B C 1
ATOM 6203 O O . SER B 1 157 ? 3.09 69.25 49.188 1 83.62 157 SER B O 1
ATOM 6205 N N . ALA B 1 158 ? 4.305 70.375 50.656 1 77.56 158 ALA B N 1
ATOM 6206 C CA . ALA B 1 158 ? 3.805 71.688 50.312 1 77.56 158 ALA B CA 1
ATOM 6207 C C . ALA B 1 158 ? 4.211 72.062 48.906 1 77.56 158 ALA B C 1
ATOM 6209 O O . ALA B 1 158 ? 3.521 72.875 48.25 1 77.56 158 ALA B O 1
ATOM 6210 N N . GLY B 1 159 ? 5.078 71.438 48.281 1 80.31 159 GLY B N 1
ATOM 6211 C CA . GLY B 1 159 ? 5.574 71.875 47 1 80.31 159 GLY B CA 1
ATOM 6212 C C . GLY B 1 159 ? 6.195 73.25 47.031 1 80.31 159 GLY B C 1
ATOM 6213 O O . GLY B 1 159 ? 5.598 74.25 46.562 1 80.31 159 GLY B O 1
ATOM 6214 N N . LEU B 1 160 ? 7.316 73.438 47.531 1 85.56 160 LEU B N 1
ATOM 6215 C CA . LEU B 1 160 ? 7.98 74.688 47.719 1 85.56 160 LEU B CA 1
ATOM 6216 C C . LEU B 1 160 ? 8.836 75.062 46.5 1 85.56 160 LEU B C 1
ATOM 6218 O O . LEU B 1 160 ? 9.414 74.125 45.875 1 85.56 160 LEU B O 1
ATOM 6222 N N . CYS B 1 161 ? 8.719 76.312 46.188 1 89.38 161 CYS B N 1
ATOM 6223 C CA . CYS B 1 161 ? 9.555 76.812 45.094 1 89.38 161 CYS B CA 1
ATOM 6224 C C . CYS B 1 161 ? 11.031 76.688 45.469 1 89.38 161 CYS B C 1
ATOM 6226 O O . CYS B 1 161 ? 11.438 77.062 46.562 1 89.38 161 CYS B O 1
ATOM 6228 N N . SER B 1 162 ? 11.875 76.188 44.656 1 81.88 162 SER B N 1
ATOM 6229 C CA . SER B 1 162 ? 13.297 76 44.875 1 81.88 162 SER B CA 1
ATOM 6230 C C . SER B 1 162 ? 14.023 77.312 45 1 81.88 162 SER B C 1
ATOM 6232 O O . SER B 1 162 ? 15.039 77.438 45.688 1 81.88 162 SER B O 1
ATOM 6234 N N . ASN B 1 163 ? 13.453 78.375 44.5 1 86.88 163 ASN B N 1
ATOM 6235 C CA . ASN B 1 163 ? 14.117 79.688 44.469 1 86.88 163 ASN B CA 1
ATOM 6236 C C . ASN B 1 163 ? 13.672 80.562 45.625 1 86.88 163 ASN B C 1
ATOM 6238 O O . ASN B 1 163 ? 14.43 81.438 46.094 1 86.88 163 ASN B O 1
ATOM 6242 N N . HIS B 1 164 ? 12.438 80.375 46.031 1 88.19 164 HIS B N 1
ATOM 6243 C CA . HIS B 1 164 ? 11.906 81.375 46.969 1 88.19 164 HIS B CA 1
ATOM 6244 C C . HIS B 1 164 ? 11.367 80.75 48.219 1 88.19 164 HIS B C 1
ATOM 6246 O O . HIS B 1 164 ? 10.93 81.438 49.156 1 88.19 164 HIS B O 1
ATOM 6252 N N . GLU B 1 165 ? 11.375 79.438 48.281 1 84.44 165 GLU B N 1
ATOM 6253 C CA . GLU B 1 165 ? 10.883 78.688 49.438 1 84.44 165 GLU B CA 1
ATOM 6254 C C . GLU B 1 165 ? 9.43 79.062 49.75 1 84.44 165 GLU B C 1
ATOM 6256 O O . GLU B 1 165 ? 9.039 79.125 50.906 1 84.44 165 GLU B O 1
ATOM 6261 N N . GLU B 1 166 ? 8.664 79.438 48.75 1 87.94 166 GLU B N 1
ATOM 6262 C CA . GLU B 1 166 ? 7.23 79.688 48.844 1 87.94 166 GLU B CA 1
ATOM 6263 C C . GLU B 1 166 ? 6.438 78.562 48.219 1 87.94 166 GLU B C 1
ATOM 6265 O O . GLU B 1 166 ? 6.961 77.812 47.375 1 87.94 166 GLU B O 1
ATOM 6270 N N . VAL B 1 167 ? 5.242 78.438 48.719 1 88.31 167 VAL B N 1
ATOM 6271 C CA . VAL B 1 167 ? 4.375 77.438 48.188 1 88.31 167 VAL B CA 1
ATOM 6272 C C . VAL B 1 167 ? 4.059 77.688 46.719 1 88.31 167 VAL B C 1
ATOM 6274 O O . VAL B 1 167 ? 3.834 78.875 46.344 1 88.31 167 VAL B O 1
ATOM 6277 N N . LEU B 1 168 ? 4.07 76.625 45.906 1 92.31 168 LEU B N 1
ATOM 6278 C CA . LEU B 1 168 ? 3.752 76.812 44.5 1 92.31 168 LEU B CA 1
ATOM 6279 C C . LEU B 1 168 ? 2.246 76.875 44.281 1 92.31 168 LEU B C 1
ATOM 6281 O O . LEU B 1 168 ? 1.542 75.875 44.312 1 92.31 168 LEU B O 1
ATOM 6285 N N . LYS B 1 169 ? 1.705 78.062 44 1 92.19 169 LYS B N 1
ATOM 6286 C CA . LYS B 1 169 ? 0.266 78.25 43.875 1 92.19 169 LYS B CA 1
ATOM 6287 C C . LYS B 1 169 ? -0.114 78.625 42.438 1 92.19 169 LYS B C 1
ATOM 6289 O O . LYS B 1 169 ? -1.298 78.688 42.094 1 92.19 169 LYS B O 1
ATOM 6294 N N . LEU B 1 170 ? 0.868 78.875 41.656 1 95 170 LEU B N 1
ATOM 6295 C CA . LEU B 1 170 ? 0.623 79.25 40.281 1 95 170 LEU B CA 1
ATOM 6296 C C . LEU B 1 170 ? 1.322 78.312 39.312 1 95 170 LEU B C 1
ATOM 6298 O O . LEU B 1 170 ? 2.143 77.438 39.719 1 95 170 LEU B O 1
ATOM 6302 N N . TYR B 1 171 ? 0.875 78.312 38.125 1 94.81 171 TYR B N 1
ATOM 6303 C CA . TYR B 1 171 ? 1.471 77.562 37.031 1 94.81 171 TYR B CA 1
ATOM 6304 C C . TYR B 1 171 ? 1.643 78.375 35.781 1 94.81 171 TYR B C 1
ATOM 6306 O O . TYR B 1 171 ? 0.729 79.125 35.375 1 94.81 171 TYR B O 1
ATOM 6314 N N . CYS B 1 172 ? 2.799 78.438 35.25 1 94.88 172 CYS B N 1
ATOM 6315 C CA . CYS B 1 172 ? 3.047 79.125 33.969 1 94.88 172 CYS B CA 1
ATOM 6316 C C . CYS B 1 172 ? 2.754 78.188 32.781 1 94.88 172 CYS B C 1
ATOM 6318 O O . CYS B 1 172 ? 3.439 77.188 32.594 1 94.88 172 CYS B O 1
ATOM 6320 N N . THR B 1 173 ? 1.78 78.562 31.969 1 92.06 173 THR B N 1
ATOM 6321 C CA . THR B 1 173 ? 1.338 77.75 30.859 1 92.06 173 THR B CA 1
ATOM 6322 C C . THR B 1 173 ? 1.98 78.188 29.547 1 92.06 173 THR B C 1
ATOM 6324 O O . THR B 1 173 ? 1.528 77.812 28.469 1 92.06 173 THR B O 1
ATOM 6327 N N . GLY B 1 174 ? 2.922 79 29.719 1 89.38 174 GLY B N 1
ATOM 6328 C CA . GLY B 1 174 ? 3.627 79.438 28.516 1 89.38 174 GLY B CA 1
ATOM 6329 C C . GLY B 1 174 ? 4.184 78.25 27.734 1 89.38 174 GLY B C 1
ATOM 6330 O O . GLY B 1 174 ? 4.602 77.25 28.312 1 89.38 174 GLY B O 1
ATOM 6331 N N . LYS B 1 175 ? 4.309 78.312 26.453 1 85.25 175 LYS B N 1
ATOM 6332 C CA . LYS B 1 175 ? 4.656 77.25 25.531 1 85.25 175 LYS B CA 1
ATOM 6333 C C . LYS B 1 175 ? 6.031 76.688 25.859 1 85.25 175 LYS B C 1
ATOM 6335 O O . LYS B 1 175 ? 6.227 75.438 25.812 1 85.25 175 LYS B O 1
ATOM 6340 N N . GLU B 1 176 ? 6.93 77.5 26.297 1 84.81 176 GLU B N 1
ATOM 6341 C CA . GLU B 1 176 ? 8.297 77.062 26.531 1 84.81 176 GLU B CA 1
ATOM 6342 C C . GLU B 1 176 ? 8.594 76.938 28.016 1 84.81 176 GLU B C 1
ATOM 6344 O O . GLU B 1 176 ? 9.68 76.5 28.406 1 84.81 176 GLU B O 1
ATOM 6349 N N . CYS B 1 177 ? 7.773 77.188 28.969 1 88.75 177 CYS B N 1
ATOM 6350 C CA . CYS B 1 177 ? 8.039 77.188 30.406 1 88.75 177 CYS B CA 1
ATOM 6351 C C . CYS B 1 177 ? 7.281 76.062 31.094 1 88.75 177 CYS B C 1
ATOM 6353 O O . CYS B 1 177 ? 7.879 75.062 31.5 1 88.75 177 CYS B O 1
ATOM 6355 N N . GLN B 1 178 ? 5.977 75.875 31.031 1 89 178 GLN B N 1
ATOM 6356 C CA . GLN B 1 178 ? 5.082 74.875 31.562 1 89 178 GLN B CA 1
ATOM 6357 C C . GLN B 1 178 ? 5.594 74.312 32.906 1 89 178 GLN B C 1
ATOM 6359 O O . GLN B 1 178 ? 5.875 73.125 33.031 1 89 178 GLN B O 1
ATOM 6364 N N . THR B 1 179 ? 5.668 75.125 33.969 1 91.38 179 THR B N 1
ATOM 6365 C CA . THR B 1 179 ? 6.199 74.75 35.25 1 91.38 179 THR B CA 1
ATOM 6366 C C . THR B 1 179 ? 5.438 75.438 36.375 1 91.38 179 THR B C 1
ATOM 6368 O O . THR B 1 179 ? 4.934 76.562 36.188 1 91.38 179 THR B O 1
ATOM 6371 N N . PRO B 1 180 ? 5.359 74.812 37.5 1 93.69 180 PRO B N 1
ATOM 6372 C CA . PRO B 1 180 ? 4.785 75.5 38.656 1 93.69 180 PRO B CA 1
ATOM 6373 C C . PRO B 1 180 ? 5.664 76.625 39.188 1 93.69 180 PRO B C 1
ATOM 6375 O O . PRO B 1 180 ? 6.891 76.5 39.188 1 93.69 180 PRO B O 1
ATOM 6378 N N . ILE B 1 181 ? 4.992 77.75 39.562 1 93.56 181 ILE B N 1
ATOM 6379 C CA . ILE B 1 181 ? 5.73 78.875 40.031 1 93.56 181 ILE B CA 1
ATOM 6380 C C . ILE B 1 181 ? 5.07 79.438 41.281 1 93.56 181 ILE B C 1
ATOM 6382 O O . ILE B 1 181 ? 3.906 79.188 41.562 1 93.56 181 ILE B O 1
ATOM 6386 N N . CYS B 1 182 ? 5.895 80.125 42.062 1 93.25 182 CYS B N 1
ATOM 6387 C CA . CYS B 1 182 ? 5.375 80.75 43.25 1 93.25 182 CYS B CA 1
ATOM 6388 C C . CYS B 1 182 ? 5.035 82.25 42.969 1 93.25 182 CYS B C 1
ATOM 6390 O O . CYS B 1 182 ? 5.176 82.688 41.844 1 93.25 182 CYS B O 1
ATOM 6392 N N . HIS B 1 183 ? 4.551 82.938 43.938 1 92.25 183 HIS B N 1
ATOM 6393 C CA . HIS B 1 183 ? 4.156 84.312 43.75 1 92.25 183 HIS B CA 1
ATOM 6394 C C . HIS B 1 183 ? 5.367 85.188 43.5 1 92.25 183 HIS B C 1
ATOM 6396 O O . HIS B 1 183 ? 5.301 86.125 42.688 1 92.25 183 HIS B O 1
ATOM 6402 N N . SER B 1 184 ? 6.469 84.875 44.125 1 93.44 184 SER B N 1
ATOM 6403 C CA . SER B 1 184 ? 7.691 85.625 43.938 1 93.44 184 SER B CA 1
ATOM 6404 C C . SER B 1 184 ? 8.258 85.438 42.531 1 93.44 184 SER B C 1
ATOM 6406 O O . SER B 1 184 ? 8.75 86.375 41.906 1 93.44 184 SER B O 1
ATOM 6408 N N . CYS B 1 185 ? 8.188 84.25 42.062 1 92.62 185 CYS B N 1
ATOM 6409 C CA . CYS B 1 185 ? 8.633 83.938 40.719 1 92.62 185 CYS B CA 1
ATOM 6410 C C . CYS B 1 185 ? 7.824 84.688 39.688 1 92.62 185 CYS B C 1
ATOM 6412 O O . CYS B 1 185 ? 8.359 85.125 38.656 1 92.62 185 CYS B O 1
ATOM 6414 N N . CYS B 1 186 ? 6.543 84.812 39.906 1 90.44 186 CYS B N 1
ATOM 6415 C CA . CYS B 1 186 ? 5.629 85.562 39 1 90.44 186 CYS B CA 1
ATOM 6416 C C . CYS B 1 186 ? 6.074 87 38.781 1 90.44 186 CYS B C 1
ATOM 6418 O O . CYS B 1 186 ? 5.941 87.5 37.688 1 90.44 186 CYS B O 1
ATOM 6420 N N . LEU B 1 187 ? 6.699 87.438 39.844 1 89.25 187 LEU B N 1
ATOM 6421 C CA . LEU B 1 187 ? 7.062 88.812 39.812 1 89.25 187 LEU B CA 1
ATOM 6422 C C . LEU B 1 187 ? 8.508 89 39.375 1 89.25 187 LEU B C 1
ATOM 6424 O O . LEU B 1 187 ? 8.953 90.125 39.125 1 89.25 187 LEU B O 1
ATOM 6428 N N . THR B 1 188 ? 9.195 87.938 39.219 1 90.81 188 THR B N 1
ATOM 6429 C CA . THR B 1 188 ? 10.602 88.062 38.875 1 90.81 188 THR B CA 1
ATOM 6430 C C . THR B 1 188 ? 10.883 87.438 37.5 1 90.81 188 THR B C 1
ATOM 6432 O O . THR B 1 188 ? 10.758 88.062 36.469 1 90.81 188 THR B O 1
ATOM 6435 N N . SER B 1 189 ? 11.023 86.188 37.469 1 89.06 189 SER B N 1
ATOM 6436 C CA . SER B 1 189 ? 11.5 85.438 36.312 1 89.06 189 SER B CA 1
ATOM 6437 C C . SER B 1 189 ? 10.375 85.188 35.312 1 89.06 189 SER B C 1
ATOM 6439 O O . SER B 1 189 ? 10.633 84.938 34.125 1 89.06 189 SER B O 1
ATOM 6441 N N . HIS B 1 190 ? 9.164 85.375 35.781 1 90.81 190 HIS B N 1
ATOM 6442 C CA . HIS B 1 190 ? 8.047 85.062 34.906 1 90.81 190 HIS B CA 1
ATOM 6443 C C . HIS B 1 190 ? 7.164 86.312 34.688 1 90.81 190 HIS B C 1
ATOM 6445 O O . HIS B 1 190 ? 5.969 86.188 34.375 1 90.81 190 HIS B O 1
ATOM 6451 N N . MET B 1 191 ? 7.754 87.438 34.812 1 87.31 191 MET B N 1
ATOM 6452 C CA . MET B 1 191 ? 7.004 88.688 34.719 1 87.31 191 MET B CA 1
ATOM 6453 C C . MET B 1 191 ? 6.641 89 33.281 1 87.31 191 MET B C 1
ATOM 6455 O O . MET B 1 191 ? 5.629 89.625 33.031 1 87.31 191 MET B O 1
ATOM 6459 N N . ASP B 1 192 ? 7.438 88.562 32.438 1 85.75 192 ASP B N 1
ATOM 6460 C CA . ASP B 1 192 ? 7.23 88.875 31.031 1 85.75 192 ASP B CA 1
ATOM 6461 C C . ASP B 1 192 ? 5.996 88.188 30.469 1 85.75 192 ASP B C 1
ATOM 6463 O O . ASP B 1 192 ? 5.891 86.938 30.547 1 85.75 192 ASP B O 1
ATOM 6467 N N . ASP B 1 193 ? 5.109 88.938 29.875 1 81.62 193 ASP B N 1
ATOM 6468 C CA . ASP B 1 193 ? 3.84 88.375 29.375 1 81.62 193 ASP B CA 1
ATOM 6469 C C . ASP B 1 193 ? 4 87.75 27.984 1 81.62 193 ASP B C 1
ATOM 6471 O O . ASP B 1 193 ? 3.084 87.125 27.484 1 81.62 193 ASP B O 1
ATOM 6475 N N . GLN B 1 194 ? 5.066 88 27.438 1 82.56 194 GLN B N 1
ATOM 6476 C CA . GLN B 1 194 ? 5.254 87.5 26.078 1 82.56 194 GLN B CA 1
ATOM 6477 C C . GLN B 1 194 ? 5.473 85.938 26.094 1 82.56 194 GLN B C 1
ATOM 6479 O O . GLN B 1 194 ? 4.898 85.25 25.266 1 82.56 194 GLN B O 1
ATOM 6484 N N . ASN B 1 195 ? 6.223 85.5 27.031 1 87.94 195 ASN B N 1
ATOM 6485 C CA . ASN B 1 195 ? 6.617 84.125 27 1 87.94 195 ASN B CA 1
ATOM 6486 C C . ASN B 1 195 ? 5.953 83.312 28.125 1 87.94 195 ASN B C 1
ATOM 6488 O O . ASN B 1 195 ? 5.965 82.062 28.125 1 87.94 195 ASN B O 1
ATOM 6492 N N . HIS B 1 196 ? 5.273 84.062 29 1 91.88 196 HIS B N 1
ATOM 6493 C CA . HIS B 1 196 ? 4.754 83.375 30.203 1 91.88 196 HIS B CA 1
ATOM 6494 C C . HIS B 1 196 ? 3.275 83.688 30.406 1 91.88 196 HIS B C 1
ATOM 6496 O O . HIS B 1 196 ? 2.842 84.875 30.188 1 91.88 196 HIS B O 1
ATOM 6502 N N . VAL B 1 197 ? 2.52 82.688 30.609 1 93.81 197 VAL B N 1
ATOM 6503 C CA . VAL B 1 197 ? 1.109 82.812 30.953 1 93.81 197 VAL B CA 1
ATOM 6504 C C . VAL B 1 197 ? 0.867 82.25 32.344 1 93.81 197 VAL B C 1
ATOM 6506 O O . VAL B 1 197 ? 0.911 81.062 32.531 1 93.81 197 VAL B O 1
ATOM 6509 N N . ARG B 1 198 ? 0.63 83.125 33.281 1 93.94 198 ARG B N 1
ATOM 6510 C CA . ARG B 1 198 ? 0.481 82.688 34.688 1 93.94 198 ARG B CA 1
ATOM 6511 C C . ARG B 1 198 ? -0.973 82.375 35 1 93.94 198 ARG B C 1
ATOM 6513 O O . ARG B 1 198 ? -1.863 83.188 34.781 1 93.94 198 ARG B O 1
ATOM 6520 N N . ARG B 1 199 ? -1.25 81.188 35.438 1 94.31 199 ARG B N 1
ATOM 6521 C CA . ARG B 1 199 ? -2.586 80.75 35.781 1 94.31 199 ARG B CA 1
ATOM 6522 C C . ARG B 1 199 ? -2.592 80.125 37.188 1 94.31 199 ARG B C 1
ATOM 6524 O O . ARG B 1 199 ? -1.536 79.75 37.719 1 94.31 199 ARG B O 1
ATOM 6531 N N . ASN B 1 200 ? -3.803 80.125 37.75 1 95.06 200 ASN B N 1
ATOM 6532 C CA . ASN B 1 200 ? -3.959 79.438 39.031 1 95.06 200 ASN B CA 1
ATOM 6533 C C . ASN B 1 200 ? -3.646 77.938 38.906 1 95.06 200 ASN B C 1
ATOM 6535 O O . ASN B 1 200 ? -4.105 77.25 37.969 1 95.06 200 ASN B O 1
ATOM 6539 N N . ILE B 1 201 ? -2.922 77.375 39.75 1 94.69 201 ILE B N 1
ATOM 6540 C CA . ILE B 1 201 ? -2.445 76 39.688 1 94.69 201 ILE B CA 1
ATOM 6541 C C . ILE B 1 201 ? -3.627 75.062 39.781 1 94.69 201 ILE B C 1
ATOM 6543 O O . ILE B 1 201 ? -3.615 74 39.188 1 94.69 201 ILE B O 1
ATOM 6547 N N . ASP B 1 202 ? -4.676 75.312 40.562 1 94.06 202 ASP B N 1
ATOM 6548 C CA . ASP B 1 202 ? -5.848 74.438 40.719 1 94.06 202 ASP B CA 1
ATOM 6549 C C . ASP B 1 202 ? -6.602 74.312 39.406 1 94.06 202 ASP B C 1
ATOM 6551 O O . ASP B 1 202 ? -7.102 73.25 39.094 1 94.06 202 ASP B O 1
ATOM 6555 N N . GLU B 1 203 ? -6.68 75.375 38.719 1 95.69 203 GLU B N 1
ATOM 6556 C CA . GLU B 1 203 ? -7.371 75.312 37.438 1 95.69 203 GLU B CA 1
ATOM 6557 C C . GLU B 1 203 ? -6.621 74.5 36.438 1 95.69 203 GLU B C 1
ATOM 6559 O O . GLU B 1 203 ? -7.223 73.625 35.75 1 95.69 203 GLU B O 1
ATOM 6564 N N . VAL B 1 204 ? -5.344 74.75 36.375 1 96 204 VAL B N 1
ATOM 6565 C CA . VAL B 1 204 ? -4.527 74 35.406 1 96 204 VAL B CA 1
ATOM 6566 C C . VAL B 1 204 ? -4.512 72.5 35.812 1 96 204 VAL B C 1
ATOM 6568 O O . VAL B 1 204 ? -4.566 71.625 34.938 1 96 204 VAL B O 1
ATOM 6571 N N . TYR B 1 205 ? -4.434 72.25 37.031 1 95.81 205 TYR B N 1
ATOM 6572 C CA . TYR B 1 205 ? -4.461 70.875 37.562 1 95.81 205 TYR B CA 1
ATOM 6573 C C . TYR B 1 205 ? -5.738 70.188 37.125 1 95.81 205 TYR B C 1
ATOM 6575 O O . TYR B 1 205 ? -5.688 69.062 36.625 1 95.81 205 TYR B O 1
ATOM 6583 N N . SER B 1 206 ? -6.895 70.75 37.375 1 96.19 206 SER B N 1
ATOM 6584 C CA . SER B 1 206 ? -8.172 70.125 37.031 1 96.19 206 SER B CA 1
ATOM 6585 C C . SER B 1 206 ? -8.273 69.875 35.531 1 96.19 206 SER B C 1
ATOM 6587 O O . SER B 1 206 ? -8.773 68.812 35.094 1 96.19 206 SER B O 1
ATOM 6589 N N . GLU B 1 207 ? -7.789 70.812 34.75 1 96.25 207 GLU B N 1
ATOM 6590 C CA . GLU B 1 207 ? -7.836 70.625 33.281 1 96.25 207 GLU B CA 1
ATOM 6591 C C . GLU B 1 207 ? -6.961 69.5 32.812 1 96.25 207 GLU B C 1
ATOM 6593 O O . GLU B 1 207 ? -7.402 68.625 32.031 1 96.25 207 GLU B O 1
ATOM 6598 N N . LYS B 1 208 ? -5.738 69.5 33.281 1 96.5 208 LYS B N 1
ATOM 6599 C CA . LYS B 1 208 ? -4.801 68.438 32.875 1 96.5 208 LYS B CA 1
ATOM 6600 C C . LYS B 1 208 ? -5.234 67.062 33.406 1 96.5 208 LYS B C 1
ATOM 6602 O O . LYS B 1 208 ? -5.102 66.062 32.719 1 96.5 208 LYS B O 1
ATOM 6607 N N . LYS B 1 209 ? -5.711 67.125 34.562 1 96.25 209 LYS B N 1
ATOM 6608 C CA . LYS B 1 209 ? -6.215 65.875 35.156 1 96.25 209 LYS B CA 1
ATOM 6609 C C . LYS B 1 209 ? -7.371 65.312 34.344 1 96.25 209 LYS B C 1
ATOM 6611 O O . LYS B 1 209 ? -7.379 64.125 34 1 96.25 209 LYS B O 1
ATOM 6616 N N . ASP B 1 210 ? -8.375 66.062 33.969 1 96.88 210 ASP B N 1
ATOM 6617 C CA . ASP B 1 210 ? -9.539 65.625 33.219 1 96.88 210 ASP B CA 1
ATOM 6618 C C . ASP B 1 210 ? -9.117 65.125 31.828 1 96.88 210 ASP B C 1
ATOM 6620 O O . ASP B 1 210 ? -9.641 64.062 31.359 1 96.88 210 ASP B O 1
ATOM 6624 N N . ASN B 1 211 ? -8.203 65.812 31.234 1 97.06 211 ASN B N 1
ATOM 6625 C CA . ASN B 1 211 ? -7.707 65.438 29.922 1 97.06 211 ASN B CA 1
ATOM 6626 C C . ASN B 1 211 ? -7.031 64.062 30 1 97.06 211 ASN B C 1
ATOM 6628 O O . ASN B 1 211 ? -7.25 63.188 29.141 1 97.06 211 ASN B O 1
ATOM 6632 N N . LEU B 1 212 ? -6.242 63.844 31 1 97.56 212 LEU B N 1
ATOM 6633 C CA . LEU B 1 212 ? -5.512 62.594 31.156 1 97.56 212 LEU B CA 1
ATOM 6634 C C . LEU B 1 212 ? -6.457 61.469 31.531 1 97.56 212 LEU B C 1
ATOM 6636 O O . LEU B 1 212 ? -6.258 60.312 31.109 1 97.56 212 LEU B O 1
ATOM 6640 N N . LEU B 1 213 ? -7.516 61.781 32.312 1 96.75 213 LEU B N 1
ATOM 6641 C CA . LEU B 1 213 ? -8.5 60.75 32.656 1 96.75 213 LEU B CA 1
ATOM 6642 C C . LEU B 1 213 ? -9.281 60.312 31.422 1 96.75 213 LEU B C 1
ATOM 6644 O O . LEU B 1 213 ? -9.648 59.125 31.312 1 96.75 213 LEU B O 1
ATOM 6648 N N . GLU B 1 214 ? -9.539 61.219 30.531 1 97 214 GLU B N 1
ATOM 6649 C CA . GLU B 1 214 ? -10.188 60.875 29.281 1 97 214 GLU B CA 1
ATOM 6650 C C . GLU B 1 214 ? -9.312 59.938 28.453 1 97 214 GLU B C 1
ATOM 6652 O O . GLU B 1 214 ? -9.797 58.938 27.891 1 97 214 GLU B O 1
ATOM 6657 N N . LYS B 1 215 ? -8.039 60.281 28.375 1 97.56 215 LYS B N 1
ATOM 6658 C CA . LYS B 1 215 ? -7.094 59.406 27.656 1 97.56 215 LYS B CA 1
ATOM 6659 C C . LYS B 1 215 ? -6.973 58.031 28.328 1 97.56 215 LYS B C 1
ATOM 6661 O O . LYS B 1 215 ? -6.816 57.031 27.641 1 97.56 215 LYS B O 1
ATOM 6666 N N . GLU B 1 216 ? -7.035 58.062 29.625 1 97 216 GLU B N 1
ATOM 6667 C CA . GLU B 1 216 ? -6.965 56.812 30.375 1 97 216 GLU B CA 1
ATOM 6668 C C . GLU B 1 216 ? -8.141 55.906 30.047 1 97 216 GLU B C 1
ATOM 6670 O O . GLU B 1 216 ? -7.984 54.688 29.938 1 97 216 GLU B O 1
ATOM 6675 N N . MET B 1 217 ? -9.359 56.438 29.859 1 96.69 217 MET B N 1
ATOM 6676 C CA . MET B 1 217 ? -10.547 55.688 29.5 1 96.69 217 MET B CA 1
ATOM 6677 C C . MET B 1 217 ? -10.367 55.031 28.125 1 96.69 217 MET B C 1
ATOM 6679 O O . MET B 1 217 ? -10.727 53.875 27.938 1 96.69 217 MET B O 1
ATOM 6683 N N . LYS B 1 218 ? -9.789 55.781 27.203 1 97 218 LYS B N 1
ATOM 6684 C CA . LYS B 1 218 ? -9.531 55.25 25.859 1 97 218 LYS B CA 1
ATOM 6685 C C . LYS B 1 218 ? -8.508 54.125 25.906 1 97 218 LYS B C 1
ATOM 6687 O O . LYS B 1 218 ? -8.641 53.125 25.188 1 97 218 LYS B O 1
ATOM 6692 N N . LEU B 1 219 ? -7.547 54.281 26.734 1 97.56 219 LEU B N 1
ATOM 6693 C CA . LEU B 1 219 ? -6.527 53.25 26.891 1 97.56 219 LEU B CA 1
ATOM 6694 C C . LEU B 1 219 ? -7.117 52 27.531 1 97.56 219 LEU B C 1
ATOM 6696 O O . LEU B 1 219 ? -6.707 50.875 27.219 1 97.56 219 LEU B O 1
ATOM 6700 N N . THR B 1 220 ? -8.07 52.219 28.484 1 96.38 220 THR B N 1
ATOM 6701 C CA . THR B 1 220 ? -8.758 51.094 29.094 1 96.38 220 THR B CA 1
ATOM 6702 C C . THR B 1 220 ? -9.539 50.312 28.047 1 96.38 220 THR B C 1
ATOM 6704 O O . THR B 1 220 ? -9.516 49.062 28.047 1 96.38 220 THR B O 1
ATOM 6707 N N . ASP B 1 221 ? -10.156 51 27.156 1 96.5 221 ASP B N 1
ATOM 6708 C CA . ASP B 1 221 ? -10.883 50.375 26.078 1 96.5 221 ASP B CA 1
ATOM 6709 C C . ASP B 1 221 ? -9.938 49.594 25.156 1 96.5 221 ASP B C 1
ATOM 6711 O O . ASP B 1 221 ? -10.25 48.5 24.719 1 96.5 221 ASP B O 1
ATOM 6715 N N . MET B 1 222 ? -8.836 50.188 24.844 1 96.38 222 MET B N 1
ATOM 6716 C CA . MET B 1 222 ? -7.832 49.562 24.016 1 96.38 222 MET B CA 1
ATOM 6717 C C . MET B 1 222 ? -7.312 48.281 24.672 1 96.38 222 MET B C 1
ATOM 6719 O O . MET B 1 222 ? -7.117 47.25 24 1 96.38 222 MET B O 1
ATOM 6723 N N . ALA B 1 223 ? -7.102 48.344 25.969 1 95.69 223 ALA B N 1
ATOM 6724 C CA . ALA B 1 223 ? -6.648 47.156 26.719 1 95.69 223 ALA B CA 1
ATOM 6725 C C . ALA B 1 223 ? -7.668 46.031 26.641 1 95.69 223 ALA B C 1
ATOM 6727 O O . ALA B 1 223 ? -7.297 44.875 26.531 1 95.69 223 ALA B O 1
ATOM 6728 N N . ASN B 1 224 ? -8.922 46.406 26.734 1 95.81 224 ASN B N 1
ATOM 6729 C CA . ASN B 1 224 ? -9.984 45.406 26.625 1 95.81 224 ASN B CA 1
ATOM 6730 C C . ASN B 1 224 ? -10.008 44.781 25.219 1 95.81 224 ASN B C 1
ATOM 6732 O O . ASN B 1 224 ? -10.227 43.594 25.078 1 95.81 224 ASN B O 1
ATOM 6736 N N . GLU B 1 225 ? -9.836 45.594 24.188 1 95.62 225 GLU B N 1
ATOM 6737 C CA . GLU B 1 225 ? -9.773 45.094 22.828 1 95.62 225 GLU B CA 1
ATOM 6738 C C . GLU B 1 225 ? -8.602 44.125 22.656 1 95.62 225 GLU B C 1
ATOM 6740 O O . GLU B 1 225 ? -8.727 43.125 21.969 1 95.62 225 GLU B O 1
ATOM 6745 N N . LEU B 1 226 ? -7.492 44.469 23.219 1 96.69 226 LEU B N 1
ATOM 6746 C CA . LEU B 1 226 ? -6.309 43.625 23.141 1 96.69 226 LEU B CA 1
ATOM 6747 C C . LEU B 1 226 ? -6.555 42.312 23.844 1 96.69 226 LEU B C 1
ATOM 6749 O O . LEU B 1 226 ? -6.105 41.25 23.375 1 96.69 226 LEU B O 1
ATOM 6753 N N . ASP B 1 227 ? -7.301 42.344 25 1 95.81 227 ASP B N 1
ATOM 6754 C CA . ASP B 1 227 ? -7.645 41.125 25.703 1 95.81 227 ASP B CA 1
ATOM 6755 C C . ASP B 1 227 ? -8.531 40.219 24.859 1 95.81 227 ASP B C 1
ATOM 6757 O O . ASP B 1 227 ? -8.352 39 24.828 1 95.81 227 ASP B O 1
ATOM 6761 N N . GLU B 1 228 ? -9.492 40.812 24.234 1 96 228 GLU B N 1
ATOM 6762 C CA . GLU B 1 228 ? -10.367 40.062 23.359 1 96 228 GLU B CA 1
ATOM 6763 C C . GLU B 1 228 ? -9.578 39.438 22.203 1 96 228 GLU B C 1
ATOM 6765 O O . GLU B 1 228 ? -9.805 38.281 21.844 1 96 228 GLU B O 1
ATOM 6770 N N . LEU B 1 229 ? -8.703 40.25 21.594 1 96 229 LEU B N 1
ATOM 6771 C CA . LEU B 1 229 ? -7.875 39.75 20.5 1 96 229 LEU B CA 1
ATOM 6772 C C . LEU B 1 229 ? -6.992 38.594 20.969 1 96 229 LEU B C 1
ATOM 6774 O O . LEU B 1 229 ? -6.848 37.594 20.266 1 96 229 LEU B O 1
ATOM 6778 N N . SER B 1 230 ? -6.355 38.75 22.141 1 96.62 230 SER B N 1
ATOM 6779 C CA . SER B 1 230 ? -5.523 37.688 22.719 1 96.62 230 SER B CA 1
ATOM 6780 C C . SER B 1 230 ? -6.312 36.406 22.875 1 96.62 230 SER B C 1
ATOM 6782 O O . SER B 1 230 ? -5.816 35.312 22.531 1 96.62 230 SER B O 1
ATOM 6784 N N . SER B 1 231 ? -7.551 36.5 23.391 1 96.31 231 SER B N 1
ATOM 6785 C CA . SER B 1 231 ? -8.414 35.344 23.562 1 96.31 231 SER B CA 1
ATOM 6786 C C . SER B 1 231 ? -8.719 34.688 22.219 1 96.31 231 SER B C 1
ATOM 6788 O O . SER B 1 231 ? -8.742 33.438 22.109 1 96.31 231 SER B O 1
ATOM 6790 N N . LYS B 1 232 ? -8.977 35.5 21.219 1 96.12 232 LYS B N 1
ATOM 6791 C CA . LYS B 1 232 ? -9.258 34.969 19.875 1 96.12 232 LYS B CA 1
ATOM 6792 C C . LYS B 1 232 ? -8.055 34.25 19.312 1 96.12 232 LYS B C 1
ATOM 6794 O O . LYS B 1 232 ? -8.203 33.188 18.688 1 96.12 232 LYS B O 1
ATOM 6799 N N . VAL B 1 233 ? -6.855 34.781 19.469 1 97.06 233 VAL B N 1
ATOM 6800 C CA . VAL B 1 233 ? -5.637 34.156 18.938 1 97.06 233 VAL B CA 1
ATOM 6801 C C . VAL B 1 233 ? -5.375 32.844 19.672 1 97.06 233 VAL B C 1
ATOM 6803 O O . VAL B 1 233 ? -5.043 31.844 19.031 1 97.06 233 VAL B O 1
ATOM 6806 N N . VAL B 1 234 ? -5.562 32.812 21.016 1 96.56 234 VAL B N 1
ATOM 6807 C CA . VAL B 1 234 ? -5.359 31.594 21.797 1 96.56 234 VAL B CA 1
ATOM 6808 C C . VAL B 1 234 ? -6.355 30.516 21.359 1 96.56 234 VAL B C 1
ATOM 6810 O O . VAL B 1 234 ? -6.008 29.344 21.25 1 96.56 234 VAL B O 1
ATOM 6813 N N . GLN B 1 235 ? -7.562 30.938 21.125 1 96.12 235 GLN B N 1
ATOM 6814 C CA . GLN B 1 235 ? -8.578 30.016 20.625 1 96.12 235 GLN B CA 1
ATOM 6815 C C . GLN B 1 235 ? -8.203 29.453 19.266 1 96.12 235 GLN B C 1
ATOM 6817 O O . GLN B 1 235 ? -8.414 28.281 18.984 1 96.12 235 GLN B O 1
ATOM 6822 N N . THR B 1 236 ? -7.688 30.281 18.344 1 96.31 236 THR B N 1
ATOM 6823 C CA . THR B 1 236 ? -7.246 29.859 17.016 1 96.31 236 THR B CA 1
ATOM 6824 C C . THR B 1 236 ? -6.148 28.812 17.141 1 96.31 236 THR B C 1
ATOM 6826 O O . THR B 1 236 ? -6.125 27.844 16.359 1 96.31 236 THR B O 1
ATOM 6829 N N . VAL B 1 237 ? -5.238 28.984 18.094 1 96.88 237 VAL B N 1
ATOM 6830 C CA . VAL B 1 237 ? -4.172 28.016 18.328 1 96.88 237 VAL B CA 1
ATOM 6831 C C . VAL B 1 237 ? -4.777 26.672 18.75 1 96.88 237 VAL B C 1
ATOM 6833 O O . VAL B 1 237 ? -4.34 25.625 18.297 1 96.88 237 VAL B O 1
ATOM 6836 N N . LYS B 1 238 ? -5.805 26.688 19.609 1 96.38 238 LYS B N 1
ATOM 6837 C CA . LYS B 1 238 ? -6.48 25.469 20.031 1 96.38 238 LYS B CA 1
ATOM 6838 C C . LYS B 1 238 ? -7.172 24.781 18.859 1 96.38 238 LYS B C 1
ATOM 6840 O O . LYS B 1 238 ? -7.074 23.562 18.719 1 96.38 238 LYS B O 1
ATOM 6845 N N . TYR B 1 239 ? -7.836 25.547 18.047 1 96.06 239 TYR B N 1
ATOM 6846 C CA . TYR B 1 239 ? -8.508 25 16.875 1 96.06 239 TYR B CA 1
ATOM 6847 C C . TYR B 1 239 ? -7.5 24.422 15.891 1 96.06 239 TYR B C 1
ATOM 6849 O O . TYR B 1 239 ? -7.781 23.438 15.211 1 96.06 239 TYR B O 1
ATOM 6857 N N . LEU B 1 240 ? -6.367 25.109 15.75 1 96.88 240 LEU B N 1
ATOM 6858 C CA . LEU B 1 240 ? -5.301 24.625 14.891 1 96.88 240 LEU B CA 1
ATOM 6859 C C . LEU B 1 240 ? -4.832 23.234 15.328 1 96.88 240 LEU B C 1
ATOM 6861 O O . LEU B 1 240 ? -4.629 22.359 14.5 1 96.88 240 LEU B O 1
ATOM 6865 N N . ASP B 1 241 ? -4.695 23.016 16.625 1 97 241 ASP B N 1
ATOM 6866 C CA . ASP B 1 241 ? -4.301 21.719 17.172 1 97 241 ASP B CA 1
ATOM 6867 C C . ASP B 1 241 ? -5.336 20.641 16.844 1 97 241 ASP B C 1
ATOM 6869 O O . ASP B 1 241 ? -4.984 19.531 16.438 1 97 241 ASP B O 1
ATOM 6873 N N . GLU B 1 242 ? -6.578 20.938 17 1 96.69 242 GLU B N 1
ATOM 6874 C CA . GLU B 1 242 ? -7.66 20 16.703 1 96.69 242 GLU B CA 1
ATOM 6875 C C . GLU B 1 242 ? -7.715 19.672 15.219 1 96.69 242 GLU B C 1
ATOM 6877 O O . GLU B 1 242 ? -7.859 18.516 14.836 1 96.69 242 GLU B O 1
ATOM 6882 N N . ASN B 1 243 ? -7.645 20.734 14.422 1 96.38 243 ASN B N 1
ATOM 6883 C CA . ASN B 1 243 ? -7.656 20.547 12.977 1 96.38 243 ASN B CA 1
ATOM 6884 C C . ASN B 1 243 ? -6.5 19.672 12.516 1 96.38 243 ASN B C 1
ATOM 6886 O O . ASN B 1 243 ? -6.688 18.766 11.703 1 96.38 243 ASN B O 1
ATOM 6890 N N . SER B 1 244 ? -5.289 19.953 13.008 1 97.19 244 SER B N 1
ATOM 6891 C CA . SER B 1 244 ? -4.109 19.188 12.641 1 97.19 244 SER B CA 1
ATOM 6892 C C . SER B 1 244 ? -4.289 17.703 12.977 1 97.19 244 SER B C 1
ATOM 6894 O O . SER B 1 244 ? -3.953 16.828 12.18 1 97.19 244 SER B O 1
ATOM 6896 N N . LYS B 1 245 ? -4.848 17.359 14.133 1 97.12 245 LYS B N 1
ATOM 6897 C CA . LYS B 1 245 ? -5.09 15.984 14.547 1 97.12 245 LYS B CA 1
ATOM 6898 C C . LYS B 1 245 ? -6.109 15.305 13.641 1 97.12 245 LYS B C 1
ATOM 6900 O O . LYS B 1 245 ? -5.953 14.133 13.289 1 97.12 245 LYS B O 1
ATOM 6905 N N . GLU B 1 246 ? -7.113 16.047 13.328 1 96.62 246 GLU B N 1
ATOM 6906 C CA . GLU B 1 246 ? -8.125 15.508 12.43 1 96.62 246 GLU B CA 1
ATOM 6907 C C . GLU B 1 246 ? -7.531 15.172 11.062 1 96.62 246 GLU B C 1
ATOM 6909 O O . GLU B 1 246 ? -7.824 14.117 10.5 1 96.62 246 GLU B O 1
ATOM 6914 N N . VAL B 1 247 ? -6.754 16.094 10.539 1 96.75 247 VAL B N 1
ATOM 6915 C CA . VAL B 1 247 ? -6.121 15.891 9.242 1 96.75 247 VAL B CA 1
ATOM 6916 C C . VAL B 1 247 ? -5.168 14.695 9.312 1 96.75 247 VAL B C 1
ATOM 6918 O O . VAL B 1 247 ? -5.137 13.867 8.406 1 96.75 247 VAL B O 1
ATOM 6921 N N . GLU B 1 248 ? -4.352 14.586 10.391 1 97.69 248 GLU B N 1
ATOM 6922 C CA . GLU B 1 248 ? -3.453 13.453 10.57 1 97.69 248 GLU B CA 1
ATOM 6923 C C . GLU B 1 248 ? -4.223 12.133 10.594 1 97.69 248 GLU B C 1
ATOM 6925 O O . GLU B 1 248 ? -3.795 11.148 9.984 1 97.69 248 GLU B O 1
ATOM 6930 N N . ASN B 1 249 ? -5.312 12.117 11.312 1 97.62 249 ASN B N 1
ATOM 6931 C CA . ASN B 1 249 ? -6.152 10.922 11.367 1 97.62 249 ASN B CA 1
ATOM 6932 C C . ASN B 1 249 ? -6.719 10.57 9.992 1 97.62 249 ASN B C 1
ATOM 6934 O O . ASN B 1 249 ? -6.785 9.398 9.625 1 97.62 249 ASN B O 1
ATOM 6938 N N . GLU B 1 250 ? -7.125 11.586 9.297 1 96.44 250 GLU B N 1
ATOM 6939 C CA . GLU B 1 250 ? -7.664 11.375 7.961 1 96.44 250 GLU B CA 1
ATOM 6940 C C . GLU B 1 250 ? -6.613 10.773 7.031 1 96.44 250 GLU B C 1
ATOM 6942 O O . GLU B 1 250 ? -6.891 9.812 6.309 1 96.44 250 GLU B O 1
ATOM 6947 N N . ILE B 1 251 ? -5.41 11.344 7.039 1 96.88 251 ILE B N 1
ATOM 6948 C CA . ILE B 1 251 ? -4.309 10.859 6.219 1 96.88 251 ILE B CA 1
ATOM 6949 C C . ILE B 1 251 ? -4.035 9.391 6.543 1 96.88 251 ILE B C 1
ATOM 6951 O O . ILE B 1 251 ? -3.951 8.555 5.645 1 96.88 251 ILE B O 1
ATOM 6955 N N . THR B 1 252 ? -3.936 9.055 7.832 1 97.44 252 THR B N 1
ATOM 6956 C CA . THR B 1 252 ? -3.625 7.699 8.273 1 97.44 252 THR B CA 1
ATOM 6957 C C . THR B 1 252 ? -4.707 6.723 7.82 1 97.44 252 THR B C 1
ATOM 6959 O O . THR B 1 252 ? -4.402 5.633 7.332 1 97.44 252 THR B O 1
ATOM 6962 N N . ALA B 1 253 ? -5.957 7.102 7.977 1 96.31 253 ALA B N 1
ATOM 6963 C CA . ALA B 1 253 ? -7.074 6.238 7.605 1 96.31 253 ALA B CA 1
ATOM 6964 C C . ALA B 1 253 ? -7.086 5.977 6.102 1 96.31 253 ALA B C 1
ATOM 6966 O O . ALA B 1 253 ? -7.262 4.836 5.664 1 96.31 253 ALA B O 1
ATOM 6967 N N . ILE B 1 254 ? -6.941 7.016 5.316 1 96.31 254 ILE B N 1
ATOM 6968 C CA . ILE B 1 254 ? -7.023 6.895 3.865 1 96.31 254 ILE B CA 1
ATOM 6969 C C . ILE B 1 254 ? -5.863 6.043 3.352 1 96.31 254 ILE B C 1
ATOM 6971 O O . ILE B 1 254 ? -6.043 5.203 2.469 1 96.31 254 ILE B O 1
ATOM 6975 N N . PHE B 1 255 ? -4.66 6.219 3.904 1 96.88 255 PHE B N 1
ATOM 6976 C CA . PHE B 1 255 ? -3.51 5.445 3.451 1 96.88 255 PHE B CA 1
ATOM 6977 C C . PHE B 1 255 ? -3.602 4.004 3.932 1 96.88 255 PHE B C 1
ATOM 6979 O O . PHE B 1 255 ? -3.074 3.094 3.287 1 96.88 255 PHE B O 1
ATOM 6986 N N . GLN B 1 256 ? -4.266 3.803 5.082 1 96.75 256 GLN B N 1
ATOM 6987 C CA . GLN B 1 256 ? -4.523 2.428 5.496 1 96.75 256 GLN B CA 1
ATOM 6988 C C . GLN B 1 256 ? -5.422 1.71 4.488 1 96.75 256 GLN B C 1
ATOM 6990 O O . GLN B 1 256 ? -5.203 0.536 4.184 1 96.75 256 GLN B O 1
ATOM 6995 N N . ILE B 1 257 ? -6.43 2.381 4.008 1 96.06 257 ILE B N 1
ATOM 6996 C CA . ILE B 1 257 ? -7.297 1.819 2.98 1 96.06 257 ILE B CA 1
ATOM 6997 C C . ILE B 1 257 ? -6.48 1.503 1.73 1 96.06 257 ILE B C 1
ATOM 6999 O O . ILE B 1 257 ? -6.66 0.453 1.11 1 96.06 257 ILE B O 1
ATOM 7003 N N . ALA B 1 258 ? -5.594 2.426 1.328 1 95.19 258 ALA B N 1
ATOM 7004 C CA . ALA B 1 258 ? -4.727 2.211 0.172 1 95.19 258 ALA B CA 1
ATOM 7005 C C . ALA B 1 258 ? -3.848 0.979 0.367 1 95.19 258 ALA B C 1
ATOM 7007 O O . ALA B 1 258 ? -3.656 0.191 -0.563 1 95.19 258 ALA B O 1
ATOM 7008 N N . ILE B 1 259 ? -3.324 0.78 1.585 1 96.94 259 ILE B N 1
ATOM 7009 C CA . ILE B 1 259 ? -2.494 -0.378 1.903 1 96.94 259 ILE B CA 1
ATOM 7010 C C . ILE B 1 259 ? -3.322 -1.655 1.779 1 96.94 259 ILE B C 1
ATOM 7012 O O . ILE B 1 259 ? -2.854 -2.654 1.229 1 96.94 259 ILE B O 1
ATOM 7016 N N . GLU B 1 260 ? -4.508 -1.631 2.191 1 96.31 260 GLU B N 1
ATOM 7017 C CA . GLU B 1 260 ? -5.395 -2.787 2.088 1 96.31 260 GLU B CA 1
ATOM 7018 C C . GLU B 1 260 ? -5.688 -3.131 0.631 1 96.31 260 GLU B C 1
ATOM 7020 O O . GLU B 1 260 ? -5.848 -4.301 0.284 1 96.31 260 GLU B O 1
ATOM 7025 N N . MET B 1 261 ? -5.879 -2.102 -0.186 1 95.69 261 MET B N 1
ATOM 7026 C CA . MET B 1 261 ? -6.07 -2.338 -1.614 1 95.69 261 MET B CA 1
ATOM 7027 C C . MET B 1 261 ? -4.891 -3.105 -2.201 1 95.69 261 MET B C 1
ATOM 7029 O O . MET B 1 261 ? -5.078 -4.035 -2.988 1 95.69 261 MET B O 1
ATOM 7033 N N . LEU B 1 262 ? -3.674 -2.738 -1.784 1 96.69 262 LEU B N 1
ATOM 7034 C CA . LEU B 1 262 ? -2.473 -3.418 -2.254 1 96.69 262 LEU B CA 1
ATOM 7035 C C . LEU B 1 262 ? -2.432 -4.859 -1.754 1 96.69 262 LEU B C 1
ATOM 7037 O O . LEU B 1 262 ? -2.066 -5.77 -2.5 1 96.69 262 LEU B O 1
ATOM 7041 N N . GLN B 1 263 ? -2.818 -5.023 -0.547 1 97.12 263 GLN B N 1
ATOM 7042 C CA . GLN B 1 263 ? -2.84 -6.367 0.027 1 97.12 263 GLN B CA 1
ATOM 7043 C C . GLN B 1 263 ? -3.857 -7.254 -0.688 1 97.12 263 GLN B C 1
ATOM 7045 O O . GLN B 1 263 ? -3.594 -8.43 -0.936 1 97.12 263 GLN B O 1
ATOM 7050 N N . ARG B 1 264 ? -4.992 -6.738 -0.983 1 97.12 264 ARG B N 1
ATOM 7051 C CA . ARG B 1 264 ? -5.996 -7.492 -1.727 1 97.12 264 ARG B CA 1
ATOM 7052 C C . ARG B 1 264 ? -5.477 -7.887 -3.105 1 97.12 264 ARG B C 1
ATOM 7054 O O . ARG B 1 264 ? -5.668 -9.023 -3.547 1 97.12 264 ARG B O 1
ATOM 7061 N N . ARG B 1 265 ? -4.844 -6.934 -3.768 1 96.31 265 ARG B N 1
ATOM 7062 C CA . ARG B 1 265 ? -4.262 -7.219 -5.074 1 96.31 265 ARG B CA 1
ATOM 7063 C C . ARG B 1 265 ? -3.215 -8.328 -4.98 1 96.31 265 ARG B C 1
ATOM 7065 O O . ARG B 1 265 ? -3.201 -9.242 -5.801 1 96.31 265 ARG B O 1
ATOM 7072 N N . ARG B 1 266 ? -2.33 -8.203 -3.998 1 97.25 266 ARG B N 1
ATOM 7073 C CA . ARG B 1 266 ? -1.336 -9.242 -3.742 1 97.25 266 ARG B CA 1
ATOM 7074 C C . ARG B 1 266 ? -1.995 -10.609 -3.598 1 97.25 266 ARG B C 1
ATOM 7076 O O . ARG B 1 266 ? -1.56 -11.578 -4.219 1 97.25 266 ARG B O 1
ATOM 7083 N N . ASN B 1 267 ? -3.07 -10.688 -2.803 1 97.5 267 ASN B N 1
ATOM 7084 C CA . ASN B 1 267 ? -3.766 -11.945 -2.553 1 97.5 267 ASN B CA 1
ATOM 7085 C C . ASN B 1 267 ? -4.422 -12.484 -3.82 1 97.5 267 ASN B C 1
ATOM 7087 O O . ASN B 1 267 ? -4.457 -13.695 -4.039 1 97.5 267 ASN B O 1
ATOM 7091 N N . ASP B 1 268 ? -4.992 -11.594 -4.598 1 97.06 268 ASP B N 1
ATOM 7092 C CA . ASP B 1 268 ? -5.582 -11.992 -5.867 1 97.06 268 ASP B CA 1
ATOM 7093 C C . ASP B 1 268 ? -4.551 -12.68 -6.758 1 97.06 268 ASP B C 1
ATOM 7095 O O . ASP B 1 268 ? -4.832 -13.719 -7.359 1 97.06 268 ASP B O 1
ATOM 7099 N N . LEU B 1 269 ? -3.369 -12.07 -6.871 1 96.62 269 LEU B N 1
ATOM 7100 C CA . LEU B 1 269 ? -2.301 -12.625 -7.695 1 96.62 269 LEU B CA 1
ATOM 7101 C C . LEU B 1 269 ? -1.838 -13.977 -7.148 1 96.62 269 LEU B C 1
ATOM 7103 O O . LEU B 1 269 ? -1.598 -14.914 -7.91 1 96.62 269 LEU B O 1
ATOM 7107 N N . LEU B 1 270 ? -1.733 -14.062 -5.809 1 97.5 270 LEU B N 1
ATOM 7108 C CA . LEU B 1 270 ? -1.335 -15.32 -5.188 1 97.5 270 LEU B CA 1
ATOM 7109 C C . LEU B 1 270 ? -2.355 -16.422 -5.477 1 97.5 270 LEU B C 1
ATOM 7111 O O . LEU B 1 270 ? -1.983 -17.562 -5.758 1 97.5 270 LEU B O 1
ATOM 7115 N N . GLU B 1 271 ? -3.627 -16.062 -5.434 1 97.44 271 GLU B N 1
ATOM 7116 C CA . GLU B 1 271 ? -4.684 -17.031 -5.742 1 97.44 271 GLU B CA 1
ATOM 7117 C C . GLU B 1 271 ? -4.621 -17.453 -7.203 1 97.44 271 GLU B C 1
ATOM 7119 O O . GLU B 1 271 ? -4.883 -18.625 -7.527 1 97.44 271 GLU B O 1
ATOM 7124 N N . GLU B 1 272 ? -4.34 -16.531 -8.07 1 96 272 GLU B N 1
ATOM 7125 C CA . GLU B 1 272 ? -4.191 -16.859 -9.484 1 96 272 GLU B CA 1
ATOM 7126 C C . GLU B 1 272 ? -3.051 -17.844 -9.703 1 96 272 GLU B C 1
ATOM 7128 O O . GLU B 1 272 ? -3.184 -18.797 -10.492 1 96 272 GLU B O 1
ATOM 7133 N N . VAL B 1 273 ? -1.908 -17.656 -9.023 1 97.19 273 VAL B N 1
ATOM 7134 C CA . VAL B 1 273 ? -0.77 -18.562 -9.117 1 97.19 273 VAL B CA 1
ATOM 7135 C C . VAL B 1 273 ? -1.181 -19.969 -8.664 1 97.19 273 VAL B C 1
ATOM 7137 O O . VAL B 1 273 ? -0.887 -20.953 -9.336 1 97.19 273 VAL B O 1
ATOM 7140 N N . LYS B 1 274 ? -1.882 -20.078 -7.52 1 97.12 274 LYS B N 1
ATOM 7141 C CA . LYS B 1 274 ? -2.342 -21.359 -6.996 1 97.12 274 LYS B CA 1
ATOM 7142 C C . LYS B 1 274 ? -3.287 -22.047 -7.98 1 97.12 274 LYS B C 1
ATOM 7144 O O . LYS B 1 274 ? -3.229 -23.266 -8.156 1 97.12 274 LYS B O 1
ATOM 7149 N N . GLY B 1 275 ? -4.184 -21.25 -8.586 1 96.62 275 GLY B N 1
ATOM 7150 C CA . GLY B 1 275 ? -5.113 -21.797 -9.562 1 96.62 275 GLY B CA 1
ATOM 7151 C C . GLY B 1 275 ? -4.422 -22.359 -10.789 1 96.62 275 GLY B C 1
ATOM 7152 O O . GLY B 1 275 ? -4.73 -23.469 -11.219 1 96.62 275 GLY B O 1
ATOM 7153 N N . ILE B 1 276 ? -3.467 -21.641 -11.375 1 96.44 276 ILE B N 1
ATOM 7154 C CA . ILE B 1 276 ? -2.721 -22.094 -12.547 1 96.44 276 ILE B CA 1
ATOM 7155 C C . ILE B 1 276 ? -1.92 -23.344 -12.211 1 96.44 276 ILE B C 1
ATOM 7157 O O . ILE B 1 276 ? -1.883 -24.297 -12.992 1 96.44 276 ILE B O 1
ATOM 7161 N N . LYS B 1 277 ? -1.258 -23.312 -11.031 1 97.25 277 LYS B N 1
ATOM 7162 C CA . LYS B 1 277 ? -0.506 -24.484 -10.586 1 97.25 277 LYS B CA 1
ATOM 7163 C C . LYS B 1 277 ? -1.396 -25.719 -10.531 1 97.25 277 LYS B C 1
ATOM 7165 O O . LYS B 1 277 ? -1.019 -26.781 -11.023 1 97.25 277 LYS B O 1
ATOM 7170 N N . LYS B 1 278 ? -2.553 -25.562 -9.891 1 97.62 278 LYS B N 1
ATOM 7171 C CA . LYS B 1 278 ? -3.488 -26.688 -9.758 1 97.62 278 LYS B CA 1
ATOM 7172 C C . LYS B 1 278 ? -3.9 -27.219 -11.125 1 97.62 278 LYS B C 1
ATOM 7174 O O . LYS B 1 278 ? -3.947 -28.438 -11.336 1 97.62 278 LYS B O 1
ATOM 7179 N N . ASP B 1 279 ? -4.23 -26.391 -12.047 1 96.31 279 ASP B N 1
ATOM 7180 C CA . ASP B 1 279 ? -4.637 -26.797 -13.398 1 96.31 279 ASP B CA 1
ATOM 7181 C C . ASP B 1 279 ? -3.527 -27.578 -14.094 1 96.31 279 ASP B C 1
ATOM 7183 O O . ASP B 1 279 ? -3.783 -28.625 -14.68 1 96.31 279 ASP B O 1
ATOM 7187 N N . LYS B 1 280 ? -2.305 -27.094 -14.047 1 96.81 280 LYS B N 1
ATOM 7188 C CA . LYS B 1 280 ? -1.171 -27.781 -14.664 1 96.81 280 LYS B CA 1
ATOM 7189 C C . LYS B 1 280 ? -0.912 -29.125 -14.008 1 96.81 280 LYS B C 1
ATOM 7191 O O . LYS B 1 280 ? -0.605 -30.109 -14.688 1 96.81 280 LYS B O 1
ATOM 7196 N N . GLU B 1 281 ? -1.046 -29.156 -12.664 1 97 281 GLU B N 1
ATOM 7197 C CA . GLU B 1 281 ? -0.85 -30.391 -11.922 1 97 281 GLU B CA 1
ATOM 7198 C C . GLU B 1 281 ? -1.857 -31.453 -12.352 1 97 281 GLU B C 1
ATOM 7200 O O . GLU B 1 281 ? -1.508 -32.625 -12.492 1 97 281 GLU B O 1
ATOM 7205 N N . ILE B 1 282 ? -3.1 -31.016 -12.555 1 97.5 282 ILE B N 1
ATOM 7206 C CA . ILE B 1 282 ? -4.148 -31.953 -12.961 1 97.5 282 ILE B CA 1
ATOM 7207 C C . ILE B 1 282 ? -3.801 -32.562 -14.32 1 97.5 282 ILE B C 1
ATOM 7209 O O . ILE B 1 282 ? -3.914 -33.781 -14.508 1 97.5 282 ILE B O 1
ATOM 7213 N N . VAL B 1 283 ? -3.342 -31.766 -15.258 1 97.25 283 VAL B N 1
ATOM 7214 C CA . VAL B 1 283 ? -2.996 -32.219 -16.594 1 97.25 283 VAL B CA 1
ATOM 7215 C C . VAL B 1 283 ? -1.825 -33.188 -16.531 1 97.25 283 VAL B C 1
ATOM 7217 O O . VAL B 1 283 ? -1.868 -34.281 -17.141 1 97.25 283 VAL B O 1
ATOM 7220 N N . LEU B 1 284 ? -0.793 -32.875 -15.789 1 97.44 284 LEU B N 1
ATOM 7221 C CA . LEU B 1 284 ? 0.408 -33.688 -15.68 1 97.44 284 LEU B CA 1
ATOM 7222 C C . LEU B 1 284 ? 0.113 -35 -14.938 1 97.44 284 LEU B C 1
ATOM 7224 O O . LEU B 1 284 ? 0.584 -36.062 -15.336 1 97.44 284 LEU B O 1
ATOM 7228 N N . GLN B 1 285 ? -0.723 -34.906 -13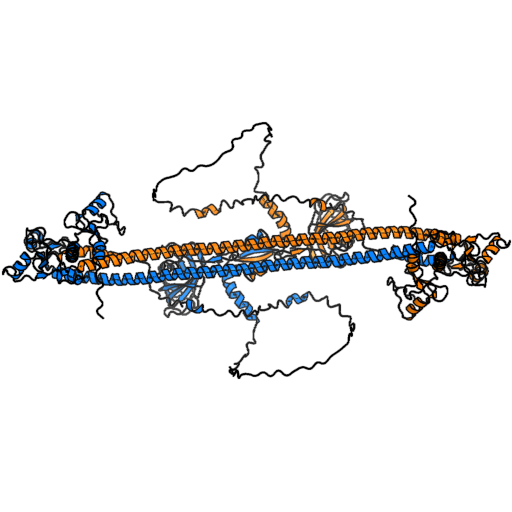.891 1 96.69 285 GLN B N 1
ATOM 7229 C CA . GLN B 1 285 ? -1.088 -36.094 -13.141 1 96.69 285 GLN B CA 1
ATOM 7230 C C . GLN B 1 285 ? -1.905 -37.062 -14 1 96.69 285 GLN B C 1
ATOM 7232 O O . GLN B 1 285 ? -1.736 -38.281 -13.906 1 96.69 285 GLN B O 1
ATOM 7237 N N . LYS B 1 286 ? -2.789 -36.531 -14.766 1 97.25 286 LYS B N 1
ATOM 7238 C CA . LYS B 1 286 ? -3.559 -37.344 -15.695 1 97.25 286 LYS B CA 1
ATOM 7239 C C . LYS B 1 286 ? -2.643 -38.062 -16.672 1 97.25 286 LYS B C 1
ATOM 7241 O O . LYS B 1 286 ? -2.875 -39.25 -17.016 1 97.25 286 LYS B O 1
ATOM 7246 N N . GLN B 1 287 ? -1.612 -37.406 -17.156 1 96.81 287 GLN B N 1
ATOM 7247 C CA . GLN B 1 287 ? -0.654 -38.031 -18.078 1 96.81 287 GLN B CA 1
ATOM 7248 C C . GLN B 1 287 ? 0.075 -39.188 -17.391 1 96.81 287 GLN B C 1
ATOM 7250 O O . GLN B 1 287 ? 0.281 -40.219 -18.016 1 96.81 287 GLN B O 1
ATOM 7255 N N . VAL B 1 288 ? 0.494 -39 -16.078 1 96.94 288 VAL B N 1
ATOM 7256 C CA . VAL B 1 288 ? 1.172 -40.062 -15.344 1 96.94 288 VAL B CA 1
ATOM 7257 C C . VAL B 1 288 ? 0.26 -41.281 -15.234 1 96.94 288 VAL B C 1
ATOM 7259 O O . VAL B 1 288 ? 0.706 -42.406 -15.422 1 96.94 288 VAL B O 1
ATOM 7262 N N . GLU B 1 289 ? -1.026 -41.031 -14.977 1 95.62 289 GLU B N 1
ATOM 7263 C CA . GLU B 1 289 ? -1.985 -42.125 -14.867 1 95.62 289 GLU B CA 1
ATOM 7264 C C . GLU B 1 289 ? -2.117 -42.875 -16.188 1 95.62 289 GLU B C 1
ATOM 7266 O O . GLU B 1 289 ? -2.152 -44.125 -16.203 1 95.62 289 GLU B O 1
ATOM 7271 N N . GLU B 1 290 ? -2.186 -42.156 -17.25 1 94.88 290 GLU B N 1
ATOM 7272 C CA . GLU B 1 290 ? -2.279 -42.781 -18.562 1 94.88 290 GLU B CA 1
ATOM 7273 C C . GLU B 1 290 ? -1.045 -43.594 -18.875 1 94.88 290 GLU B C 1
ATOM 7275 O O . GLU B 1 290 ? -1.156 -44.719 -19.422 1 94.88 290 GLU B O 1
ATOM 7280 N N . ILE B 1 291 ? 0.12 -43.062 -18.531 1 96.5 291 ILE B N 1
ATOM 7281 C CA . ILE B 1 291 ? 1.382 -43.781 -18.75 1 96.5 291 ILE B CA 1
ATOM 7282 C C . ILE B 1 291 ? 1.404 -45.062 -17.938 1 96.5 291 ILE B C 1
ATOM 7284 O O . ILE B 1 291 ? 1.778 -46.125 -18.438 1 96.5 291 ILE B O 1
ATOM 7288 N N . CYS B 1 292 ? 0.96 -44.969 -16.672 1 95 292 CYS B N 1
ATOM 7289 C CA . CYS B 1 292 ? 0.963 -46.125 -15.781 1 95 292 CYS B CA 1
ATOM 7290 C C . CYS B 1 292 ? 0.021 -47.219 -16.297 1 95 292 CYS B C 1
ATOM 7292 O O . CYS B 1 292 ? 0.355 -48.406 -16.266 1 95 292 CYS B O 1
ATOM 7294 N N . LEU B 1 293 ? -1.149 -46.812 -16.812 1 93.62 293 LEU B N 1
ATOM 7295 C CA . LEU B 1 293 ? -2.111 -47.781 -17.344 1 93.62 293 LEU B CA 1
ATOM 7296 C C . LEU B 1 293 ? -1.546 -48.5 -18.562 1 93.62 293 LEU B C 1
ATOM 7298 O O . LEU B 1 293 ? -1.645 -49.719 -18.672 1 93.62 293 LEU B O 1
ATOM 7302 N N . LEU B 1 294 ? -0.929 -47.75 -19.484 1 95.25 294 LEU B N 1
ATOM 7303 C CA . LEU B 1 294 ? -0.35 -48.344 -20.688 1 95.25 294 LEU B CA 1
ATOM 7304 C C . LEU B 1 294 ? 0.812 -49.25 -20.328 1 95.25 294 LEU B C 1
ATOM 7306 O O . LEU B 1 294 ? 0.921 -50.344 -20.859 1 95.25 294 LEU B O 1
ATOM 7310 N N . ARG B 1 295 ? 1.647 -48.812 -19.422 1 94.94 295 ARG B N 1
ATOM 7311 C CA . ARG B 1 295 ? 2.781 -49.625 -18.984 1 94.94 295 ARG B CA 1
ATOM 7312 C C . ARG B 1 295 ? 2.314 -50.938 -18.359 1 94.94 295 ARG B C 1
ATOM 7314 O O . ARG B 1 295 ? 2.889 -51.969 -18.641 1 94.94 295 ARG B O 1
ATOM 7321 N N . GLN B 1 296 ? 1.283 -50.812 -17.562 1 92.62 296 GLN B N 1
ATOM 7322 C CA . GLN B 1 296 ? 0.757 -52.031 -16.922 1 92.62 296 GLN B CA 1
ATOM 7323 C C . GLN B 1 296 ? 0.184 -53 -17.953 1 92.62 296 GLN B C 1
ATOM 7325 O O . GLN B 1 296 ? 0.348 -54.219 -17.828 1 92.62 296 GLN B O 1
ATOM 7330 N N . SER B 1 297 ? -0.482 -52.438 -18.922 1 94.25 297 SER B N 1
ATOM 7331 C CA . SER B 1 297 ? -1.014 -53.281 -19.984 1 94.25 297 SER B CA 1
ATOM 7332 C C . SER B 1 297 ? 0.101 -54.062 -20.703 1 94.25 297 SER B C 1
ATOM 7334 O O . SER B 1 297 ? -0.052 -55.219 -21.016 1 94.25 297 SER B O 1
ATOM 7336 N N . ILE B 1 298 ? 1.179 -53.406 -20.953 1 96 298 ILE B N 1
ATOM 7337 C CA . ILE B 1 298 ? 2.326 -54.031 -21.609 1 96 298 ILE B CA 1
ATOM 7338 C C . ILE B 1 298 ? 2.916 -55.125 -20.719 1 96 298 ILE B C 1
ATOM 7340 O O . ILE B 1 298 ? 3.191 -56.219 -21.188 1 96 298 ILE B O 1
ATOM 7344 N N . ILE B 1 299 ? 3.094 -54.844 -19.438 1 93.75 299 ILE B N 1
ATOM 7345 C CA . ILE B 1 299 ? 3.668 -55.781 -18.5 1 93.75 299 ILE B CA 1
ATOM 7346 C C . ILE B 1 299 ? 2.787 -57.031 -18.422 1 93.75 299 ILE B C 1
ATOM 7348 O O . ILE B 1 299 ? 3.287 -58.156 -18.469 1 93.75 299 ILE B O 1
ATOM 7352 N N . ASP B 1 300 ? 1.468 -56.75 -18.344 1 92.12 300 ASP B N 1
ATOM 7353 C CA . ASP B 1 300 ? 0.527 -57.875 -18.266 1 92.12 300 ASP B CA 1
ATOM 7354 C C . ASP B 1 300 ? 0.634 -58.75 -19.5 1 92.12 300 ASP B C 1
ATOM 7356 O O . ASP B 1 300 ? 0.635 -59.969 -19.391 1 92.12 300 ASP B O 1
ATOM 7360 N N . ALA B 1 301 ? 0.701 -58.125 -20.656 1 95.5 301 ALA B N 1
ATOM 7361 C CA . ALA B 1 301 ? 0.795 -58.875 -21.906 1 95.5 301 ALA B CA 1
ATOM 7362 C C . ALA B 1 301 ? 2.08 -59.719 -21.953 1 95.5 301 ALA B C 1
ATOM 7364 O O . ALA B 1 301 ? 2.062 -60.875 -22.344 1 95.5 301 ALA B O 1
ATOM 7365 N N . ARG B 1 302 ? 3.148 -59.125 -21.594 1 95.12 302 ARG B N 1
ATOM 7366 C CA . ARG B 1 302 ? 4.434 -59.812 -21.562 1 95.12 302 ARG B CA 1
ATOM 7367 C C . ARG B 1 302 ? 4.402 -61 -20.609 1 95.12 302 ARG B C 1
ATOM 7369 O O . ARG B 1 302 ? 4.906 -62.094 -20.922 1 95.12 302 ARG B O 1
ATOM 7376 N N . GLU B 1 303 ? 3.842 -60.781 -19.438 1 90.94 303 GLU B N 1
ATOM 7377 C CA . GLU B 1 303 ? 3.727 -61.875 -18.453 1 90.94 303 GLU B CA 1
ATOM 7378 C C . GLU B 1 303 ? 2.879 -63.031 -18.984 1 90.94 303 GLU B C 1
ATOM 7380 O O . GLU B 1 303 ? 3.18 -64.188 -18.719 1 90.94 303 GLU B O 1
ATOM 7385 N N . PHE B 1 304 ? 1.83 -62.625 -19.625 1 93 304 PHE B N 1
ATOM 7386 C CA . PHE B 1 304 ? 0.979 -63.656 -20.219 1 93 304 PHE B CA 1
ATOM 7387 C C . PHE B 1 304 ? 1.769 -64.5 -21.188 1 93 304 PHE B C 1
ATOM 7389 O O . PHE B 1 304 ? 1.684 -65.75 -21.141 1 93 304 PHE B O 1
ATOM 7396 N N . LEU B 1 305 ? 2.502 -63.938 -22.078 1 95.19 305 LEU B N 1
ATOM 7397 C CA . LEU B 1 305 ? 3.322 -64.688 -23.031 1 95.19 305 LEU B CA 1
ATOM 7398 C C . LEU B 1 305 ? 4.312 -65.562 -22.297 1 95.19 305 LEU B C 1
ATOM 7400 O O . LEU B 1 305 ? 4.434 -66.75 -22.625 1 95.19 305 LEU B O 1
ATOM 7404 N N . ASN B 1 306 ? 5.004 -65.062 -21.328 1 90.44 306 ASN B N 1
ATOM 7405 C CA . ASN B 1 306 ? 6.008 -65.812 -20.594 1 90.44 306 ASN B CA 1
ATOM 7406 C C . ASN B 1 306 ? 5.395 -67 -19.906 1 90.44 306 ASN B C 1
ATOM 7408 O O . ASN B 1 306 ? 5.977 -68.125 -19.906 1 90.44 306 ASN B O 1
ATOM 7412 N N . GLN B 1 307 ? 4.273 -66.75 -19.359 1 86.81 307 GLN B N 1
ATOM 7413 C CA . GLN B 1 307 ? 3.578 -67.875 -18.703 1 86.81 307 GLN B CA 1
ATOM 7414 C C . GLN B 1 307 ? 3.182 -68.938 -19.719 1 86.81 307 GLN B C 1
ATOM 7416 O O . GLN B 1 307 ? 3.289 -70.125 -19.453 1 86.81 307 GLN B O 1
ATOM 7421 N N . SER B 1 308 ? 2.682 -68.5 -20.875 1 90.62 308 SER B N 1
ATOM 7422 C CA . SER B 1 308 ? 2.252 -69.438 -21.906 1 90.62 308 SER B CA 1
ATOM 7423 C C . SER B 1 308 ? 3.428 -70.25 -22.453 1 90.62 308 SER B C 1
ATOM 7425 O O . SER B 1 308 ? 3.27 -71.438 -22.812 1 90.62 308 SER B O 1
ATOM 7427 N N . LEU B 1 309 ? 4.559 -69.688 -22.453 1 91.38 309 LEU B N 1
ATOM 7428 C CA . LEU B 1 309 ? 5.742 -70.312 -22.984 1 91.38 309 LEU B CA 1
ATOM 7429 C C . LEU B 1 309 ? 6.367 -71.25 -21.938 1 91.38 309 LEU B C 1
ATOM 7431 O O . LEU B 1 309 ? 7.113 -72.188 -22.281 1 91.38 309 LEU B O 1
ATOM 7435 N N . ALA B 1 310 ? 6.102 -71 -20.688 1 86 310 ALA B N 1
ATOM 7436 C CA . ALA B 1 310 ? 6.707 -71.75 -19.594 1 86 310 ALA B CA 1
ATOM 7437 C C . ALA B 1 310 ? 6.324 -73.25 -19.656 1 86 310 ALA B C 1
ATOM 7439 O O . ALA B 1 310 ? 7.137 -74.125 -19.344 1 86 310 ALA B O 1
ATOM 7440 N N . SER B 1 311 ? 5.086 -73.562 -20.094 1 84.12 311 SER B N 1
ATOM 7441 C CA . SER B 1 311 ? 4.605 -74.938 -20.141 1 84.12 311 SER B CA 1
ATOM 7442 C C . SER B 1 311 ? 5.246 -75.688 -21.297 1 84.12 311 SER B C 1
ATOM 7444 O O . SER B 1 311 ? 5.254 -76.938 -21.297 1 84.12 311 SER B O 1
ATOM 7446 N N . LYS B 1 312 ? 5.793 -75.125 -22.328 1 87.31 312 LYS B N 1
ATOM 7447 C CA . LYS B 1 312 ? 6.367 -75.688 -23.547 1 87.31 312 LYS B CA 1
ATOM 7448 C C . LYS B 1 312 ? 5.371 -76.625 -24.219 1 87.31 312 LYS B C 1
ATOM 7450 O O . LYS B 1 312 ? 5.766 -77.625 -24.828 1 87.31 312 LYS B O 1
ATOM 7455 N N . ASN B 1 313 ? 4.168 -76.438 -23.875 1 89.88 313 ASN B N 1
ATOM 7456 C CA . ASN B 1 313 ? 3.09 -77.125 -24.578 1 89.88 313 ASN B CA 1
ATOM 7457 C C . ASN B 1 313 ? 2.797 -76.5 -25.938 1 89.88 313 ASN B C 1
ATOM 7459 O O . ASN B 1 313 ? 2.109 -75.5 -26.016 1 89.88 313 ASN B O 1
ATOM 7463 N N . GLN B 1 314 ? 3.258 -77.125 -26.984 1 92.19 314 GLN B N 1
ATOM 7464 C CA . GLN B 1 314 ? 3.242 -76.5 -28.312 1 92.19 314 GLN B CA 1
ATOM 7465 C C . GLN B 1 314 ? 1.812 -76.312 -28.797 1 92.19 314 GLN B C 1
ATOM 7467 O O . GLN B 1 314 ? 1.464 -75.25 -29.297 1 92.19 314 GLN B O 1
ATOM 7472 N N . ALA B 1 315 ? 1.021 -77.375 -28.594 1 91.44 315 ALA B N 1
ATOM 7473 C CA . ALA B 1 315 ? -0.355 -77.312 -29.078 1 91.44 315 ALA B CA 1
ATOM 7474 C C . ALA B 1 315 ? -1.142 -76.25 -28.344 1 91.44 315 ALA B C 1
ATOM 7476 O O . ALA B 1 315 ? -1.825 -75.438 -28.953 1 91.44 315 ALA B O 1
ATOM 7477 N N . ALA B 1 316 ? -0.968 -76.125 -27.047 1 91.5 316 ALA B N 1
ATOM 7478 C CA . ALA B 1 316 ? -1.677 -75.188 -26.219 1 91.5 316 ALA B CA 1
ATOM 7479 C C . ALA B 1 316 ? -1.246 -73.75 -26.547 1 91.5 316 ALA B C 1
ATOM 7481 O O . ALA B 1 316 ? -2.082 -72.875 -26.641 1 91.5 316 ALA B O 1
ATOM 7482 N N . PHE B 1 317 ? 0.02 -73.5 -26.703 1 94.38 317 PHE B N 1
ATOM 7483 C CA . PHE B 1 317 ? 0.574 -72.188 -27.016 1 94.38 317 PHE B CA 1
ATOM 7484 C C . PHE B 1 317 ? 0.072 -71.75 -28.375 1 94.38 317 PHE B C 1
ATOM 7486 O O . PHE B 1 317 ? -0.302 -70.562 -28.516 1 94.38 317 PHE B O 1
ATOM 7493 N N . LEU B 1 318 ? 0.058 -72.625 -29.344 1 94.81 318 LEU B N 1
ATOM 7494 C CA . LEU B 1 318 ? -0.279 -72.25 -30.703 1 94.81 318 LEU B CA 1
ATOM 7495 C C . LEU B 1 318 ? -1.743 -71.875 -30.812 1 94.81 318 LEU B C 1
ATOM 7497 O O . LEU B 1 318 ? -2.102 -71 -31.656 1 94.81 318 LEU B O 1
ATOM 7501 N N . ILE B 1 319 ? -2.562 -72.375 -29.953 1 92.5 319 ILE B N 1
ATOM 7502 C CA . ILE B 1 319 ? -3.967 -72 -29.906 1 92.5 319 ILE B CA 1
ATOM 7503 C C . ILE B 1 319 ? -4.078 -70.5 -29.469 1 92.5 319 ILE B C 1
ATOM 7505 O O . ILE B 1 319 ? -4.945 -69.75 -29.953 1 92.5 319 ILE B O 1
ATOM 7509 N N . LEU B 1 320 ? -3.146 -70.062 -28.641 1 94.88 320 LEU B N 1
ATOM 7510 C CA . LEU B 1 320 ? -3.186 -68.75 -28.062 1 94.88 320 LEU B CA 1
ATOM 7511 C C . LEU B 1 320 ? -2.33 -67.75 -28.875 1 94.88 320 LEU B C 1
ATOM 7513 O O . LEU B 1 320 ? -2.439 -66.562 -28.719 1 94.88 320 LEU B O 1
ATOM 7517 N N . SER B 1 321 ? -1.426 -68.25 -29.688 1 95.06 321 SER B N 1
ATOM 7518 C CA . SER B 1 321 ? -0.367 -67.5 -30.344 1 95.06 321 SER B CA 1
ATOM 7519 C C . SER B 1 321 ? -0.938 -66.312 -31.125 1 95.06 321 SER B C 1
ATOM 7521 O O . SER B 1 321 ? -0.402 -65.188 -31.078 1 95.06 321 SER B O 1
ATOM 7523 N N . ASN B 1 322 ? -2.057 -66.562 -31.812 1 94 322 ASN B N 1
ATOM 7524 C CA . ASN B 1 322 ? -2.641 -65.438 -32.625 1 94 322 ASN B CA 1
ATOM 7525 C C . ASN B 1 322 ? -3.217 -64.375 -31.75 1 94 322 ASN B C 1
ATOM 7527 O O . ASN B 1 322 ? -3.062 -63.188 -32.062 1 94 322 ASN B O 1
ATOM 7531 N N . THR B 1 323 ? -3.881 -64.75 -30.719 1 94.75 323 THR B N 1
ATOM 7532 C CA . THR B 1 323 ? -4.449 -63.75 -29.797 1 94.75 323 THR B CA 1
ATOM 7533 C C . THR B 1 323 ? -3.348 -62.906 -29.156 1 94.75 323 THR B C 1
ATOM 7535 O O . THR B 1 323 ? -3.473 -61.688 -29.062 1 94.75 323 THR B O 1
ATOM 7538 N N . ILE B 1 324 ? -2.252 -63.562 -28.75 1 97.06 324 ILE B N 1
ATOM 7539 C CA . ILE B 1 324 ? -1.118 -62.875 -28.156 1 97.06 324 ILE B CA 1
ATOM 7540 C C . ILE B 1 324 ? -0.508 -61.906 -29.188 1 97.06 324 ILE B C 1
ATOM 7542 O O . ILE B 1 324 ? -0.244 -60.75 -28.875 1 97.06 324 ILE B O 1
ATOM 7546 N N . ALA B 1 325 ? -0.316 -62.406 -30.375 1 96.5 325 ALA B N 1
ATOM 7547 C CA . ALA B 1 325 ? 0.273 -61.594 -31.438 1 96.5 325 ALA B CA 1
ATOM 7548 C C . ALA B 1 325 ? -0.575 -60.344 -31.719 1 96.5 325 ALA B C 1
ATOM 7550 O O . ALA B 1 325 ? -0.044 -59.25 -31.891 1 96.5 325 ALA B O 1
ATOM 7551 N N . GLU B 1 326 ? -1.894 -60.5 -31.766 1 95.5 326 GLU B N 1
ATOM 7552 C CA . GLU B 1 326 ? -2.799 -59.375 -32.031 1 95.5 326 GLU B CA 1
ATOM 7553 C C . GLU B 1 326 ? -2.723 -58.344 -30.906 1 95.5 326 GLU B C 1
ATOM 7555 O O . GLU B 1 326 ? -2.711 -57.125 -31.188 1 95.5 326 GLU B O 1
ATOM 7560 N N . ARG B 1 327 ? -2.688 -58.781 -29.75 1 96.56 327 ARG B N 1
ATOM 7561 C CA . ARG B 1 327 ? -2.58 -57.844 -28.625 1 96.56 327 ARG B CA 1
ATOM 7562 C C . ARG B 1 327 ? -1.256 -57.094 -28.656 1 96.56 327 ARG B C 1
ATOM 7564 O O . ARG B 1 327 ? -1.22 -55.875 -28.438 1 96.56 327 ARG B O 1
ATOM 7571 N N . PHE B 1 328 ? -0.147 -57.812 -28.891 1 97.62 328 PHE B N 1
ATOM 7572 C CA . PHE B 1 328 ? 1.169 -57.219 -28.984 1 97.62 328 PHE B CA 1
ATOM 7573 C C . PHE B 1 328 ? 1.193 -56.156 -30.094 1 97.62 328 PHE B C 1
ATOM 7575 O O . PHE B 1 328 ? 1.713 -55.062 -29.891 1 97.62 328 PHE B O 1
ATOM 7582 N N . ASP B 1 329 ? 0.559 -56.469 -31.203 1 96.75 329 ASP B N 1
ATOM 7583 C CA . ASP B 1 329 ? 0.499 -55.5 -32.312 1 96.75 329 ASP B CA 1
ATOM 7584 C C . ASP B 1 329 ? -0.3 -54.281 -31.922 1 96.75 329 ASP B C 1
ATOM 7586 O O . ASP B 1 329 ? 0.086 -53.156 -32.25 1 96.75 329 ASP B O 1
ATOM 7590 N N . TYR B 1 330 ? -1.377 -54.531 -31.25 1 95.69 330 TYR B N 1
ATOM 7591 C CA . TYR B 1 330 ? -2.209 -53.406 -30.797 1 95.69 330 TYR B CA 1
ATOM 7592 C C . TYR B 1 330 ? -1.424 -52.469 -29.875 1 95.69 330 TYR B C 1
ATOM 7594 O O . TYR B 1 330 ? -1.447 -51.25 -30.062 1 95.69 330 TYR B O 1
ATOM 7602 N N . LEU B 1 331 ? -0.724 -53.062 -28.938 1 96.31 331 LEU B N 1
ATOM 7603 C CA . LEU B 1 331 ? 0.041 -52.281 -27.969 1 96.31 331 LEU B CA 1
ATOM 7604 C C . LEU B 1 331 ? 1.175 -51.5 -28.656 1 96.31 331 LEU B C 1
ATOM 7606 O O . LEU B 1 331 ? 1.434 -50.344 -28.328 1 96.31 331 LEU B O 1
ATOM 7610 N N . LEU B 1 332 ? 1.834 -52.156 -29.625 1 96.06 332 LEU B N 1
ATOM 7611 C CA . LEU B 1 332 ? 2.955 -51.531 -30.328 1 96.06 332 LEU B CA 1
ATOM 7612 C C . LEU B 1 332 ? 2.48 -50.406 -31.219 1 96.06 332 LEU B C 1
ATOM 7614 O O . LEU B 1 332 ? 3.238 -49.469 -31.484 1 96.06 332 LEU B O 1
ATOM 7618 N N . LYS B 1 333 ? 1.143 -50.438 -31.656 1 94.5 333 LYS B N 1
ATOM 7619 C CA . LYS B 1 333 ? 0.589 -49.406 -32.531 1 94.5 333 LYS B CA 1
ATOM 7620 C C . LYS B 1 333 ? 0.034 -48.25 -31.703 1 94.5 333 LYS B C 1
ATOM 7622 O O . LYS B 1 333 ? -0.2 -47.156 -32.25 1 94.5 333 LYS B O 1
ATOM 7627 N N . THR B 1 334 ? -0.098 -48.469 -30.469 1 92.94 334 THR B N 1
ATOM 7628 C CA . THR B 1 334 ? -0.629 -47.438 -29.609 1 92.94 334 THR B CA 1
ATOM 7629 C C . THR B 1 334 ? 0.374 -46.281 -29.469 1 92.94 334 THR B C 1
ATOM 7631 O O . THR B 1 334 ? 1.493 -46.5 -28.984 1 92.94 334 THR B O 1
ATOM 7634 N N . ASP B 1 335 ? -0.034 -45.062 -29.969 1 88.94 335 ASP B N 1
ATOM 7635 C CA . ASP B 1 335 ? 0.823 -43.906 -29.891 1 88.94 335 ASP B CA 1
ATOM 7636 C C . ASP B 1 335 ? 0.646 -43.188 -28.547 1 88.94 335 ASP B C 1
ATOM 7638 O O . ASP B 1 335 ? -0.427 -43.25 -27.938 1 88.94 335 ASP B O 1
ATOM 7642 N N . PHE B 1 336 ? 1.752 -42.75 -28 1 90 336 PHE B N 1
ATOM 7643 C CA . PHE B 1 336 ? 1.716 -41.938 -26.797 1 90 336 PHE B CA 1
ATOM 7644 C C . PHE B 1 336 ? 2.652 -40.719 -26.922 1 90 336 PHE B C 1
ATOM 7646 O O . PHE B 1 336 ? 3.604 -40.75 -27.703 1 90 336 PHE B O 1
ATOM 7653 N N . ASN B 1 337 ? 2.268 -39.625 -26.234 1 91 337 ASN B N 1
ATOM 7654 C CA . ASN B 1 337 ? 3.1 -38.438 -26.25 1 91 337 ASN B CA 1
ATOM 7655 C C . ASN B 1 337 ? 4.418 -38.656 -25.516 1 91 337 ASN B C 1
ATOM 7657 O O . ASN B 1 337 ? 4.438 -39.25 -24.438 1 91 337 ASN B O 1
ATOM 7661 N N . LYS B 1 338 ? 5.504 -38.125 -26.094 1 91.44 338 LYS B N 1
ATOM 7662 C CA . LYS B 1 338 ? 6.832 -38.406 -25.531 1 91.44 338 LYS B CA 1
ATOM 7663 C C . LYS B 1 338 ? 7.301 -37.25 -24.656 1 91.44 338 LYS B C 1
ATOM 7665 O O . LYS B 1 338 ? 8.398 -37.281 -24.109 1 91.44 338 LYS B O 1
ATOM 7670 N N . VAL B 1 339 ? 6.52 -36.188 -24.594 1 93.31 339 VAL B N 1
ATOM 7671 C CA . VAL B 1 339 ? 6.863 -35.031 -23.797 1 93.31 339 VAL B CA 1
ATOM 7672 C C . VAL B 1 339 ? 5.723 -34.719 -22.828 1 93.31 339 VAL B C 1
ATOM 7674 O O . VAL B 1 339 ? 4.562 -35.031 -23.109 1 93.31 339 VAL B O 1
ATOM 7677 N N . PRO B 1 340 ? 6.109 -34.156 -21.672 1 95.69 340 PRO B N 1
ATOM 7678 C CA . PRO B 1 340 ? 5.047 -33.781 -20.734 1 95.69 340 PRO B CA 1
ATOM 7679 C C . PRO B 1 340 ? 3.979 -32.906 -21.391 1 95.69 340 PRO B C 1
ATOM 7681 O O . PRO B 1 340 ? 4.297 -32.031 -22.203 1 95.69 340 PRO B O 1
ATOM 7684 N N . HIS B 1 341 ? 2.713 -33.156 -21.031 1 96.12 341 HIS B N 1
ATOM 7685 C CA . HIS B 1 341 ? 1.568 -32.469 -21.641 1 96.12 341 HIS B CA 1
ATOM 7686 C C . HIS B 1 341 ? 1.543 -30.984 -21.266 1 96.12 341 HIS B C 1
ATOM 7688 O O . HIS B 1 341 ? 0.852 -30.203 -21.906 1 96.12 341 HIS B O 1
ATOM 7694 N N . ASP B 1 342 ? 2.203 -30.641 -20.188 1 94.5 342 ASP B N 1
ATOM 7695 C CA . ASP B 1 342 ? 2.312 -29.25 -19.734 1 94.5 342 ASP B CA 1
ATOM 7696 C C . ASP B 1 342 ? 3.686 -28.969 -19.141 1 94.5 342 ASP B C 1
ATOM 7698 O O . ASP B 1 342 ? 4.477 -29.891 -18.922 1 94.5 342 ASP B O 1
ATOM 7702 N N . ASP B 1 343 ? 4.055 -27.672 -18.969 1 90.75 343 ASP B N 1
ATOM 7703 C CA . ASP B 1 343 ? 5.359 -27.297 -18.438 1 90.75 343 ASP B CA 1
ATOM 7704 C C . ASP B 1 343 ? 5.238 -26.812 -17 1 90.75 343 ASP B C 1
ATOM 7706 O O . ASP B 1 343 ? 4.16 -26.859 -16.406 1 90.75 343 ASP B O 1
ATOM 7710 N N . ASN B 1 344 ? 6.441 -26.469 -16.375 1 90.12 344 ASN B N 1
ATOM 7711 C CA . ASN B 1 344 ? 6.496 -26.047 -14.977 1 90.12 344 ASN B CA 1
ATOM 7712 C C . ASN B 1 344 ? 6.582 -24.531 -14.859 1 90.12 344 ASN B C 1
ATOM 7714 O O . ASN B 1 344 ? 6.867 -24 -13.781 1 90.12 344 ASN B O 1
ATOM 7718 N N . LEU B 1 345 ? 6.238 -23.812 -15.883 1 90.56 345 LEU B N 1
ATOM 7719 C CA . LEU B 1 345 ? 6.629 -22.406 -15.883 1 90.56 345 LEU B CA 1
ATOM 7720 C C . LEU B 1 345 ? 5.434 -21.516 -15.57 1 90.56 345 LEU B C 1
ATOM 7722 O O . LEU B 1 345 ? 4.441 -21.516 -16.297 1 90.56 345 LEU B O 1
ATOM 7726 N N . ILE B 1 346 ? 5.469 -20.797 -14.531 1 94.06 346 ILE B N 1
ATOM 7727 C CA . ILE B 1 346 ? 4.625 -19.688 -14.109 1 94.06 346 ILE B CA 1
ATOM 7728 C C . ILE B 1 346 ? 5.484 -18.438 -13.906 1 94.06 346 ILE B C 1
ATOM 7730 O O . ILE B 1 346 ? 6.559 -18.5 -13.305 1 94.06 346 ILE B O 1
ATOM 7734 N N . TYR B 1 347 ? 5.004 -17.25 -14.461 1 90.38 347 TYR B N 1
ATOM 7735 C CA . TYR B 1 347 ? 5.797 -16.031 -14.398 1 90.38 347 TYR B CA 1
ATOM 7736 C C . TYR B 1 347 ? 5.008 -14.898 -13.75 1 90.38 347 TYR B C 1
ATOM 7738 O O . TYR B 1 347 ? 3.801 -14.773 -13.961 1 90.38 347 TYR B O 1
ATOM 7746 N N . PHE B 1 348 ? 5.82 -14.281 -12.93 1 93.69 348 PHE B N 1
ATOM 7747 C CA . PHE B 1 348 ? 5.289 -13.023 -12.422 1 93.69 348 PHE B CA 1
ATOM 7748 C C . PHE B 1 348 ? 5.883 -11.844 -13.172 1 93.69 348 PHE B C 1
ATOM 7750 O O . PHE B 1 348 ? 7.094 -11.617 -13.133 1 93.69 348 PHE B O 1
ATOM 7757 N N . ARG B 1 349 ? 5.012 -11.133 -13.891 1 86.31 349 ARG B N 1
ATOM 7758 C CA . ARG B 1 349 ? 5.445 -9.914 -14.562 1 86.31 349 ARG B CA 1
ATOM 7759 C C . ARG B 1 349 ? 5.238 -8.695 -13.68 1 86.31 349 ARG B C 1
ATOM 7761 O O . ARG B 1 349 ? 4.121 -8.414 -13.25 1 86.31 349 ARG B O 1
ATOM 7768 N N . LYS B 1 350 ? 6.285 -7.941 -13.5 1 87.56 350 LYS B N 1
ATOM 7769 C CA . LYS B 1 350 ? 6.289 -6.809 -12.578 1 87.56 350 LYS B CA 1
ATOM 7770 C C . LYS B 1 350 ? 5.836 -5.531 -13.273 1 87.56 350 LYS B C 1
ATOM 7772 O O . LYS B 1 350 ? 6.492 -4.492 -13.172 1 87.56 350 LYS B O 1
ATOM 7777 N N . CYS B 1 351 ? 4.633 -5.629 -13.852 1 79.88 351 CYS B N 1
ATOM 7778 C CA . CYS B 1 351 ? 4.105 -4.465 -14.555 1 79.88 351 CYS B CA 1
ATOM 7779 C C . CYS B 1 351 ? 3.648 -3.395 -13.578 1 79.88 351 CYS B C 1
ATOM 7781 O O . CYS B 1 351 ? 2.994 -3.699 -12.578 1 79.88 351 CYS B O 1
ATOM 7783 N N . ASN B 1 352 ? 4.008 -2.057 -13.836 1 81.38 352 ASN B N 1
ATOM 7784 C CA . ASN B 1 352 ? 3.547 -0.88 -13.109 1 81.38 352 ASN B CA 1
ATOM 7785 C C . ASN B 1 352 ? 3.996 -0.914 -11.648 1 81.38 352 ASN B C 1
ATOM 7787 O O . ASN B 1 352 ? 3.295 -0.416 -10.773 1 81.38 352 ASN B O 1
ATOM 7791 N N . LEU B 1 353 ? 5.051 -1.628 -11.383 1 88.81 353 LEU B N 1
ATOM 7792 C CA . LEU B 1 353 ? 5.617 -1.729 -10.047 1 88.81 353 LEU B CA 1
ATOM 7793 C C . LEU B 1 353 ? 7.004 -1.095 -10 1 88.81 353 LEU B C 1
ATOM 7795 O O . LEU B 1 353 ? 7.445 -0.478 -10.969 1 88.81 353 LEU B O 1
ATOM 7799 N N . GLY B 1 354 ? 7.633 -1.052 -8.844 1 86.12 354 GLY B N 1
ATOM 7800 C CA . GLY B 1 354 ? 8.969 -0.503 -8.711 1 86.12 354 GLY B CA 1
ATOM 7801 C C . GLY B 1 354 ? 9.016 1.009 -8.82 1 86.12 354 GLY B C 1
ATOM 7802 O O . GLY B 1 354 ? 8.273 1.707 -8.125 1 86.12 354 GLY B O 1
ATOM 7803 N N . ALA B 1 355 ? 9.93 1.484 -9.75 1 79.38 355 ALA B N 1
ATOM 7804 C CA . ALA B 1 355 ? 10.141 2.922 -9.906 1 79.38 355 ALA B CA 1
ATOM 7805 C C . ALA B 1 355 ? 8.883 3.615 -10.406 1 79.38 355 ALA B C 1
ATOM 7807 O O . ALA B 1 355 ? 8.57 4.734 -9.984 1 79.38 355 ALA B O 1
ATOM 7808 N N . TYR B 1 356 ? 8.219 2.906 -11.25 1 79.5 356 TYR B N 1
ATOM 7809 C CA . TYR B 1 356 ? 6.977 3.451 -11.781 1 79.5 356 TYR B CA 1
ATOM 7810 C C . TYR B 1 356 ? 5.953 3.654 -10.672 1 79.5 356 TYR B C 1
ATOM 7812 O O . TYR B 1 356 ? 5.316 4.711 -10.594 1 79.5 356 TYR B O 1
ATOM 7820 N N . PHE B 1 357 ? 5.871 2.74 -9.906 1 90.31 357 PHE B N 1
ATOM 7821 C CA . PHE B 1 357 ? 4.926 2.832 -8.805 1 90.31 357 PHE B CA 1
ATOM 7822 C C . PHE B 1 357 ? 5.34 3.922 -7.824 1 90.31 357 PHE B C 1
ATOM 7824 O O . PHE B 1 357 ? 4.492 4.602 -7.246 1 90.31 357 PHE B O 1
ATOM 7831 N N . GLN B 1 358 ? 6.59 4.133 -7.621 1 89.19 358 GLN B N 1
ATOM 7832 C CA . GLN B 1 358 ? 7.086 5.195 -6.754 1 89.19 358 GLN B CA 1
ATOM 7833 C C . GLN B 1 358 ? 6.633 6.566 -7.25 1 89.19 358 GLN B C 1
ATOM 7835 O O . GLN B 1 358 ? 6.273 7.434 -6.453 1 89.19 358 GLN B O 1
ATOM 7840 N N . LEU B 1 359 ? 6.699 6.719 -8.555 1 83 359 LEU B N 1
ATOM 7841 C CA . LEU B 1 359 ? 6.258 7.984 -9.133 1 83 359 LEU B CA 1
ATOM 7842 C C . LEU B 1 359 ? 4.789 8.242 -8.82 1 83 359 LEU B C 1
ATOM 7844 O O . LEU B 1 359 ? 4.41 9.367 -8.5 1 83 359 LEU B O 1
ATOM 7848 N N . ILE B 1 360 ? 4.012 7.262 -8.883 1 84.12 360 ILE B N 1
ATOM 7849 C CA . ILE B 1 360 ? 2.582 7.375 -8.609 1 84.12 360 ILE B CA 1
ATOM 7850 C C . ILE B 1 360 ? 2.371 7.695 -7.129 1 84.12 360 ILE B C 1
ATOM 7852 O O . ILE B 1 360 ? 1.582 8.578 -6.785 1 84.12 360 ILE B O 1
ATOM 7856 N N . VAL B 1 361 ? 3.166 6.984 -6.277 1 91.56 361 VAL B N 1
ATOM 7857 C CA . VAL B 1 361 ? 3.031 7.129 -4.832 1 91.56 361 VAL B CA 1
ATOM 7858 C C . VAL B 1 361 ? 3.379 8.555 -4.418 1 91.56 361 VAL B C 1
ATOM 7860 O O . VAL B 1 361 ? 2.746 9.125 -3.525 1 91.56 361 VAL B O 1
ATOM 7863 N N . ASN B 1 362 ? 4.324 9.172 -5.125 1 87.38 362 ASN B N 1
ATOM 7864 C CA . ASN B 1 362 ? 4.746 10.531 -4.82 1 87.38 362 ASN B CA 1
ATOM 7865 C C . ASN B 1 362 ? 3.637 11.539 -5.098 1 87.38 362 ASN B C 1
ATOM 7867 O O . ASN B 1 362 ? 3.67 12.664 -4.59 1 87.38 362 ASN B O 1
ATOM 7871 N N . MET B 1 363 ? 2.713 11.125 -5.863 1 86.31 363 MET B N 1
ATOM 7872 C CA . MET B 1 363 ? 1.658 12.047 -6.277 1 86.31 363 MET B CA 1
ATOM 7873 C C . MET B 1 363 ? 0.383 11.812 -5.473 1 86.31 363 MET B C 1
ATOM 7875 O O . MET B 1 363 ? -0.645 12.445 -5.73 1 86.31 363 MET B O 1
ATOM 7879 N N . LEU B 1 364 ? 0.508 10.938 -4.477 1 90.88 364 LEU B N 1
ATOM 7880 C CA . LEU B 1 364 ? -0.685 10.617 -3.701 1 90.88 364 LEU B CA 1
ATOM 7881 C C . LEU B 1 364 ? -0.887 11.617 -2.572 1 90.88 364 LEU B C 1
ATOM 7883 O O . LEU B 1 364 ? -0.05 11.727 -1.673 1 90.88 364 LEU B O 1
ATOM 7887 N N . GLY B 1 365 ? -2.016 12.25 -2.65 1 88.81 365 GLY B N 1
ATOM 7888 C CA . GLY B 1 365 ? -2.383 13.164 -1.575 1 88.81 365 GLY B CA 1
ATOM 7889 C C . GLY B 1 365 ? -1.511 14.398 -1.518 1 88.81 365 GLY B C 1
ATOM 7890 O O . GLY B 1 365 ? -0.355 14.375 -1.944 1 88.81 365 GLY B O 1
ATOM 7891 N N . CYS B 1 366 ? -2.027 15.547 -1.05 1 88.31 366 CYS B N 1
ATOM 7892 C CA . CYS B 1 366 ? -1.27 16.766 -0.838 1 88.31 366 CYS B CA 1
ATOM 7893 C C . CYS B 1 366 ? -1.86 17.594 0.307 1 88.31 366 CYS B C 1
ATOM 7895 O O . CYS B 1 366 ? -3.039 17.438 0.636 1 88.31 366 CYS B O 1
ATOM 7897 N N . ILE B 1 367 ? -0.986 18.25 1.029 1 92.75 367 ILE B N 1
ATOM 7898 C CA . ILE B 1 367 ? -1.41 19.109 2.127 1 92.75 367 ILE B CA 1
ATOM 7899 C C . ILE B 1 367 ? -1.526 20.547 1.636 1 92.75 367 ILE B C 1
ATOM 7901 O O . ILE B 1 367 ? -0.649 21.047 0.921 1 92.75 367 ILE B O 1
ATOM 7905 N N . ALA B 1 368 ? -2.701 21.203 1.897 1 87.88 368 ALA B N 1
ATOM 7906 C CA . ALA B 1 368 ? -2.928 22.594 1.51 1 87.88 368 ALA B CA 1
ATOM 7907 C C . ALA B 1 368 ? -3.141 23.469 2.734 1 87.88 368 ALA B C 1
ATOM 7909 O O . ALA B 1 368 ? -3.768 23.047 3.709 1 87.88 368 ALA B O 1
ATOM 7910 N N . SER B 1 369 ? -2.459 24.516 2.816 1 91.81 369 SER B N 1
ATOM 7911 C CA . SER B 1 369 ? -2.619 25.562 3.82 1 91.81 369 SER B CA 1
ATOM 7912 C C . SER B 1 369 ? -2.264 26.922 3.252 1 91.81 369 SER B C 1
ATOM 7914 O O . SER B 1 369 ? -1.684 27.016 2.17 1 91.81 369 SER B O 1
ATOM 7916 N N . THR B 1 370 ? -2.783 28 3.826 1 91 370 THR B N 1
ATOM 7917 C CA . THR B 1 370 ? -2.48 29.344 3.322 1 91 370 THR B CA 1
ATOM 7918 C C . THR B 1 370 ? -2.053 30.266 4.461 1 91 370 THR B C 1
ATOM 7920 O O . THR B 1 370 ? -2.494 30.109 5.598 1 91 370 THR B O 1
ATOM 7923 N N . THR B 1 371 ? -1.067 31.125 4.184 1 92.81 371 THR B N 1
ATOM 7924 C CA . THR B 1 371 ? -0.631 32.156 5.113 1 92.81 371 THR B CA 1
ATOM 7925 C C . THR B 1 371 ? -1.24 33.531 4.746 1 92.81 371 THR B C 1
ATOM 7927 O O . THR B 1 371 ? -0.845 34.562 5.293 1 92.81 371 THR B O 1
ATOM 7930 N N . ALA B 1 372 ? -2.242 33.438 3.863 1 93.19 372 ALA B N 1
ATOM 7931 C CA . ALA B 1 372 ? -2.883 34.656 3.416 1 93.19 372 ALA B CA 1
ATOM 7932 C C . ALA B 1 372 ? -3.566 35.375 4.578 1 93.19 372 ALA B C 1
ATOM 7934 O O . ALA B 1 372 ? -4.176 34.75 5.438 1 93.19 372 ALA B O 1
ATOM 7935 N N . TYR B 1 373 ? -3.365 36.688 4.656 1 94.62 373 TYR B N 1
ATOM 7936 C CA . TYR B 1 373 ? -3.938 37.562 5.68 1 94.62 373 TYR B CA 1
ATOM 7937 C C . TYR B 1 373 ? -5.008 38.469 5.086 1 94.62 373 TYR B C 1
ATOM 7939 O O . TYR B 1 373 ? -4.73 39.25 4.188 1 94.62 373 TYR B O 1
ATOM 7947 N N . GLY B 1 374 ? -6.25 38.344 5.477 1 92 374 GLY B N 1
ATOM 7948 C CA . GLY B 1 374 ? -7.418 39 4.926 1 92 374 GLY B CA 1
ATOM 7949 C C . GLY B 1 374 ? -7.23 40.5 4.789 1 92 374 GLY B C 1
ATOM 7950 O O . GLY B 1 374 ? -7.316 41.062 3.684 1 92 374 GLY B O 1
ATOM 7951 N N . PRO B 1 375 ? -6.844 41.188 5.848 1 92.56 375 PRO B N 1
ATOM 7952 C CA . PRO B 1 375 ? -6.719 42.625 5.824 1 92.56 375 PRO B CA 1
ATOM 7953 C C . PRO B 1 375 ? -5.668 43.125 4.832 1 92.56 375 PRO B C 1
ATOM 7955 O O . PRO B 1 375 ? -5.727 44.281 4.367 1 92.56 375 PRO B O 1
ATOM 7958 N N . ASN B 1 376 ? -4.676 42.25 4.5 1 93.38 376 ASN B N 1
ATOM 7959 C CA . ASN B 1 376 ? -3.615 42.656 3.576 1 93.38 376 ASN B CA 1
ATOM 7960 C C . ASN B 1 376 ? -3.912 42.188 2.154 1 93.38 376 ASN B C 1
ATOM 7962 O O . ASN B 1 376 ? -3.039 42.219 1.286 1 93.38 376 ASN B O 1
ATOM 7966 N N . THR B 1 377 ? -5.098 41.625 1.919 1 93.31 377 THR B N 1
ATOM 7967 C CA . THR B 1 377 ? -5.504 41.188 0.589 1 93.31 377 THR B CA 1
ATOM 7968 C C . THR B 1 377 ? -5.879 42.375 -0.285 1 93.31 377 THR B C 1
ATOM 7970 O O . THR B 1 377 ? -6.629 43.281 0.144 1 93.31 377 THR B O 1
ATOM 7973 N N . VAL B 1 378 ? -5.309 42.406 -1.51 1 93.62 378 VAL B N 1
ATOM 7974 C CA . VAL B 1 378 ? -5.535 43.531 -2.412 1 93.62 378 VAL B CA 1
ATOM 7975 C C . VAL B 1 378 ? -6.336 43.062 -3.627 1 93.62 378 VAL B C 1
ATOM 7977 O O . VAL B 1 378 ? -5.969 42.094 -4.285 1 93.62 378 VAL B O 1
ATOM 7980 N N . VAL B 1 379 ? -7.441 43.719 -3.852 1 93.19 379 VAL B N 1
ATOM 7981 C CA . VAL B 1 379 ? -8.281 43.406 -5 1 93.19 379 VAL B CA 1
ATOM 7982 C C . VAL B 1 379 ? -8.211 44.531 -6.02 1 93.19 379 VAL B C 1
ATOM 7984 O O . VAL B 1 379 ? -8.383 45.719 -5.672 1 93.19 379 VAL B O 1
ATOM 7987 N N . ASN B 1 380 ? -7.863 44.156 -7.227 1 91.19 380 ASN B N 1
ATOM 7988 C CA . ASN B 1 380 ? -7.852 45.125 -8.336 1 91.19 380 ASN B CA 1
ATOM 7989 C C . ASN B 1 380 ? -9.016 44.875 -9.297 1 91.19 380 ASN B C 1
ATOM 7991 O O . ASN B 1 380 ? -9.047 43.844 -9.977 1 91.19 380 ASN B O 1
ATOM 7995 N N . ILE B 1 381 ? -9.984 45.688 -9.289 1 90.62 381 ILE B N 1
ATOM 7996 C CA . ILE B 1 381 ? -11.164 45.625 -10.148 1 90.62 381 ILE B CA 1
ATOM 7997 C C . ILE B 1 381 ? -11.453 47.031 -10.711 1 90.62 381 ILE B C 1
ATOM 7999 O O . ILE B 1 381 ? -11.242 48.031 -10.031 1 90.62 381 ILE B O 1
ATOM 8003 N N . PRO B 1 382 ? -11.875 47.062 -11.977 1 86.69 382 PRO B N 1
ATOM 8004 C CA . PRO B 1 382 ? -12.195 48.375 -12.547 1 86.69 382 PRO B CA 1
ATOM 8005 C C . PRO B 1 382 ? -13.359 49.062 -11.836 1 86.69 382 PRO B C 1
ATOM 8007 O O . PRO B 1 382 ? -14.297 48.375 -11.383 1 86.69 382 PRO B O 1
ATOM 8010 N N . ARG B 1 383 ? -13.336 50.406 -11.789 1 88.62 383 ARG B N 1
ATOM 8011 C CA . ARG B 1 383 ? -14.383 51.188 -11.141 1 88.62 383 ARG B CA 1
ATOM 8012 C C . ARG B 1 383 ? -15.68 51.125 -11.945 1 88.62 383 ARG B C 1
ATOM 8014 O O . ARG B 1 383 ? -16.766 51.25 -11.383 1 88.62 383 ARG B O 1
ATOM 8021 N N . THR B 1 384 ? -15.43 51.062 -13.188 1 89.62 384 THR B N 1
ATOM 8022 C CA . THR B 1 384 ? -16.578 50.969 -14.078 1 89.62 384 THR B CA 1
ATOM 8023 C C . THR B 1 384 ? -16.422 49.781 -15.016 1 89.62 384 THR B C 1
ATOM 8025 O O . THR B 1 384 ? -15.375 49.594 -15.625 1 89.62 384 THR B O 1
ATOM 8028 N N . VAL B 1 385 ? -17.453 48.969 -14.984 1 89.19 385 VAL B N 1
ATOM 8029 C CA . VAL B 1 385 ? -17.453 47.812 -15.875 1 89.19 385 VAL B CA 1
ATOM 8030 C C . VAL B 1 385 ? -18.641 47.875 -16.828 1 89.19 385 VAL B C 1
ATOM 8032 O O . VAL B 1 385 ? -19.688 48.438 -16.484 1 89.19 385 VAL B O 1
ATOM 8035 N N . LYS B 1 386 ? -18.438 47.375 -18.047 1 88.69 386 LYS B N 1
ATOM 8036 C CA . LYS B 1 386 ? -19.484 47.406 -19.062 1 88.69 386 LYS B CA 1
ATOM 8037 C C . LYS B 1 386 ? -20.281 46.094 -19.047 1 88.69 386 LYS B C 1
ATOM 8039 O O . LYS B 1 386 ? -19.719 45 -18.906 1 88.69 386 LYS B O 1
ATOM 8044 N N . GLN B 1 387 ? -21.594 46.375 -19.172 1 87.44 387 GLN B N 1
ATOM 8045 C CA . GLN B 1 387 ? -22.453 45.219 -19.25 1 87.44 387 GLN B CA 1
ATOM 8046 C C . GLN B 1 387 ? -22.141 44.375 -20.5 1 87.44 387 GLN B C 1
ATOM 8048 O O . GLN B 1 387 ? -21.875 44.938 -21.562 1 87.44 387 GLN B O 1
ATOM 8053 N N . ASP B 1 388 ? -22.062 43.094 -20.359 1 85.94 388 ASP B N 1
ATOM 8054 C CA . ASP B 1 388 ? -21.891 42.094 -21.422 1 85.94 388 ASP B CA 1
ATOM 8055 C C . ASP B 1 388 ? -20.453 42.125 -21.969 1 85.94 388 ASP B C 1
ATOM 8057 O O . ASP B 1 388 ? -20.188 41.594 -23.047 1 85.94 388 ASP B O 1
ATOM 8061 N N . GLU B 1 389 ? -19.625 42.812 -21.281 1 87.56 389 GLU B N 1
ATOM 8062 C CA . GLU B 1 389 ? -18.219 42.781 -21.641 1 87.56 389 GLU B CA 1
ATOM 8063 C C . GLU B 1 389 ? -17.375 42.188 -20.531 1 87.56 389 GLU B C 1
ATOM 8065 O O . GLU B 1 389 ? -17.641 42.375 -19.344 1 87.56 389 GLU B O 1
ATOM 8070 N N . ALA B 1 390 ? -16.406 41.469 -21.047 1 89.88 390 ALA B N 1
ATOM 8071 C CA . ALA B 1 390 ? -15.523 40.812 -20.078 1 89.88 390 ALA B CA 1
ATOM 8072 C C . ALA B 1 390 ? -14.594 41.844 -19.438 1 89.88 390 ALA B C 1
ATOM 8074 O O . ALA B 1 390 ? -14.102 42.75 -20.094 1 89.88 390 ALA B O 1
ATOM 8075 N N . PHE B 1 391 ? -14.477 41.781 -18.125 1 89.62 391 PHE B N 1
ATOM 8076 C CA . PHE B 1 391 ? -13.523 42.594 -17.406 1 89.62 391 PHE B CA 1
ATOM 8077 C C . PHE B 1 391 ? -12.602 41.719 -16.547 1 89.62 391 PHE B C 1
ATOM 8079 O O . PHE B 1 391 ? -12.961 40.625 -16.188 1 89.62 391 PHE B O 1
ATOM 8086 N N . ASP B 1 392 ? -11.398 42.312 -16.25 1 90.31 392 ASP B N 1
ATOM 8087 C CA . ASP B 1 392 ? -10.398 41.562 -15.516 1 90.31 392 ASP B CA 1
ATOM 8088 C C . ASP B 1 392 ? -10.469 41.875 -14.023 1 90.31 392 ASP B C 1
ATOM 8090 O O . ASP B 1 392 ? -10.703 43 -13.625 1 90.31 392 ASP B O 1
ATOM 8094 N N . LEU B 1 393 ? -10.422 40.812 -13.289 1 92.12 393 LEU B N 1
ATOM 8095 C CA . LEU B 1 393 ? -10.32 40.906 -11.836 1 92.12 393 LEU B CA 1
ATOM 8096 C C . LEU B 1 393 ? -9.047 40.25 -11.336 1 92.12 393 LEU B C 1
ATOM 8098 O O . LEU B 1 393 ? -8.727 39.125 -11.734 1 92.12 393 LEU B O 1
ATOM 8102 N N . GLU B 1 394 ? -8.258 41.031 -10.523 1 93.38 394 GLU B N 1
ATOM 8103 C CA . GLU B 1 394 ? -7.008 40.5 -9.977 1 93.38 394 GLU B CA 1
ATOM 8104 C C . GLU B 1 394 ? -6.992 40.594 -8.453 1 93.38 394 GLU B C 1
ATOM 8106 O O . GLU B 1 394 ? -7.348 41.625 -7.887 1 93.38 394 GLU B O 1
ATOM 8111 N N . ILE B 1 395 ? -6.645 39.531 -7.832 1 94.38 395 ILE B N 1
ATOM 8112 C CA . ILE B 1 395 ? -6.52 39.5 -6.379 1 94.38 395 ILE B CA 1
ATOM 8113 C C . ILE B 1 395 ? -5.094 39.125 -5.992 1 94.38 395 ILE B C 1
ATOM 8115 O O . ILE B 1 395 ? -4.547 38.156 -6.508 1 94.38 395 ILE B O 1
ATOM 8119 N N . THR B 1 396 ? -4.488 39.906 -5.148 1 94.19 396 THR B N 1
ATOM 8120 C CA . THR B 1 396 ? -3.164 39.594 -4.613 1 94.19 396 THR B CA 1
ATOM 8121 C C . THR B 1 396 ? -3.248 39.25 -3.131 1 94.19 396 THR B C 1
ATOM 8123 O O . THR B 1 396 ? -3.729 40.062 -2.324 1 94.19 396 THR B O 1
ATOM 8126 N N . PHE B 1 397 ? -2.779 38.062 -2.844 1 94.12 397 PHE B N 1
ATOM 8127 C CA . PHE B 1 397 ? -2.791 37.625 -1.461 1 94.12 397 PHE B CA 1
ATOM 8128 C C . PHE B 1 397 ? -1.439 37.844 -0.798 1 94.12 397 PHE B C 1
ATOM 8130 O O . PHE B 1 397 ? -0.402 37.438 -1.327 1 94.12 397 PHE B O 1
ATOM 8137 N N . ASN B 1 398 ? -1.51 38.562 0.351 1 94.19 398 ASN B N 1
ATOM 8138 C CA . ASN B 1 398 ? -0.327 38.844 1.158 1 94.19 398 ASN B CA 1
ATOM 8139 C C . ASN B 1 398 ? -0.465 38.281 2.57 1 94.19 398 ASN B C 1
ATOM 8141 O O . ASN B 1 398 ? -1.579 38.062 3.043 1 94.19 398 ASN B O 1
ATOM 8145 N N . ASP B 1 399 ? 0.71 38.031 3.189 1 93.38 399 ASP B N 1
ATOM 8146 C CA . ASP B 1 399 ? 0.688 37.594 4.59 1 93.38 399 ASP B CA 1
ATOM 8147 C C . ASP B 1 399 ? 0.545 38.812 5.516 1 93.38 399 ASP B C 1
ATOM 8149 O O . ASP B 1 399 ? 0.294 39.938 5.059 1 93.38 399 ASP B O 1
ATOM 8153 N N . PHE B 1 400 ? 0.608 38.531 6.875 1 94.19 400 PHE B N 1
ATOM 8154 C CA . PHE B 1 400 ? 0.361 39.594 7.836 1 94.19 400 PHE B CA 1
ATOM 8155 C C . PHE B 1 400 ? 1.47 40.656 7.777 1 94.19 400 PHE B C 1
ATOM 8157 O O . PHE B 1 400 ? 1.285 41.781 8.227 1 94.19 400 PHE B O 1
ATOM 8164 N N . THR B 1 401 ? 2.684 40.344 7.168 1 93.62 401 THR B N 1
ATOM 8165 C CA . THR B 1 401 ? 3.787 41.281 7.004 1 93.62 401 THR B CA 1
ATOM 8166 C C . THR B 1 401 ? 3.697 42 5.66 1 93.62 401 THR B C 1
ATOM 8168 O O . THR B 1 401 ? 4.617 42.719 5.27 1 93.62 401 THR B O 1
ATOM 8171 N N . ASN B 1 402 ? 2.666 41.75 4.848 1 92.88 402 ASN B N 1
ATOM 8172 C CA . ASN B 1 402 ? 2.414 42.344 3.537 1 92.88 402 ASN B CA 1
ATOM 8173 C C . ASN B 1 402 ? 3.344 41.75 2.475 1 92.88 402 ASN B C 1
ATOM 8175 O O . ASN B 1 402 ? 3.609 42.406 1.458 1 92.88 402 ASN B O 1
ATOM 8179 N N . SER B 1 403 ? 3.822 40.625 2.807 1 93.44 403 SER B N 1
ATOM 8180 C CA . SER B 1 403 ? 4.582 39.875 1.809 1 93.44 403 SER B CA 1
ATOM 8181 C C . SER B 1 403 ? 3.68 38.938 1.006 1 93.44 403 SER B C 1
ATOM 8183 O O . SER B 1 403 ? 2.775 38.312 1.561 1 93.44 403 SER B O 1
ATOM 8185 N N . GLN B 1 404 ? 3.986 38.844 -0.249 1 92.06 404 GLN B N 1
ATOM 8186 C CA . GLN B 1 404 ? 3.184 37.969 -1.096 1 92.06 404 GLN B CA 1
ATOM 8187 C C . GLN B 1 404 ? 3.344 36.5 -0.684 1 92.06 404 GLN B C 1
ATOM 8189 O O . GLN B 1 404 ? 4.449 36.062 -0.354 1 92.06 404 GLN B O 1
ATOM 8194 N N . ILE B 1 405 ? 2.238 35.844 -0.772 1 91.19 405 ILE B N 1
ATOM 8195 C CA . ILE B 1 405 ? 2.285 34.438 -0.361 1 91.19 405 ILE B CA 1
ATOM 8196 C C . ILE B 1 405 ? 2.988 33.625 -1.432 1 91.19 405 ILE B C 1
ATOM 8198 O O . ILE B 1 405 ? 2.961 33.969 -2.613 1 91.19 405 ILE B O 1
ATOM 8202 N N . SER B 1 406 ? 3.662 32.5 -0.994 1 84.75 406 SER B N 1
ATOM 8203 C CA . SER B 1 406 ? 4.41 31.672 -1.922 1 84.75 406 SER B CA 1
ATOM 8204 C C . SER B 1 406 ? 3.66 30.375 -2.225 1 84.75 406 SER B C 1
ATOM 8206 O O . SER B 1 406 ? 3.896 29.734 -3.254 1 84.75 406 SER B O 1
ATOM 8208 N N . GLU B 1 407 ? 2.779 30.047 -1.34 1 84.06 407 GLU B N 1
ATOM 8209 C CA . GLU B 1 407 ? 2.08 28.766 -1.523 1 84.06 407 GLU B CA 1
ATOM 8210 C C . GLU B 1 407 ? 0.964 28.906 -2.555 1 84.06 407 GLU B C 1
ATOM 8212 O O . GLU B 1 407 ? 0.406 29.984 -2.74 1 84.06 407 GLU B O 1
ATOM 8217 N N . LYS B 1 408 ? 0.724 27.859 -3.242 1 80.62 408 LYS B N 1
ATOM 8218 C CA . LYS B 1 408 ? -0.361 27.812 -4.219 1 80.62 408 LYS B CA 1
ATOM 8219 C C . LYS B 1 408 ? -1.682 27.438 -3.561 1 80.62 408 LYS B C 1
ATOM 8221 O O . LYS B 1 408 ? -1.732 26.5 -2.762 1 80.62 408 LYS B O 1
ATOM 8226 N N . ILE B 1 409 ? -2.67 28.266 -3.875 1 84.12 409 ILE B N 1
ATOM 8227 C CA . ILE B 1 409 ? -3.967 28.047 -3.246 1 84.12 409 ILE B CA 1
ATOM 8228 C C . ILE B 1 409 ? -5.062 28.047 -4.309 1 84.12 409 ILE B C 1
ATOM 8230 O O . ILE B 1 409 ? -4.852 28.516 -5.43 1 84.12 409 ILE B O 1
ATOM 8234 N N . ILE B 1 410 ? -6.16 27.406 -3.949 1 85.19 410 ILE B N 1
ATOM 8235 C CA . ILE B 1 410 ? -7.367 27.469 -4.77 1 85.19 410 ILE B CA 1
ATOM 8236 C C . ILE B 1 410 ? -8.242 28.625 -4.305 1 85.19 410 ILE B C 1
ATOM 8238 O O . ILE B 1 410 ? -8.789 28.594 -3.201 1 85.19 410 ILE B O 1
ATOM 8242 N N . ALA B 1 411 ? -8.289 29.594 -5.156 1 90.94 411 ALA B N 1
ATOM 8243 C CA . ALA B 1 411 ? -9.047 30.797 -4.797 1 90.94 411 ALA B CA 1
ATOM 8244 C C . ALA B 1 411 ? -10.289 30.938 -5.668 1 90.94 411 ALA B C 1
ATOM 8246 O O . ALA B 1 411 ? -10.234 30.75 -6.883 1 90.94 411 ALA B O 1
ATOM 8247 N N . THR B 1 412 ? -11.438 31.172 -5 1 91.31 412 THR B N 1
ATOM 8248 C CA . THR B 1 412 ? -12.688 31.5 -5.688 1 91.31 412 THR B CA 1
ATOM 8249 C C . THR B 1 412 ? -13.289 32.781 -5.141 1 91.31 412 THR B C 1
ATOM 8251 O O . THR B 1 412 ? -12.992 33.188 -4.016 1 91.31 412 THR B O 1
ATOM 8254 N N . PHE B 1 413 ? -14.023 33.5 -5.984 1 92.88 413 PHE B N 1
ATOM 8255 C CA . PHE B 1 413 ? -14.664 34.719 -5.512 1 92.88 413 PHE B CA 1
ATOM 8256 C C . PHE B 1 413 ? -16.125 34.75 -5.938 1 92.88 413 PHE B C 1
ATOM 8258 O O . PHE B 1 413 ? -16.531 34.062 -6.863 1 92.88 413 PHE B O 1
ATOM 8265 N N . THR B 1 414 ? -16.906 35.469 -5.184 1 93.75 414 THR B N 1
ATOM 8266 C CA . THR B 1 414 ? -18.297 35.781 -5.461 1 93.75 414 THR B CA 1
ATOM 8267 C C . THR B 1 414 ? -18.562 37.281 -5.383 1 93.75 414 THR B C 1
ATOM 8269 O O . THR B 1 414 ? -18.109 37.938 -4.441 1 93.75 414 THR B O 1
ATOM 8272 N N . LEU B 1 415 ? -19.188 37.844 -6.398 1 93.38 415 LEU B N 1
ATOM 8273 C CA . LEU B 1 415 ? -19.547 39.25 -6.387 1 93.38 415 LEU B CA 1
ATOM 8274 C C . LEU B 1 415 ? -20.969 39.438 -5.891 1 93.38 415 LEU B C 1
ATOM 8276 O O . LEU B 1 415 ? -21.859 38.625 -6.188 1 93.38 415 LEU B O 1
ATOM 8280 N N . PHE B 1 416 ? -21.094 40.531 -5.125 1 92.5 416 PHE B N 1
ATOM 8281 C CA . PHE B 1 416 ? -22.391 40.875 -4.578 1 92.5 416 PHE B CA 1
ATOM 8282 C C . PHE B 1 416 ? -22.844 42.25 -5.062 1 92.5 416 PHE B C 1
ATOM 8284 O O . PHE B 1 416 ? -22 43.156 -5.258 1 92.5 416 PHE B O 1
ATOM 8291 N N . ASP B 1 417 ? -24.141 42.438 -5.211 1 90.25 417 ASP B N 1
ATOM 8292 C CA . ASP B 1 417 ? -24.688 43.719 -5.652 1 90.25 417 ASP B CA 1
ATOM 8293 C C . ASP B 1 417 ? -25.016 44.625 -4.461 1 90.25 417 ASP B C 1
ATOM 8295 O O . ASP B 1 417 ? -24.625 44.312 -3.33 1 90.25 417 ASP B O 1
ATOM 8299 N N . ASN B 1 418 ? -25.594 45.844 -4.707 1 87.38 418 ASN B N 1
ATOM 8300 C CA . ASN B 1 418 ? -25.891 46.844 -3.68 1 87.38 418 ASN B CA 1
ATOM 8301 C C . ASN B 1 418 ? -26.922 46.312 -2.676 1 87.38 418 ASN B C 1
ATOM 8303 O O . ASN B 1 418 ? -27 46.812 -1.554 1 87.38 418 ASN B O 1
ATOM 8307 N N . LYS B 1 419 ? -27.625 45.281 -3.078 1 87.31 419 LYS B N 1
ATOM 8308 C CA . LYS B 1 419 ? -28.594 44.688 -2.18 1 87.31 419 LYS B CA 1
ATOM 8309 C C . LYS B 1 419 ? -28 43.469 -1.475 1 87.31 419 LYS B C 1
ATOM 8311 O O . LYS B 1 419 ? -28.719 42.719 -0.815 1 87.31 419 LYS B O 1
ATOM 8316 N N . ASP B 1 420 ? -26.766 43.25 -1.646 1 87.56 420 ASP B N 1
ATOM 8317 C CA . ASP B 1 420 ? -26.047 42.125 -1.049 1 87.56 420 ASP B CA 1
ATOM 8318 C C . ASP B 1 420 ? -26.531 40.781 -1.614 1 87.56 420 ASP B C 1
ATOM 8320 O O . ASP B 1 420 ? -26.562 39.781 -0.906 1 87.56 420 ASP B O 1
ATOM 8324 N N . GLU B 1 421 ? -27 40.875 -2.791 1 89.88 421 GLU B N 1
ATOM 8325 C CA . GLU B 1 421 ? -27.375 39.656 -3.498 1 89.88 421 GLU B CA 1
ATOM 8326 C C . GLU B 1 421 ? -26.25 39.188 -4.414 1 89.88 421 GLU B C 1
ATOM 8328 O O . GLU B 1 421 ? -25.484 40 -4.953 1 89.88 421 GLU B O 1
ATOM 8333 N N . VAL B 1 422 ? -26.172 37.875 -4.492 1 92.12 422 VAL B N 1
ATOM 8334 C CA . VAL B 1 422 ? -25.109 37.281 -5.301 1 92.12 422 VAL B CA 1
ATOM 8335 C C . VAL B 1 422 ? -25.375 37.562 -6.781 1 92.12 422 VAL B C 1
ATOM 8337 O O . VAL B 1 422 ? -26.5 37.438 -7.258 1 92.12 422 VAL B O 1
ATOM 8340 N N . ILE B 1 423 ? -24.328 38 -7.457 1 91.19 423 ILE B N 1
ATOM 8341 C CA . ILE B 1 423 ? -24.391 38.125 -8.906 1 91.19 423 ILE B CA 1
ATOM 8342 C C . ILE B 1 423 ? -24.203 36.781 -9.562 1 91.19 423 ILE B C 1
ATOM 8344 O O . ILE B 1 423 ? -23.109 36.188 -9.508 1 91.19 423 ILE B O 1
ATOM 8348 N N . THR B 1 424 ? -25.109 36.312 -10.188 1 86.62 424 THR B N 1
ATOM 8349 C CA . THR B 1 424 ? -25.188 34.938 -10.672 1 86.62 424 THR B CA 1
ATOM 8350 C C . THR B 1 424 ? -24.047 34.625 -11.641 1 86.62 424 THR B C 1
ATOM 8352 O O . THR B 1 424 ? -23.484 33.531 -11.641 1 86.62 424 THR B O 1
ATOM 8355 N N . ASP B 1 425 ? -23.672 35.594 -12.445 1 85.31 425 ASP B N 1
ATOM 8356 C CA . ASP B 1 425 ? -22.625 35.375 -13.445 1 85.31 425 ASP B CA 1
ATOM 8357 C C . ASP B 1 425 ? -21.25 35.281 -12.805 1 85.31 425 ASP B C 1
ATOM 8359 O O . ASP B 1 425 ? -20.297 34.812 -13.422 1 85.31 425 ASP B O 1
ATOM 8363 N N . CYS B 1 426 ? -21.219 35.719 -11.586 1 89.25 426 CYS B N 1
ATOM 8364 C CA . CYS B 1 426 ? -19.938 35.781 -10.898 1 89.25 426 CYS B CA 1
ATOM 8365 C C . CYS B 1 426 ? -20 35.094 -9.539 1 89.25 426 CYS B C 1
ATOM 8367 O O . CYS B 1 426 ? -19.562 35.656 -8.531 1 89.25 426 CYS B O 1
ATOM 8369 N N . GLU B 1 427 ? -20.594 33.938 -9.547 1 89 427 GLU B N 1
ATOM 8370 C CA . GLU B 1 427 ? -20.703 33.156 -8.312 1 89 427 GLU B CA 1
ATOM 8371 C C . GLU B 1 427 ? -19.625 32.062 -8.25 1 89 427 GLU B C 1
ATOM 8373 O O . GLU B 1 427 ? -19.547 31.219 -9.125 1 89 427 GLU B O 1
ATOM 8378 N N . GLU B 1 428 ? -18.875 32.125 -7.148 1 89.94 428 GLU B N 1
ATOM 8379 C CA . GLU B 1 428 ? -17.844 31.141 -6.863 1 89.94 428 GLU B CA 1
ATOM 8380 C C . GLU B 1 428 ? -17 30.844 -8.102 1 89.94 428 GLU B C 1
ATOM 8382 O O . GLU B 1 428 ? -16.859 29.688 -8.492 1 89.94 428 GLU B O 1
ATOM 8387 N N . LYS B 1 429 ? -16.547 31.891 -8.672 1 90.81 429 LYS B N 1
ATOM 8388 C CA . LYS B 1 429 ? -15.719 31.75 -9.859 1 90.81 429 LYS B CA 1
ATOM 8389 C C . LYS B 1 429 ? -14.273 31.438 -9.492 1 90.81 429 LYS B C 1
ATOM 8391 O O . LYS B 1 429 ? -13.719 32.062 -8.578 1 90.81 429 LYS B O 1
ATOM 8396 N N . LEU B 1 430 ? -13.758 30.531 -10.211 1 89.69 430 LEU B N 1
ATOM 8397 C CA . LEU B 1 430 ? -12.383 30.109 -9.945 1 89.69 430 LEU B CA 1
ATOM 8398 C C . LEU B 1 430 ? -11.391 31.109 -10.523 1 89.69 430 LEU B C 1
ATOM 8400 O O . LEU B 1 430 ? -11.578 31.609 -11.641 1 89.69 430 LEU B O 1
ATOM 8404 N N . MET B 1 431 ? -10.375 31.312 -9.734 1 91.44 431 MET B N 1
ATOM 8405 C CA . MET B 1 431 ? -9.328 32.219 -10.18 1 91.44 431 MET B CA 1
ATOM 8406 C C . MET B 1 431 ? -8.094 31.469 -10.641 1 91.44 431 MET B C 1
ATOM 8408 O O . MET B 1 431 ? -7.824 30.359 -10.164 1 91.44 431 MET B O 1
ATOM 8412 N N . ILE B 1 432 ? -7.344 32.094 -11.516 1 87.88 432 ILE B N 1
ATOM 8413 C CA . ILE B 1 432 ? -6.145 31.484 -12.07 1 87.88 432 ILE B CA 1
ATOM 8414 C C . ILE B 1 432 ? -4.902 32.125 -11.453 1 87.88 432 ILE B C 1
ATOM 8416 O O . ILE B 1 432 ? -4.797 33.344 -11.391 1 87.88 432 ILE B O 1
ATOM 8420 N N . GLU B 1 433 ? -4.023 31.297 -11.109 1 86.44 433 GLU B N 1
ATOM 8421 C CA . GLU B 1 433 ? -2.789 31.781 -10.5 1 86.44 433 GLU B CA 1
ATOM 8422 C C . GLU B 1 433 ? -1.904 32.469 -11.539 1 86.44 433 GLU B C 1
ATOM 8424 O O . GLU B 1 433 ? -1.694 31.953 -12.633 1 86.44 433 GLU B O 1
ATOM 8429 N N . ASP B 1 434 ? -1.519 33.625 -11.227 1 83 434 ASP B N 1
ATOM 8430 C CA . ASP B 1 434 ? -0.642 34.406 -12.102 1 83 434 ASP B CA 1
ATOM 8431 C C . ASP B 1 434 ? 0.695 34.688 -11.422 1 83 434 ASP B C 1
ATOM 8433 O O . ASP B 1 434 ? 1.217 35.812 -11.516 1 83 434 ASP B O 1
ATOM 8437 N N . GLY B 1 435 ? 1.242 33.938 -10.594 1 79.56 435 GLY B N 1
ATOM 8438 C CA . GLY B 1 435 ? 2.537 34.031 -9.945 1 79.56 435 GLY B CA 1
ATOM 8439 C C . GLY B 1 435 ? 2.525 34.938 -8.734 1 79.56 435 GLY B C 1
ATOM 8440 O O . GLY B 1 435 ? 1.81 35.938 -8.711 1 79.56 435 GLY B O 1
ATOM 8441 N N . GLY B 1 436 ? 3.365 34.656 -7.766 1 79.75 436 GLY B N 1
ATOM 8442 C CA . GLY B 1 436 ? 3.658 35.5 -6.613 1 79.75 436 GLY B CA 1
ATOM 8443 C C . GLY B 1 436 ? 2.426 35.844 -5.797 1 79.75 436 GLY B C 1
ATOM 8444 O O . GLY B 1 436 ? 2.244 36.969 -5.391 1 79.75 436 GLY B O 1
ATOM 8445 N N . GLY B 1 437 ? 1.503 34.906 -5.676 1 87.06 437 GLY B N 1
ATOM 8446 C CA . GLY B 1 437 ? 0.331 35.156 -4.852 1 87.06 437 GLY B CA 1
ATOM 8447 C C . GLY B 1 437 ? -0.749 35.938 -5.574 1 87.06 437 GLY B C 1
ATOM 8448 O O . GLY B 1 437 ? -1.729 36.344 -4.961 1 87.06 437 GLY B O 1
ATOM 8449 N N . LYS B 1 438 ? -0.516 36.125 -6.844 1 91.88 438 LYS B N 1
ATOM 8450 C CA . LYS B 1 438 ? -1.485 36.844 -7.66 1 91.88 438 LYS B CA 1
ATOM 8451 C C . LYS B 1 438 ? -2.418 35.875 -8.391 1 91.88 438 LYS B C 1
ATOM 8453 O O . LYS B 1 438 ? -1.979 34.844 -8.891 1 91.88 438 LYS B O 1
ATOM 8458 N N . TYR B 1 439 ? -3.627 36.219 -8.32 1 92.25 439 TYR B N 1
ATOM 8459 C CA . TYR B 1 439 ? -4.652 35.438 -8.992 1 92.25 439 TYR B CA 1
ATOM 8460 C C . TYR B 1 439 ? -5.531 36.312 -9.875 1 92.25 439 TYR B C 1
ATOM 8462 O O . TYR B 1 439 ? -5.895 37.406 -9.484 1 92.25 439 TYR B O 1
ATOM 8470 N N . LYS B 1 440 ? -5.758 35.781 -11.117 1 92.38 440 LYS B N 1
ATOM 8471 C CA . LYS B 1 440 ? -6.496 36.594 -12.086 1 92.38 440 LYS B CA 1
ATOM 8472 C C . LYS B 1 440 ? -7.629 35.781 -12.719 1 92.38 440 LYS B C 1
ATOM 8474 O O . LYS B 1 440 ? -7.57 34.562 -12.758 1 92.38 440 LYS B O 1
ATOM 8479 N N . THR B 1 441 ? -8.695 36.5 -12.977 1 90.44 441 THR B N 1
ATOM 8480 C CA . THR B 1 441 ? -9.789 35.906 -13.727 1 90.44 441 THR B CA 1
ATOM 8481 C C . THR B 1 441 ? -10.547 36.938 -14.531 1 90.44 441 THR B C 1
ATOM 8483 O O . THR B 1 441 ? -10.383 38.156 -14.305 1 90.44 441 THR B O 1
ATOM 8486 N N . SER B 1 442 ? -11.148 36.438 -15.602 1 89.38 442 SER B N 1
ATOM 8487 C CA . SER B 1 442 ? -12 37.312 -16.406 1 89.38 442 SER B CA 1
ATOM 8488 C C . SER B 1 442 ? -13.469 36.938 -16.266 1 89.38 442 SER B C 1
ATOM 8490 O O . SER B 1 442 ? -13.812 35.75 -16.297 1 89.38 442 SER B O 1
ATOM 8492 N N . CYS B 1 443 ? -14.312 37.969 -15.906 1 87.25 443 CYS B N 1
ATOM 8493 C CA . CYS B 1 443 ? -15.734 37.688 -15.781 1 87.25 443 CYS B CA 1
ATOM 8494 C C . CYS B 1 443 ? -16.578 38.719 -16.5 1 87.25 443 CYS B C 1
ATOM 8496 O O . CYS B 1 443 ? -16.047 39.75 -16.938 1 87.25 443 CYS B O 1
ATOM 8498 N N . SER B 1 444 ? -17.766 38.312 -16.781 1 89.25 444 SER B N 1
ATOM 8499 C CA . SER B 1 444 ? -18.734 39.219 -17.422 1 89.25 444 SER B CA 1
ATOM 8500 C C . SER B 1 444 ? -20.047 39.219 -16.672 1 89.25 444 SER B C 1
ATOM 8502 O O . SER B 1 444 ? -20.406 38.219 -16.016 1 89.25 444 SER B O 1
ATOM 8504 N N . ILE B 1 445 ? -20.688 40.406 -16.688 1 88.94 445 ILE B N 1
ATOM 8505 C CA . ILE B 1 445 ? -21.984 40.531 -16.047 1 88.94 445 ILE B CA 1
ATOM 8506 C C . ILE B 1 445 ? -23.062 40.781 -17.094 1 88.94 445 ILE B C 1
ATOM 8508 O O . ILE B 1 445 ? -23 41.781 -17.844 1 88.94 445 ILE B O 1
ATOM 8512 N N . THR B 1 446 ? -23.922 39.812 -17.172 1 82.19 446 THR B N 1
ATOM 8513 C CA . THR B 1 446 ? -24.984 39.906 -18.172 1 82.19 446 THR B CA 1
ATOM 8514 C C . THR B 1 446 ? -26.312 40.25 -17.5 1 82.19 446 THR B C 1
ATOM 8516 O O . THR B 1 446 ? -27.297 40.531 -18.188 1 82.19 446 THR B O 1
ATOM 8519 N N . ASP B 1 447 ? -26.281 40.25 -16.234 1 76.5 447 ASP B N 1
ATOM 8520 C CA . ASP B 1 447 ? -27.578 40.438 -15.594 1 76.5 447 ASP B CA 1
ATOM 8521 C C . ASP B 1 447 ? -27.828 41.938 -15.367 1 76.5 447 ASP B C 1
ATOM 8523 O O . ASP B 1 447 ? -27 42.781 -15.719 1 76.5 447 ASP B O 1
ATOM 8527 N N . GLY B 1 448 ? -28.953 42.438 -15.117 1 77.31 448 GLY B N 1
ATOM 8528 C CA . GLY B 1 448 ? -29.375 43.812 -14.898 1 77.31 448 GLY B CA 1
ATOM 8529 C C . GLY B 1 448 ? -28.766 44.438 -13.656 1 77.31 448 GLY B C 1
ATOM 8530 O O . GLY B 1 448 ? -29.297 45.406 -13.125 1 77.31 448 GLY B O 1
ATOM 8531 N N . THR B 1 449 ? -27.609 43.938 -13.305 1 85.25 449 THR B N 1
ATOM 8532 C CA . THR B 1 449 ? -26.953 44.5 -12.133 1 85.25 449 THR B CA 1
ATOM 8533 C C . THR B 1 449 ? -26.344 45.875 -12.438 1 85.25 449 THR B C 1
ATOM 8535 O O . THR B 1 449 ? -25.719 46.031 -13.484 1 85.25 449 THR B O 1
ATOM 8538 N N . THR B 1 450 ? -26.5 46.812 -11.477 1 87.12 450 THR B N 1
ATOM 8539 C CA . THR B 1 450 ? -26.078 48.188 -11.742 1 87.12 450 THR B CA 1
ATOM 8540 C C . THR B 1 450 ? -24.812 48.531 -10.961 1 87.12 450 THR B C 1
ATOM 8542 O O . THR B 1 450 ? -24.125 49.5 -11.289 1 87.12 450 THR B O 1
ATOM 8545 N N . SER B 1 451 ? -24.594 47.781 -9.898 1 90.44 451 SER B N 1
ATOM 8546 C CA . SER B 1 451 ? -23.391 48.094 -9.117 1 90.44 451 SER B CA 1
ATOM 8547 C C . SER B 1 451 ? -22.906 46.844 -8.375 1 90.44 451 SER B C 1
ATOM 8549 O O . SER B 1 451 ? -23.672 45.938 -8.117 1 90.44 451 SER B O 1
ATOM 8551 N N . ILE B 1 452 ? -21.594 46.812 -8.102 1 90.56 452 ILE B N 1
ATOM 8552 C CA . ILE B 1 452 ? -20.969 45.812 -7.281 1 90.56 452 ILE B CA 1
ATOM 8553 C C . ILE B 1 452 ? -20.531 46.406 -5.945 1 90.56 452 ILE B C 1
ATOM 8555 O O . ILE B 1 452 ? -19.75 47.344 -5.906 1 90.56 452 ILE B O 1
ATOM 8559 N N . SER B 1 453 ? -21.016 45.75 -4.879 1 90.06 453 SER B N 1
ATOM 8560 C CA . SER B 1 453 ? -20.781 46.375 -3.574 1 90.06 453 SER B CA 1
ATOM 8561 C C . SER B 1 453 ? -19.734 45.594 -2.775 1 90.06 453 SER B C 1
ATOM 8563 O O . SER B 1 453 ? -19.109 46.156 -1.879 1 90.06 453 SER B O 1
ATOM 8565 N N . ARG B 1 454 ? -19.688 44.281 -3.105 1 93.19 454 ARG B N 1
ATOM 8566 C CA . ARG B 1 454 ? -18.797 43.469 -2.289 1 93.19 454 ARG B CA 1
ATOM 8567 C C . ARG B 1 454 ? -18.266 42.281 -3.076 1 93.19 454 ARG B C 1
ATOM 8569 O O . ARG B 1 454 ? -18.922 41.812 -4.016 1 93.19 454 ARG B O 1
ATOM 8576 N N . ILE B 1 455 ? -17.062 41.875 -2.707 1 93.25 455 ILE B N 1
ATOM 8577 C CA . ILE B 1 455 ? -16.453 40.656 -3.236 1 93.25 455 ILE B CA 1
ATOM 8578 C C . ILE B 1 455 ? -16.172 39.688 -2.096 1 93.25 455 ILE B C 1
ATOM 8580 O O . ILE B 1 455 ? -15.523 40.031 -1.11 1 93.25 455 ILE B O 1
ATOM 8584 N N . GLY B 1 456 ? -16.812 38.531 -2.184 1 93.31 456 GLY B N 1
ATOM 8585 C CA . GLY B 1 456 ? -16.516 37.438 -1.256 1 93.31 456 GLY B CA 1
ATOM 8586 C C . GLY B 1 456 ? -15.453 36.5 -1.772 1 93.31 456 GLY B C 1
ATOM 8587 O O . GLY B 1 456 ? -15.547 36 -2.906 1 93.31 456 GLY B O 1
ATOM 8588 N N . ILE B 1 457 ? -14.438 36.219 -0.945 1 93.94 457 ILE B N 1
ATOM 8589 C CA . ILE B 1 457 ? -13.32 35.375 -1.367 1 93.94 457 ILE B CA 1
ATOM 8590 C C . ILE B 1 457 ? -13.305 34.094 -0.547 1 93.94 457 ILE B C 1
ATOM 8592 O O . ILE B 1 457 ? -13.492 34.125 0.672 1 93.94 457 ILE B O 1
ATOM 8596 N N . LYS B 1 458 ? -13.18 32.969 -1.228 1 91.69 458 LYS B N 1
ATOM 8597 C CA . LYS B 1 458 ? -12.984 31.672 -0.605 1 91.69 458 LYS B CA 1
ATOM 8598 C C . LYS B 1 458 ? -11.625 31.078 -0.976 1 91.69 458 LYS B C 1
ATOM 8600 O O . LYS B 1 458 ? -11.188 31.203 -2.121 1 91.69 458 LYS B O 1
ATOM 8605 N N . LEU B 1 459 ? -10.914 30.609 0.045 1 89.56 459 LEU B N 1
ATOM 8606 C CA . LEU B 1 459 ? -9.648 29.906 -0.184 1 89.56 459 LEU B CA 1
ATOM 8607 C C . LEU B 1 459 ? -9.773 28.438 0.166 1 89.56 459 LEU B C 1
ATOM 8609 O O . LEU B 1 459 ? -10.211 28.078 1.263 1 89.56 459 LEU B O 1
ATOM 8613 N N . ASN B 1 460 ? -9.352 27.641 -0.756 1 83.31 460 ASN B N 1
ATOM 8614 C CA . ASN B 1 460 ? -9.398 26.188 -0.591 1 83.31 460 ASN B CA 1
ATOM 8615 C C . ASN B 1 460 ? -10.781 25.719 -0.152 1 83.31 460 ASN B C 1
ATOM 8617 O O . ASN B 1 460 ? -10.906 24.906 0.76 1 83.31 460 ASN B O 1
ATOM 8621 N N . GLY B 1 461 ? -11.797 26.438 -0.641 1 81.62 461 GLY B N 1
ATOM 8622 C CA . GLY B 1 461 ? -13.18 26.031 -0.428 1 81.62 461 GLY B CA 1
ATOM 8623 C C . GLY B 1 461 ? -13.789 26.609 0.833 1 81.62 461 GLY B C 1
ATOM 8624 O O . GLY B 1 461 ? -14.953 26.375 1.135 1 81.62 461 GLY B O 1
ATOM 8625 N N . LYS B 1 462 ? -13.062 27.312 1.616 1 86.31 462 LYS B N 1
ATOM 8626 C CA . LYS B 1 462 ? -13.562 27.906 2.855 1 86.31 462 LYS B CA 1
ATOM 8627 C C . LYS B 1 462 ? -13.609 29.422 2.764 1 86.31 462 LYS B C 1
ATOM 8629 O O . LYS B 1 462 ? -12.797 30.047 2.074 1 86.31 462 LYS B O 1
ATOM 8634 N N . ASP B 1 463 ? -14.57 29.953 3.49 1 89.69 463 ASP B N 1
ATOM 8635 C CA . ASP B 1 463 ? -14.695 31.406 3.516 1 89.69 463 ASP B CA 1
ATOM 8636 C C . ASP B 1 463 ? -13.438 32.062 4.078 1 89.69 463 ASP B C 1
ATOM 8638 O O . ASP B 1 463 ? -12.898 31.609 5.098 1 89.69 463 ASP B O 1
ATOM 8642 N N . PHE B 1 464 ? -12.977 33.125 3.428 1 91.31 464 PHE B N 1
ATOM 8643 C CA . PHE B 1 464 ? -11.711 33.75 3.801 1 91.31 464 PHE B CA 1
ATOM 8644 C C . PHE B 1 464 ? -11.906 35.219 4.184 1 91.31 464 PHE B C 1
ATOM 8646 O O . PHE B 1 464 ? -11.641 35.594 5.32 1 91.31 464 PHE B O 1
ATOM 8653 N N . HIS B 1 465 ? -12.273 35.969 3.219 1 91.94 465 HIS B N 1
ATOM 8654 C CA . HIS B 1 465 ? -12.352 37.406 3.455 1 91.94 465 HIS B CA 1
ATOM 8655 C C . HIS B 1 465 ? -13.367 38.062 2.527 1 91.94 465 HIS B C 1
ATOM 8657 O O . HIS B 1 465 ? -13.68 37.531 1.462 1 91.94 465 HIS B O 1
ATOM 8663 N N . CYS B 1 466 ? -13.969 39.094 2.971 1 92.75 466 CYS B N 1
ATOM 8664 C CA . CYS B 1 466 ? -14.891 39.906 2.184 1 92.75 466 CYS B CA 1
ATOM 8665 C C . CYS B 1 466 ? -14.414 41.344 2.086 1 92.75 466 CYS B C 1
ATOM 8667 O O . CYS B 1 466 ? -13.953 41.906 3.074 1 92.75 466 CYS B O 1
ATOM 8669 N N . ILE B 1 467 ? -14.453 41.875 0.914 1 91.25 467 ILE B N 1
ATOM 8670 C CA . ILE B 1 467 ? -13.977 43.25 0.687 1 91.25 467 ILE B CA 1
ATOM 8671 C C . ILE B 1 467 ? -15.094 44.094 0.069 1 91.25 467 ILE B C 1
ATOM 8673 O O . ILE B 1 467 ? -15.773 43.656 -0.859 1 91.25 467 ILE B O 1
ATOM 8677 N N . ILE B 1 468 ? -15.281 45.219 0.63 1 91.19 468 ILE B N 1
ATOM 8678 C CA . ILE B 1 468 ? -16.266 46.156 0.096 1 91.19 468 ILE B CA 1
ATOM 8679 C C . ILE B 1 468 ? -15.672 46.938 -1.079 1 91.19 468 ILE B C 1
ATOM 8681 O O . ILE B 1 468 ? -14.57 47.469 -0.979 1 91.19 468 ILE B O 1
ATOM 8685 N N . ILE B 1 469 ? -16.359 46.875 -2.133 1 87.44 469 ILE B N 1
ATOM 8686 C CA . ILE B 1 469 ? -15.898 47.594 -3.324 1 87.44 469 ILE B CA 1
ATOM 8687 C C . ILE B 1 469 ? -17.031 48.469 -3.859 1 87.44 469 ILE B C 1
ATOM 8689 O O . ILE B 1 469 ? -18.188 48.312 -3.469 1 87.44 469 ILE B O 1
ATOM 8693 N N . ASP B 1 470 ? -16.578 49.469 -4.57 1 87.31 470 ASP B N 1
ATOM 8694 C CA . ASP B 1 470 ? -17.547 50.375 -5.199 1 87.31 470 ASP B CA 1
ATOM 8695 C C . ASP B 1 470 ? -17.344 50.406 -6.711 1 87.31 470 ASP B C 1
ATOM 8697 O O . ASP B 1 470 ? -16.672 51.312 -7.223 1 87.31 470 ASP B O 1
ATOM 8701 N N . THR B 1 471 ? -17.906 49.469 -7.391 1 89.44 471 THR B N 1
ATOM 8702 C CA . THR B 1 471 ? -17.797 49.375 -8.844 1 89.44 471 THR B CA 1
ATOM 8703 C C . THR B 1 471 ? -19.172 49.562 -9.492 1 89.44 471 THR B C 1
ATOM 8705 O O . THR B 1 471 ? -20.156 48.938 -9.07 1 89.44 471 THR B O 1
ATOM 8708 N N . THR B 1 472 ? -19.219 50.438 -10.5 1 91.31 472 THR B N 1
ATOM 8709 C CA . THR B 1 472 ? -20.453 50.688 -11.219 1 91.31 472 THR B CA 1
ATOM 8710 C C . THR B 1 472 ? -20.5 49.906 -12.523 1 91.31 472 THR B C 1
ATOM 8712 O O . THR B 1 472 ? -19.484 49.75 -13.211 1 91.31 472 THR B O 1
ATOM 8715 N N . VAL B 1 473 ? -21.688 49.375 -12.82 1 90.31 473 VAL B N 1
ATOM 8716 C CA . VAL B 1 473 ? -21.906 48.656 -14.062 1 90.31 473 VAL B CA 1
ATOM 8717 C C . VAL B 1 473 ? -22.719 49.5 -15.031 1 90.31 473 VAL B C 1
ATOM 8719 O O . VAL B 1 473 ? -23.844 49.875 -14.727 1 90.31 473 VAL B O 1
ATOM 8722 N N . LYS B 1 474 ? -22.078 49.844 -16.141 1 87.06 474 LYS B N 1
ATOM 8723 C CA . LYS B 1 474 ? -22.75 50.688 -17.109 1 87.06 474 LYS B CA 1
ATOM 8724 C C . LYS B 1 474 ? -23.219 49.906 -18.328 1 87.06 474 LYS B C 1
ATOM 8726 O O . LYS B 1 474 ? -22.609 48.875 -18.672 1 87.06 474 LYS B O 1
ATOM 8731 N N . ASP B 1 475 ? -24.312 50.469 -18.938 1 76 475 ASP B N 1
ATOM 8732 C CA . ASP B 1 475 ? -24.812 49.875 -20.172 1 76 475 ASP B CA 1
ATOM 8733 C C . ASP B 1 475 ? -23.969 50.344 -21.375 1 76 475 ASP B C 1
ATOM 8735 O O . ASP B 1 475 ? -23.344 51.406 -21.328 1 76 475 ASP B O 1
ATOM 8739 N N . GLY B 1 476 ? -23.328 49.594 -22.281 1 62.38 476 GLY B N 1
ATOM 8740 C CA . GLY B 1 476 ? -22.453 49.688 -23.453 1 62.38 476 GLY B CA 1
ATOM 8741 C C . GLY B 1 476 ? -22.391 51.125 -24 1 62.38 476 GLY B C 1
ATOM 8742 O O . GLY B 1 476 ? -21.594 51.375 -24.906 1 62.38 476 GLY B O 1
ATOM 8743 N N . GLU B 1 477 ? -23.297 52.062 -23.938 1 54.5 477 GLU B N 1
ATOM 8744 C CA . GLU B 1 477 ? -23.156 53.219 -24.781 1 54.5 477 GLU B CA 1
ATOM 8745 C C . GLU B 1 477 ? -22.172 54.219 -24.188 1 54.5 477 GLU B C 1
ATOM 8747 O O . GLU B 1 477 ? -21.734 55.156 -24.859 1 54.5 477 GLU B O 1
ATOM 8752 N N . GLU B 1 478 ? -22.062 54.438 -22.859 1 52.53 478 GLU B N 1
ATOM 8753 C CA . GLU B 1 478 ? -21.328 55.625 -22.391 1 52.53 478 GLU B CA 1
ATOM 8754 C C . GLU B 1 478 ? -19.859 55.281 -22.172 1 52.53 478 GLU B C 1
ATOM 8756 O O . GLU B 1 478 ? -19.5 54.156 -21.859 1 52.53 478 GLU B O 1
ATOM 8761 N N . ASP B 1 479 ? -18.891 56.156 -22.625 1 47 479 ASP B N 1
ATOM 8762 C CA . ASP B 1 479 ? -17.438 56.156 -22.625 1 47 479 ASP B CA 1
ATOM 8763 C C . ASP B 1 479 ? -16.891 55.906 -21.219 1 47 479 ASP B C 1
ATOM 8765 O O . ASP B 1 479 ? -17.188 56.688 -20.297 1 47 479 ASP B O 1
ATOM 8769 N N . CYS B 1 480 ? -16.734 54.812 -20.781 1 46.09 480 CYS B N 1
ATOM 8770 C CA . CYS B 1 480 ? -16.266 54.375 -19.469 1 46.09 480 CYS B CA 1
ATOM 8771 C C . CYS B 1 480 ? -14.82 54.844 -19.234 1 46.09 480 CYS B C 1
ATOM 8773 O O . CYS B 1 480 ? -13.953 54.594 -20.078 1 46.09 480 CYS B O 1
ATOM 8775 N N . ASN B 1 481 ? -14.547 55.906 -18.562 1 40.62 481 ASN B N 1
ATOM 8776 C CA . ASN B 1 481 ? -13.203 56.25 -18.109 1 40.62 481 ASN B CA 1
ATOM 8777 C C . ASN B 1 481 ? -12.586 55.156 -17.25 1 40.62 481 ASN B C 1
ATOM 8779 O O . ASN B 1 481 ? -13.25 54.594 -16.375 1 40.62 481 ASN B O 1
ATOM 8783 N N . ASN B 1 482 ? -11.641 54.438 -17.672 1 40.25 482 ASN B N 1
ATOM 8784 C CA . ASN B 1 482 ? -10.852 53.344 -17.141 1 40.25 482 ASN B CA 1
ATOM 8785 C C . ASN B 1 482 ? -10.195 53.719 -15.805 1 40.25 482 ASN B C 1
ATOM 8787 O O . ASN B 1 482 ? -9.023 54.094 -15.766 1 40.25 482 ASN B O 1
ATOM 8791 N N . GLU B 1 483 ? -10.742 54.438 -14.883 1 42.72 483 GLU B N 1
ATOM 8792 C CA . GLU B 1 483 ? -9.938 54.656 -13.688 1 42.72 483 GLU B CA 1
ATOM 8793 C C . GLU B 1 483 ? -9.781 53.375 -12.883 1 42.72 483 GLU B C 1
ATOM 8795 O O . GLU B 1 483 ? -10.773 52.719 -12.555 1 42.72 483 GLU B O 1
ATOM 8800 N N . THR B 1 484 ? -8.727 52.688 -12.891 1 42.88 484 THR B N 1
ATOM 8801 C CA . THR B 1 484 ? -8.352 51.375 -12.398 1 42.88 484 THR B CA 1
ATOM 8802 C C . THR B 1 484 ? -8.43 51.312 -10.875 1 42.88 484 THR B C 1
ATOM 8804 O O . THR B 1 484 ? -8.492 50.219 -10.297 1 42.88 484 THR B O 1
ATOM 8807 N N . GLY B 1 485 ? -8.109 52.375 -9.992 1 43.78 485 GLY B N 1
ATOM 8808 C CA . GLY B 1 485 ? -7.57 52.156 -8.664 1 43.78 485 GLY B CA 1
ATOM 8809 C C . GLY B 1 485 ? -8.641 51.969 -7.605 1 43.78 485 GLY B C 1
ATOM 8810 O O . GLY B 1 485 ? -9.586 52.75 -7.52 1 43.78 485 GLY B O 1
ATOM 8811 N N . THR B 1 486 ? -8.922 50.844 -7.082 1 43.41 486 THR B N 1
ATOM 8812 C CA . THR B 1 486 ? -9.945 50.469 -6.113 1 43.41 486 THR B CA 1
ATOM 8813 C C . THR B 1 486 ? -9.539 50.906 -4.703 1 43.41 486 THR B C 1
ATOM 8815 O O . THR B 1 486 ? -8.414 50.625 -4.273 1 43.41 486 THR B O 1
ATOM 8818 N N . LYS B 1 487 ? -10.164 51.969 -4.191 1 41.5 487 LYS B N 1
ATOM 8819 C CA . LYS B 1 487 ? -10.023 52.312 -2.781 1 41.5 487 LYS B CA 1
ATOM 8820 C C . LYS B 1 487 ? -10.609 51.25 -1.882 1 41.5 487 LYS B C 1
ATOM 8822 O O . LYS B 1 487 ? -11.773 50.844 -2.049 1 41.5 487 LYS B O 1
ATOM 8827 N N . VAL B 1 488 ? -9.875 50.438 -1.279 1 39.31 488 VAL B N 1
ATOM 8828 C CA . VAL B 1 488 ? -10.242 49.469 -0.264 1 39.31 488 VAL B CA 1
ATOM 8829 C C . VAL B 1 488 ? -10.805 50.156 0.963 1 39.31 488 VAL B C 1
ATOM 8831 O O . VAL B 1 488 ? -10.141 51.031 1.557 1 39.31 488 VAL B O 1
ATOM 8834 N N . ALA B 1 489 ? -12.117 50.469 1.084 1 34.81 489 ALA B N 1
ATOM 8835 C CA . ALA B 1 489 ? -12.688 50.969 2.33 1 34.81 489 ALA B CA 1
ATOM 8836 C C . ALA B 1 489 ? -12.609 49.906 3.434 1 34.81 489 ALA B C 1
ATOM 8838 O O . ALA B 1 489 ? -12.719 48.719 3.164 1 34.81 489 ALA B O 1
ATOM 8839 N N . ASP B 1 490 ? -12.109 50.25 4.66 1 33.94 490 ASP B N 1
ATOM 8840 C CA . ASP B 1 490 ? -11.844 49.531 5.895 1 33.94 490 ASP B CA 1
ATOM 8841 C C . ASP B 1 490 ? -13.125 48.906 6.465 1 33.94 490 ASP B C 1
ATOM 8843 O O . ASP B 1 490 ? -13.984 49.625 6.973 1 33.94 490 ASP B O 1
ATOM 8847 N N . GLN B 1 491 ? -14.078 48.312 5.805 1 33.28 491 GLN B N 1
ATOM 8848 C CA . GLN B 1 491 ? -15.281 47.969 6.547 1 33.28 491 GLN B CA 1
ATOM 8849 C C . GLN B 1 491 ? -15.008 46.812 7.516 1 33.28 491 GLN B C 1
ATOM 8851 O O . GLN B 1 491 ? -14.117 46 7.285 1 33.28 491 GLN B O 1
ATOM 8856 N N . ASP B 1 492 ? -15.555 46.906 8.773 1 32.19 492 ASP B N 1
ATOM 8857 C CA . ASP B 1 492 ? -15.758 45.938 9.852 1 32.19 492 ASP B CA 1
ATOM 8858 C C . ASP B 1 492 ? -16.422 44.688 9.344 1 32.19 492 ASP B C 1
ATOM 8860 O O . ASP B 1 492 ? -17.531 44.719 8.812 1 32.19 492 ASP B O 1
ATOM 8864 N N . MET B 1 493 ? -15.828 43.812 8.734 1 33.97 493 MET B N 1
ATOM 8865 C CA . MET B 1 493 ? -16.344 42.562 8.219 1 33.97 493 MET B CA 1
ATOM 8866 C C . MET B 1 493 ? -17.016 41.75 9.328 1 33.97 493 MET B C 1
ATOM 8868 O O . MET B 1 493 ? -16.328 41.156 10.164 1 33.97 493 MET B O 1
ATOM 8872 N N . GLU B 1 494 ? -18.078 42.156 10.016 1 30.44 494 GLU B N 1
ATOM 8873 C CA . GLU B 1 494 ? -18.766 41.094 10.727 1 30.44 494 GLU B CA 1
ATOM 8874 C C . GLU B 1 494 ? -19.109 39.938 9.797 1 30.44 494 GLU B C 1
ATOM 8876 O O . GLU B 1 494 ? -20 40.062 8.961 1 30.44 494 GLU B O 1
ATOM 8881 N N . THR B 1 495 ? -18.266 39.25 9.242 1 30.34 495 THR B N 1
ATOM 8882 C CA . THR B 1 495 ? -18.609 38.062 8.5 1 30.34 495 THR B CA 1
ATOM 8883 C C . THR B 1 495 ? -19.609 37.219 9.289 1 30.34 495 THR B C 1
ATOM 8885 O O 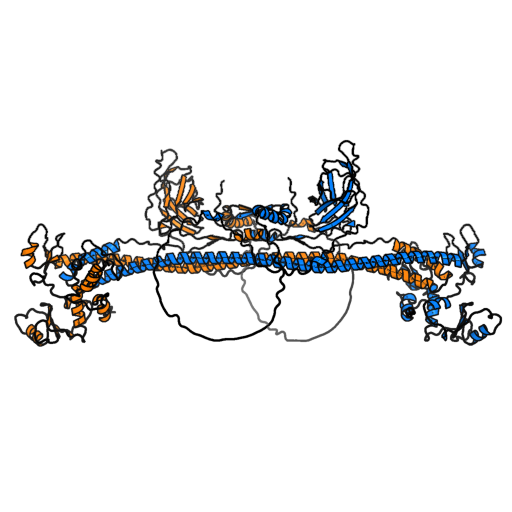. THR B 1 495 ? -19.422 36.938 10.477 1 30.34 495 THR B O 1
ATOM 8888 N N . ARG B 1 496 ? -20.922 37.281 9.188 1 28.55 496 ARG B N 1
ATOM 8889 C CA . ARG B 1 496 ? -21.875 36.25 9.586 1 28.55 496 ARG B CA 1
ATOM 8890 C C . ARG B 1 496 ? -21.344 34.844 9.25 1 28.55 496 ARG B C 1
ATOM 8892 O O . ARG B 1 496 ? -21.75 34.25 8.258 1 28.55 496 ARG B O 1
ATOM 8899 N N . PHE B 1 497 ? -20.141 34.594 9.266 1 28.77 497 PHE B N 1
ATOM 8900 C CA . PHE B 1 497 ? -19.578 33.25 9.055 1 28.77 497 PHE B CA 1
ATOM 8901 C C . PHE B 1 497 ? -20.156 32.25 10.047 1 28.77 497 PHE B C 1
ATOM 8903 O O . PHE B 1 497 ? -20.172 32.5 11.25 1 28.77 497 PHE B O 1
ATOM 8910 N N . SER B 1 498 ? -21.203 31.453 9.672 1 26.97 498 SER B N 1
ATOM 8911 C CA . SER B 1 498 ? -21.781 30.297 10.375 1 26.97 498 SER B CA 1
ATOM 8912 C C . SER B 1 498 ? -20.703 29.547 11.156 1 26.97 498 SER B C 1
ATOM 8914 O O . SER B 1 498 ? -19.594 29.375 10.68 1 26.97 498 SER B O 1
ATOM 8916 N N . ASP B 1 499 ? -20.609 29.766 12.383 1 26.66 499 ASP B N 1
ATOM 8917 C CA . ASP B 1 499 ? -19.906 28.891 13.336 1 26.66 499 ASP B CA 1
ATOM 8918 C C . ASP B 1 499 ? -20.062 27.422 12.961 1 26.66 499 ASP B C 1
ATOM 8920 O O . ASP B 1 499 ? -21.109 26.828 13.18 1 26.66 499 ASP B O 1
ATOM 8924 N N . GLN B 1 500 ? -19.547 26.984 11.969 1 26.47 500 GLN B N 1
ATOM 8925 C CA . GLN B 1 500 ? -19.562 25.578 11.617 1 26.47 500 GLN B CA 1
ATOM 8926 C C . GLN B 1 500 ? -19.109 24.719 12.797 1 26.47 500 GLN B C 1
ATOM 8928 O O . GLN B 1 500 ? -18.969 23.5 12.664 1 26.47 500 GLN B O 1
ATOM 8933 N N . ARG B 1 501 ? -18.766 25.188 13.914 1 29.98 501 ARG B N 1
ATOM 8934 C CA . ARG B 1 501 ? -18.516 24.297 15.039 1 29.98 501 ARG B CA 1
ATOM 8935 C C . ARG B 1 501 ? -19.781 23.531 15.43 1 29.98 501 ARG B C 1
ATOM 8937 O O . ARG B 1 501 ? -19.719 22.578 16.219 1 29.98 501 ARG B O 1
ATOM 8944 N N . LYS B 1 502 ? -21 23.984 15.32 1 28.81 502 LYS B N 1
ATOM 8945 C CA . LYS B 1 502 ? -22.031 23.188 15.961 1 28.81 502 LYS B CA 1
ATOM 8946 C C . LYS B 1 502 ? -22.172 21.828 15.281 1 28.81 502 LYS B C 1
ATOM 8948 O O . LYS B 1 502 ? -22.734 20.891 15.859 1 28.81 502 LYS B O 1
ATOM 8953 N N . GLN B 1 503 ? -22.016 21.766 14.031 1 26.23 503 GLN B N 1
ATOM 8954 C CA . GLN B 1 503 ? -22.453 20.5 13.43 1 26.23 503 GLN B CA 1
ATOM 8955 C C . GLN B 1 503 ? -21.484 19.375 13.75 1 26.23 503 GLN B C 1
ATOM 8957 O O . GLN B 1 503 ? -21.672 18.234 13.297 1 26.23 503 GLN B O 1
ATOM 8962 N N . TYR B 1 504 ? -20.375 19.672 14.312 1 23.75 504 TYR B N 1
ATOM 8963 C CA . TYR B 1 504 ? -19.672 18.422 14.602 1 23.75 504 TYR B CA 1
ATOM 8964 C C . TYR B 1 504 ? -20.391 17.625 15.68 1 23.75 504 TYR B C 1
ATOM 8966 O O . TYR B 1 504 ? -19.906 17.531 16.812 1 23.75 504 TYR B O 1
ATOM 8974 N N . ALA B 1 505 ? -21.625 17.938 15.922 1 22.5 505 ALA B N 1
ATOM 8975 C CA . ALA B 1 505 ? -22.203 16.844 16.703 1 22.5 505 ALA B CA 1
ATOM 8976 C C . ALA B 1 505 ? -21.938 15.492 16.031 1 22.5 505 ALA B C 1
ATOM 8978 O O . ALA B 1 505 ? -21.969 15.383 14.805 1 22.5 505 ALA B O 1
ATOM 8979 N N . VAL B 1 506 ? -21.422 14.594 16.797 1 22.06 506 VAL B N 1
ATOM 8980 C CA . VAL B 1 506 ? -21.062 13.195 16.578 1 22.06 506 VAL B CA 1
ATOM 8981 C C . VAL B 1 506 ? -22.188 12.469 15.852 1 22.06 506 VAL B C 1
ATOM 8983 O O . VAL B 1 506 ? -23.266 12.289 16.406 1 22.06 506 VAL B O 1
ATOM 8986 N N . THR B 1 507 ? -22.672 12.859 14.703 1 22.67 507 THR B N 1
ATOM 8987 C CA . THR B 1 507 ? -23.531 11.828 14.133 1 22.67 507 THR B CA 1
ATOM 8988 C C . THR B 1 507 ? -22.859 10.469 14.188 1 22.67 507 THR B C 1
ATOM 8990 O O . THR B 1 507 ? -21.688 10.328 13.812 1 22.67 507 THR B O 1
ATOM 8993 N N . GLU B 1 508 ? -23.297 9.664 15.117 1 22.52 508 GLU B N 1
ATOM 8994 C CA . GLU B 1 508 ? -23.094 8.219 15.18 1 22.52 508 GLU B CA 1
ATOM 8995 C C . GLU B 1 508 ? -23.203 7.594 13.789 1 22.52 508 GLU B C 1
ATOM 8997 O O . GLU B 1 508 ? -24.25 7.66 13.141 1 22.52 508 GLU B O 1
ATOM 9002 N N . LEU B 1 509 ? -22.219 7.77 13.078 1 22.16 509 LEU B N 1
ATOM 9003 C CA . LEU B 1 509 ? -22.156 7.004 11.836 1 22.16 509 LEU B CA 1
ATOM 9004 C C . LEU B 1 509 ? -22.594 5.562 12.062 1 22.16 509 LEU B C 1
ATOM 9006 O O . LEU B 1 509 ? -21.953 4.816 12.805 1 22.16 509 LEU B O 1
ATOM 9010 N N . LYS B 1 510 ? -23.922 5.406 12.312 1 22.75 510 LYS B N 1
ATOM 9011 C CA . LYS B 1 510 ? -24.344 4.031 12.062 1 22.75 510 LYS B CA 1
ATOM 9012 C C . LYS B 1 510 ? -23.734 3.496 10.773 1 22.75 510 LYS B C 1
ATOM 9014 O O . LYS B 1 510 ? -23.875 4.105 9.711 1 22.75 510 LYS B O 1
ATOM 9019 N N . ASN B 1 511 ? -22.641 2.73 10.875 1 21.8 511 ASN B N 1
ATOM 9020 C CA . ASN B 1 511 ? -21.969 1.823 9.945 1 21.8 511 ASN B CA 1
ATOM 9021 C C . ASN B 1 511 ? -22.969 1.042 9.102 1 21.8 511 ASN B C 1
ATOM 9023 O O . ASN B 1 511 ? -23.406 -0.046 9.492 1 21.8 511 ASN B O 1
ATOM 9027 N N . GLU B 1 512 ? -24.125 1.678 8.812 1 22.45 512 GLU B N 1
ATOM 9028 C CA . GLU B 1 512 ? -24.828 0.739 7.941 1 22.45 512 GLU B CA 1
ATOM 9029 C C . GLU B 1 512 ? -23.953 0.347 6.75 1 22.45 512 GLU B C 1
ATOM 9031 O O . GLU B 1 512 ? -23.438 1.213 6.047 1 22.45 512 GLU B O 1
ATOM 9036 N N . ASP B 1 513 ? -23.406 -0.853 6.73 1 22.08 513 ASP B N 1
ATOM 9037 C CA . ASP B 1 513 ? -22.656 -1.802 5.91 1 22.08 513 ASP B CA 1
ATOM 9038 C C . ASP B 1 513 ? -23.188 -1.829 4.48 1 22.08 513 ASP B C 1
ATOM 9040 O O . ASP B 1 513 ? -22.891 -2.754 3.721 1 22.08 513 ASP B O 1
ATOM 9044 N N . THR B 1 514 ? -24.219 -1.037 4.266 1 21.03 514 THR B N 1
ATOM 9045 C CA . THR B 1 514 ? -24.781 -1.465 2.99 1 21.03 514 THR B CA 1
ATOM 9046 C C . THR B 1 514 ? -23.859 -1.094 1.837 1 21.03 514 THR B C 1
ATOM 9048 O O . THR B 1 514 ? -23.703 0.085 1.504 1 21.03 514 THR B O 1
ATOM 9051 N N . TYR B 1 515 ? -22.719 -1.729 1.763 1 20.23 515 TYR B N 1
ATOM 9052 C CA . TYR B 1 515 ? -21.875 -1.658 0.578 1 20.23 515 TYR B CA 1
ATOM 9053 C C . TYR B 1 515 ? -22.703 -1.787 -0.694 1 20.23 515 TYR B C 1
ATOM 9055 O O . TYR B 1 515 ? -23.5 -2.723 -0.834 1 20.23 515 TYR B O 1
ATOM 9063 N N . PRO B 1 516 ? -23.203 -0.644 -1.125 1 21.23 516 PRO B N 1
ATOM 9064 C CA . PRO B 1 516 ? -23.969 -0.896 -2.344 1 21.23 516 PRO B CA 1
ATOM 9065 C C . PRO B 1 516 ? -23.266 -1.867 -3.293 1 21.23 516 PRO B C 1
ATOM 9067 O O . PRO B 1 516 ? -22.062 -1.751 -3.523 1 21.23 516 PRO B O 1
ATOM 9070 N N . LYS B 1 517 ? -23.688 -3.041 -3.303 1 22.12 517 LYS B N 1
ATOM 9071 C CA . LYS B 1 517 ? -23.375 -4.156 -4.199 1 22.12 517 LYS B CA 1
ATOM 9072 C C . LYS B 1 517 ? -23.406 -3.709 -5.656 1 22.12 517 LYS B C 1
ATOM 9074 O O . LYS B 1 517 ? -24.453 -3.338 -6.184 1 22.12 517 LYS B O 1
ATOM 9079 N N . TYR B 1 518 ? -22.422 -2.875 -6.062 1 19.8 518 TYR B N 1
ATOM 9080 C CA . TYR B 1 518 ? -22.281 -2.637 -7.496 1 19.8 518 TYR B CA 1
ATOM 9081 C C . TYR B 1 518 ? -22.516 -3.918 -8.289 1 19.8 518 TYR B C 1
ATOM 9083 O O . TYR B 1 518 ? -21.906 -4.953 -7.996 1 19.8 518 TYR B O 1
ATOM 9091 N N . GLU B 1 519 ? -23.703 -4.086 -8.664 1 21.09 519 GLU B N 1
ATOM 9092 C CA . GLU B 1 519 ? -24.094 -5.129 -9.609 1 21.09 519 GLU B CA 1
ATOM 9093 C C . GLU B 1 519 ? -23.172 -5.141 -10.828 1 21.09 519 GLU B C 1
ATOM 9095 O O . GLU B 1 519 ? -23.25 -4.242 -11.672 1 21.09 519 GLU B O 1
ATOM 9100 N N . ILE B 1 520 ? -21.969 -5.34 -10.672 1 22.08 520 ILE B N 1
ATOM 9101 C CA . ILE B 1 520 ? -21.109 -5.797 -11.766 1 22.08 520 ILE B CA 1
ATOM 9102 C C . ILE B 1 520 ? -21.812 -6.895 -12.555 1 22.08 520 ILE B C 1
ATOM 9104 O O . ILE B 1 520 ? -21.422 -8.062 -12.5 1 22.08 520 ILE B O 1
ATOM 9108 N N . GLU B 1 521 ? -23.172 -6.906 -12.453 1 21.14 521 GLU B N 1
ATOM 9109 C CA . GLU B 1 521 ? -23.781 -8.078 -13.086 1 21.14 521 GLU B CA 1
ATOM 9110 C C . GLU B 1 521 ? -23.297 -8.219 -14.531 1 21.14 521 GLU B C 1
ATOM 9112 O O . GLU B 1 521 ? -22.922 -9.305 -14.961 1 21.14 521 GLU B O 1
ATOM 9117 N N . GLU B 1 522 ? -23.938 -7.449 -15.422 1 21.73 522 GLU B N 1
ATOM 9118 C CA . GLU B 1 522 ? -24.484 -8.125 -16.594 1 21.73 522 GLU B CA 1
ATOM 9119 C C . GLU B 1 522 ? -23.375 -8.492 -17.594 1 21.73 522 GLU B C 1
ATOM 9121 O O . GLU B 1 522 ? -23.406 -9.578 -18.172 1 21.73 522 GLU B O 1
ATOM 9126 N N . ASN B 1 523 ? -22.656 -7.391 -18.125 1 21.98 523 ASN B N 1
ATOM 9127 C CA . ASN B 1 523 ? -22.25 -7.68 -19.5 1 21.98 523 ASN B CA 1
ATOM 9128 C C . ASN B 1 523 ? -21.141 -8.734 -19.547 1 21.98 523 ASN B C 1
ATOM 9130 O O . ASN B 1 523 ? -20.547 -8.969 -20.594 1 21.98 523 ASN B O 1
ATOM 9134 N N . LEU B 1 524 ? -20.562 -8.93 -18.328 1 20.05 524 LEU B N 1
ATOM 9135 C CA . LEU B 1 524 ? -19.609 -10.023 -18.516 1 20.05 524 LEU B CA 1
ATOM 9136 C C . LEU B 1 524 ? -20.312 -11.297 -18.938 1 20.05 524 LEU B C 1
ATOM 9138 O O . LEU B 1 524 ? -19.75 -12.391 -18.859 1 20.05 524 LEU B O 1
ATOM 9142 N N . THR B 1 525 ? -21.609 -11.141 -19.266 1 21.42 525 THR B N 1
ATOM 9143 C CA . THR B 1 525 ? -22.297 -12.406 -19.484 1 21.42 525 THR B CA 1
ATOM 9144 C C . THR B 1 525 ? -21.531 -13.258 -20.484 1 21.42 525 THR B C 1
ATOM 9146 O O . THR B 1 525 ? -21.672 -14.484 -20.5 1 21.42 525 THR B O 1
ATOM 9149 N N . GLY B 1 526 ? -21.016 -12.547 -21.469 1 20.08 526 GLY B N 1
ATOM 9150 C CA . GLY B 1 526 ? -21 -13.438 -22.625 1 20.08 526 GLY B CA 1
ATOM 9151 C C . GLY B 1 526 ? -20.094 -14.641 -22.422 1 20.08 526 GLY B C 1
ATOM 9152 O O . GLY B 1 526 ? -20.25 -15.656 -23.109 1 20.08 526 GLY B O 1
ATOM 9153 N N . ILE B 1 527 ? -18.969 -14.336 -21.797 1 18.48 527 ILE B N 1
ATOM 9154 C CA . ILE B 1 527 ? -18.062 -15.391 -22.25 1 18.48 527 ILE B CA 1
ATOM 9155 C C . ILE B 1 527 ? -18.328 -16.672 -21.453 1 18.48 527 ILE B C 1
ATOM 9157 O O . ILE B 1 527 ? -17.75 -17.719 -21.734 1 18.48 527 ILE B O 1
ATOM 9161 N N . ALA B 1 528 ? -19.016 -16.406 -20.234 1 20.34 528 ALA B N 1
ATOM 9162 C CA . ALA B 1 528 ? -18.859 -17.656 -19.484 1 20.34 528 ALA B CA 1
ATOM 9163 C C . ALA B 1 528 ? -19.641 -18.797 -20.156 1 20.34 528 ALA B C 1
ATOM 9165 O O . ALA B 1 528 ? -20.656 -19.25 -19.625 1 20.34 528 ALA B O 1
ATOM 9166 N N . GLN B 1 529 ? -20.188 -18.562 -21.375 1 18.14 529 GLN B N 1
ATOM 9167 C CA . GLN B 1 529 ? -21.125 -19.625 -21.734 1 18.14 529 GLN B CA 1
ATOM 9168 C C . GLN B 1 529 ? -20.531 -21 -21.516 1 18.14 529 GLN B C 1
ATOM 9170 O O . GLN B 1 529 ? -21.25 -21.969 -21.25 1 18.14 529 GLN B O 1
ATOM 9175 N N . ASN B 1 530 ? -19.297 -21.25 -21.922 1 16.66 530 ASN B N 1
ATOM 9176 C CA . ASN B 1 530 ? -19.328 -22.562 -22.547 1 16.66 530 ASN B CA 1
ATOM 9177 C C . ASN B 1 530 ? -19.375 -23.672 -21.516 1 16.66 530 ASN B C 1
ATOM 9179 O O . ASN B 1 530 ? -19.656 -24.828 -21.844 1 16.66 530 ASN B O 1
ATOM 9183 N N . ASN B 1 531 ? -18.641 -23.469 -20.297 1 16.7 531 ASN B N 1
ATOM 9184 C CA . ASN B 1 531 ? -18.219 -24.828 -19.938 1 16.7 531 ASN B CA 1
ATOM 9185 C C . ASN B 1 531 ? -19.359 -25.625 -19.344 1 16.7 531 ASN B C 1
ATOM 9187 O O . ASN B 1 531 ? -19.703 -25.453 -18.172 1 16.7 531 ASN B O 1
ATOM 9191 N N . SER B 1 532 ? -20.547 -25.734 -19.953 1 17.39 532 SER B N 1
ATOM 9192 C CA . SER B 1 532 ? -21.688 -26.547 -19.516 1 17.39 532 SER B CA 1
ATOM 9193 C C . SER B 1 532 ? -21.234 -27.938 -19.078 1 17.39 532 SER B C 1
ATOM 9195 O O . SER B 1 532 ? -22 -28.672 -18.453 1 17.39 532 SER B O 1
ATOM 9197 N N . ALA B 1 533 ? -20.188 -28.562 -19.562 1 16.44 533 ALA B N 1
ATOM 9198 C CA . ALA B 1 533 ? -20.562 -29.953 -19.844 1 16.44 533 ALA B CA 1
ATOM 9199 C C . ALA B 1 533 ? -20.734 -30.734 -18.547 1 16.44 533 ALA B C 1
ATOM 9201 O O . ALA B 1 533 ? -21.641 -31.562 -18.438 1 16.44 533 ALA B O 1
ATOM 9202 N N . TYR B 1 534 ? -19.75 -30.766 -17.578 1 15.66 534 TYR B N 1
ATOM 9203 C CA . TYR B 1 534 ? -19.531 -32.156 -17.188 1 15.66 534 TYR B CA 1
ATOM 9204 C C . TYR B 1 534 ? -20.469 -32.562 -16.062 1 15.66 534 TYR B C 1
ATOM 9206 O O . TYR B 1 534 ? -20.172 -32.312 -14.883 1 15.66 534 TYR B O 1
ATOM 9214 N N . LYS B 1 535 ? -21.734 -32.219 -16.016 1 16.91 535 LYS B N 1
ATOM 9215 C CA . LYS B 1 535 ? -22.547 -32.594 -14.867 1 16.91 535 LYS B CA 1
ATOM 9216 C C . LYS B 1 535 ? -22.562 -34.125 -14.688 1 16.91 535 LYS B C 1
ATOM 9218 O O . LYS B 1 535 ? -23.266 -34.625 -13.82 1 16.91 535 LYS B O 1
ATOM 9223 N N . ASN B 1 536 ? -22.062 -35.031 -15.492 1 14.91 536 ASN B N 1
ATOM 9224 C CA . ASN B 1 536 ? -22.906 -36.219 -15.414 1 14.91 536 ASN B CA 1
ATOM 9225 C C . ASN B 1 536 ? -22.922 -36.812 -14.008 1 14.91 536 ASN B C 1
ATOM 9227 O O . ASN B 1 536 ? -23.984 -37.031 -13.445 1 14.91 536 ASN B O 1
ATOM 9231 N N . GLY B 1 537 ? -22.141 -37.875 -13.75 1 14.83 537 GLY B N 1
ATOM 9232 C CA . GLY B 1 537 ? -22.672 -39.188 -13.453 1 14.83 537 GLY B CA 1
ATOM 9233 C C . GLY B 1 537 ? -22.969 -39.406 -11.984 1 14.83 537 GLY B C 1
ATOM 9234 O O . GLY B 1 537 ? -22.688 -38.531 -11.156 1 14.83 537 GLY B O 1
ATOM 9235 N N . LYS B 1 538 ? -22.469 -40.531 -11.398 1 15.76 538 LYS B N 1
ATOM 9236 C CA . LYS B 1 538 ? -23.234 -41.719 -10.977 1 15.76 538 LYS B CA 1
ATOM 9237 C C . LYS B 1 538 ? -23.562 -41.656 -9.492 1 15.76 538 LYS B C 1
ATOM 9239 O O . LYS B 1 538 ? -24.719 -41.781 -9.102 1 15.76 538 LYS B O 1
ATOM 9244 N N . GLY B 1 539 ? -22.656 -42.188 -8.617 1 15.17 539 GLY B N 1
ATOM 9245 C CA . GLY B 1 539 ? -22.922 -43.406 -7.898 1 15.17 539 GLY B CA 1
ATOM 9246 C C . GLY B 1 539 ? -23.516 -43.188 -6.52 1 15.17 539 GLY B C 1
ATOM 9247 O O . GLY B 1 539 ? -23.391 -42.094 -5.965 1 15.17 539 GLY B O 1
ATOM 9248 N N . ASP B 1 540 ? -24.344 -44.062 -6.043 1 15.8 540 ASP B N 1
ATOM 9249 C CA . ASP B 1 540 ? -25.391 -44.469 -5.113 1 15.8 540 ASP B CA 1
ATOM 9250 C C . ASP B 1 540 ? -24.844 -44.625 -3.695 1 15.8 540 ASP B C 1
ATOM 9252 O O . ASP B 1 540 ? -25.531 -45.094 -2.799 1 15.8 540 ASP B O 1
ATOM 9256 N N . ILE B 1 541 ? -23.703 -43.969 -3.357 1 16.05 541 ILE B N 1
ATOM 9257 C CA . ILE B 1 541 ? -23.297 -44.781 -2.213 1 16.05 541 ILE B CA 1
ATOM 9258 C C . ILE B 1 541 ? -24.328 -44.656 -1.094 1 16.05 541 ILE B C 1
ATOM 9260 O O . ILE B 1 541 ? -24.734 -43.531 -0.74 1 16.05 541 ILE B O 1
ATOM 9264 N N . SER B 1 542 ? -24.875 -45.844 -0.601 1 14.73 542 SER B N 1
ATOM 9265 C CA . SER B 1 542 ? -25.969 -46.375 0.202 1 14.73 542 SER B CA 1
ATOM 9266 C C . SER B 1 542 ? -25.844 -45.938 1.661 1 14.73 542 SER B C 1
ATOM 9268 O O . SER B 1 542 ? -26.844 -45.625 2.312 1 14.73 542 SER B O 1
ATOM 9270 N N . THR B 1 543 ? -24.656 -46.031 2.271 1 15.12 543 THR B N 1
ATOM 9271 C CA . THR B 1 543 ? -24.828 -46.875 3.434 1 15.12 543 THR B CA 1
ATOM 9272 C C . THR B 1 543 ? -25.688 -46.219 4.488 1 15.12 543 THR B C 1
ATOM 9274 O O . THR B 1 543 ? -25.844 -44.969 4.477 1 15.12 543 THR B O 1
ATOM 9277 N N . GLY B 1 544 ? -25.984 -46.875 5.566 1 14.27 544 GLY B N 1
ATOM 9278 C CA . GLY B 1 544 ? -26.984 -47.375 6.5 1 14.27 544 GLY B CA 1
ATOM 9279 C C . GLY B 1 544 ? -27.266 -46.375 7.629 1 14.27 544 GLY B C 1
ATOM 9280 O O . GLY B 1 544 ? -26.641 -45.312 7.703 1 14.27 544 GLY B O 1
ATOM 9281 N N . HIS B 1 545 ? -27.219 -46.875 8.883 1 14.45 545 HIS B N 1
ATOM 9282 C CA . HIS B 1 545 ? -28.297 -47.094 9.828 1 14.45 545 HIS B CA 1
ATOM 9283 C C . HIS B 1 545 ? -28.438 -45.938 10.797 1 14.45 545 HIS B C 1
ATOM 9285 O O . HIS B 1 545 ? -29.5 -45.344 10.922 1 14.45 545 HIS B O 1
ATOM 9291 N N . VAL B 1 546 ? -28.062 -46.156 12.039 1 14.05 546 VAL B N 1
ATOM 9292 C CA . VAL B 1 546 ? -29.016 -46.438 13.109 1 14.05 546 VAL B CA 1
ATOM 9293 C C . VAL B 1 546 ? -29.188 -45.188 13.969 1 14.05 546 VAL B C 1
ATOM 9295 O O . VAL B 1 546 ? -30.312 -44.719 14.188 1 14.05 546 VAL B O 1
ATOM 9298 N N . LYS B 1 547 ? -28.469 -45.156 15.18 1 14.7 547 LYS B N 1
ATOM 9299 C CA . LYS B 1 547 ? -29.234 -45.344 16.406 1 14.7 547 LYS B CA 1
ATOM 9300 C C . LYS B 1 547 ? -29.75 -44.031 16.938 1 14.7 547 LYS B C 1
ATOM 9302 O O . LYS B 1 547 ? -29.75 -43 16.234 1 14.7 547 LYS B O 1
ATOM 9307 N N . GLY B 1 548 ? -29.328 -43.594 18.188 1 14.48 548 GLY B N 1
ATOM 9308 C CA . GLY B 1 548 ? -30.047 -43.625 19.453 1 14.48 548 GLY B CA 1
ATOM 9309 C C . GLY B 1 548 ? -30.547 -42.281 19.891 1 14.48 548 GLY B C 1
ATOM 9310 O O . GLY B 1 548 ? -30.188 -41.25 19.312 1 14.48 548 GLY B O 1
ATOM 9311 N N . GLU B 1 549 ? -30.953 -42.094 21.094 1 14.51 549 GLU B N 1
ATOM 9312 C CA . GLU B 1 549 ? -32.094 -41.781 21.938 1 14.51 549 GLU B CA 1
ATOM 9313 C C . GLU B 1 549 ? -32.031 -40.344 22.438 1 14.51 549 GLU B C 1
ATOM 9315 O O . GLU B 1 549 ? -33.062 -39.656 22.531 1 14.51 549 GLU B O 1
ATOM 9320 N N . SER B 1 550 ? -30.75 -39.844 22.766 1 14.8 550 SER B N 1
ATOM 9321 C CA . SER B 1 550 ? -30.969 -39.5 24.172 1 14.8 550 SER B CA 1
ATOM 9322 C C . SER B 1 550 ? -31.891 -38.281 24.297 1 14.8 550 SER B C 1
ATOM 9324 O O . SER B 1 550 ? -32.094 -37.562 23.312 1 14.8 550 SER B O 1
ATOM 9326 N N . ASP B 1 551 ? -31.922 -37.688 25.453 1 14.63 551 ASP B N 1
ATOM 9327 C CA . ASP B 1 551 ? -32.812 -37.406 26.594 1 14.63 551 ASP B CA 1
ATOM 9328 C C . ASP B 1 551 ? -33.312 -35.969 26.547 1 14.63 551 ASP B C 1
ATOM 9330 O O . ASP B 1 551 ? -34.5 -35.719 26.75 1 14.63 551 ASP B O 1
ATOM 9334 N N . SER B 1 552 ? -32.406 -35 26.719 1 14.55 552 SER B N 1
ATOM 9335 C CA . SER B 1 552 ? -32.719 -34.344 27.984 1 14.55 552 SER B CA 1
ATOM 9336 C C . SER B 1 552 ? -33.812 -33.312 27.781 1 14.55 552 SER B C 1
ATOM 9338 O O . SER B 1 552 ? -34.219 -33 26.641 1 14.55 552 SER B O 1
ATOM 9340 N N . GLU B 1 553 ? -33.562 -32.188 28.422 1 15.26 553 GLU B N 1
ATOM 9341 C CA . GLU B 1 553 ? -34.25 -31.5 29.516 1 15.26 553 GLU B CA 1
ATOM 9342 C C . GLU B 1 553 ? -35.25 -30.469 28.984 1 15.26 553 GLU B C 1
ATOM 9344 O O . GLU B 1 553 ? -35.156 -30.031 27.844 1 15.26 553 GLU B O 1
ATOM 9349 N N . SER B 1 554 ? -35.75 -29.766 29.938 1 14.56 554 SER B N 1
ATOM 9350 C CA . SER B 1 554 ? -37 -29.25 30.469 1 14.56 554 SER B CA 1
ATOM 9351 C C . SER B 1 554 ? -37.375 -27.906 29.844 1 14.56 554 SER B C 1
ATOM 9353 O O . SER B 1 554 ? -36.656 -26.922 30.047 1 14.56 554 SER B O 1
ATOM 9355 N N . ARG B 1 555 ? -37.938 -28 28.766 1 15.8 555 ARG B N 1
ATOM 9356 C CA . ARG B 1 555 ? -38.438 -26.828 28.078 1 15.8 555 ARG B CA 1
ATOM 9357 C C . ARG B 1 555 ? -39.5 -26.109 28.906 1 15.8 555 ARG B C 1
ATOM 9359 O O . ARG B 1 555 ? -40.562 -26.656 29.156 1 15.8 555 ARG B O 1
ATOM 9366 N N . LYS B 1 556 ? -38.938 -25.359 29.719 1 15.37 556 LYS B N 1
ATOM 9367 C CA . LYS B 1 556 ? -39.875 -24.594 30.531 1 15.37 556 LYS B CA 1
ATOM 9368 C C . LYS B 1 556 ? -40.844 -23.797 29.641 1 15.37 556 LYS B C 1
ATOM 9370 O O . LYS B 1 556 ? -40.406 -23.219 28.625 1 15.37 556 LYS B O 1
ATOM 9375 N N . THR B 1 557 ? -42.062 -24 29.766 1 14.66 557 THR B N 1
ATOM 9376 C CA . THR B 1 557 ? -43.375 -23.734 29.141 1 14.66 557 THR B CA 1
ATOM 9377 C C . THR B 1 557 ? -43.625 -22.234 29.047 1 14.66 557 THR B C 1
ATOM 9379 O O . THR B 1 557 ? -44.25 -21.766 28.078 1 14.66 557 THR B O 1
ATOM 9382 N N . ASP B 1 558 ? -43.25 -21.438 30.016 1 14.55 558 ASP B N 1
ATOM 9383 C CA . ASP B 1 558 ? -44.5 -20.734 30.391 1 14.55 558 ASP B CA 1
ATOM 9384 C C . ASP B 1 558 ? -44.875 -19.719 29.312 1 14.55 558 ASP B C 1
ATOM 9386 O O . ASP B 1 558 ? -44.031 -19.266 28.547 1 14.55 558 ASP B O 1
ATOM 9390 N N . THR B 1 559 ? -46.094 -19.172 29.422 1 15.1 559 THR B N 1
ATOM 9391 C CA . THR B 1 559 ? -47.344 -18.812 28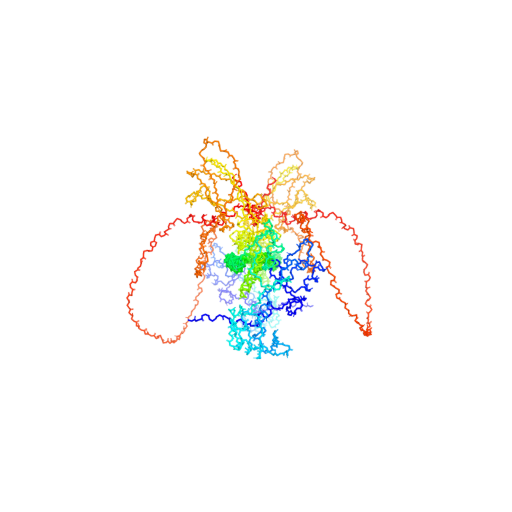.75 1 15.1 559 THR B CA 1
ATOM 9392 C C . THR B 1 559 ? -47.281 -17.375 28.234 1 15.1 559 THR B C 1
ATOM 9394 O O . THR B 1 559 ? -47.781 -17.094 27.141 1 15.1 559 THR B O 1
ATOM 9397 N N . SER B 1 560 ? -46.969 -16.359 29.047 1 15.26 560 SER B N 1
ATOM 9398 C CA . SER B 1 560 ? -48.094 -15.43 29.109 1 15.26 560 SER B CA 1
ATOM 9399 C C . SER B 1 560 ? -48.188 -14.586 27.844 1 15.26 560 SER B C 1
ATOM 9401 O O . SER B 1 560 ? -47.188 -14.461 27.109 1 15.26 560 SER B O 1
ATOM 9403 N N . SER B 1 561 ? -49.156 -13.633 27.859 1 14.7 561 SER B N 1
ATOM 9404 C CA . SER B 1 561 ? -50.281 -13.156 27.062 1 14.7 561 SER B CA 1
ATOM 9405 C C . SER B 1 561 ? -49.844 -12.086 26.062 1 14.7 561 SER B C 1
ATOM 9407 O O . SER B 1 561 ? -50.125 -12.211 24.875 1 14.7 561 SER B O 1
ATOM 9409 N N . ASP B 1 562 ? -50.281 -10.82 26.297 1 14.92 562 ASP B N 1
ATOM 9410 C CA . ASP B 1 562 ? -51.375 -10.164 25.594 1 14.92 562 ASP B CA 1
ATOM 9411 C C . ASP B 1 562 ? -50.844 -9.312 24.438 1 14.92 562 ASP B C 1
ATOM 9413 O O . ASP B 1 562 ? -49.656 -9.102 24.312 1 14.92 562 ASP B O 1
ATOM 9417 N N . GLU B 1 563 ? -51.281 -7.973 24.422 1 15.04 563 GLU B N 1
ATOM 9418 C CA . GLU B 1 563 ? -52.188 -7.34 23.484 1 15.04 563 GLU B CA 1
ATOM 9419 C C . GLU B 1 563 ? -51.438 -6.652 22.344 1 15.04 563 GLU B C 1
ATOM 9421 O O . GLU B 1 563 ? -51.656 -6.926 21.172 1 15.04 563 GLU B O 1
ATOM 9426 N N . GLN B 1 564 ? -51.562 -5.281 22.266 1 15.2 564 GLN B N 1
ATOM 9427 C CA . GLN B 1 564 ? -52.375 -4.574 21.297 1 15.2 564 GLN B CA 1
ATOM 9428 C C . GLN B 1 564 ? -51.531 -3.961 20.188 1 15.2 564 GLN B C 1
ATOM 9430 O O . GLN B 1 564 ? -51.938 -3.969 19.016 1 15.2 564 GLN B O 1
ATOM 9435 N N . ALA B 1 565 ? -50.344 -3.363 20.516 1 16.8 565 ALA B N 1
ATOM 9436 C CA . ALA B 1 565 ? -50.344 -2.006 19.984 1 16.8 565 ALA B CA 1
ATOM 9437 C C . ALA B 1 565 ? -50.094 -2.012 18.469 1 16.8 565 ALA B C 1
ATOM 9439 O O . ALA B 1 565 ? -49.219 -2.729 17.984 1 16.8 565 ALA B O 1
ATOM 9440 N N . THR B 1 566 ? -51.094 -1.649 17.672 1 16.19 566 THR B N 1
ATOM 9441 C CA . THR B 1 566 ? -51.469 -1.593 16.266 1 16.19 566 THR B CA 1
ATOM 9442 C C . THR B 1 566 ? -50.531 -0.705 15.477 1 16.19 566 THR B C 1
ATOM 9444 O O . THR B 1 566 ? -50.75 -0.406 14.305 1 16.19 566 THR B O 1
ATOM 9447 N N . LEU B 1 567 ? -49.219 -0.767 15.797 1 16.33 567 LEU B N 1
ATOM 9448 C CA . LEU B 1 567 ? -48.531 0.371 15.188 1 16.33 567 LEU B CA 1
ATOM 9449 C C . LEU B 1 567 ? -48.656 0.325 13.664 1 16.33 567 LEU B C 1
ATOM 9451 O O . LEU B 1 567 ? -48.344 -0.694 13.047 1 16.33 567 LEU B O 1
ATOM 9455 N N . ASP B 1 568 ? -49.438 1.206 13.109 1 16.25 568 ASP B N 1
ATOM 9456 C CA . ASP B 1 568 ? -49.875 1.453 11.742 1 16.25 568 ASP B CA 1
ATOM 9457 C C . ASP B 1 568 ? -48.688 1.617 10.797 1 16.25 568 ASP B C 1
ATOM 9459 O O . ASP B 1 568 ? -47.656 2.162 11.18 1 16.25 568 ASP B O 1
ATOM 9463 N N . SER B 1 569 ? -48.75 0.9 9.664 1 17.22 569 SER B N 1
ATOM 9464 C CA . SER B 1 569 ? -47.875 0.492 8.562 1 17.22 569 SER B CA 1
ATOM 9465 C C . SER B 1 569 ? -47.531 1.669 7.648 1 17.22 569 SER B C 1
ATOM 9467 O O . SER B 1 569 ? -47.156 1.476 6.496 1 17.22 569 SER B O 1
ATOM 9469 N N . LYS B 1 570 ? -47.469 2.953 8.102 1 17.12 570 LYS B N 1
ATOM 9470 C CA . LYS B 1 570 ? -47.656 3.85 6.965 1 17.12 570 LYS B CA 1
ATOM 9471 C C . LYS B 1 570 ? -46.719 3.463 5.816 1 17.12 570 LYS B C 1
ATOM 9473 O O . LYS B 1 570 ? -45.719 2.785 6.027 1 17.12 570 LYS B O 1
ATOM 9478 N N . ASN B 1 571 ? -46.781 4.242 4.707 1 16.66 571 ASN B N 1
ATOM 9479 C CA . ASN B 1 571 ? -46.781 4.184 3.248 1 16.66 571 ASN B CA 1
ATOM 9480 C C . ASN B 1 571 ? -45.375 4.133 2.689 1 16.66 571 ASN B C 1
ATOM 9482 O O . ASN B 1 571 ? -44.562 5.008 2.977 1 16.66 571 ASN B O 1
ATOM 9486 N N . GLU B 1 572 ? -44.812 2.936 2.447 1 18.47 572 GLU B N 1
ATOM 9487 C CA . GLU B 1 572 ? -43.531 2.559 1.878 1 18.47 572 GLU B CA 1
ATOM 9488 C C . GLU B 1 572 ? -43.344 3.148 0.482 1 18.47 572 GLU B C 1
ATOM 9490 O O . GLU B 1 572 ? -42.438 2.744 -0.257 1 18.47 572 GLU B O 1
ATOM 9495 N N . ASP B 1 573 ? -44.219 4.133 0.179 1 16.42 573 ASP B N 1
ATOM 9496 C CA . ASP B 1 573 ? -44.344 4.074 -1.274 1 16.42 573 ASP B CA 1
ATOM 9497 C C . ASP B 1 573 ? -42.969 4.027 -1.937 1 16.42 573 ASP B C 1
ATOM 9499 O O . ASP B 1 573 ? -41.938 4.18 -1.268 1 16.42 573 ASP B O 1
ATOM 9503 N N . GLU B 1 574 ? -42.812 4.914 -3.072 1 17.52 574 GLU B N 1
ATOM 9504 C CA . GLU B 1 574 ? -42.531 4.805 -4.5 1 17.52 574 GLU B CA 1
ATOM 9505 C C . GLU B 1 574 ? -41.062 5.047 -4.797 1 17.52 574 GLU B C 1
ATOM 9507 O O . GLU B 1 574 ? -40.688 5.348 -5.934 1 17.52 574 GLU B O 1
ATOM 9512 N N . LEU B 1 575 ? -40.156 4.91 -3.895 1 18.98 575 LEU B N 1
ATOM 9513 C CA . LEU B 1 575 ? -38.906 5.578 -4.242 1 18.98 575 LEU B CA 1
ATOM 9514 C C . LEU B 1 575 ? -38.219 4.887 -5.418 1 18.98 575 LEU B C 1
ATOM 9516 O O . LEU B 1 575 ? -37.312 4.098 -5.223 1 18.98 575 LEU B O 1
ATOM 9520 N N . SER B 1 576 ? -39.094 4.465 -6.43 1 17.94 576 SER B N 1
ATOM 9521 C CA . SER B 1 576 ? -38.531 3.58 -7.449 1 17.94 576 SER B CA 1
ATOM 9522 C C . SER B 1 576 ? -37.312 4.203 -8.117 1 17.94 576 SER B C 1
ATOM 9524 O O . SER B 1 576 ? -36.438 3.486 -8.594 1 17.94 576 SER B O 1
ATOM 9526 N N . GLY B 1 577 ? -37.531 5.531 -8.477 1 18.25 577 GLY B N 1
ATOM 9527 C CA . GLY B 1 577 ? -37.125 5.82 -9.852 1 18.25 577 GLY B CA 1
ATOM 9528 C C . GLY B 1 577 ? -35.656 5.633 -10.109 1 18.25 577 GLY B C 1
ATOM 9529 O O . GLY B 1 577 ? -35 4.82 -9.453 1 18.25 577 GLY B O 1
ATOM 9530 N N . SER B 1 578 ? -34.969 6.793 -10.734 1 20.12 578 SER B N 1
ATOM 9531 C CA . SER B 1 578 ? -34.094 7.125 -11.852 1 20.12 578 SER B CA 1
ATOM 9532 C C . SER B 1 578 ? -32.625 7.051 -11.438 1 20.12 578 SER B C 1
ATOM 9534 O O . SER B 1 578 ? -32.156 7.867 -10.648 1 20.12 578 SER B O 1
ATOM 9536 N N . GLY B 1 579 ? -32.188 5.867 -11.305 1 20.59 579 GLY B N 1
ATOM 9537 C CA . GLY B 1 579 ? -30.922 5.426 -10.727 1 20.59 579 GLY B CA 1
ATOM 9538 C C . GLY B 1 579 ? -29.703 5.984 -11.445 1 20.59 579 GLY B C 1
ATOM 9539 O O . GLY B 1 579 ? -28.578 5.738 -11.031 1 20.59 579 GLY B O 1
ATOM 9540 N N . GLU B 1 580 ? -30.031 6.117 -12.758 1 24.44 580 GLU B N 1
ATOM 9541 C CA . GLU B 1 580 ? -28.891 6.285 -13.656 1 24.44 580 GLU B CA 1
ATOM 9542 C C . GLU B 1 580 ? -28.109 7.559 -13.336 1 24.44 580 GLU B C 1
ATOM 9544 O O . GLU B 1 580 ? -26.938 7.68 -13.688 1 24.44 580 GLU B O 1
ATOM 9549 N N . GLU B 1 581 ? -28.922 8.586 -12.891 1 22.94 581 GLU B N 1
ATOM 9550 C CA . GLU B 1 581 ? -28.406 9.945 -12.906 1 22.94 581 GLU B CA 1
ATOM 9551 C C . GLU B 1 581 ? -27.359 10.156 -11.82 1 22.94 581 GLU B C 1
ATOM 9553 O O . GLU B 1 581 ? -26.5 11.039 -11.922 1 22.94 581 GLU B O 1
ATOM 9558 N N . LYS B 1 582 ? -27.469 9.344 -10.836 1 24.2 582 LYS B N 1
ATOM 9559 C CA . LYS B 1 582 ? -26.75 9.82 -9.656 1 24.2 582 LYS B CA 1
ATOM 9560 C C . LYS B 1 582 ? -25.266 9.492 -9.75 1 24.2 582 LYS B C 1
ATOM 9562 O O . LYS B 1 582 ? -24.469 9.961 -8.93 1 24.2 582 LYS B O 1
ATOM 9567 N N . ILE B 1 583 ? -25.078 8.273 -10.367 1 25.25 583 ILE B N 1
ATOM 9568 C CA . ILE B 1 583 ? -23.672 7.938 -10.352 1 25.25 583 ILE B CA 1
ATOM 9569 C C . ILE B 1 583 ? -22.859 9.039 -11.039 1 25.25 583 ILE B C 1
ATOM 9571 O O . ILE B 1 583 ? -21.641 9.117 -10.883 1 25.25 583 ILE B O 1
ATOM 9575 N N . GLU B 1 584 ? -23.547 9.805 -11.969 1 25.22 584 GLU B N 1
ATOM 9576 C CA . GLU B 1 584 ? -22.922 10.914 -12.68 1 25.22 584 GLU B CA 1
ATOM 9577 C C . GLU B 1 584 ? -22.547 12.039 -11.711 1 25.22 584 GLU B C 1
ATOM 9579 O O . GLU B 1 584 ? -21.5 12.688 -11.883 1 25.22 584 GLU B O 1
ATOM 9584 N N . LYS B 1 585 ? -23.375 12.281 -10.719 1 25.84 585 LYS B N 1
ATOM 9585 C CA . LYS B 1 585 ? -23.219 13.492 -9.922 1 25.84 585 LYS B CA 1
ATOM 9586 C C . LYS B 1 585 ? -22.094 13.344 -8.898 1 25.84 585 LYS B C 1
ATOM 9588 O O . LYS B 1 585 ? -21.5 14.336 -8.484 1 25.84 585 LYS B O 1
ATOM 9593 N N . MET B 1 586 ? -22.094 12.102 -8.195 1 24.61 586 MET B N 1
ATOM 9594 C CA . MET B 1 586 ? -21.078 12.047 -7.133 1 24.61 586 MET B CA 1
ATOM 9595 C C . MET B 1 586 ? -19.672 12.086 -7.715 1 24.61 586 MET B C 1
ATOM 9597 O O . MET B 1 586 ? -18.703 12.242 -6.98 1 24.61 586 MET B O 1
ATOM 9601 N N . GLN B 1 587 ? -19.438 11.523 -9 1 26.91 587 GLN B N 1
ATOM 9602 C CA . GLN B 1 587 ? -18.219 11.734 -9.781 1 26.91 587 GLN B CA 1
ATOM 9603 C C . GLN B 1 587 ? -17.922 13.227 -9.938 1 26.91 587 GLN B C 1
ATOM 9605 O O . GLN B 1 587 ? -16.812 13.609 -10.32 1 26.91 587 GLN B O 1
ATOM 9610 N N . ASN B 1 588 ? -18.938 14.078 -9.836 1 24.81 588 ASN B N 1
ATOM 9611 C CA . ASN B 1 588 ? -18.875 15.508 -10.117 1 24.81 588 ASN B CA 1
ATOM 9612 C C . ASN B 1 588 ? -18.141 16.266 -9.016 1 24.81 588 ASN B C 1
ATOM 9614 O O . ASN B 1 588 ? -17.5 17.281 -9.289 1 24.81 588 ASN B O 1
ATOM 9618 N N . ASN B 1 589 ? -18.531 15.977 -7.762 1 26.03 589 ASN B N 1
ATOM 9619 C CA . ASN B 1 589 ? -17.969 16.906 -6.789 1 26.03 589 ASN B CA 1
ATOM 9620 C C . ASN B 1 589 ? -16.469 16.688 -6.609 1 26.03 589 ASN B C 1
ATOM 9622 O O . ASN B 1 589 ? -15.727 17.641 -6.316 1 26.03 589 ASN B O 1
ATOM 9626 N N . ASN B 1 590 ? -15.984 15.391 -6.395 1 27.67 590 ASN B N 1
ATOM 9627 C CA . ASN B 1 590 ? -14.539 15.172 -6.375 1 27.67 590 ASN B CA 1
ATOM 9628 C C . ASN B 1 590 ? -13.922 15.398 -7.754 1 27.67 590 ASN B C 1
ATOM 9630 O O . ASN B 1 590 ? -12.703 15.32 -7.91 1 27.67 590 ASN B O 1
ATOM 9634 N N . GLN B 1 591 ? -14.648 15.188 -8.891 1 28.61 591 GLN B N 1
ATOM 9635 C CA . GLN B 1 591 ? -14.359 15.461 -10.297 1 28.61 591 GLN B CA 1
ATOM 9636 C C . GLN B 1 591 ? -14.141 16.953 -10.531 1 28.61 591 GLN B C 1
ATOM 9638 O O . GLN B 1 591 ? -13.484 17.328 -11.5 1 28.61 591 GLN B O 1
ATOM 9643 N N . GLU B 1 592 ? -14.969 17.781 -9.93 1 29.42 592 GLU B N 1
ATOM 9644 C CA . GLU B 1 592 ? -14.859 19.203 -10.273 1 29.42 592 GLU B CA 1
ATOM 9645 C C . GLU B 1 592 ? -13.508 19.766 -9.844 1 29.42 592 GLU B C 1
ATOM 9647 O O . GLU B 1 592 ? -12.969 20.672 -10.484 1 29.42 592 GLU B O 1
ATOM 9652 N N . LEU B 1 593 ? -13.062 19.406 -8.68 1 28.98 593 LEU B N 1
ATOM 9653 C CA . LEU B 1 593 ? -11.773 19.938 -8.25 1 28.98 593 LEU B CA 1
ATOM 9654 C C . LEU B 1 593 ? -10.633 19.234 -8.984 1 28.98 593 LEU B C 1
ATOM 9656 O O . LEU B 1 593 ? -9.469 19.625 -8.852 1 28.98 593 LEU B O 1
ATOM 9660 N N . SER B 1 594 ? -10.797 17.969 -9.375 1 31.67 594 SER B N 1
ATOM 9661 C CA . SER B 1 594 ? -9.805 17.125 -10.055 1 31.67 594 SER B CA 1
ATOM 9662 C C . SER B 1 594 ? -9.438 17.703 -11.414 1 31.67 594 SER B C 1
ATOM 9664 O O . SER B 1 594 ? -8.672 17.094 -12.164 1 31.67 594 SER B O 1
ATOM 9666 N N . MET B 1 595 ? -10.203 18.438 -12.031 1 29.8 595 MET B N 1
ATOM 9667 C CA . MET B 1 595 ? -10.016 18.953 -13.383 1 29.8 595 MET B CA 1
ATOM 9668 C C . MET B 1 595 ? -8.664 19.625 -13.523 1 29.8 595 MET B C 1
ATOM 9670 O O . MET B 1 595 ? -8.203 19.875 -14.641 1 29.8 595 MET B O 1
ATOM 9674 N N . TYR B 1 596 ? -8.289 20.438 -12.461 1 29.62 596 TYR B N 1
ATOM 9675 C CA . TYR B 1 596 ? -7.281 21.453 -12.758 1 29.62 596 TYR B CA 1
ATOM 9676 C C . TYR B 1 596 ? -5.883 20.844 -12.766 1 29.62 596 TYR B C 1
ATOM 9678 O O . TYR B 1 596 ? -4.887 21.578 -12.789 1 29.62 596 TYR B O 1
ATOM 9686 N N . CYS B 1 597 ? -5.75 19.609 -12.305 1 32 597 CYS B N 1
ATOM 9687 C CA . CYS B 1 597 ? -4.371 19.188 -12.125 1 32 597 CYS B CA 1
ATOM 9688 C C . CYS B 1 597 ? -3.775 18.688 -13.438 1 32 597 CYS B C 1
ATOM 9690 O O . CYS B 1 597 ? -4.477 18.094 -14.258 1 32 597 CYS B O 1
ATOM 9692 N N . LYS B 1 598 ? -2.562 19.297 -13.82 1 34.84 598 LYS B N 1
ATOM 9693 C CA . LYS B 1 598 ? -1.785 18.797 -14.945 1 34.84 598 LYS B CA 1
ATOM 9694 C C . LYS B 1 598 ? -1.753 17.266 -14.969 1 34.84 598 LYS B C 1
ATOM 9696 O O . LYS B 1 598 ? -1.638 16.641 -13.922 1 34.84 598 LYS B O 1
ATOM 9701 N N . GLU B 1 599 ? -2.459 16.812 -15.945 1 36.84 599 GLU B N 1
ATOM 9702 C CA . GLU B 1 599 ? -2.586 15.375 -16.156 1 36.84 599 GLU B CA 1
ATOM 9703 C C . GLU B 1 599 ? -1.261 14.766 -16.609 1 36.84 599 GLU B C 1
ATOM 9705 O O . GLU B 1 599 ? -0.578 15.32 -17.469 1 36.84 599 GLU B O 1
ATOM 9710 N N . ILE B 1 600 ? -0.413 14.453 -15.648 1 38.78 600 ILE B N 1
ATOM 9711 C CA . ILE B 1 600 ? 0.655 13.586 -16.125 1 38.78 600 ILE B CA 1
ATOM 9712 C C . ILE B 1 600 ? 0.061 12.273 -16.641 1 38.78 600 ILE B C 1
ATOM 9714 O O . ILE B 1 600 ? -0.82 11.695 -16 1 38.78 600 ILE B O 1
ATOM 9718 N N . HIS B 1 601 ? 0.235 12.148 -17.906 1 41.06 601 HIS B N 1
ATOM 9719 C CA . HIS B 1 601 ? -0.19 10.906 -18.547 1 41.06 601 HIS B CA 1
ATOM 9720 C C . HIS B 1 601 ? 0.747 9.758 -18.188 1 41.06 601 HIS B C 1
ATOM 9722 O O . HIS B 1 601 ? 1.95 9.828 -18.453 1 41.06 601 HIS B O 1
ATOM 9728 N N . ILE B 1 602 ? 0.413 9.289 -17.062 1 43.25 602 ILE B N 1
ATOM 9729 C CA . ILE B 1 602 ? 1.207 8.094 -16.797 1 43.25 602 ILE B CA 1
ATOM 9730 C C . ILE B 1 602 ? 0.615 6.91 -17.562 1 43.25 602 ILE B C 1
ATOM 9732 O O . ILE B 1 602 ? -0.584 6.637 -17.469 1 43.25 602 ILE B O 1
ATOM 9736 N N . VAL B 1 603 ? 1.287 6.465 -18.547 1 43.16 603 VAL B N 1
ATOM 9737 C CA . VAL B 1 603 ? 0.893 5.336 -19.391 1 43.16 603 VAL B CA 1
ATOM 9738 C C . VAL B 1 603 ? 1.065 4.031 -18.609 1 43.16 603 VAL B C 1
ATOM 9740 O O . VAL B 1 603 ? 2.131 3.773 -18.047 1 43.16 603 VAL B O 1
ATOM 9743 N N . PHE B 1 604 ? -0.119 3.547 -18.172 1 44.84 604 PHE B N 1
ATOM 9744 C CA . PHE B 1 604 ? -0.088 2.246 -17.516 1 44.84 604 PHE B CA 1
ATOM 9745 C C . PHE B 1 604 ? -0.104 1.119 -18.547 1 44.84 604 PHE B C 1
ATOM 9747 O O . PHE B 1 604 ? -0.688 1.262 -19.625 1 44.84 604 PHE B O 1
ATOM 9754 N N . THR B 1 605 ? 0.819 0.198 -18.422 1 42.69 605 THR B N 1
ATOM 9755 C CA . THR B 1 605 ? 0.792 -1.01 -19.25 1 42.69 605 THR B CA 1
ATOM 9756 C C . THR B 1 605 ? -0.297 -1.965 -18.766 1 42.69 605 THR B C 1
ATOM 9758 O O . THR B 1 605 ? -0.388 -2.262 -17.578 1 42.69 605 THR B O 1
ATOM 9761 N N . ILE B 1 606 ? -1.487 -2.016 -19.5 1 39.84 606 ILE B N 1
ATOM 9762 C CA . ILE B 1 606 ? -2.502 -3.002 -19.156 1 39.84 606 ILE B CA 1
ATOM 9763 C C . ILE B 1 606 ? -1.866 -4.387 -19.062 1 39.84 606 ILE B C 1
ATOM 9765 O O . ILE B 1 606 ? -1.242 -4.852 -20.031 1 39.84 606 ILE B O 1
ATOM 9769 N N . PRO B 1 607 ? -2.014 -4.988 -17.922 1 39.22 607 PRO B N 1
ATOM 9770 C CA . PRO B 1 607 ? -1.507 -6.359 -17.844 1 39.22 607 PRO B CA 1
ATOM 9771 C C . PRO B 1 607 ? -2.092 -7.27 -18.922 1 39.22 607 PRO B C 1
ATOM 9773 O O . PRO B 1 607 ? -3.295 -7.223 -19.188 1 39.22 607 PRO B O 1
ATOM 9776 N N . GLY B 1 608 ? -1.325 -8.094 -19.734 1 39.69 608 GLY B N 1
ATOM 9777 C CA . GLY B 1 608 ? -1.694 -9.086 -20.734 1 39.69 608 GLY B CA 1
ATOM 9778 C C . GLY B 1 608 ? -1.704 -8.531 -22.141 1 39.69 608 GLY B C 1
ATOM 9779 O O . GLY B 1 608 ? -1.793 -9.289 -23.109 1 39.69 608 GLY B O 1
ATOM 9780 N N . LEU B 1 609 ? -2.104 -7.309 -22.359 1 35.22 609 LEU B N 1
ATOM 9781 C CA . LEU B 1 609 ? -2.252 -6.867 -23.75 1 35.22 609 LEU B CA 1
ATOM 9782 C C . LEU B 1 609 ? -0.913 -6.41 -24.312 1 35.22 609 LEU B C 1
ATOM 9784 O O . LEU B 1 609 ? -0.199 -5.629 -23.688 1 35.22 609 LEU B O 1
ATOM 9788 N N . ILE B 1 610 ? -0.328 -7.242 -25.156 1 32.94 610 ILE B N 1
ATOM 9789 C CA . ILE B 1 610 ? 0.878 -7.027 -25.938 1 32.94 610 ILE B CA 1
ATOM 9790 C C . ILE B 1 610 ? 0.625 -5.934 -26.984 1 32.94 610 ILE B C 1
ATOM 9792 O O . ILE B 1 610 ? -0.346 -6 -27.734 1 32.94 610 ILE B O 1
ATOM 9796 N N . ILE B 1 611 ? 0.998 -4.727 -26.797 1 32.47 611 ILE B N 1
ATOM 9797 C CA . ILE B 1 611 ? 0.789 -3.578 -27.672 1 32.47 611 ILE B CA 1
ATOM 9798 C C . ILE B 1 611 ? 1.548 -3.785 -28.984 1 32.47 611 ILE B C 1
ATOM 9800 O O . ILE B 1 611 ? 2.684 -4.27 -28.984 1 32.47 611 ILE B O 1
ATOM 9804 N N . ASP B 1 612 ? 0.842 -3.768 -30.109 1 26.95 612 ASP B N 1
ATOM 9805 C CA . ASP B 1 612 ? 1.255 -3.564 -31.5 1 26.95 612 ASP B CA 1
ATOM 9806 C C . ASP B 1 612 ? 2.129 -2.318 -31.641 1 26.95 612 ASP B C 1
ATOM 9808 O O . ASP B 1 612 ? 1.706 -1.217 -31.281 1 26.95 612 ASP B O 1
ATOM 9812 N N . ARG B 1 613 ? 3.354 -2.293 -31.359 1 28.3 613 ARG B N 1
ATOM 9813 C CA . ARG B 1 613 ? 4.082 -1.126 -31.844 1 28.3 613 ARG B CA 1
ATOM 9814 C C . ARG B 1 613 ? 3.842 -0.913 -33.344 1 28.3 613 ARG B C 1
ATOM 9816 O O . ARG B 1 613 ? 4.172 -1.775 -34.156 1 28.3 613 ARG B O 1
ATOM 9823 N N . VAL B 1 614 ? 2.764 -0.32 -33.75 1 22.75 614 VAL B N 1
ATOM 9824 C CA . VAL B 1 614 ? 3.045 0.217 -35.094 1 22.75 614 VAL B CA 1
ATOM 9825 C C . VAL B 1 614 ? 4.246 1.158 -35 1 22.75 614 VAL B C 1
ATOM 9827 O O . VAL B 1 614 ? 4.316 2.021 -34.125 1 22.75 614 VAL B O 1
ATOM 9830 N N . GLN B 1 615 ? 5.395 0.976 -35.781 1 22.83 615 GLN B N 1
ATOM 9831 C CA . GLN B 1 615 ? 6.281 2.014 -36.312 1 22.83 615 GLN B CA 1
ATOM 9832 C C . GLN B 1 615 ? 5.504 3.273 -36.656 1 22.83 615 GLN B C 1
ATOM 9834 O O . GLN B 1 615 ? 4.48 3.201 -37.344 1 22.83 615 GLN B O 1
#